Protein 3MZK (pdb70)

GO terms:
  GO:0005198 structural molecule activity (F, IDA)
  GO:0070971 endoplasmic reticulum exit site (C, IDA)
  GO:0045893 positive regulation of DNA-templated transcription (P, IDA)
  GO:0030127 COPII vesicle coat (C, IDA)
  GO:0031080 nuclear pore outer ring (C, IDA)
  GO:0035859 Seh1-associated complex (C, IDA)
  GO:0005198 structural molecule activity (F, IMP)
  GO:0071944 cell periphery (C, HDA)
  GO:0036503 ERAD pathway (P, IMP)
  GO:1904263 positive regulation of TORC1 signaling (P, IMP)
  GO:0051664 nuclear pore localization (P, IMP)
  GO:0090114 COPII-coated vesicle budding (P, IMP)
  GO:0005515 protein binding (F, IPI)
  GO:0005783 endoplasmic reticulum (C, IDA)
  GO:1902953 positive regulation of ER to Golgi vesicle-mediated transport (P, IDA)
  GO:1903432 regulation of TORC1 signaling (P, IDA)
  GO:0070863 positive regulation of protein exit from endoplasmic reticulum (P, IDA)

Foldseek 3Di:
DADDPPPDPADWQDWDAPPVRQWIWIWGQVQKIWIWGHDPNDIDTQDIGHDGDGGWHDKEFDDCVVPTKMWTFGQSQKIWIWHADPSDIDTDDIDRDDDGGWQDKYFEDCVVPGKIWIWWQSQKIKIWHDDPPDDIDIDIDRHGDR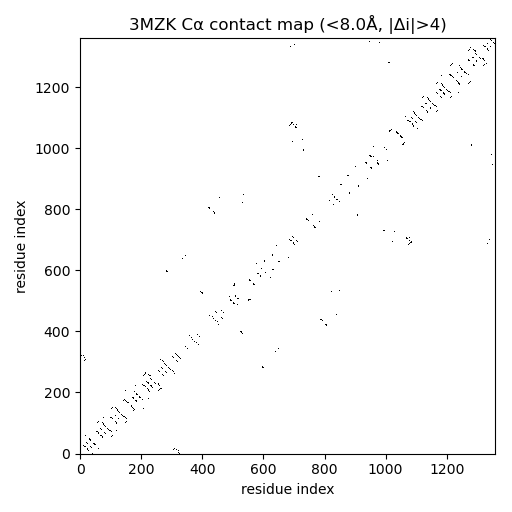TWQEKEWAHWDWDADPVVRHIDIWTKMWTWFQVQKIWIWTADVVVRHIDTDDIDHDGPGGWNYKYWFNAPDAKTWMWIFFQSQWIWIWIDNHPNDDIDIDTLDDDGHPGGWHYWDADNNRFKIWTQGPLQWIWIWGQDPVGHIDTPDIDRD/DVVDDQKDWDDDLQQKIWIWHDPCVTDIDIGGNCVPVVDDVLLVQQDFFFVPVVDDLVSHLVSLVVVLCCVCVVPVVDDCLLSVLLSCLSPVVDFLLVNLCSLPPCVVVVVVVVPDDDPDDDDDDAFDDDPVLVVVLVVCVVVPNLPVNLVSCVVRRPLVVNLVSVVVPALVSNLVSLCCNLVVPVCVVVSLLVSCLVCLVRLNLLVSLVVLVVDVVSVCVCLVPVSNSLSVNSVPPDDDPVCRLDDDVSNLCNLQSSLQSNVVVVNNQSSLSSCLSSLPDAACDASDPVDNDHRNWNPDLVDPCGLVSQSSSQSSCVVVVVDLGYLSCLVSLLVSLLVCSSVVNLPSSVSSLVVSVVSLVPDDCPDPSSVVSVVSSVVSNVSSD/DDDDKDWDDDLVQKIWIWDDPCVTDIDIGRVCVVPPDDVLLVQQDFFFVPVVDDLVSHLVSLVVVLCCVCVVPVVDDCLLSVLLSQLSVVVDFLLVNLCSLPNCVVCVVVVPDDDDPDDDDDDAFDDDPVLVVVLVVCVVVVNLPVSLVSCVVRRPLVVNLVSVVVPALVSNLVSLLCNLVVPDVVSLLVSCLVCLVRLNLLVSLVVLVVDVVSVCVCLVPVSNSLSVNSNPDDQDPVDRLDDDPSNLVNLQSSLVSNVVVVVLQSSLSSCLSSLPDADCCCSDPVDRDHRNWNPDLPDPCGLSSVSSSQSSVVVPVVDQGDLSCLVSLLVSLLVCSSVVNLPSSVSSLVVSVVVLVPDPCPDPSSVVSVVSSVVSVVSSD/DADDPPPDPADKQDWDADPVRQWIWIWGQVQKIWIWGRDPNDIDTQDIGHDGDGGWHYKEFDDCVVPTKMWTFFQSQKIWIWHDDPSDIDTDDIDHDADGGWQDKYFEACVVPGKIWIWWQSQKIKIWHDDPPDDIDIDIDRHGDRTWNEKEWAHWDWDADPVVRHIDIWTKMWTWFQVQKIWIWTDDVVVRHIDTDDIDHDGPGGWQYKYWFNAPDAKTWMWIFFQSQWIWIWIDNHPNDDIDIDTLDDDGHPGGWHYWDADNNRFKIWTQGPLQWIWIWGQDPVGHIDTPDIDRD

Secondary structure (DSSP, 8-state):
-EEE--S-SS-EEEEEE-TTS-EEEEEETTSEEEEEEEETTEEEEEEEEE--SS-EEEEEEPPGGG-SEEEEEETTS-EEEEEEETTEEEEEEEE---SS-EEEEEE--GGG-SEEEEEETTSEEEEEE--SSS----EEEE--SS-EEEEEEPPPEEEEEGGGTEEEEE-EEEEEETTS-EEEEEEETTTTEEEEEEEE---SS-EEEEEE---SSSSEEEEEEETTS-EEEEEESSTTS--EEEESSSS--SS-EEEEEE-TTS--EEEEETTS-EEEEEE-TTS-EEEEEEE--/-TTS---EEEE-TTSEEEEE-------EEEEEGGGTS---HHHHHS-SSTTSTT--HHHHHHHHHHHHHHHHHH-TTS--HHHHHHHHHHHT---HHHHHHHH--THHHHHHHHS----------B----HHHHHHHHHHHHTT-HHHHHHHHHHTT-HHHHHHHHHTS-HHHHHHHHHHHHH---THHHHHHHHHHHHHTTT-HHHHHHHHHH-HHHHHHHHHSHHHHHHHHHHTSPP-SS-TT---HHHHHHHHHHHHHHHHTT-HHHHHHHHHHTTPPPSSSBSSTT---B---SS-TTSHHHHHHHHHHHHHHHTSTT----GGGHHHHHHHHHHHHHTT-HHHHHHHHHHHHHHHHTS-TTSHHHHHHHHHHHHHHHHT-/-----EEEE-TTSEEEEE-------EEEEEGGGTS---HHHHHS-SSTTSTT--HHHHHHHHHHHHHHHHHH-TTS--HHHHHHHHHHHT---HHHHHHHHS-THHHHHHHHS----------B----HHHHHHHHHHHHTT-HHHHHHHHHHTT-HHHHHHHHHTS-HHHHHHHHHHHHH---HHHHHHHHHHHHTTT-HHHHHHHHHH-HHHHHHHHHSHHHHHHHHHHTSPP-SS-SS---HHHHHHHHHHHHHHHHTT-HHHHHHHHHHTT---SSS-SSTTS-----SSS-TTSHHHHHHHHHHHHHHHTSTT----STTHHHHHHHHHHHHHTT-HHHHHHHHHHHHHHHHTS-TTSHHHHHHHHHHHHHHHHT-/-EEE--S-SS-EEEEEE-TTS-EEEEEETTSEEEEEEEETTEEEEEEEEE--SS-EEEEEEPPGGG-SEEEEEETTS-EEEEEEETTEEEEEEEE---SS-EEEEEE--GGG-SEEEEEETTSEEEEEE--SSS----EEEE--SS-EEEEEEPPPEEEEETTTTEEEEE-EEEEEETTS-EEEEEEETTTTEEEEEEEE---SS-EEEEEE---SSSSEEEEEEETTS-EEEEEESSTTS--EEEESSSS--SS-EEEEEE-TTS--EEEEETTS-EEEEEE-TTS-EEEEEEE--

Structure (mmCIF, N/CA/C/O backbone):
data_3MZK
#
_entry.id   3MZK
#
_cell.length_a   56.734
_cell.length_b   139.012
_cell.length_c   205.424
_cell.angle_alpha   90.00
_cell.angle_beta   90.00
_cell.angle_gamma   90.00
#
_symmetry.space_group_name_H-M   'P 21 21 21'
#
loop_
_entity.id
_entity.type
_entity.pdbx_description
1 polymer 'Protein transport protein SEC13'
2 polymer 'Protein transport protein SEC16'
3 water water
#
loop_
_atom_site.group_PDB
_atom_site.id
_atom_site.type_symbol
_atom_site.label_atom_id
_atom_site.label_alt_id
_atom_site.label_comp_id
_atom_site.label_asym_id
_atom_site.label_entity_id
_atom_site.label_seq_id
_atom_site.pdbx_PDB_ins_code
_atom_site.Cartn_x
_atom_site.Cartn_y
_atom_site.Cartn_z
_atom_site.occupancy
_atom_site.B_iso_or_equiv
_atom_site.auth_seq_id
_atom_site.auth_comp_id
_atom_site.auth_asym_id
_atom_site.auth_atom_id
_atom_site.pdbx_PDB_model_num
ATOM 1 N N . MET A 1 1 ? 48.439 -33.946 -80.905 1.00 60.99 1 MET A N 1
ATOM 2 C CA . MET A 1 1 ? 47.209 -33.443 -81.512 1.00 58.54 1 MET A CA 1
ATOM 3 C C . MET A 1 1 ? 47.117 -33.907 -82.951 1.00 49.22 1 MET A C 1
ATOM 4 O O . MET A 1 1 ? 48.138 -34.082 -83.611 1.00 64.58 1 MET A O 1
ATOM 9 N N . VAL A 1 2 ? 45.897 -34.113 -83.436 1.00 40.53 2 VAL A N 1
ATOM 10 C CA . VAL A 1 2 ? 45.696 -34.550 -84.814 1.00 36.08 2 VAL A CA 1
ATOM 11 C C . VAL A 1 2 ? 45.571 -33.366 -85.775 1.00 47.77 2 VAL A C 1
ATOM 12 O O . VAL A 1 2 ? 44.702 -32.503 -85.612 1.00 52.36 2 VAL A O 1
ATOM 16 N N . VAL A 1 3 ? 46.440 -33.327 -86.778 1.00 41.49 3 VAL A N 1
ATOM 17 C CA . VAL A 1 3 ? 46.359 -32.282 -87.786 1.00 44.82 3 VAL A CA 1
ATOM 18 C C . VAL A 1 3 ? 46.104 -32.852 -89.172 1.00 39.79 3 VAL A C 1
ATOM 19 O O . VAL A 1 3 ? 46.765 -33.800 -89.589 1.00 45.05 3 VAL A O 1
ATOM 23 N N . ILE A 1 4 ? 45.138 -32.267 -89.877 1.00 42.43 4 ILE A N 1
ATOM 24 C CA . ILE A 1 4 ? 44.809 -32.666 -91.245 1.00 40.37 4 ILE A CA 1
ATOM 25 C C . ILE A 1 4 ? 45.003 -31.498 -92.213 1.00 45.95 4 ILE A C 1
ATOM 26 O O . ILE A 1 4 ? 44.158 -30.604 -92.303 1.00 46.47 4 ILE A O 1
ATOM 31 N N . ALA A 1 5 ? 46.126 -31.511 -92.926 1.00 43.54 5 ALA A N 1
ATOM 32 C CA . ALA A 1 5 ? 46.412 -30.503 -93.940 1.00 31.99 5 ALA A CA 1
ATOM 33 C C . ALA A 1 5 ? 45.881 -30.937 -95.302 1.00 42.53 5 ALA A C 1
ATOM 34 O O . ALA A 1 5 ? 45.947 -32.115 -95.656 1.00 50.55 5 ALA A O 1
ATOM 36 N N . ASN A 1 6 ? 45.351 -29.983 -96.060 1.00 46.36 6 ASN A N 1
ATOM 37 C CA . ASN A 1 6 ? 44.850 -30.255 -97.410 1.00 59.30 6 ASN A CA 1
ATOM 38 C C . ASN A 1 6 ? 43.818 -31.383 -97.508 1.00 56.71 6 ASN A C 1
ATOM 39 O O . ASN A 1 6 ? 44.021 -32.356 -98.241 1.00 55.13 6 ASN A O 1
ATOM 44 N N . ALA A 1 7 ? 42.720 -31.260 -96.776 1.00 27.45 7 ALA A N 1
ATOM 45 C CA . ALA A 1 7 ? 41.627 -32.216 -96.918 1.00 39.35 7 ALA A CA 1
ATOM 46 C C . ALA A 1 7 ? 40.945 -31.972 -98.261 1.00 36.05 7 ALA A C 1
ATOM 47 O O . ALA A 1 7 ? 40.414 -32.898 -98.874 1.00 31.68 7 ALA A O 1
ATOM 49 N N . HIS A 1 8 ? 40.964 -30.715 -98.700 1.00 20.73 8 HIS A N 1
ATOM 50 C CA . HIS A 1 8 ? 40.408 -30.326 -99.990 1.00 21.11 8 HIS A CA 1
ATOM 51 C C . HIS A 1 8 ? 41.277 -29.243 -100.622 1.00 29.38 8 HIS A C 1
ATOM 52 O O . HIS A 1 8 ? 41.997 -28.528 -99.929 1.00 26.81 8 HIS A O 1
ATOM 59 N N . ASN A 1 9 ? 41.203 -29.106 -101.938 1.00 35.34 9 ASN A N 1
ATOM 60 C CA . ASN A 1 9 ? 41.921 -28.026 -102.603 1.00 35.87 9 ASN A CA 1
ATOM 61 C C . ASN A 1 9 ? 41.090 -26.746 -102.605 1.00 44.07 9 ASN A C 1
ATOM 62 O O . ASN A 1 9 ? 41.636 -25.648 -102.717 1.00 36.67 9 ASN A O 1
ATOM 67 N N . GLU A 1 10 ? 39.770 -26.900 -102.472 1.00 39.98 10 GLU A N 1
ATOM 68 C CA . GLU A 1 10 ? 38.843 -25.765 -102.413 1.00 39.12 10 GLU A CA 1
ATOM 69 C C . GLU A 1 10 ? 38.369 -25.515 -100.978 1.00 33.78 10 GLU A C 1
ATOM 70 O O . GLU A 1 10 ? 38.624 -26.320 -100.093 1.00 41.17 10 GLU A O 1
ATOM 76 N N . LEU A 1 11 ? 37.660 -24.407 -100.768 1.00 28.52 11 LEU A N 1
ATOM 77 C CA . LEU A 1 11 ? 37.108 -24.039 -99.458 1.00 29.67 11 LEU A CA 1
ATOM 78 C C . LEU A 1 11 ? 36.492 -25.201 -98.678 1.00 31.86 11 LEU A C 1
ATOM 79 O O . LEU A 1 11 ? 35.747 -26.014 -99.237 1.00 27.45 11 LEU A O 1
ATOM 84 N N . ILE A 1 12 ? 36.807 -25.267 -97.382 1.00 29.80 12 ILE A N 1
ATOM 85 C CA . ILE A 1 12 ? 36.209 -26.260 -96.497 1.00 26.60 12 ILE A CA 1
ATOM 86 C C . ILE A 1 12 ? 35.111 -25.586 -95.677 1.00 27.53 12 ILE A C 1
ATOM 87 O O . ILE A 1 12 ? 35.359 -24.605 -94.984 1.00 34.39 12 ILE A O 1
ATOM 92 N N . HIS A 1 13 ? 33.893 -26.108 -95.776 1.00 29.59 13 HIS A N 1
ATOM 93 C CA . HIS A 1 13 ? 32.727 -25.451 -95.183 1.00 29.10 13 HIS A CA 1
ATOM 94 C C . HIS A 1 13 ? 32.320 -26.046 -93.846 1.00 25.57 13 HIS A C 1
ATOM 95 O O . HIS A 1 13 ? 31.708 -25.380 -93.015 1.00 41.80 13 HIS A O 1
ATOM 102 N N . ASP A 1 14 ? 32.664 -27.305 -93.639 1.00 32.54 14 ASP A N 1
ATOM 103 C CA . ASP A 1 14 ? 32.297 -27.967 -92.408 1.00 31.99 14 ASP A CA 1
ATOM 104 C C . ASP A 1 14 ? 33.203 -29.159 -92.162 1.00 36.82 14 ASP A C 1
ATOM 105 O O . ASP A 1 14 ? 33.664 -29.817 -93.108 1.00 35.05 14 ASP A O 1
ATOM 110 N N . ALA A 1 15 ? 33.464 -29.427 -90.887 1.00 45.60 15 ALA A N 1
ATOM 111 C CA . ALA A 1 15 ? 34.175 -30.631 -90.488 1.00 34.46 15 ALA A CA 1
ATOM 112 C C . ALA A 1 15 ? 33.635 -31.076 -89.135 1.00 31.12 15 ALA A C 1
ATOM 113 O O . ALA A 1 15 ? 33.564 -30.287 -88.199 1.00 27.68 15 ALA A O 1
ATOM 115 N N . VAL A 1 16 ? 33.236 -32.336 -89.031 1.00 27.34 16 VAL A N 1
ATOM 116 C CA . VAL A 1 16 ? 32.486 -32.777 -87.862 1.00 23.57 16 VAL A CA 1
ATOM 117 C C . VAL A 1 16 ? 32.878 -34.175 -87.436 1.00 24.19 16 VAL A C 1
ATOM 118 O O . VAL A 1 16 ? 32.857 -35.108 -88.245 1.00 31.82 16 VAL A O 1
ATOM 122 N N . LEU A 1 17 ? 33.229 -34.321 -86.162 1.00 30.29 17 LEU A N 1
ATOM 123 C CA . LEU A 1 17 ? 33.510 -35.637 -85.602 1.00 30.67 17 LEU A CA 1
ATOM 124 C C . LEU A 1 17 ? 32.211 -36.391 -85.369 1.00 38.94 17 LEU A C 1
ATOM 125 O O . LEU A 1 17 ? 31.194 -35.804 -84.992 1.00 27.58 17 LEU A O 1
ATOM 130 N N . ASP A 1 18 ? 32.244 -37.698 -85.576 1.00 31.33 18 ASP A N 1
ATOM 131 C CA . ASP A 1 18 ? 31.124 -38.521 -85.158 1.00 27.25 18 ASP A CA 1
ATOM 132 C C . ASP A 1 18 ? 31.110 -38.674 -83.620 1.00 39.56 18 ASP A C 1
ATOM 133 O O . ASP A 1 18 ? 31.954 -38.102 -82.919 1.00 31.79 18 ASP A O 1
ATOM 138 N N . TYR A 1 19 ? 30.151 -39.441 -83.108 1.00 32.27 19 TYR A N 1
ATOM 139 C CA . TYR A 1 19 ? 29.873 -39.515 -81.668 1.00 27.21 19 TYR A CA 1
ATOM 140 C C . TYR A 1 19 ? 31.064 -40.038 -80.850 1.00 39.00 19 TYR A C 1
ATOM 141 O O . TYR A 1 19 ? 31.398 -39.502 -79.791 1.00 51.60 19 TYR A O 1
ATOM 150 N N . TYR A 1 20 ? 31.709 -41.081 -81.351 1.00 36.28 20 TYR A N 1
ATOM 151 C CA . TYR A 1 20 ? 32.853 -41.666 -80.663 1.00 36.81 20 TYR A CA 1
ATOM 152 C C . TYR A 1 20 ? 34.173 -40.970 -80.975 1.00 40.58 20 TYR A C 1
ATOM 153 O O . TYR A 1 20 ? 35.216 -41.401 -80.512 1.00 45.48 20 TYR A O 1
ATOM 162 N N . GLY A 1 21 ? 34.130 -39.912 -81.774 1.00 38.15 21 GLY A N 1
ATOM 163 C CA . GLY A 1 21 ? 35.324 -39.150 -82.087 1.00 26.20 21 GLY A CA 1
ATOM 164 C C . GLY A 1 21 ? 36.370 -39.957 -82.834 1.00 42.89 21 GLY A C 1
ATOM 165 O O . GLY A 1 21 ? 37.574 -39.721 -82.677 1.00 37.94 21 GLY A O 1
ATOM 166 N N . LYS A 1 22 ? 35.930 -40.918 -83.642 1.00 36.86 22 LYS A N 1
ATOM 167 C CA . LYS A 1 22 ? 36.883 -41.711 -84.413 1.00 37.48 22 LYS A CA 1
ATOM 168 C C . LYS A 1 22 ? 36.683 -41.635 -85.922 1.00 44.43 22 LYS A C 1
ATOM 169 O O . LYS A 1 22 ? 37.427 -42.252 -86.684 1.00 57.21 22 LYS A O 1
ATOM 175 N N . ARG A 1 23 ? 35.682 -40.878 -86.353 1.00 30.91 23 ARG A N 1
ATOM 176 C CA . ARG A 1 23 ? 35.566 -40.525 -87.762 1.00 29.20 23 ARG A CA 1
ATOM 177 C C . ARG A 1 23 ? 35.380 -39.025 -87.849 1.00 34.23 23 ARG A C 1
ATOM 178 O O . ARG A 1 23 ? 34.690 -38.431 -87.019 1.00 33.81 23 ARG A O 1
ATOM 186 N N . LEU A 1 24 ? 36.023 -38.414 -88.836 1.00 31.53 24 LEU A N 1
ATOM 187 C CA . LEU A 1 24 ? 35.822 -37.005 -89.136 1.00 25.77 24 LEU A CA 1
ATOM 188 C C . LEU A 1 24 ? 35.224 -36.895 -90.528 1.00 25.75 24 LEU A C 1
ATOM 189 O O . LEU A 1 24 ? 35.638 -37.615 -91.442 1.00 33.63 24 LEU A O 1
ATOM 194 N N . ALA A 1 25 ? 34.249 -36.007 -90.694 1.00 14.95 25 ALA A N 1
ATOM 195 C CA . ALA A 1 25 ? 33.664 -35.768 -92.014 1.00 18.17 25 ALA A CA 1
ATOM 196 C C . ALA A 1 25 ? 33.864 -34.317 -92.428 1.00 17.52 25 ALA A C 1
ATOM 197 O O . ALA A 1 25 ? 33.542 -33.407 -91.656 1.00 37.87 25 ALA A O 1
ATOM 199 N N . THR A 1 26 ? 34.407 -34.105 -93.632 1.00 28.22 26 THR A N 1
ATOM 200 C CA . THR A 1 26 ? 34.691 -32.754 -94.140 1.00 34.09 26 THR A CA 1
ATOM 201 C C . THR A 1 26 ? 34.029 -32.541 -95.490 1.00 29.61 26 THR A C 1
ATOM 202 O O . THR A 1 26 ? 33.911 -33.481 -96.276 1.00 37.59 26 THR A O 1
ATOM 206 N N . CYS A 1 27 ? 33.639 -31.303 -95.783 1.00 20.57 27 CYS A N 1
ATOM 207 C CA . CYS A 1 27 ? 32.947 -31.010 -97.038 1.00 29.14 27 CYS A CA 1
ATOM 208 C C . CYS A 1 27 ? 33.360 -29.674 -97.646 1.00 27.04 27 CYS A C 1
ATOM 209 O O . CYS A 1 27 ? 33.646 -28.710 -96.931 1.00 36.87 27 CYS A O 1
ATOM 212 N N . SER A 1 28 ? 33.352 -29.614 -98.974 1.00 24.75 28 SER A N 1
ATOM 213 C CA . SER A 1 28 ? 34.004 -28.516 -99.696 1.00 29.67 28 SER A CA 1
ATOM 214 C C . SER A 1 28 ? 33.198 -27.953 -100.884 1.00 26.07 28 SER A C 1
ATOM 215 O O . SER A 1 28 ? 32.274 -28.596 -101.392 1.00 18.23 28 SER A O 1
ATOM 218 N N . SER A 1 29 ? 33.563 -26.749 -101.321 1.00 23.18 29 SER A N 1
ATOM 219 C CA . SER A 1 29 ? 33.110 -26.227 -102.609 1.00 31.06 29 SER A CA 1
ATOM 220 C C . SER A 1 29 ? 33.474 -27.147 -103.778 1.00 33.09 29 SER A C 1
ATOM 221 O O . SER A 1 29 ? 32.987 -26.959 -104.889 1.00 42.40 29 SER A O 1
ATOM 224 N N . ASP A 1 30 ? 34.330 -28.136 -103.537 1.00 28.36 30 ASP A N 1
ATOM 225 C CA . ASP A 1 30 ? 34.687 -29.072 -104.600 1.00 29.40 30 ASP A CA 1
ATOM 226 C C . ASP A 1 30 ? 33.627 -30.149 -104.810 1.00 26.33 30 ASP A C 1
ATOM 227 O O . ASP A 1 30 ? 33.854 -31.104 -105.538 1.00 36.08 30 ASP A O 1
ATOM 232 N N . LYS A 1 31 ? 32.485 -29.990 -104.140 1.00 32.71 31 LYS A N 1
ATOM 233 C CA . LYS A 1 31 ? 31.316 -30.868 -104.290 1.00 24.08 31 LYS A CA 1
ATOM 234 C C . LYS A 1 31 ? 31.444 -32.250 -103.660 1.00 16.28 31 LYS A C 1
ATOM 235 O O . LYS A 1 31 ? 30.679 -33.143 -103.992 1.00 29.39 31 LYS A O 1
ATOM 241 N N . THR A 1 32 ? 32.400 -32.444 -102.767 1.00 24.74 32 THR A N 1
ATOM 242 C CA . THR A 1 32 ? 32.624 -33.779 -102.228 1.00 22.20 32 THR A CA 1
ATOM 243 C C . THR A 1 32 ? 32.581 -33.773 -100.713 1.00 24.05 32 THR A C 1
ATOM 244 O O . THR A 1 32 ? 32.790 -32.729 -100.082 1.00 21.61 32 THR A O 1
ATOM 248 N N . ILE A 1 33 ? 32.308 -34.939 -100.132 1.00 24.04 33 ILE A N 1
ATOM 249 C CA . ILE A 1 33 ? 32.504 -35.141 -98.701 1.00 23.57 33 ILE A CA 1
ATOM 250 C C . ILE A 1 33 ? 33.702 -36.071 -98.548 1.00 26.96 33 ILE A C 1
ATOM 251 O O . ILE A 1 33 ? 33.875 -37.011 -99.334 1.00 34.42 33 ILE A O 1
ATOM 256 N N . LYS A 1 34 ? 34.523 -35.837 -97.533 1.00 27.39 34 LYS A N 1
ATOM 257 C CA . LYS A 1 34 ? 35.560 -36.804 -97.203 1.00 28.59 34 LYS A CA 1
ATOM 258 C C . LYS A 1 34 ? 35.399 -37.376 -95.799 1.00 31.20 34 LYS A C 1
ATOM 259 O O . LYS A 1 34 ? 35.081 -36.646 -94.850 1.00 28.00 34 LYS A O 1
ATOM 265 N N . ILE A 1 35 ? 35.591 -38.688 -95.680 1.00 24.74 35 ILE A N 1
ATOM 266 C CA . ILE A 1 35 ? 35.570 -39.348 -94.375 1.00 25.67 35 ILE A CA 1
ATOM 267 C C . ILE A 1 35 ? 36.961 -39.808 -93.939 1.00 28.99 35 ILE A C 1
ATOM 268 O O . ILE A 1 35 ? 37.555 -40.704 -94.549 1.00 30.51 35 ILE A O 1
ATOM 273 N N . PHE A 1 36 ? 37.459 -39.196 -92.866 1.00 30.10 36 PHE A N 1
ATOM 274 C CA . PHE A 1 36 ? 38.738 -39.570 -92.256 1.00 27.39 36 PHE A CA 1
ATOM 275 C C . PHE A 1 36 ? 38.583 -40.444 -91.015 1.00 29.91 36 PHE A C 1
ATOM 276 O O . PHE A 1 36 ? 37.780 -40.159 -90.130 1.00 38.06 36 PHE A O 1
ATOM 284 N N . GLU A 1 37 ? 39.377 -41.496 -90.933 1.00 28.59 37 GLU A N 1
ATOM 285 C CA . GLU A 1 37 ? 39.465 -42.262 -89.704 1.00 27.90 37 GLU A CA 1
ATOM 286 C C . GLU A 1 37 ? 40.427 -41.567 -88.747 1.00 32.39 37 GLU A C 1
ATOM 287 O O . GLU A 1 37 ? 41.511 -41.150 -89.144 1.00 35.07 37 GLU A O 1
ATOM 293 N N . VAL A 1 38 ? 40.012 -41.419 -87.494 1.00 42.12 38 VAL A N 1
ATOM 294 C CA . VAL A 1 38 ? 40.881 -40.870 -86.457 1.00 45.37 38 VAL A CA 1
ATOM 295 C C . VAL A 1 38 ? 41.051 -41.866 -85.316 1.00 44.34 38 VAL A C 1
ATOM 296 O O . VAL A 1 38 ? 40.151 -42.049 -84.501 1.00 55.71 38 VAL A O 1
ATOM 300 N N . GLU A 1 39 ? 42.204 -42.519 -85.266 1.00 58.31 39 GLU A N 1
ATOM 301 C CA . GLU A 1 39 ? 42.490 -43.461 -84.192 1.00 75.13 39 GLU A CA 1
ATOM 302 C C . GLU A 1 39 ? 43.750 -43.010 -83.469 1.00 76.76 39 GLU A C 1
ATOM 303 O O . GLU A 1 39 ? 44.856 -43.151 -83.985 1.00 84.08 39 GLU A O 1
ATOM 305 N N . GLY A 1 40 ? 43.577 -42.449 -82.278 1.00 67.52 40 GLY A N 1
ATOM 306 C CA . GLY A 1 40 ? 44.693 -41.885 -81.542 1.00 62.96 40 GLY A CA 1
ATOM 307 C C . GLY A 1 40 ? 45.159 -40.574 -82.153 1.00 65.97 40 GLY A C 1
ATOM 308 O O . GLY A 1 40 ? 44.347 -39.699 -82.457 1.00 61.63 40 GLY A O 1
ATOM 309 N N . GLU A 1 41 ? 46.469 -40.442 -82.340 1.00 72.01 41 GLU A N 1
ATOM 310 C CA . GLU A 1 41 ? 47.047 -39.233 -82.921 1.00 74.74 41 GLU A CA 1
ATOM 311 C C . GLU A 1 41 ? 47.156 -39.346 -84.445 1.00 64.33 41 GLU A C 1
ATOM 312 O O . GLU A 1 41 ? 47.578 -38.406 -85.121 1.00 58.35 41 GLU A O 1
ATOM 314 N N . THR A 1 42 ? 46.750 -40.495 -84.979 1.00 62.30 42 THR A N 1
ATOM 315 C CA . THR A 1 42 ? 46.828 -40.755 -86.417 1.00 65.17 42 THR A CA 1
ATOM 316 C C . THR A 1 42 ? 45.516 -40.521 -87.168 1.00 63.90 42 THR A C 1
ATOM 317 O O . THR A 1 42 ? 44.438 -40.477 -86.571 1.00 67.75 42 THR A O 1
ATOM 321 N N . HIS A 1 43 ? 45.620 -40.391 -88.488 1.00 61.85 43 HIS A N 1
ATOM 322 C CA . HIS A 1 43 ? 44.449 -40.203 -89.342 1.00 51.15 43 HIS A CA 1
ATOM 323 C C . HIS A 1 43 ? 44.703 -40.717 -90.751 1.00 31.18 43 HIS A C 1
ATOM 324 O O . HIS A 1 43 ? 45.824 -40.663 -91.237 1.00 37.53 43 HIS A O 1
ATOM 331 N N . LYS A 1 44 ? 43.664 -41.224 -91.403 1.00 36.26 44 LYS A N 1
ATOM 332 C CA . LYS A 1 44 ? 43.762 -41.584 -92.816 1.00 34.91 44 LYS A CA 1
ATOM 333 C C . LYS A 1 44 ? 42.444 -41.379 -93.547 1.00 37.04 44 LYS A C 1
ATOM 334 O O . LYS A 1 44 ? 41.370 -41.549 -92.973 1.00 53.62 44 LYS A O 1
ATOM 340 N N . LEU A 1 45 ? 42.539 -40.999 -94.816 1.00 38.34 45 LEU A N 1
ATOM 341 C CA . LEU A 1 45 ? 41.369 -40.872 -95.679 1.00 34.74 45 LEU A CA 1
ATOM 342 C C . LEU A 1 45 ? 40.773 -42.248 -95.934 1.00 29.92 45 LEU A C 1
ATOM 343 O O . LEU A 1 45 ? 41.478 -43.157 -96.356 1.00 40.87 45 LEU A O 1
ATOM 348 N N . ILE A 1 46 ? 39.478 -42.397 -95.674 1.00 29.59 46 ILE A N 1
ATOM 349 C CA . ILE A 1 46 ? 38.797 -43.668 -95.884 1.00 30.62 46 ILE A CA 1
ATOM 350 C C . ILE A 1 46 ? 38.088 -43.685 -97.230 1.00 34.40 46 ILE A C 1
ATOM 351 O O . ILE A 1 46 ? 38.077 -44.690 -97.934 1.00 28.82 46 ILE A O 1
ATOM 356 N N . ASP A 1 47 ? 37.489 -42.560 -97.587 1.00 22.63 47 ASP A N 1
ATOM 357 C CA . ASP A 1 47 ? 36.624 -42.528 -98.751 1.00 28.88 47 ASP A CA 1
ATOM 358 C C . ASP A 1 47 ? 36.245 -41.103 -99.093 1.00 28.81 47 ASP A C 1
ATOM 359 O O . ASP A 1 47 ? 36.040 -40.272 -98.202 1.00 29.39 47 ASP A O 1
ATOM 364 N N . THR A 1 48 ? 36.167 -40.817 -100.388 1.00 24.28 48 THR A N 1
ATOM 365 C CA . THR A 1 48 ? 35.627 -39.543 -100.842 1.00 28.11 48 THR A CA 1
ATOM 366 C C . THR A 1 48 ? 34.237 -39.777 -101.406 1.00 23.85 48 THR A C 1
ATOM 367 O O . THR A 1 48 ? 34.045 -40.655 -102.233 1.00 35.00 48 THR A O 1
ATOM 371 N N . LEU A 1 49 ? 33.263 -39.002 -100.951 1.00 34.56 49 LEU A N 1
ATOM 372 C CA . LEU A 1 49 ? 31.887 -39.195 -101.401 1.00 37.05 49 LEU A CA 1
ATOM 373 C C . LEU A 1 49 ? 31.521 -38.155 -102.458 1.00 24.94 49 LEU A C 1
ATOM 374 O O . LEU A 1 49 ? 31.559 -36.955 -102.193 1.00 27.65 49 LEU A O 1
ATOM 379 N N . THR A 1 50 ? 31.194 -38.620 -103.661 1.00 35.60 50 THR A N 1
ATOM 380 C CA . THR A 1 50 ? 30.768 -37.723 -104.738 1.00 34.98 50 THR A CA 1
ATOM 381 C C . THR A 1 50 ? 29.294 -37.924 -105.018 1.00 36.92 50 THR A C 1
ATOM 382 O O . THR A 1 50 ? 28.764 -39.020 -104.833 1.00 41.30 50 THR A O 1
ATOM 386 N N . GLY A 1 51 ? 28.636 -36.862 -105.466 1.00 42.19 51 GLY A N 1
ATOM 387 C CA . GLY A 1 51 ? 27.211 -36.915 -105.728 1.00 29.88 51 GLY A CA 1
ATOM 388 C C . GLY A 1 51 ? 26.571 -35.549 -105.855 1.00 19.84 51 GLY A C 1
ATOM 389 O O . GLY A 1 51 ? 25.692 -35.342 -106.688 1.00 40.13 51 GLY A O 1
ATOM 390 N N . HIS A 1 52 ? 26.999 -34.608 -105.027 1.00 21.05 52 HIS A N 1
ATOM 391 C CA . HIS A 1 52 ? 26.445 -33.270 -105.109 1.00 26.30 52 HIS A CA 1
ATOM 392 C C . HIS A 1 52 ? 26.931 -32.560 -106.363 1.00 27.73 52 HIS A C 1
ATOM 393 O O . HIS A 1 52 ? 27.920 -32.958 -106.970 1.00 35.31 52 HIS A O 1
ATOM 400 N N . GLU A 1 53 ? 26.223 -31.507 -106.742 1.00 25.63 53 GLU A N 1
ATOM 401 C CA . GLU A 1 53 ? 26.457 -30.839 -108.009 1.00 21.98 53 GLU A CA 1
ATOM 402 C C . GLU A 1 53 ? 26.724 -29.378 -107.755 1.00 31.64 53 GLU A C 1
ATOM 403 O O . GLU A 1 53 ? 26.569 -28.540 -108.641 1.00 40.46 53 GLU A O 1
ATOM 409 N N . GLY A 1 54 ? 27.102 -29.084 -106.519 1.00 30.09 54 GLY A N 1
ATOM 410 C CA . GLY A 1 54 ? 27.480 -27.746 -106.117 1.00 28.50 54 GLY A CA 1
ATOM 411 C C . GLY A 1 54 ? 28.188 -27.868 -104.783 1.00 34.49 54 GLY A C 1
ATOM 412 O O . GLY A 1 54 ? 28.272 -28.965 -104.232 1.00 28.44 54 GLY A O 1
ATOM 413 N N . PRO A 1 55 ? 28.696 -26.751 -104.249 1.00 27.11 55 PRO A N 1
ATOM 414 C CA . PRO A 1 55 ? 29.374 -26.814 -102.953 1.00 21.76 55 PRO A CA 1
ATOM 415 C C . PRO A 1 55 ? 28.519 -27.523 -101.905 1.00 29.23 55 PRO A C 1
ATOM 416 O O . PRO A 1 55 ? 27.291 -27.350 -101.888 1.00 37.98 55 PRO A O 1
ATOM 420 N N . VAL A 1 56 ? 29.163 -28.328 -101.061 1.00 19.47 56 VAL A N 1
ATOM 421 C CA . VAL A 1 56 ? 28.499 -28.966 -99.930 1.00 24.15 56 VAL A CA 1
ATOM 422 C C . VAL A 1 56 ? 28.730 -28.113 -98.681 1.00 31.31 56 VAL A C 1
ATOM 423 O O . VAL A 1 56 ? 29.871 -27.911 -98.252 1.00 36.10 56 VAL A O 1
ATOM 427 N N . TRP A 1 57 ? 27.649 -27.605 -98.104 1.00 31.75 57 TRP A N 1
ATOM 428 C CA . TRP A 1 57 ? 27.759 -26.606 -97.042 1.00 30.25 57 TRP A CA 1
ATOM 429 C C . TRP A 1 57 ? 27.941 -27.208 -95.648 1.00 35.88 57 TRP A C 1
ATOM 430 O O . TRP A 1 57 ? 28.737 -26.700 -94.853 1.00 29.24 57 TRP A O 1
ATOM 441 N N . ARG A 1 58 ? 27.189 -28.264 -95.339 1.00 15.97 58 ARG A N 1
ATOM 442 C CA . ARG A 1 58 ? 27.199 -28.814 -93.989 1.00 27.51 58 ARG A CA 1
ATOM 443 C C . ARG A 1 58 ? 27.035 -30.315 -93.998 1.00 24.02 58 ARG A C 1
ATOM 444 O O . ARG A 1 58 ? 26.544 -30.877 -94.978 1.00 21.43 58 ARG A O 1
ATOM 452 N N . VAL A 1 59 ? 27.446 -30.946 -92.896 1.00 18.15 59 VAL A N 1
ATOM 453 C CA . VAL A 1 59 ? 27.183 -32.363 -92.652 1.00 25.84 59 VAL A CA 1
ATOM 454 C C . VAL A 1 59 ? 26.811 -32.580 -91.197 1.00 23.06 59 VAL A C 1
ATOM 455 O O . VAL A 1 59 ? 27.165 -31.788 -90.327 1.00 31.55 59 VAL A O 1
ATOM 459 N N . ASP A 1 60 ? 26.108 -33.669 -90.932 1.00 28.54 60 ASP A N 1
ATOM 460 C CA . ASP A 1 60 ? 25.713 -33.992 -89.573 1.00 22.39 60 ASP A CA 1
ATOM 461 C C . ASP A 1 60 ? 25.638 -35.498 -89.378 1.00 19.33 60 ASP A C 1
ATOM 462 O O . ASP A 1 60 ? 25.126 -36.209 -90.238 1.00 26.70 60 ASP A O 1
ATOM 467 N N . TRP A 1 61 ? 26.170 -35.984 -88.260 1.00 25.21 61 TRP A N 1
ATOM 468 C CA . TRP A 1 61 ? 26.144 -37.414 -87.959 1.00 8.25 61 TRP A CA 1
ATOM 469 C C . TRP A 1 61 ? 24.883 -37.778 -87.216 1.00 19.60 61 TRP A C 1
ATOM 470 O O . TRP A 1 61 ? 24.399 -37.024 -86.363 1.00 32.67 61 TRP A O 1
ATOM 481 N N . ALA A 1 62 ? 24.356 -38.949 -87.534 1.00 27.48 62 ALA A N 1
ATOM 482 C CA . ALA A 1 62 ? 23.223 -39.489 -86.801 1.00 31.80 62 ALA A CA 1
ATOM 483 C C . ALA A 1 62 ? 23.725 -40.236 -85.568 1.00 30.58 62 ALA A C 1
ATOM 484 O O . ALA A 1 62 ? 24.881 -40.657 -85.510 1.00 35.39 62 ALA A O 1
ATOM 486 N N . HIS A 1 63 ? 22.847 -40.390 -84.583 1.00 28.95 63 HIS A N 1
ATOM 487 C CA . HIS A 1 63 ? 23.175 -41.066 -83.337 1.00 18.64 63 HIS A CA 1
ATOM 488 C C . HIS A 1 63 ? 23.621 -42.508 -83.603 1.00 42.27 63 HIS A C 1
ATOM 489 O O . HIS A 1 63 ? 23.015 -43.223 -84.403 1.00 40.36 63 HIS A O 1
ATOM 496 N N . PRO A 1 64 ? 24.685 -42.943 -82.924 1.00 42.26 64 PRO A N 1
ATOM 497 C CA . PRO A 1 64 ? 25.316 -44.238 -83.207 1.00 43.52 64 PRO A CA 1
ATOM 498 C C . PRO A 1 64 ? 24.372 -45.442 -83.134 1.00 45.19 64 PRO A C 1
ATOM 499 O O . PRO A 1 64 ? 24.648 -46.448 -83.790 1.00 35.97 64 PRO A O 1
ATOM 503 N N . LYS A 1 65 ? 23.289 -45.360 -82.367 1.00 36.65 65 LYS A N 1
ATOM 504 C CA . LYS A 1 65 ? 22.400 -46.511 -82.259 1.00 45.55 65 LYS A CA 1
ATOM 505 C C . LYS A 1 65 ? 21.712 -46.810 -83.585 1.00 51.49 65 LYS A C 1
ATOM 506 O O . LYS A 1 65 ? 21.218 -47.913 -83.795 1.00 49.58 65 LYS A O 1
ATOM 512 N N . PHE A 1 66 ? 21.697 -45.824 -84.478 1.00 45.80 66 PHE A N 1
ATOM 513 C CA . PHE A 1 66 ? 21.127 -45.996 -85.804 1.00 40.47 66 PHE A CA 1
ATOM 514 C C . PHE A 1 66 ? 22.180 -46.537 -86.760 1.00 46.20 66 PHE A C 1
ATOM 515 O O . PHE A 1 66 ? 21.900 -46.760 -87.940 1.00 48.62 66 PHE A O 1
ATOM 523 N N . GLY A 1 67 ? 23.388 -46.750 -86.242 1.00 42.57 67 GLY A N 1
ATOM 524 C CA . GLY A 1 67 ? 24.522 -47.131 -87.069 1.00 31.76 67 GLY A CA 1
ATOM 525 C C . GLY A 1 67 ? 25.400 -45.940 -87.426 1.00 32.59 67 GLY A C 1
ATOM 526 O O . GLY A 1 67 ? 25.338 -44.891 -86.785 1.00 27.17 67 GLY A O 1
ATOM 527 N N . THR A 1 68 ? 26.216 -46.099 -88.460 1.00 26.09 68 THR A N 1
ATOM 528 C CA . THR A 1 68 ? 27.183 -45.079 -88.845 1.00 24.34 68 THR A CA 1
ATOM 529 C C . THR A 1 68 ? 26.664 -44.330 -90.068 1.00 25.86 68 THR A C 1
ATOM 530 O O . THR A 1 68 ? 26.863 -44.758 -91.203 1.00 40.61 68 THR A O 1
ATOM 534 N N . ILE A 1 69 ? 25.996 -43.210 -89.831 1.00 24.47 69 ILE A N 1
ATOM 535 C CA . ILE A 1 69 ? 25.225 -42.545 -90.874 1.00 22.41 69 ILE A CA 1
ATOM 536 C C . ILE A 1 69 ? 25.491 -41.053 -90.928 1.00 19.61 69 ILE A C 1
ATOM 537 O O . ILE A 1 69 ? 25.433 -40.365 -89.907 1.00 40.00 69 ILE A O 1
ATOM 542 N N . LEU A 1 70 ? 25.764 -40.550 -92.124 1.00 16.23 70 LEU A N 1
ATOM 543 C CA . LEU A 1 70 ? 26.034 -39.128 -92.307 1.00 16.91 70 LEU A CA 1
ATOM 544 C C . LEU A 1 70 ? 24.972 -38.472 -93.185 1.00 21.33 70 LEU A C 1
ATOM 545 O O . LEU A 1 70 ? 24.439 -39.098 -94.107 1.00 24.53 70 LEU A O 1
ATOM 550 N N . ALA A 1 71 ? 24.668 -37.211 -92.908 1.00 15.92 71 ALA A N 1
ATOM 551 C CA . ALA A 1 71 ? 23.830 -36.446 -93.818 1.00 24.25 71 ALA A CA 1
ATOM 552 C C . ALA A 1 71 ? 24.592 -35.232 -94.337 1.00 33.13 71 ALA A C 1
ATOM 553 O O . ALA A 1 71 ? 25.338 -34.585 -93.581 1.00 34.63 71 ALA A O 1
ATOM 555 N N . SER A 1 72 ? 24.405 -34.926 -95.622 1.00 22.00 72 SER A N 1
ATOM 556 C CA . SER A 1 72 ? 25.029 -33.748 -96.231 1.00 24.80 72 SER A CA 1
ATOM 557 C C . SER A 1 72 ? 24.019 -32.906 -97.004 1.00 30.55 72 SER A C 1
ATOM 558 O O . SER A 1 72 ? 23.071 -33.436 -97.596 1.00 33.81 72 SER A O 1
ATOM 561 N N . CYS A 1 73 ? 24.227 -31.594 -96.999 1.00 16.00 73 CYS A N 1
ATOM 562 C CA . CYS A 1 73 ? 23.391 -30.694 -97.789 1.00 17.61 73 CYS A CA 1
ATOM 563 C C . CYS A 1 73 ? 24.239 -29.821 -98.714 1.00 21.34 73 CYS A C 1
ATOM 564 O O . CYS A 1 73 ? 25.434 -29.603 -98.460 1.00 28.05 73 CYS A O 1
ATOM 567 N N . SER A 1 74 ? 23.621 -29.309 -99.775 1.00 25.33 74 SER A N 1
ATOM 568 C CA . SER A 1 74 ? 24.376 -28.641 -100.831 1.00 17.31 74 SER A CA 1
ATOM 569 C C . SER A 1 74 ? 23.620 -27.549 -101.585 1.00 19.06 74 SER A C 1
ATOM 570 O O . SER A 1 74 ? 22.398 -27.568 -101.702 1.00 25.90 74 SER A O 1
ATOM 573 N N . TYR A 1 75 ? 24.382 -26.601 -102.107 1.00 27.20 75 TYR A N 1
ATOM 574 C CA . TYR A 1 75 ? 23.906 -25.621 -103.074 1.00 27.87 75 TYR A CA 1
ATOM 575 C C . TYR A 1 75 ? 22.954 -26.220 -104.140 1.00 37.15 75 TYR A C 1
ATOM 576 O O . TYR A 1 75 ? 22.001 -25.572 -104.570 1.00 32.60 75 TYR A O 1
ATOM 585 N N . ASP A 1 76 ? 23.219 -27.456 -104.560 1.00 32.09 76 ASP A N 1
ATOM 586 C CA . ASP A 1 76 ? 22.424 -28.124 -105.601 1.00 29.38 76 ASP A CA 1
ATOM 587 C C . ASP A 1 76 ? 20.982 -28.425 -105.164 1.00 44.52 76 ASP A C 1
ATOM 588 O O . ASP A 1 76 ? 20.189 -28.980 -105.934 1.00 43.12 76 ASP A O 1
ATOM 593 N N . GLY A 1 77 ? 20.659 -28.096 -103.918 1.00 28.18 77 GLY A N 1
ATOM 594 C CA . GLY A 1 77 ? 19.303 -28.235 -103.430 1.00 25.23 77 GLY A CA 1
ATOM 595 C C . GLY A 1 77 ? 18.972 -29.617 -102.898 1.00 31.86 77 GLY A C 1
ATOM 596 O O . GLY A 1 77 ? 17.827 -29.870 -102.502 1.00 24.03 77 GLY A O 1
ATOM 597 N N . LYS A 1 78 ? 19.965 -30.507 -102.874 1.00 19.91 78 LYS A N 1
ATOM 598 C CA . LYS A 1 78 ? 19.742 -31.871 -102.397 1.00 26.74 78 LYS A CA 1
ATOM 599 C C . LYS A 1 78 ? 20.315 -32.134 -101.015 1.00 30.99 78 LYS A C 1
ATOM 600 O O . LYS A 1 78 ? 21.274 -31.497 -100.593 1.00 39.90 78 LYS A O 1
ATOM 606 N N . VAL A 1 79 ? 19.703 -33.081 -100.315 1.00 27.35 79 VAL A N 1
ATOM 607 C CA . VAL A 1 79 ? 20.279 -33.640 -99.110 1.00 26.49 79 VAL A CA 1
ATOM 608 C C . VAL A 1 79 ? 20.644 -35.081 -99.416 1.00 33.69 79 VAL A C 1
ATOM 609 O O . VAL A 1 79 ? 19.800 -35.854 -99.880 1.00 37.57 79 VAL A O 1
ATOM 613 N N . LEU A 1 80 ? 21.901 -35.446 -99.179 1.00 25.60 80 LEU A N 1
ATOM 614 C CA . LEU A 1 80 ? 22.317 -36.828 -99.392 1.00 28.30 80 LEU A CA 1
ATOM 615 C C . LEU A 1 80 ? 22.602 -37.501 -98.056 1.00 22.99 80 LEU A C 1
ATOM 616 O O . LEU A 1 80 ? 23.104 -36.863 -97.127 1.00 31.55 80 LEU A O 1
ATOM 621 N N . ILE A 1 81 ? 22.260 -38.783 -97.967 1.00 21.71 81 ILE A N 1
ATOM 622 C CA . ILE A 1 81 ? 22.467 -39.575 -96.761 1.00 25.10 81 ILE A CA 1
ATOM 623 C C . ILE A 1 81 ? 23.377 -40.776 -97.031 1.00 31.08 81 ILE A C 1
ATOM 624 O O . ILE A 1 81 ? 23.127 -41.572 -97.946 1.00 29.30 81 ILE A O 1
ATOM 629 N N . TRP A 1 82 ? 24.418 -40.920 -96.217 1.00 28.67 82 TRP A N 1
ATOM 630 C CA . TRP A 1 82 ? 25.429 -41.937 -96.469 1.00 25.69 82 TRP A CA 1
ATOM 631 C C . TRP A 1 82 ? 25.615 -42.879 -95.284 1.00 26.64 82 TRP A C 1
ATOM 632 O O . TRP A 1 82 ? 25.553 -42.465 -94.132 1.00 36.24 82 TRP A O 1
ATOM 643 N N . LYS A 1 83 ? 25.865 -44.148 -95.576 1.00 29.16 83 LYS A N 1
ATOM 644 C CA . LYS A 1 83 ? 26.002 -45.156 -94.535 1.00 29.82 83 LYS A CA 1
ATOM 645 C C . LYS A 1 83 ? 27.301 -45.949 -94.687 1.00 33.94 83 LYS A C 1
ATOM 646 O O . LYS A 1 83 ? 27.752 -46.205 -95.806 1.00 39.95 83 LYS A O 1
ATOM 652 N N . GLU A 1 84 ? 27.907 -46.333 -93.566 1.00 38.77 84 GLU A N 1
ATOM 653 C CA . GLU A 1 84 ? 29.112 -47.155 -93.603 1.00 27.53 84 GLU A CA 1
ATOM 654 C C . GLU A 1 84 ? 28.730 -48.570 -93.234 1.00 32.44 84 GLU A C 1
ATOM 655 O O . GLU A 1 84 ? 28.137 -48.800 -92.186 1.00 32.43 84 GLU A O 1
ATOM 661 N N . GLU A 1 85 ? 29.049 -49.522 -94.100 1.00 42.69 85 GLU A N 1
ATOM 662 C CA . GLU A 1 85 ? 28.810 -50.920 -93.782 1.00 60.82 85 GLU A CA 1
ATOM 663 C C . GLU A 1 85 ? 30.045 -51.735 -94.126 1.00 71.50 85 GLU A C 1
ATOM 664 O O . GLU A 1 85 ? 30.601 -51.601 -95.215 1.00 82.42 85 GLU A O 1
ATOM 670 N N . ASN A 1 86 ? 30.473 -52.571 -93.187 1.00 68.09 86 ASN A N 1
ATOM 671 C CA . ASN A 1 86 ? 31.677 -53.369 -93.361 1.00 70.19 86 ASN A CA 1
ATOM 672 C C . ASN A 1 86 ? 32.853 -52.538 -93.864 1.00 61.89 86 ASN A C 1
ATOM 673 O O . ASN A 1 86 ? 33.598 -52.962 -94.748 1.00 64.01 86 ASN A O 1
ATOM 678 N N . GLY A 1 87 ? 33.002 -51.345 -93.298 1.00 56.15 87 GLY A N 1
ATOM 679 C CA . GLY A 1 87 ? 34.165 -50.521 -93.560 1.00 44.92 87 GLY A CA 1
ATOM 680 C C . GLY A 1 87 ? 34.038 -49.573 -94.734 1.00 61.39 87 GLY A C 1
ATOM 681 O O . GLY A 1 87 ? 34.728 -48.558 -94.776 1.00 57.47 87 GLY A O 1
ATOM 682 N N . ARG A 1 88 ? 33.163 -49.901 -95.684 1.00 88.47 88 ARG A N 1
ATOM 683 C CA . ARG A 1 88 ? 33.007 -49.113 -96.911 1.00 99.23 88 ARG A CA 1
ATOM 684 C C . ARG A 1 88 ? 31.787 -48.188 -96.907 1.00 71.51 88 ARG A C 1
ATOM 685 O O . ARG A 1 88 ? 30.732 -48.537 -96.373 1.00 63.19 88 ARG A O 1
ATOM 693 N N . TRP A 1 89 ? 31.940 -47.019 -97.526 1.00 42.22 89 TRP A N 1
ATOM 694 C CA . TRP A 1 89 ? 30.859 -46.037 -97.605 1.00 34.19 89 TRP A CA 1
ATOM 695 C C . TRP A 1 89 ? 30.027 -46.131 -98.881 1.00 51.05 89 TRP A C 1
ATOM 696 O O . TRP A 1 89 ? 30.504 -46.593 -99.920 1.00 55.79 89 TRP A O 1
ATOM 707 N N . SER A 1 90 ? 28.776 -45.693 -98.789 1.00 43.54 90 SER A N 1
ATOM 708 C CA . SER A 1 90 ? 27.914 -45.591 -99.961 1.00 40.96 90 SER A CA 1
ATOM 709 C C . SER A 1 90 ? 26.700 -44.708 -99.697 1.00 33.03 90 SER A C 1
ATOM 710 O O . SER A 1 90 ? 26.417 -44.331 -98.563 1.00 33.38 90 SER A O 1
ATOM 713 N N . GLN A 1 91 ? 25.996 -44.369 -100.764 1.00 42.60 91 GLN A N 1
ATOM 714 C CA . GLN A 1 91 ? 24.835 -43.505 -100.667 1.00 44.74 91 GLN A CA 1
ATOM 715 C C . GLN A 1 91 ? 23.577 -44.349 -100.500 1.00 36.59 91 GLN A C 1
ATOM 716 O O . GLN A 1 91 ? 23.363 -45.300 -101.252 1.00 43.56 91 GLN A O 1
ATOM 722 N N . ILE A 1 92 ? 22.746 -44.006 -99.519 1.00 24.13 92 ILE A N 1
ATOM 723 C CA . ILE A 1 92 ? 21.561 -44.814 -99.237 1.00 42.93 92 ILE A CA 1
ATOM 724 C C . ILE A 1 92 ? 20.239 -44.089 -99.423 1.00 37.25 92 ILE A C 1
ATOM 725 O O . ILE A 1 92 ? 19.184 -44.724 -99.408 1.00 45.33 92 ILE A O 1
ATOM 730 N N . ALA A 1 93 ? 20.284 -42.772 -99.581 1.00 27.50 93 ALA A N 1
ATOM 731 C CA . ALA A 1 93 ? 19.052 -42.010 -99.700 1.00 34.35 93 ALA A CA 1
ATOM 732 C C . ALA A 1 93 ? 19.291 -40.618 -100.258 1.00 37.78 93 ALA A C 1
ATOM 733 O O . ALA A 1 93 ? 20.400 -40.091 -100.182 1.00 43.79 93 ALA A O 1
ATOM 735 N N . VAL A 1 94 ? 18.235 -40.034 -100.822 1.00 26.37 94 VAL A N 1
ATOM 736 C CA . VAL A 1 94 ? 18.283 -38.682 -101.363 1.00 19.96 94 VAL A CA 1
ATOM 737 C C . VAL A 1 94 ? 17.010 -37.954 -101.002 1.00 25.98 94 VAL A C 1
ATOM 738 O O . VAL A 1 94 ? 15.916 -38.431 -101.282 1.00 34.47 94 VAL A O 1
ATOM 742 N N . HIS A 1 95 ? 17.158 -36.795 -100.380 1.00 27.82 95 HIS A N 1
ATOM 743 C CA . HIS A 1 95 ? 16.040 -35.917 -100.095 1.00 22.50 95 HIS A CA 1
ATOM 744 C C . HIS A 1 95 ? 16.147 -34.737 -101.070 1.00 25.33 95 HIS A C 1
ATOM 745 O O . HIS A 1 95 ? 16.956 -33.825 -100.873 1.00 29.60 95 HIS A O 1
ATOM 752 N N . ALA A 1 96 ? 15.355 -34.754 -102.134 1.00 29.68 96 ALA A N 1
ATOM 753 C CA . ALA A 1 96 ? 15.430 -33.681 -103.123 1.00 24.58 96 ALA A CA 1
ATOM 754 C C . ALA A 1 96 ? 14.085 -32.980 -103.327 1.00 28.91 96 ALA A C 1
ATOM 755 O O . ALA A 1 96 ? 13.372 -33.264 -104.293 1.00 37.46 96 ALA A O 1
ATOM 757 N N . VAL A 1 97 ? 13.743 -32.058 -102.429 1.00 25.87 97 VAL A N 1
ATOM 758 C CA . VAL A 1 97 ? 12.446 -31.387 -102.503 1.00 21.96 97 VAL A CA 1
ATOM 759 C C . VAL A 1 97 ? 12.546 -29.877 -102.713 1.00 26.64 97 VAL A C 1
ATOM 760 O O . VAL A 1 97 ? 11.584 -29.246 -103.163 1.00 31.35 97 VAL A O 1
ATOM 764 N N . HIS A 1 98 ? 13.692 -29.292 -102.379 1.00 25.97 98 HIS A N 1
ATOM 765 C CA . HIS A 1 98 ? 13.813 -27.831 -102.398 1.00 35.38 98 HIS A CA 1
ATOM 766 C C . HIS A 1 98 ? 14.276 -27.307 -103.749 1.00 33.96 98 HIS A C 1
ATOM 767 O O . HIS A 1 98 ? 14.944 -28.020 -104.492 1.00 40.04 98 HIS A O 1
ATOM 774 N N . SER A 1 99 ? 13.905 -26.070 -104.076 1.00 28.41 99 SER A N 1
ATOM 775 C CA . SER A 1 99 ? 14.224 -25.527 -105.399 1.00 36.13 99 SER A CA 1
ATOM 776 C C . SER A 1 99 ? 15.321 -24.475 -105.333 1.00 25.50 99 SER A C 1
ATOM 777 O O . SER A 1 99 ? 15.477 -23.662 -106.236 1.00 36.44 99 SER A O 1
ATOM 780 N N . ALA A 1 100 ? 16.083 -24.499 -104.251 1.00 41.54 100 ALA A N 1
ATOM 781 C CA . ALA A 1 100 ? 17.267 -23.660 -104.131 1.00 29.73 100 ALA A CA 1
ATOM 782 C C . ALA A 1 100 ? 18.151 -24.247 -103.058 1.00 28.89 100 ALA A C 1
ATOM 783 O O . ALA A 1 100 ? 17.787 -25.234 -102.423 1.00 32.14 100 ALA A O 1
ATOM 785 N N . SER A 1 101 ? 19.307 -23.632 -102.841 1.00 33.52 101 SER A N 1
ATOM 786 C CA . SER A 1 101 ? 20.283 -24.195 -101.920 1.00 34.57 101 SER A CA 1
ATOM 787 C C . SER A 1 101 ? 19.690 -24.675 -100.604 1.00 31.70 101 SER A C 1
ATOM 788 O O . SER A 1 101 ? 18.861 -23.987 -99.985 1.00 19.39 101 SER A O 1
ATOM 791 N N . VAL A 1 102 ? 20.136 -25.857 -100.189 1.00 20.29 102 VAL A N 1
ATOM 792 C CA . VAL A 1 102 ? 19.879 -26.367 -98.855 1.00 26.49 102 VAL A CA 1
ATOM 793 C C . VAL A 1 102 ? 21.038 -26.012 -97.928 1.00 36.10 102 VAL A C 1
ATOM 794 O O . VAL A 1 102 ? 22.141 -26.546 -98.054 1.00 41.71 102 VAL A O 1
ATOM 798 N N . ASN A 1 103 ? 20.765 -25.124 -96.979 1.00 30.62 103 ASN A N 1
ATOM 799 C CA . ASN A 1 103 ? 21.805 -24.502 -96.172 1.00 21.20 103 ASN A CA 1
ATOM 800 C C . ASN A 1 103 ? 22.195 -25.220 -94.879 1.00 23.50 103 ASN A C 1
ATOM 801 O O . ASN A 1 103 ? 23.331 -25.087 -94.418 1.00 41.20 103 ASN A O 1
ATOM 806 N N . SER A 1 104 ? 21.276 -25.990 -94.304 1.00 28.82 104 SER A N 1
ATOM 807 C CA . SER A 1 104 ? 21.601 -26.785 -93.116 1.00 29.16 104 SER A CA 1
ATOM 808 C C . SER A 1 104 ? 20.801 -28.081 -93.061 1.00 21.15 104 SER A C 1
ATOM 809 O O . SER A 1 104 ? 19.689 -28.162 -93.579 1.00 29.65 104 SER A O 1
ATOM 812 N N . VAL A 1 105 ? 21.379 -29.093 -92.430 1.00 15.52 105 VAL A N 1
ATOM 813 C CA . VAL A 1 105 ? 20.708 -30.368 -92.221 1.00 27.65 105 VAL A CA 1
ATOM 814 C C . VAL A 1 105 ? 21.093 -30.825 -90.821 1.00 26.64 105 VAL A C 1
ATOM 815 O O . VAL A 1 105 ? 22.241 -30.654 -90.413 1.00 39.36 105 VAL A O 1
ATOM 819 N N . GLN A 1 106 ? 20.149 -31.376 -90.063 1.00 29.36 106 GLN A N 1
ATOM 820 C CA . GLN A 1 106 ? 20.468 -31.774 -88.688 1.00 25.67 106 GLN A CA 1
ATOM 821 C C . GLN A 1 106 ? 19.607 -32.905 -88.204 1.00 13.26 106 GLN A C 1
ATOM 822 O O . GLN A 1 106 ? 18.382 -32.830 -88.299 1.00 27.46 106 GLN A O 1
ATOM 828 N N . TRP A 1 107 ? 20.234 -33.945 -87.672 1.00 15.19 107 TRP A N 1
ATOM 829 C CA . TRP A 1 107 ? 19.487 -35.065 -87.103 1.00 26.21 107 TRP A CA 1
ATOM 830 C C . TRP A 1 107 ? 18.732 -34.702 -85.818 1.00 21.79 107 TRP A C 1
ATOM 831 O O . TRP A 1 107 ? 19.262 -34.018 -84.947 1.00 43.49 107 TRP A O 1
ATOM 842 N N . ALA A 1 108 ? 17.493 -35.167 -85.707 1.00 26.15 108 ALA A N 1
ATOM 843 C CA . ALA A 1 108 ? 16.686 -34.909 -84.518 1.00 30.67 108 ALA A CA 1
ATOM 844 C C . ALA A 1 108 ? 17.158 -35.762 -83.357 1.00 33.54 108 ALA A C 1
ATOM 845 O O . ALA A 1 108 ? 17.827 -36.774 -83.565 1.00 37.86 108 ALA A O 1
ATOM 847 N N . PRO A 1 109 ? 16.796 -35.353 -82.129 1.00 34.42 109 PRO A N 1
ATOM 848 C CA . PRO A 1 109 ? 16.989 -36.147 -80.912 1.00 17.59 109 PRO A CA 1
ATOM 849 C C . PRO A 1 109 ? 16.640 -37.595 -81.196 1.00 22.68 109 PRO A C 1
ATOM 850 O O . PRO A 1 109 ? 15.653 -37.859 -81.886 1.00 39.16 109 PRO A O 1
ATOM 854 N N . HIS A 1 110 ? 17.420 -38.530 -80.676 1.00 27.90 110 HIS A N 1
ATOM 855 C CA . HIS A 1 110 ? 17.224 -39.917 -81.057 1.00 38.59 110 HIS A CA 1
ATOM 856 C C . HIS A 1 110 ? 15.869 -40.474 -80.595 1.00 43.84 110 HIS A C 1
ATOM 857 O O . HIS A 1 110 ? 15.420 -41.522 -81.061 1.00 43.61 110 HIS A O 1
ATOM 864 N N . GLU A 1 111 ? 15.215 -39.756 -79.691 1.00 33.15 111 GLU A N 1
ATOM 865 C CA . GLU A 1 111 ? 13.866 -40.119 -79.271 1.00 36.52 111 GLU A CA 1
ATOM 866 C C . GLU A 1 111 ? 12.853 -40.164 -80.431 1.00 32.22 111 GLU A C 1
ATOM 867 O O . GLU A 1 111 ? 11.916 -40.959 -80.397 1.00 38.22 111 GLU A O 1
ATOM 873 N N . TYR A 1 112 ? 13.040 -39.319 -81.450 1.00 28.72 112 TYR A N 1
ATOM 874 C CA . TYR A 1 112 ? 12.117 -39.276 -82.581 1.00 22.13 112 TYR A CA 1
ATOM 875 C C . TYR A 1 112 ? 12.439 -40.303 -83.663 1.00 20.58 112 TYR A C 1
ATOM 876 O O . TYR A 1 112 ? 11.726 -40.396 -84.646 1.00 35.17 112 TYR A O 1
ATOM 885 N N . GLY A 1 113 ? 13.513 -41.061 -83.498 1.00 45.09 113 GLY A N 1
ATOM 886 C CA . GLY A 1 113 ? 13.985 -41.930 -84.564 1.00 32.02 113 GLY A CA 1
ATOM 887 C C . GLY A 1 113 ? 14.809 -41.119 -85.554 1.00 37.36 113 GLY A C 1
ATOM 888 O O . GLY A 1 113 ? 14.908 -39.896 -85.414 1.00 28.04 113 GLY A O 1
ATOM 889 N N . PRO A 1 114 ? 15.400 -41.787 -86.561 1.00 32.67 114 PRO A N 1
ATOM 890 C CA . PRO A 1 114 ? 16.243 -41.127 -87.564 1.00 25.22 114 PRO A CA 1
ATOM 891 C C . PRO A 1 114 ? 15.410 -40.146 -88.378 1.00 34.06 114 PRO A C 1
ATOM 892 O O . PRO A 1 114 ? 14.700 -40.552 -89.298 1.00 39.87 114 PRO A O 1
ATOM 896 N N . LEU A 1 115 ? 15.492 -38.868 -88.039 1.00 20.93 115 LEU A N 1
ATOM 897 C CA . LEU A 1 115 ? 14.606 -37.878 -88.619 1.00 22.07 115 LEU A CA 1
ATOM 898 C C . LEU A 1 115 ? 15.459 -36.659 -88.910 1.00 21.44 115 LEU A C 1
ATOM 899 O O . LEU A 1 115 ? 16.335 -36.327 -88.110 1.00 22.63 115 LEU A O 1
ATOM 904 N N . LEU A 1 116 ? 15.224 -36.003 -90.046 1.00 29.00 116 LEU A N 1
ATOM 905 C CA . LEU A 1 116 ? 16.052 -34.868 -90.472 1.00 23.24 116 LEU A CA 1
ATOM 906 C C . LEU A 1 116 ? 15.294 -33.542 -90.545 1.00 33.04 116 LEU A C 1
ATOM 907 O O . LEU A 1 116 ? 14.135 -33.486 -90.981 1.00 29.62 116 LEU A O 1
ATOM 912 N N . LEU A 1 117 ? 15.975 -32.476 -90.127 1.00 24.35 117 LEU A N 1
ATOM 913 C CA . LEU A 1 117 ? 15.460 -31.117 -90.250 1.00 15.29 117 LEU A CA 1
ATOM 914 C C . LEU A 1 117 ? 16.302 -30.397 -91.302 1.00 23.40 117 LEU A C 1
ATOM 915 O O . LEU A 1 117 ? 17.532 -30.351 -91.197 1.00 29.36 117 LEU A O 1
ATOM 920 N N . VAL A 1 118 ? 15.644 -29.856 -92.320 1.00 32.34 118 VAL A N 1
ATOM 921 C CA . VAL A 1 118 ? 16.328 -29.326 -93.493 1.00 23.78 118 VAL A CA 1
ATOM 922 C C . VAL A 1 118 ? 15.877 -27.910 -93.781 1.00 17.21 118 VAL A C 1
ATOM 923 O O . VAL A 1 118 ? 14.686 -27.621 -93.771 1.00 28.90 118 VAL A O 1
ATOM 927 N N . ALA A 1 119 ? 16.826 -27.028 -94.060 1.00 20.03 119 ALA A N 1
ATOM 928 C CA . ALA A 1 119 ? 16.513 -25.612 -94.258 1.00 36.13 119 ALA A CA 1
ATOM 929 C C . ALA A 1 119 ? 17.072 -25.075 -95.585 1.00 32.62 119 ALA A C 1
ATOM 930 O O . ALA A 1 119 ? 18.207 -25.377 -95.953 1.00 36.70 119 ALA A O 1
ATOM 932 N N . SER A 1 120 ? 16.276 -24.275 -96.294 1.00 29.17 120 SER A N 1
ATOM 933 C CA . SER A 1 120 ? 16.622 -23.886 -97.664 1.00 29.21 120 SER A CA 1
ATOM 934 C C . SER A 1 120 ? 16.431 -22.420 -98.040 1.00 22.46 120 SER A C 1
ATOM 935 O O . SER A 1 120 ? 15.593 -21.713 -97.499 1.00 35.02 120 SER A O 1
ATOM 938 N N . SER A 1 121 ? 17.205 -21.987 -99.019 1.00 31.52 121 SER A N 1
ATOM 939 C CA . SER A 1 121 ? 17.073 -20.641 -99.556 1.00 37.79 121 SER A CA 1
ATOM 940 C C . SER A 1 121 ? 15.746 -20.402 -100.287 1.00 39.45 121 SER A C 1
ATOM 941 O O . SER A 1 121 ? 15.382 -19.254 -100.558 1.00 40.17 121 SER A O 1
ATOM 944 N N . ASP A 1 122 ? 15.024 -21.478 -100.601 1.00 27.62 122 ASP A N 1
ATOM 945 C CA . ASP A 1 122 ? 13.721 -21.342 -101.252 1.00 28.20 122 ASP A CA 1
ATOM 946 C C . ASP A 1 122 ? 12.648 -20.862 -100.273 1.00 30.63 122 ASP A C 1
ATOM 947 O O . ASP A 1 122 ? 11.483 -20.741 -100.625 1.00 38.48 122 ASP A O 1
ATOM 952 N N . GLY A 1 123 ? 13.053 -20.602 -99.037 1.00 27.91 123 GLY A N 1
ATOM 953 C CA . GLY A 1 123 ? 12.145 -20.107 -98.022 1.00 27.27 123 GLY A CA 1
ATOM 954 C C . GLY A 1 123 ? 11.503 -21.201 -97.192 1.00 34.62 123 GLY A C 1
ATOM 955 O O . GLY A 1 123 ? 10.812 -20.924 -96.210 1.00 29.86 123 GLY A O 1
ATOM 956 N N . LYS A 1 124 ? 11.727 -22.452 -97.568 1.00 27.31 124 LYS A N 1
ATOM 957 C CA . LYS A 1 124 ? 11.043 -23.539 -96.884 1.00 21.33 124 LYS A CA 1
ATOM 958 C C . LYS A 1 124 ? 11.918 -24.322 -95.901 1.00 32.60 124 LYS A C 1
ATOM 959 O O . LYS A 1 124 ? 13.139 -24.161 -95.838 1.00 35.01 124 LYS A O 1
ATOM 965 N N . VAL A 1 125 ? 11.261 -25.155 -95.112 1.00 31.39 125 VAL A N 1
ATOM 966 C CA . VAL A 1 125 ? 11.944 -26.071 -94.225 1.00 25.14 125 VAL A CA 1
ATOM 967 C C . VAL A 1 125 ? 11.271 -27.423 -94.378 1.00 28.37 125 VAL A C 1
ATOM 968 O O . VAL A 1 125 ? 10.045 -27.502 -94.476 1.00 42.48 125 VAL A O 1
ATOM 972 N N . SER A 1 126 ? 12.067 -28.483 -94.437 1.00 24.00 126 SER A N 1
ATOM 973 C CA . SER A 1 126 ? 11.495 -29.814 -94.535 1.00 24.76 126 SER A CA 1
ATOM 974 C C . SER A 1 126 ? 11.978 -30.734 -93.415 1.00 27.62 126 SER A C 1
ATOM 975 O O . SER A 1 126 ? 13.050 -30.530 -92.835 1.00 25.42 126 SER A O 1
ATOM 978 N N . VAL A 1 127 ? 11.157 -31.735 -93.116 1.00 20.32 127 VAL A N 1
ATOM 979 C CA . VAL A 1 127 ? 11.438 -32.738 -92.102 1.00 26.61 127 VAL A CA 1
ATOM 980 C C . VAL A 1 127 ? 11.123 -34.086 -92.722 1.00 34.14 127 VAL A C 1
ATOM 981 O O . VAL A 1 127 ? 9.990 -34.331 -93.140 1.00 40.91 127 VAL A O 1
ATOM 985 N N . VAL A 1 128 ? 12.113 -34.965 -92.791 1.00 32.54 128 VAL A N 1
ATOM 986 C CA . VAL A 1 128 ? 11.892 -36.261 -93.410 1.00 20.84 128 VAL A CA 1
ATOM 987 C C . VAL A 1 128 ? 12.629 -37.356 -92.649 1.00 25.26 128 VAL A C 1
ATOM 988 O O . VAL A 1 128 ? 13.697 -37.130 -92.091 1.00 21.98 128 VAL A O 1
ATOM 992 N N . GLU A 1 129 ? 12.029 -38.541 -92.635 1.00 12.35 129 GLU A N 1
ATOM 993 C CA . GLU A 1 129 ? 12.595 -39.685 -91.945 1.00 26.35 129 GLU A CA 1
ATOM 994 C C . GLU A 1 129 ? 13.691 -40.326 -92.785 1.00 25.73 129 GLU A C 1
ATOM 995 O O . GLU A 1 129 ? 13.827 -40.038 -93.972 1.00 36.93 129 GLU A O 1
ATOM 1001 N N . PHE A 1 130 ? 14.498 -41.165 -92.147 1.00 33.30 130 PHE A N 1
ATOM 1002 C CA . PHE A 1 130 ? 15.336 -42.096 -92.872 1.00 31.89 130 PHE A CA 1
ATOM 1003 C C . PHE A 1 130 ? 14.984 -43.516 -92.444 1.00 30.00 130 PHE A C 1
ATOM 1004 O O . PHE A 1 130 ? 15.006 -43.828 -91.260 1.00 37.51 130 PHE A O 1
ATOM 1012 N N . LYS A 1 131 ? 14.642 -44.365 -93.408 1.00 29.00 131 LYS A N 1
ATOM 1013 C CA . LYS A 1 131 ? 14.340 -45.763 -93.130 1.00 28.31 131 LYS A CA 1
ATOM 1014 C C . LYS A 1 131 ? 14.877 -46.649 -94.235 1.00 45.43 131 LYS A C 1
ATOM 1015 O O . LYS A 1 131 ? 14.916 -46.248 -95.394 1.00 68.66 131 LYS A O 1
ATOM 1021 N N . GLU A 1 132 ? 15.269 -47.867 -93.884 1.00 63.19 132 GLU A N 1
ATOM 1022 C CA . GLU A 1 132 ? 15.611 -48.860 -94.896 1.00 83.17 132 GLU A CA 1
ATOM 1023 C C . GLU A 1 132 ? 14.551 -49.956 -94.899 1.00 86.83 132 GLU A C 1
ATOM 1024 O O . GLU A 1 132 ? 14.566 -50.863 -95.731 1.00 82.87 132 GLU A O 1
ATOM 1030 N N . ASN A 1 133 ? 13.624 -49.850 -93.954 1.00 96.87 133 ASN A N 1
ATOM 1031 C CA . ASN A 1 133 ? 12.598 -50.859 -93.753 1.00 99.80 133 ASN A CA 1
ATOM 1032 C C . ASN A 1 133 ? 11.208 -50.327 -94.064 1.00 80.70 133 ASN A C 1
ATOM 1033 O O . ASN A 1 133 ? 10.206 -50.932 -93.676 1.00 96.76 133 ASN A O 1
ATOM 1038 N N . GLY A 1 134 ? 11.144 -49.195 -94.760 1.00 58.35 134 GLY A N 1
ATOM 1039 C CA . GLY A 1 134 ? 9.864 -48.570 -95.036 1.00 70.40 134 GLY A CA 1
ATOM 1040 C C . GLY A 1 134 ? 9.870 -47.285 -95.844 1.00 62.91 134 GLY A C 1
ATOM 1041 O O . GLY A 1 134 ? 10.916 -46.785 -96.259 1.00 70.08 134 GLY A O 1
ATOM 1042 N N . THR A 1 135 ? 8.672 -46.746 -96.039 1.00 52.24 135 THR A N 1
ATOM 1043 C CA . THR A 1 135 ? 8.433 -45.619 -96.929 1.00 44.13 135 THR A CA 1
ATOM 1044 C C . THR A 1 135 ? 8.420 -44.292 -96.195 1.00 42.40 135 THR A C 1
ATOM 1045 O O . THR A 1 135 ? 7.663 -44.107 -95.248 1.00 55.83 135 THR A O 1
ATOM 1049 N N . THR A 1 136 ? 9.241 -43.361 -96.661 1.00 38.10 136 THR A N 1
ATOM 1050 C CA . THR A 1 136 ? 9.336 -42.047 -96.045 1.00 42.77 136 THR A CA 1
ATOM 1051 C C . THR A 1 136 ? 8.377 -41.064 -96.699 1.00 30.58 136 THR A C 1
ATOM 1052 O O . THR A 1 136 ? 7.821 -41.346 -97.752 1.00 35.62 136 THR A O 1
ATOM 1056 N N . SER A 1 137 ? 8.199 -39.904 -96.072 1.00 33.98 137 SER A N 1
ATOM 1057 C CA . SER A 1 137 ? 7.393 -38.829 -96.645 1.00 30.00 137 SER A CA 1
ATOM 1058 C C . SER A 1 137 ? 7.681 -37.503 -95.952 1.00 27.73 137 SER A C 1
ATOM 1059 O O . SER A 1 137 ? 7.519 -37.378 -94.740 1.00 33.70 137 SER A O 1
ATOM 1062 N N . PRO A 1 138 ? 8.106 -36.503 -96.732 1.00 32.39 138 PRO A N 1
ATOM 1063 C CA . PRO A 1 138 ? 8.521 -35.201 -96.209 1.00 24.01 138 PRO A CA 1
ATOM 1064 C C . PRO A 1 138 ? 7.358 -34.333 -95.780 1.00 27.37 138 PRO A C 1
ATOM 1065 O O . PRO A 1 138 ? 6.304 -34.365 -96.403 1.00 40.30 138 PRO A O 1
ATOM 1069 N N . ILE A 1 139 ? 7.572 -33.560 -94.724 1.00 26.43 139 ILE A N 1
ATOM 1070 C CA . ILE A 1 139 ? 6.680 -32.481 -94.335 1.00 33.42 139 ILE A CA 1
ATOM 1071 C C . ILE A 1 139 ? 7.371 -31.193 -94.757 1.00 34.83 139 ILE A C 1
ATOM 1072 O O . ILE A 1 139 ? 8.533 -30.969 -94.412 1.00 39.02 139 ILE A O 1
ATOM 1077 N N . ILE A 1 140 ? 6.676 -30.351 -95.511 1.00 24.37 140 ILE A N 1
ATOM 1078 C CA . ILE A 1 140 ? 7.302 -29.146 -96.030 1.00 28.45 140 ILE A CA 1
ATOM 1079 C C . ILE A 1 140 ? 6.506 -27.909 -95.631 1.00 32.01 140 ILE A C 1
ATOM 1080 O O . ILE A 1 140 ? 5.307 -27.811 -95.907 1.00 44.08 140 ILE A O 1
ATOM 1085 N N . ILE A 1 141 ? 7.171 -26.973 -94.961 1.00 28.10 141 ILE A N 1
ATOM 1086 C CA . ILE A 1 141 ? 6.500 -25.778 -94.460 1.00 29.01 141 ILE A CA 1
ATOM 1087 C C . ILE A 1 141 ? 7.171 -24.504 -94.962 1.00 24.27 141 ILE A C 1
ATOM 1088 O O . ILE A 1 141 ? 8.393 -24.466 -95.116 1.00 23.53 141 ILE A O 1
ATOM 1093 N N . ASP A 1 142 ? 6.373 -23.470 -95.227 1.00 21.57 142 ASP A N 1
ATOM 1094 C CA . ASP A 1 142 ? 6.919 -22.154 -95.560 1.00 36.59 142 ASP A CA 1
ATOM 1095 C C . ASP A 1 142 ? 7.391 -21.454 -94.291 1.00 33.26 142 ASP A C 1
ATOM 1096 O O . ASP A 1 142 ? 6.591 -21.122 -93.429 1.00 47.54 142 ASP A O 1
ATOM 1101 N N . ALA A 1 143 ? 8.691 -21.218 -94.181 1.00 31.02 143 ALA A N 1
ATOM 1102 C CA . ALA A 1 143 ? 9.256 -20.760 -92.914 1.00 32.75 143 ALA A CA 1
ATOM 1103 C C . ALA A 1 143 ? 9.620 -19.283 -92.885 1.00 37.08 143 ALA A C 1
ATOM 1104 O O . ALA A 1 143 ? 9.182 -18.550 -91.990 1.00 36.74 143 ALA A O 1
ATOM 1106 N N . HIS A 1 144 ? 10.452 -18.861 -93.834 1.00 32.42 144 HIS A N 1
ATOM 1107 C CA . HIS A 1 144 ? 10.925 -17.480 -93.879 1.00 35.05 144 HIS A CA 1
ATOM 1108 C C . HIS A 1 144 ? 10.810 -16.920 -95.282 1.00 40.36 144 HIS A C 1
ATOM 1109 O O . HIS A 1 144 ? 10.868 -17.662 -96.259 1.00 45.53 144 HIS A O 1
ATOM 1116 N N . ALA A 1 145 ? 10.669 -15.603 -95.376 1.00 51.49 145 ALA A N 1
ATOM 1117 C CA . ALA A 1 145 ? 10.395 -14.954 -96.653 1.00 65.37 145 ALA A CA 1
ATOM 1118 C C . ALA A 1 145 ? 11.503 -15.181 -97.683 1.00 75.50 145 ALA A C 1
ATOM 1119 O O . ALA A 1 145 ? 11.344 -15.969 -98.620 1.00 86.93 145 ALA A O 1
ATOM 1121 N N . ILE A 1 146 ? 12.626 -14.497 -97.492 1.00 51.68 146 ILE A N 1
ATOM 1122 C CA . ILE A 1 146 ? 13.708 -14.480 -98.475 1.00 40.11 146 ILE A CA 1
ATOM 1123 C C . ILE A 1 146 ? 14.560 -15.748 -98.442 1.00 34.92 146 ILE A C 1
ATOM 1124 O O . ILE A 1 146 ? 15.295 -16.037 -99.379 1.00 34.24 146 ILE A O 1
ATOM 1129 N N . GLY A 1 147 ? 14.469 -16.504 -97.354 1.00 39.99 147 GLY A N 1
ATOM 1130 C CA . GLY A 1 147 ? 15.147 -17.783 -97.279 1.00 18.73 147 GLY A CA 1
ATOM 1131 C C . GLY A 1 147 ? 15.535 -18.183 -95.872 1.00 34.80 147 GLY A C 1
ATOM 1132 O O . GLY A 1 147 ? 15.588 -17.348 -94.970 1.00 31.65 147 GLY A O 1
ATOM 1133 N N . VAL A 1 148 ? 15.821 -19.468 -95.692 1.00 31.69 148 VAL A N 1
ATOM 1134 C CA . VAL A 1 148 ? 16.183 -20.009 -94.390 1.00 39.48 148 VAL A CA 1
ATOM 1135 C C . VAL A 1 148 ? 17.657 -20.405 -94.381 1.00 39.13 148 VAL A C 1
ATOM 1136 O O . VAL A 1 148 ? 18.086 -21.206 -95.208 1.00 28.69 148 VAL A O 1
ATOM 1140 N N . ASN A 1 149 ? 18.424 -19.856 -93.440 1.00 29.61 149 ASN A N 1
ATOM 1141 C CA . ASN A 1 149 ? 19.858 -20.127 -93.376 1.00 26.20 149 ASN A CA 1
ATOM 1142 C C . ASN A 1 149 ? 20.264 -21.214 -92.381 1.00 25.16 149 ASN A C 1
ATOM 1143 O O . ASN A 1 149 ? 21.419 -21.636 -92.360 1.00 33.35 149 ASN A O 1
ATOM 1148 N N . SER A 1 150 ? 19.318 -21.671 -91.567 1.00 29.52 150 SER A N 1
ATOM 1149 C CA . SER A 1 150 ? 19.645 -22.527 -90.431 1.00 28.18 150 SER A CA 1
ATOM 1150 C C . SER A 1 150 ? 18.394 -22.983 -89.679 1.00 32.68 150 SER A C 1
ATOM 1151 O O . SER A 1 150 ? 17.431 -22.229 -89.532 1.00 28.35 150 SER A O 1
ATOM 1154 N N . ALA A 1 151 ? 18.417 -24.221 -89.200 1.00 23.81 151 ALA A N 1
ATOM 1155 C CA . ALA A 1 151 ? 17.324 -24.759 -88.399 1.00 25.57 151 ALA A CA 1
ATOM 1156 C C . ALA A 1 151 ? 17.880 -25.781 -87.427 1.00 31.24 151 ALA A C 1
ATOM 1157 O O . ALA A 1 151 ? 18.713 -26.602 -87.800 1.00 39.33 151 ALA A O 1
ATOM 1159 N N . SER A 1 152 ? 17.417 -25.741 -86.185 1.00 30.25 152 SER A N 1
ATOM 1160 C CA . SER A 1 152 ? 18.030 -26.551 -85.145 1.00 30.87 152 SER A CA 1
ATOM 1161 C C . SER A 1 152 ? 16.984 -27.136 -84.203 1.00 25.45 152 SER A C 1
ATOM 1162 O O . SER A 1 152 ? 16.072 -26.432 -83.762 1.00 21.72 152 SER A O 1
ATOM 1165 N N . TRP A 1 153 ? 17.118 -28.421 -83.889 1.00 28.20 153 TRP A N 1
ATOM 1166 C CA . TRP A 1 153 ? 16.168 -29.071 -82.992 1.00 26.41 153 TRP A CA 1
ATOM 1167 C C . TRP A 1 153 ? 16.293 -28.601 -81.557 1.00 24.94 153 TRP A C 1
ATOM 1168 O O . TRP A 1 153 ? 17.390 -28.362 -81.051 1.00 40.07 153 TRP A O 1
ATOM 1179 N N . ALA A 1 154 ? 15.147 -28.489 -80.904 1.00 28.23 154 ALA A N 1
ATOM 1180 C CA . ALA A 1 154 ? 15.087 -28.356 -79.462 1.00 28.94 154 ALA A CA 1
ATOM 1181 C C . ALA A 1 154 ? 15.205 -29.755 -78.849 1.00 38.31 154 ALA A C 1
ATOM 1182 O O . ALA A 1 154 ? 14.908 -30.758 -79.502 1.00 31.89 154 ALA A O 1
ATOM 1184 N N . PRO A 1 155 ? 15.649 -29.834 -77.591 1.00 34.31 155 PRO A N 1
ATOM 1185 C CA . PRO A 1 155 ? 15.731 -31.158 -76.963 1.00 34.70 155 PRO A CA 1
ATOM 1186 C C . PRO A 1 155 ? 14.363 -31.842 -76.848 1.00 40.98 155 PRO A C 1
ATOM 1187 O O . PRO A 1 155 ? 13.331 -31.182 -76.705 1.00 36.63 155 PRO A O 1
ATOM 1191 N N . ALA A 1 156 ? 14.367 -33.168 -76.906 1.00 38.98 156 ALA A N 1
ATOM 1192 C CA . ALA A 1 156 ? 13.181 -33.950 -76.588 1.00 36.54 156 ALA A CA 1
ATOM 1193 C C . ALA A 1 156 ? 12.707 -33.629 -75.170 1.00 37.28 156 ALA A C 1
ATOM 1194 O O . ALA A 1 156 ? 13.486 -33.719 -74.223 1.00 61.05 156 ALA A O 1
ATOM 1196 N N . THR A 1 157 ? 11.442 -33.236 -75.032 1.00 29.63 157 THR A N 1
ATOM 1197 C CA . THR A 1 157 ? 10.798 -33.110 -73.719 1.00 40.12 157 THR A CA 1
ATOM 1198 C C . THR A 1 157 ? 9.351 -33.588 -73.746 1.00 39.53 157 THR A C 1
ATOM 1199 O O . THR A 1 157 ? 8.697 -33.579 -74.788 1.00 43.09 157 THR A O 1
ATOM 1203 N N . ILE A 1 158 ? 8.863 -34.004 -72.583 1.00 46.10 158 ILE A N 1
ATOM 1204 C CA . ILE A 1 158 ? 7.474 -34.400 -72.416 1.00 43.57 158 ILE A CA 1
ATOM 1205 C C . ILE A 1 158 ? 6.706 -33.273 -71.733 1.00 43.79 158 ILE A C 1
ATOM 1206 O O . ILE A 1 158 ? 7.199 -32.669 -70.778 1.00 39.32 158 ILE A O 1
ATOM 1211 N N . GLU A 1 159 ? 5.512 -32.978 -72.241 1.00 48.31 159 GLU A N 1
ATOM 1212 C CA . GLU A 1 159 ? 4.674 -31.921 -71.685 1.00 42.85 159 GLU A CA 1
ATOM 1213 C C . GLU A 1 159 ? 3.308 -32.463 -71.280 1.00 56.82 1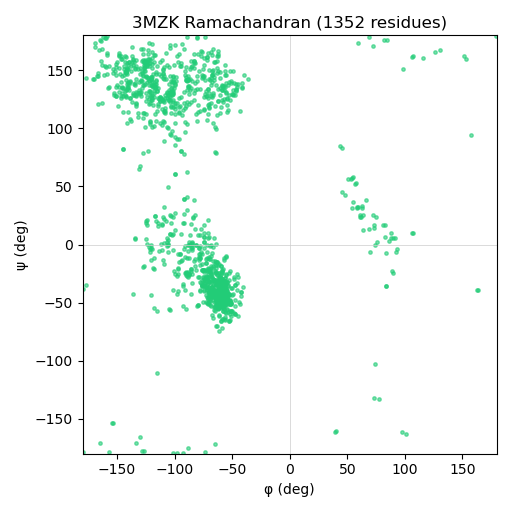59 GLU A C 1
ATOM 1214 O O . GLU A 1 159 ? 2.944 -33.584 -71.633 1.00 53.59 159 GLU A O 1
ATOM 1220 N N . GLU A 1 160 ? 2.557 -31.657 -70.536 1.00 63.15 160 GLU A N 1
ATOM 1221 C CA . GLU A 1 160 ? 1.219 -32.028 -70.102 1.00 58.89 160 GLU A CA 1
ATOM 1222 C C . GLU A 1 160 ? 0.250 -32.044 -71.277 1.00 67.21 160 GLU A C 1
ATOM 1223 O O . GLU A 1 160 ? 0.191 -31.089 -72.052 1.00 55.78 160 GLU A O 1
ATOM 1229 N N . ASP A 1 161 ? -0.509 -33.128 -71.407 1.00 72.54 161 ASP A N 1
ATOM 1230 C CA . ASP A 1 161 ? -1.525 -33.235 -72.455 1.00 76.37 161 ASP A CA 1
ATOM 1231 C C . ASP A 1 161 ? -2.924 -33.028 -71.873 1.00 82.57 161 ASP A C 1
ATOM 1232 O O . ASP A 1 161 ? -3.545 -33.964 -71.368 1.00 63.77 161 ASP A O 1
ATOM 1237 N N . GLY A 1 162 ? -3.407 -31.790 -71.949 1.00 88.98 162 GLY A N 1
ATOM 1238 C CA . GLY A 1 162 ? -4.681 -31.417 -71.360 1.00 93.54 162 GLY A CA 1
ATOM 1239 C C . GLY A 1 162 ? -5.894 -32.118 -71.946 1.00 104.15 162 GLY A C 1
ATOM 1240 O O . GLY A 1 162 ? -6.703 -32.678 -71.205 1.00 110.22 162 GLY A O 1
ATOM 1241 N N . GLU A 1 163 ? -6.021 -32.088 -73.272 1.00 94.96 163 GLU A N 1
ATOM 1242 C CA . GLU A 1 163 ? -7.181 -32.661 -73.956 1.00 100.66 163 GLU A CA 1
ATOM 1243 C C . GLU A 1 163 ? -7.514 -34.071 -73.481 1.00 104.44 163 GLU A C 1
ATOM 1244 O O . GLU A 1 163 ? -8.673 -34.487 -73.510 1.00 115.71 163 GLU A O 1
ATOM 1250 N N . HIS A 1 164 ? -6.494 -34.804 -73.050 1.00 99.16 164 HIS A N 1
ATOM 1251 C CA . HIS A 1 164 ? -6.664 -36.204 -72.689 1.00 102.69 164 HIS A CA 1
ATOM 1252 C C . HIS A 1 164 ? -6.193 -36.503 -71.270 1.00 104.35 164 HIS A C 1
ATOM 1253 O O . HIS A 1 164 ? -6.189 -37.656 -70.841 1.00 108.45 164 HIS A O 1
ATOM 1260 N N . ASN A 1 165 ? -5.798 -35.462 -70.544 1.00 104.18 165 ASN A N 1
ATOM 1261 C CA . ASN A 1 165 ? -5.295 -35.624 -69.183 1.00 106.57 165 ASN A CA 1
ATOM 1262 C C . ASN A 1 165 ? -4.195 -36.688 -69.096 1.00 99.82 165 ASN A C 1
ATOM 1263 O O . ASN A 1 165 ? -4.307 -37.654 -68.339 1.00 110.93 165 ASN A O 1
ATOM 1268 N N . GLY A 1 166 ? -3.138 -36.502 -69.882 1.00 76.83 166 GLY A N 1
ATOM 1269 C CA . GLY A 1 166 ? -2.013 -37.419 -69.902 1.00 70.80 166 GLY A CA 1
ATOM 1270 C C . GLY A 1 166 ? -0.745 -36.712 -70.336 1.00 80.68 166 GLY A C 1
ATOM 1271 O O . GLY A 1 166 ? -0.616 -35.503 -70.156 1.00 85.23 166 GLY A O 1
ATOM 1272 N N . THR A 1 167 ? 0.193 -37.457 -70.910 1.00 80.79 167 THR A N 1
ATOM 1273 C CA . THR A 1 167 ? 1.448 -36.867 -71.364 1.00 69.21 167 THR A CA 1
ATOM 1274 C C . THR A 1 167 ? 1.675 -37.059 -72.849 1.00 62.65 167 THR A C 1
ATOM 1275 O O . THR A 1 167 ? 1.446 -38.139 -73.395 1.00 79.34 167 THR A O 1
ATOM 1279 N N . LYS A 1 168 ? 2.138 -35.999 -73.496 1.00 57.53 168 LYS A N 1
ATOM 1280 C CA . LYS A 1 168 ? 2.530 -36.068 -74.896 1.00 57.28 168 LYS A CA 1
ATOM 1281 C C . LYS A 1 168 ? 3.877 -35.385 -75.055 1.00 51.13 168 LYS A C 1
ATOM 1282 O O . LYS A 1 168 ? 4.252 -34.546 -74.248 1.00 54.58 168 LYS A O 1
ATOM 1288 N N . GLU A 1 169 ? 4.598 -35.703 -76.116 1.00 59.17 169 GLU A N 1
ATOM 1289 C CA . GLU A 1 169 ? 5.869 -35.027 -76.331 1.00 67.44 169 GLU A CA 1
ATOM 1290 C C . GLU A 1 169 ? 5.694 -33.774 -77.175 1.00 59.43 169 GLU A C 1
ATOM 1291 O O . GLU A 1 169 ? 4.831 -33.724 -78.050 1.00 63.92 169 GLU A O 1
ATOM 1297 N N . SER A 1 170 ? 6.498 -32.754 -76.884 1.00 56.39 170 SER A N 1
ATOM 1298 C CA . SER A 1 170 ? 6.474 -31.521 -77.660 1.00 44.90 170 SER A CA 1
ATOM 1299 C C . SER A 1 170 ? 7.730 -31.419 -78.511 1.00 44.74 170 SER A C 1
ATOM 1300 O O . SER A 1 170 ? 8.844 -31.297 -77.991 1.00 54.14 170 SER A O 1
ATOM 1303 N N . ARG A 1 171 ? 7.539 -31.497 -79.823 1.00 46.74 171 ARG A N 1
ATOM 1304 C CA . ARG A 1 171 ? 8.629 -31.373 -80.780 1.00 38.59 171 ARG A CA 1
ATOM 1305 C C . ARG A 1 171 ? 8.768 -29.936 -81.229 1.00 34.08 171 ARG A C 1
ATOM 1306 O O . ARG A 1 171 ? 7.863 -29.392 -81.865 1.00 40.33 171 ARG A O 1
ATOM 1314 N N . LYS A 1 172 ? 9.899 -29.322 -80.910 1.00 29.29 172 LYS A N 1
ATOM 1315 C CA . LYS A 1 172 ? 10.151 -27.965 -81.361 1.00 27.79 172 LYS A CA 1
ATOM 1316 C C . LYS A 1 172 ? 11.470 -27.876 -82.113 1.00 33.88 172 LYS A C 1
ATOM 1317 O O . LYS A 1 172 ? 12.370 -28.710 -81.942 1.00 30.98 172 LYS A O 1
ATOM 1323 N N . PHE A 1 173 ? 11.570 -26.872 -82.972 1.00 29.08 173 PHE A N 1
ATOM 1324 C CA . PHE A 1 173 ? 12.850 -26.505 -83.553 1.00 24.25 173 PHE A CA 1
ATOM 1325 C C . PHE A 1 173 ? 12.876 -24.999 -83.816 1.00 29.18 173 PHE A C 1
ATOM 1326 O O . PHE A 1 173 ? 11.832 -24.332 -83.778 1.00 26.44 173 PHE A O 1
ATOM 1334 N N . VAL A 1 174 ? 14.068 -24.453 -84.018 1.00 22.36 174 VAL A N 1
ATOM 1335 C CA . VAL A 1 174 ? 14.190 -23.026 -84.267 1.00 34.83 174 VAL A CA 1
ATOM 1336 C C . VAL A 1 174 ? 14.817 -22.798 -85.638 1.00 33.08 174 VAL A C 1
ATOM 1337 O O . VAL A 1 174 ? 15.660 -23.585 -86.075 1.00 38.22 174 VAL A O 1
ATOM 1341 N N . THR A 1 175 ? 14.374 -21.746 -86.325 1.00 20.73 175 THR A N 1
ATOM 1342 C CA . THR A 1 175 ? 14.913 -21.400 -87.637 1.00 23.30 175 THR A CA 1
ATOM 1343 C C . THR A 1 175 ? 15.405 -19.957 -87.696 1.00 29.60 175 THR A C 1
ATOM 1344 O O . THR A 1 175 ? 14.907 -19.074 -86.986 1.00 30.78 175 THR A O 1
ATOM 1348 N N . GLY A 1 176 ? 16.376 -19.720 -88.570 1.00 26.18 176 GLY A N 1
ATOM 1349 C CA . GLY A 1 176 ? 16.883 -18.381 -88.786 1.00 31.87 176 GLY A CA 1
ATOM 1350 C C . GLY A 1 176 ? 16.910 -18.063 -90.259 1.00 31.74 176 GLY A C 1
ATOM 1351 O O . GLY A 1 176 ? 17.447 -18.838 -91.054 1.00 44.49 176 GLY A O 1
ATOM 1352 N N . GLY A 1 177 ? 16.340 -16.921 -90.626 1.00 31.83 177 GLY A N 1
ATOM 1353 C CA . GLY A 1 177 ? 16.158 -16.600 -92.027 1.00 37.27 177 GLY A CA 1
ATOM 1354 C C . GLY A 1 177 ? 16.778 -15.300 -92.497 1.00 45.24 177 GLY A C 1
ATOM 1355 O O . GLY A 1 177 ? 17.125 -14.430 -91.700 1.00 46.83 177 GLY A O 1
ATOM 1356 N N . ALA A 1 178 ? 16.903 -15.181 -93.815 1.00 41.13 178 ALA A N 1
ATOM 1357 C CA . ALA A 1 178 ? 17.366 -13.961 -94.464 1.00 34.76 178 ALA A CA 1
ATOM 1358 C C . ALA A 1 178 ? 16.401 -12.781 -94.283 1.00 41.34 178 ALA A C 1
ATOM 1359 O O . ALA A 1 178 ? 16.603 -11.718 -94.867 1.00 57.60 178 ALA A O 1
ATOM 1361 N N . ASP A 1 179 ? 15.349 -12.971 -93.492 1.00 40.63 179 ASP A N 1
ATOM 1362 C CA . ASP A 1 179 ? 14.413 -11.889 -93.195 1.00 48.28 179 ASP A CA 1
ATOM 1363 C C . ASP A 1 179 ? 14.724 -11.276 -91.832 1.00 55.78 179 ASP A C 1
ATOM 1364 O O . ASP A 1 179 ? 13.919 -10.521 -91.273 1.00 50.52 179 ASP A O 1
ATOM 1369 N N . ASN A 1 180 ? 15.892 -11.625 -91.299 1.00 38.87 180 ASN A N 1
ATOM 1370 C CA . ASN A 1 180 ? 16.336 -11.111 -90.010 1.00 52.28 180 ASN A CA 1
ATOM 1371 C C . ASN A 1 180 ? 15.613 -11.725 -88.799 1.00 56.79 180 ASN A C 1
ATOM 1372 O O . ASN A 1 180 ? 15.924 -11.379 -87.658 1.00 58.63 180 ASN A O 1
ATOM 1377 N N . LEU A 1 181 ? 14.665 -12.633 -89.037 1.00 42.32 181 LEU A N 1
ATOM 1378 C CA . LEU A 1 181 ? 13.869 -13.194 -87.938 1.00 39.92 181 LEU A CA 1
ATOM 1379 C C . LEU A 1 181 ? 14.347 -14.545 -87.410 1.00 37.73 181 LEU A C 1
ATOM 1380 O O . LEU A 1 181 ? 15.019 -15.310 -88.107 1.00 39.82 181 LEU A O 1
ATOM 1385 N N . VAL A 1 182 ? 13.973 -14.824 -86.167 1.00 32.04 182 VAL A N 1
ATOM 1386 C CA . VAL A 1 182 ? 14.145 -16.133 -85.560 1.00 27.22 182 VAL A CA 1
ATOM 1387 C C . VAL A 1 182 ? 12.749 -16.635 -85.205 1.00 43.03 182 VAL A C 1
ATOM 1388 O O . VAL A 1 182 ? 11.931 -15.878 -84.676 1.00 42.47 182 VAL A O 1
ATOM 1392 N N . LYS A 1 183 ? 12.468 -17.899 -85.507 1.00 39.91 183 LYS A N 1
ATOM 1393 C CA . LYS A 1 183 ? 11.143 -18.460 -85.255 1.00 37.33 183 LYS A CA 1
ATOM 1394 C C . LYS A 1 183 ? 11.180 -19.844 -84.604 1.00 44.02 183 LYS A C 1
ATOM 1395 O O . LYS A 1 183 ? 11.999 -20.691 -84.958 1.00 43.68 183 LYS A O 1
ATOM 1401 N N . ILE A 1 184 ? 10.282 -20.065 -83.650 1.00 39.52 184 ILE A N 1
ATOM 1402 C CA . ILE A 1 184 ? 10.151 -21.369 -83.015 1.00 36.23 184 ILE A CA 1
ATOM 1403 C C . ILE A 1 184 ? 8.974 -22.130 -83.620 1.00 37.30 184 ILE A C 1
ATOM 1404 O O . ILE A 1 184 ? 7.906 -21.561 -83.843 1.00 37.56 184 ILE A O 1
ATOM 1409 N N . TRP A 1 185 ? 9.178 -23.418 -83.880 1.00 30.81 185 TRP A N 1
ATOM 1410 C CA . TRP A 1 185 ? 8.150 -24.259 -84.480 1.00 28.76 185 TRP A CA 1
ATOM 1411 C C . TRP A 1 185 ? 7.785 -25.435 -83.568 1.00 32.45 185 TRP A C 1
ATOM 1412 O O . TRP A 1 185 ? 8.644 -25.996 -82.874 1.00 27.72 185 TRP A O 1
ATOM 1423 N N . LYS A 1 186 ? 6.499 -25.780 -83.549 1.00 25.81 186 LYS A N 1
ATOM 1424 C CA . LYS A 1 186 ? 6.008 -26.870 -82.710 1.00 27.62 186 LYS A CA 1
ATOM 1425 C C . LYS A 1 186 ? 5.033 -27.770 -83.477 1.00 33.36 186 LYS A C 1
ATOM 1426 O O . LYS A 1 186 ? 4.078 -27.291 -84.094 1.00 34.74 186 LYS A O 1
ATOM 1432 N N . TYR A 1 187 ? 5.279 -29.075 -83.446 1.00 23.77 187 TYR A N 1
ATOM 1433 C CA . TYR A 1 187 ? 4.428 -29.999 -84.170 1.00 27.23 187 TYR A CA 1
ATOM 1434 C C . TYR A 1 187 ? 3.045 -29.996 -83.558 1.00 38.28 187 TYR A C 1
ATOM 1435 O O . TYR A 1 187 ? 2.896 -29.889 -82.344 1.00 31.07 187 TYR A O 1
ATOM 1444 N N . ASN A 1 188 ? 2.039 -30.128 -84.413 1.00 33.35 188 ASN A N 1
ATOM 1445 C CA . ASN A 1 188 ? 0.648 -30.137 -83.990 1.00 31.04 188 ASN A CA 1
ATOM 1446 C C . ASN A 1 188 ? -0.085 -31.315 -84.647 1.00 46.59 188 ASN A C 1
ATOM 1447 O O . ASN A 1 188 ? -0.265 -31.345 -85.869 1.00 40.38 188 ASN A O 1
ATOM 1452 N N . SER A 1 189 ? -0.502 -32.290 -83.844 1.00 51.10 189 SER A N 1
ATOM 1453 C CA . SER A 1 189 ? -1.123 -33.489 -84.395 1.00 43.44 189 SER A CA 1
ATOM 1454 C C . SER A 1 189 ? -2.404 -33.158 -85.156 1.00 46.14 189 SER A C 1
ATOM 1455 O O . SER A 1 189 ? -2.722 -33.804 -86.156 1.00 62.62 189 SER A O 1
ATOM 1458 N N . ASP A 1 190 ? -3.135 -32.152 -84.686 1.00 35.20 190 ASP A N 1
ATOM 1459 C CA . ASP A 1 190 ? -4.360 -31.737 -85.358 1.00 45.56 190 ASP A CA 1
ATOM 1460 C C . ASP A 1 190 ? -4.098 -31.143 -86.736 1.00 48.24 190 ASP A C 1
ATOM 1461 O O . ASP A 1 190 ? -4.848 -31.402 -87.680 1.00 71.71 190 ASP A O 1
ATOM 1466 N N . ALA A 1 191 ? -3.042 -30.346 -86.850 1.00 40.04 191 ALA A N 1
ATOM 1467 C CA . ALA A 1 191 ? -2.693 -29.727 -88.125 1.00 48.56 191 ALA A CA 1
ATOM 1468 C C . ALA A 1 191 ? -1.792 -30.641 -88.955 1.00 47.14 191 ALA A C 1
ATOM 1469 O O . ALA A 1 191 ? -1.560 -30.388 -90.137 1.00 46.52 191 ALA A O 1
ATOM 1471 N N . GLN A 1 192 ? -1.290 -31.699 -88.323 1.00 42.34 192 GLN A N 1
ATOM 1472 C CA . GLN A 1 192 ? -0.447 -32.686 -88.995 1.00 41.32 192 GLN A CA 1
ATOM 1473 C C . GLN A 1 192 ? 0.837 -32.084 -89.549 1.00 49.09 192 GLN A C 1
ATOM 1474 O O . GLN A 1 192 ? 1.423 -32.608 -90.493 1.00 59.53 192 GLN A O 1
ATOM 1480 N N . THR A 1 193 ? 1.278 -30.983 -88.958 1.00 36.47 193 THR A N 1
ATOM 1481 C CA . THR A 1 193 ? 2.499 -30.332 -89.404 1.00 42.54 193 THR A CA 1
ATOM 1482 C C . THR A 1 193 ? 3.080 -29.475 -88.276 1.00 38.33 193 THR A C 1
ATOM 1483 O O . THR A 1 193 ? 2.546 -29.440 -87.172 1.00 41.46 193 THR A O 1
ATOM 1487 N N . TYR A 1 194 ? 4.186 -28.804 -88.559 1.00 25.31 194 TYR A N 1
ATOM 1488 C CA . TYR A 1 194 ? 4.783 -27.868 -87.624 1.00 31.75 194 TYR A CA 1
ATOM 1489 C C . TYR A 1 194 ? 4.145 -26.495 -87.785 1.00 31.04 194 TYR A C 1
ATOM 1490 O O . TYR A 1 194 ? 3.974 -26.022 -88.908 1.00 43.26 194 TYR A O 1
ATOM 1499 N N . VAL A 1 195 ? 3.770 -25.865 -86.671 1.00 28.42 195 VAL A N 1
ATOM 1500 C CA . VAL A 1 195 ? 3.143 -24.543 -86.736 1.00 36.29 195 VAL A CA 1
ATOM 1501 C C . VAL A 1 195 ? 3.960 -23.542 -85.959 1.00 26.54 195 VAL A C 1
ATOM 1502 O O . VAL A 1 195 ? 4.706 -23.908 -85.061 1.00 28.08 195 VAL A O 1
ATOM 1506 N N . LEU A 1 196 ? 3.803 -22.277 -86.319 1.00 28.69 196 LEU A N 1
ATOM 1507 C CA . LEU A 1 196 ? 4.577 -21.199 -85.733 1.00 39.10 196 LEU A CA 1
ATOM 1508 C C . LEU A 1 196 ? 4.153 -20.949 -84.291 1.00 46.32 196 LEU A C 1
ATOM 1509 O O . LEU A 1 196 ? 2.995 -20.635 -84.022 1.00 53.30 196 LEU A O 1
ATOM 1514 N N . GLU A 1 197 ? 5.091 -21.100 -83.363 1.00 50.23 197 GLU A N 1
ATOM 1515 C CA . GLU A 1 197 ? 4.823 -20.796 -81.965 1.00 37.89 197 GLU A CA 1
ATOM 1516 C C . GLU A 1 197 ? 5.154 -19.334 -81.695 1.00 43.45 197 GLU A C 1
ATOM 1517 O O . GLU A 1 197 ? 4.302 -18.579 -81.240 1.00 50.81 197 GLU A O 1
ATOM 1523 N N . SER A 1 198 ? 6.384 -18.927 -82.003 1.00 53.60 198 SER A N 1
ATOM 1524 C CA . SER A 1 198 ? 6.816 -17.555 -81.736 1.00 33.70 198 SER A CA 1
ATOM 1525 C C . SER A 1 198 ? 7.698 -16.963 -82.840 1.00 45.67 198 SER A C 1
ATOM 1526 O O . SER A 1 198 ? 8.407 -17.685 -83.553 1.00 43.00 198 SER A O 1
ATOM 1529 N N . THR A 1 199 ? 7.645 -15.642 -82.973 1.00 35.69 199 THR A N 1
ATOM 1530 C CA . THR A 1 199 ? 8.545 -14.916 -83.860 1.00 44.57 199 THR A CA 1
ATOM 1531 C C . THR A 1 199 ? 9.412 -13.982 -83.038 1.00 50.35 199 THR A C 1
ATOM 1532 O O . THR A 1 199 ? 8.918 -13.018 -82.469 1.00 59.91 199 THR A O 1
ATOM 1536 N N . LEU A 1 200 ? 10.708 -14.259 -82.984 1.00 43.91 200 LEU A N 1
ATOM 1537 C CA . LEU A 1 200 ? 11.615 -13.459 -82.173 1.00 41.19 200 LEU A CA 1
ATOM 1538 C C . LEU A 1 200 ? 12.374 -12.428 -83.007 1.00 46.63 200 LEU A C 1
ATOM 1539 O O . LEU A 1 200 ? 13.206 -12.779 -83.841 1.00 46.57 200 LEU A O 1
ATOM 1544 N N . GLU A 1 201 ? 12.072 -11.152 -82.777 1.00 54.45 201 GLU A N 1
ATOM 1545 C CA . GLU A 1 201 ? 12.702 -10.062 -83.517 1.00 52.46 201 GLU A CA 1
ATOM 1546 C C . GLU A 1 201 ? 13.824 -9.459 -82.691 1.00 56.95 201 GLU A C 1
ATOM 1547 O O . GLU A 1 201 ? 13.697 -9.308 -81.477 1.00 71.11 201 GLU A O 1
ATOM 1553 N N . GLY A 1 202 ? 14.925 -9.112 -83.346 1.00 38.10 202 GLY A N 1
ATOM 1554 C CA . GLY A 1 202 ? 16.072 -8.618 -82.620 1.00 45.68 202 GLY A CA 1
ATOM 1555 C C . GLY A 1 202 ? 17.245 -8.262 -83.502 1.00 48.10 202 GLY A C 1
ATOM 1556 O O . GLY A 1 202 ? 17.944 -7.283 -83.245 1.00 70.62 202 GLY A O 1
ATOM 1557 N N . HIS A 1 203 ? 17.473 -9.053 -84.540 1.00 28.70 203 HIS A N 1
ATOM 1558 C CA . HIS A 1 203 ? 18.573 -8.773 -85.444 1.00 38.69 203 HIS A CA 1
ATOM 1559 C C . HIS A 1 203 ? 18.174 -7.739 -86.497 1.00 48.85 203 HIS A C 1
ATOM 1560 O O . HIS A 1 203 ? 16.991 -7.548 -86.776 1.00 61.54 203 HIS A O 1
ATOM 1567 N N . SER A 1 204 ? 19.169 -7.068 -87.069 1.00 41.38 204 SER A N 1
ATOM 1568 C CA . SER A 1 204 ? 18.929 -6.048 -88.081 1.00 45.48 204 SER A CA 1
ATOM 1569 C C . SER A 1 204 ? 19.487 -6.460 -89.451 1.00 50.08 204 SER A C 1
ATOM 1570 O O . SER A 1 204 ? 19.673 -5.625 -90.338 1.00 51.17 204 SER A O 1
ATOM 1573 N N . ASP A 1 205 ? 19.737 -7.754 -89.621 1.00 42.32 205 ASP A N 1
ATOM 1574 C CA . ASP A 1 205 ? 20.261 -8.284 -90.877 1.00 44.41 205 ASP A CA 1
ATOM 1575 C C . ASP A 1 205 ? 20.180 -9.810 -90.823 1.00 42.34 205 ASP A C 1
ATOM 1576 O O . ASP A 1 205 ? 19.902 -10.373 -89.765 1.00 51.97 205 ASP A O 1
ATOM 1581 N N . TRP A 1 206 ? 20.419 -10.477 -91.950 1.00 39.34 206 TRP A N 1
ATOM 1582 C CA . TRP A 1 206 ? 20.301 -11.933 -92.018 1.00 43.41 206 TRP A CA 1
ATOM 1583 C C . TRP A 1 206 ? 20.756 -12.640 -90.741 1.00 50.38 206 TRP A C 1
ATOM 1584 O O . TRP A 1 206 ? 21.735 -12.246 -90.110 1.00 53.11 206 TRP A O 1
ATOM 1595 N N . VAL A 1 207 ? 20.041 -13.697 -90.381 1.00 41.03 207 VAL A N 1
ATOM 1596 C CA . VAL A 1 207 ? 20.461 -14.591 -89.317 1.00 31.51 207 VAL A CA 1
ATOM 1597 C C . VAL A 1 207 ? 21.197 -15.764 -89.941 1.00 37.43 207 VAL A C 1
ATOM 1598 O O . VAL A 1 207 ? 20.618 -16.495 -90.730 1.00 42.78 207 VAL A O 1
ATOM 1602 N N . ARG A 1 208 ? 22.467 -15.954 -89.591 1.00 35.58 208 ARG A N 1
ATOM 1603 C CA . ARG A 1 208 ? 23.274 -17.005 -90.219 1.00 31.11 208 ARG A CA 1
ATOM 1604 C C . ARG A 1 208 ? 23.188 -18.357 -89.524 1.00 34.60 208 ARG A C 1
ATOM 1605 O O . ARG A 1 208 ? 23.428 -19.399 -90.141 1.00 41.10 208 ARG A O 1
ATOM 1613 N N . ASP A 1 209 ? 22.840 -18.351 -88.245 1.00 24.57 209 ASP A N 1
ATOM 1614 C CA . ASP A 1 209 ? 22.761 -19.606 -87.510 1.00 28.97 209 ASP A CA 1
ATOM 1615 C C . ASP A 1 209 ? 21.918 -19.464 -86.253 1.00 27.65 209 ASP A C 1
ATOM 1616 O O . ASP A 1 209 ? 21.784 -18.372 -85.697 1.00 30.55 209 ASP A O 1
ATOM 1621 N N . VAL A 1 210 ? 21.339 -20.573 -85.815 1.00 30.94 210 VAL A N 1
ATOM 1622 C CA . VAL A 1 210 ? 20.634 -20.620 -84.540 1.00 34.13 210 VAL A CA 1
ATOM 1623 C C . VAL A 1 210 ? 20.943 -21.963 -83.917 1.00 33.53 210 VAL A C 1
ATOM 1624 O O . VAL A 1 210 ? 20.982 -22.983 -84.606 1.00 47.34 210 VAL A O 1
ATOM 1628 N N . ALA A 1 211 ? 21.185 -21.964 -82.616 1.00 31.44 211 ALA A N 1
ATOM 1629 C CA . ALA A 1 211 ? 21.522 -23.194 -81.917 1.00 27.28 211 ALA A CA 1
ATOM 1630 C C . ALA A 1 211 ? 20.757 -23.230 -80.619 1.00 31.84 211 ALA A C 1
ATOM 1631 O O . ALA A 1 211 ? 20.870 -22.318 -79.801 1.00 42.11 211 ALA A O 1
ATOM 1633 N N . TRP A 1 212 ? 19.967 -24.284 -80.454 1.00 40.50 212 TRP A N 1
ATOM 1634 C CA . TRP A 1 212 ? 19.163 -24.505 -79.265 1.00 29.69 212 TRP A CA 1
ATOM 1635 C C . TRP A 1 212 ? 19.991 -25.312 -78.278 1.00 20.89 212 TRP A C 1
ATOM 1636 O O . TRP A 1 212 ? 20.405 -26.420 -78.577 1.00 29.61 212 TRP A O 1
ATOM 1647 N N . SER A 1 213 ? 20.246 -24.767 -77.099 1.00 40.92 213 SER A N 1
ATOM 1648 C CA . SER A 1 213 ? 21.076 -25.474 -76.127 1.00 32.85 213 SER A CA 1
ATOM 1649 C C . SER A 1 213 ? 20.475 -26.810 -75.733 1.00 27.53 213 SER A C 1
ATOM 1650 O O . SER A 1 213 ? 19.286 -26.900 -75.450 1.00 35.13 213 SER A O 1
ATOM 1653 N N . PRO A 1 214 ? 21.307 -27.856 -75.701 1.00 35.95 214 PRO A N 1
ATOM 1654 C CA . PRO A 1 214 ? 20.897 -29.165 -75.180 1.00 27.79 214 PRO A CA 1
ATOM 1655 C C . PRO A 1 214 ? 20.854 -29.199 -73.655 1.00 34.48 214 PRO A C 1
ATOM 1656 O O . PRO A 1 214 ? 20.784 -30.289 -73.094 1.00 44.99 214 PRO A O 1
ATOM 1660 N N . THR A 1 215 ? 20.901 -28.041 -72.999 1.00 27.67 215 THR A N 1
ATOM 1661 C CA . THR A 1 215 ? 20.895 -28.001 -71.539 1.00 36.00 215 THR A CA 1
ATOM 1662 C C . THR A 1 215 ? 19.798 -28.858 -70.909 1.00 36.87 215 THR A C 1
ATOM 1663 O O . THR A 1 215 ? 18.635 -28.808 -71.295 1.00 50.41 215 THR A O 1
ATOM 1667 N N . VAL A 1 216 ? 20.198 -29.637 -69.919 1.00 42.43 216 VAL A N 1
ATOM 1668 C CA . VAL A 1 216 ? 19.294 -30.484 -69.160 1.00 42.20 216 VAL A CA 1
ATOM 1669 C C . VAL A 1 216 ? 18.505 -29.688 -68.099 1.00 44.50 216 VAL A C 1
ATOM 1670 O O . VAL A 1 216 ? 17.569 -30.201 -67.483 1.00 43.56 216 VAL A O 1
ATOM 1674 N N . LEU A 1 217 ? 18.874 -28.422 -67.916 1.00 44.71 217 LEU A N 1
ATOM 1675 C CA . LEU A 1 217 ? 18.157 -27.515 -67.019 1.00 35.82 217 LEU A CA 1
ATOM 1676 C C . LEU A 1 217 ? 16.794 -27.115 -67.570 1.00 37.15 217 LEU A C 1
ATOM 1677 O O . LEU A 1 217 ? 16.523 -27.294 -68.757 1.00 66.66 217 LEU A O 1
ATOM 1682 N N . LEU A 1 218 ? 15.946 -26.557 -66.707 1.00 54.09 218 LEU A N 1
ATOM 1683 C CA . LEU A 1 218 ? 14.565 -26.239 -67.071 1.00 53.24 218 LEU A CA 1
ATOM 1684 C C . LEU A 1 218 ? 14.470 -25.075 -68.038 1.00 59.73 218 LEU A C 1
ATOM 1685 O O . LEU A 1 218 ? 13.801 -25.168 -69.066 1.00 82.86 218 LEU A O 1
ATOM 1690 N N . ARG A 1 219 ? 15.129 -23.975 -67.704 1.00 41.22 219 ARG A N 1
ATOM 1691 C CA . ARG A 1 219 ? 15.159 -22.829 -68.596 1.00 45.89 219 ARG A CA 1
ATOM 1692 C C . ARG A 1 219 ? 15.677 -23.230 -69.979 1.00 51.18 219 ARG A C 1
ATOM 1693 O O . ARG A 1 219 ? 16.533 -24.107 -70.104 1.00 54.67 219 ARG A O 1
ATOM 1701 N N . SER A 1 220 ? 15.147 -22.589 -71.015 1.00 47.45 220 SER A N 1
ATOM 1702 C CA . SER A 1 220 ? 15.596 -22.831 -72.380 1.00 46.95 220 SER A CA 1
ATOM 1703 C C . SER A 1 220 ? 16.526 -21.731 -72.897 1.00 40.38 220 SER A C 1
ATOM 1704 O O . SER A 1 220 ? 16.306 -20.544 -72.659 1.00 45.95 220 SER A O 1
ATOM 1707 N N . TYR A 1 221 ? 17.558 -22.148 -73.621 1.00 34.18 221 TYR A N 1
ATOM 1708 C CA . TYR A 1 221 ? 18.568 -21.246 -74.163 1.00 37.48 221 TYR A CA 1
ATOM 1709 C C . TYR A 1 221 ? 18.699 -21.399 -75.677 1.00 36.38 221 TYR A C 1
ATOM 1710 O O . TYR A 1 221 ? 18.899 -22.508 -76.174 1.00 31.69 221 TYR A O 1
ATOM 1719 N N . LEU A 1 222 ? 18.597 -20.283 -76.399 1.00 33.05 222 LEU A N 1
ATOM 1720 C CA . LEU A 1 222 ? 18.911 -20.230 -77.826 1.00 36.99 222 LEU A CA 1
ATOM 1721 C C . LEU A 1 222 ? 19.995 -19.196 -78.072 1.00 36.00 222 LEU A C 1
ATOM 1722 O O . LEU A 1 222 ? 19.981 -18.124 -77.469 1.00 34.63 222 LEU A O 1
ATOM 1727 N N . ALA A 1 223 ? 20.924 -19.509 -78.972 1.00 33.94 223 ALA A N 1
ATOM 1728 C CA . ALA A 1 223 ? 21.873 -18.516 -79.451 1.00 30.69 223 ALA A CA 1
ATOM 1729 C C . ALA A 1 223 ? 21.613 -18.259 -80.931 1.00 39.93 223 ALA A C 1
ATOM 1730 O O . ALA A 1 223 ? 21.653 -19.184 -81.745 1.00 42.27 223 ALA A O 1
ATOM 1732 N N . SER A 1 224 ? 21.321 -17.012 -81.280 1.00 32.72 224 SER A N 1
ATOM 1733 C CA . SER A 1 224 ? 21.182 -16.645 -82.688 1.00 40.15 224 SER A CA 1
ATOM 1734 C C . SER A 1 224 ? 22.347 -15.761 -83.106 1.00 33.40 224 SER A C 1
ATOM 1735 O O . SER A 1 224 ? 22.856 -14.973 -82.316 1.00 46.63 224 SER A O 1
ATOM 1738 N N . VAL A 1 225 ? 22.771 -15.889 -84.350 1.00 34.32 225 VAL A N 1
ATOM 1739 C CA . VAL A 1 225 ? 23.972 -15.194 -84.795 1.00 37.61 225 VAL A CA 1
ATOM 1740 C C . VAL A 1 225 ? 23.764 -14.553 -86.171 1.00 38.07 225 VAL A C 1
ATOM 1741 O O . VAL A 1 225 ? 23.289 -15.204 -87.100 1.00 46.07 225 VAL A O 1
ATOM 1745 N N . SER A 1 226 ? 24.106 -13.274 -86.298 1.00 32.85 226 SER A N 1
ATOM 1746 C CA . SER A 1 226 ? 23.717 -12.506 -87.487 1.00 45.76 226 SER A CA 1
ATOM 1747 C C . SER A 1 226 ? 24.830 -11.730 -88.212 1.00 49.24 226 SER A C 1
ATOM 1748 O O . SER A 1 226 ? 25.941 -11.572 -87.703 1.00 46.28 226 SER A O 1
ATOM 1751 N N . GLN A 1 227 ? 24.507 -11.244 -89.409 1.00 47.84 227 GLN A N 1
ATOM 1752 C CA . GLN A 1 227 ? 25.418 -10.408 -90.186 1.00 42.05 227 GLN A CA 1
ATOM 1753 C C . GLN A 1 227 ? 25.423 -8.997 -89.649 1.00 48.51 227 GLN A C 1
ATOM 1754 O O . GLN A 1 227 ? 26.224 -8.171 -90.071 1.00 61.49 227 GLN A O 1
ATOM 1760 N N . ASP A 1 228 ? 24.514 -8.723 -88.720 1.00 48.00 228 ASP A N 1
ATOM 1761 C CA . ASP A 1 228 ? 24.478 -7.432 -88.048 1.00 41.61 228 ASP A CA 1
ATOM 1762 C C . ASP A 1 228 ? 25.629 -7.352 -87.047 1.00 39.91 228 ASP A C 1
ATOM 1763 O O . ASP A 1 228 ? 25.771 -6.365 -86.312 1.00 34.99 228 ASP A O 1
ATOM 1768 N N . ARG A 1 229 ? 26.429 -8.416 -87.022 1.00 35.25 229 ARG A N 1
ATOM 1769 C CA . ARG A 1 229 ? 27.619 -8.509 -86.183 1.00 47.22 229 ARG A CA 1
ATOM 1770 C C . ARG A 1 229 ? 27.304 -8.694 -84.697 1.00 54.52 229 ARG A C 1
ATOM 1771 O O . ARG A 1 229 ? 28.118 -8.347 -83.845 1.00 49.96 229 ARG A O 1
ATOM 1779 N N . THR A 1 230 ? 26.134 -9.246 -84.384 1.00 56.03 230 THR A N 1
ATOM 1780 C CA . THR A 1 230 ? 25.749 -9.450 -82.985 1.00 53.90 230 THR A CA 1
ATOM 1781 C C . THR A 1 230 ? 25.365 -10.894 -82.693 1.00 41.83 230 THR A C 1
ATOM 1782 O O . THR A 1 230 ? 25.022 -11.649 -83.594 1.00 42.15 230 THR A O 1
ATOM 1786 N N . CYS A 1 231 ? 25.429 -11.275 -81.425 1.00 45.57 231 CYS A N 1
ATOM 1787 C CA . CYS A 1 231 ? 24.910 -12.569 -81.004 1.00 42.01 231 CYS A CA 1
ATOM 1788 C C . CYS A 1 231 ? 23.842 -12.365 -79.939 1.00 38.87 231 CYS A C 1
ATOM 1789 O O . CYS A 1 231 ? 24.098 -11.761 -78.898 1.00 46.77 231 CYS A O 1
ATOM 1792 N N . ILE A 1 232 ? 22.638 -12.854 -80.210 1.00 40.44 232 ILE A N 1
ATOM 1793 C CA . ILE A 1 232 ? 21.548 -12.737 -79.256 1.00 41.51 232 ILE A CA 1
ATOM 1794 C C . ILE A 1 232 ? 21.350 -14.055 -78.536 1.00 48.32 232 ILE A C 1
ATOM 1795 O O . ILE A 1 232 ? 21.233 -15.106 -79.178 1.00 43.89 232 ILE A O 1
ATOM 1800 N N . ILE A 1 233 ? 21.317 -13.993 -77.206 1.00 43.04 233 ILE A N 1
ATOM 1801 C CA . ILE A 1 233 ? 20.966 -15.144 -76.380 1.00 45.40 233 ILE A CA 1
ATOM 1802 C C . ILE A 1 233 ? 19.510 -15.057 -75.924 1.00 44.51 233 ILE A C 1
ATOM 1803 O O . ILE A 1 233 ? 19.140 -14.140 -75.194 1.00 49.04 233 ILE A O 1
ATOM 1808 N N . TRP A 1 234 ? 18.691 -16.014 -76.357 1.00 45.95 234 TRP A N 1
ATOM 1809 C CA . TRP A 1 234 ? 17.268 -16.048 -76.005 1.00 49.17 234 TRP A CA 1
ATOM 1810 C C . TRP A 1 234 ? 17.005 -17.070 -74.910 1.00 42.39 234 TRP A C 1
ATOM 1811 O O . TRP A 1 234 ? 17.408 -18.223 -75.020 1.00 50.57 234 TRP A O 1
ATOM 1822 N N . THR A 1 235 ? 16.314 -16.654 -73.858 1.00 38.60 235 THR A N 1
ATOM 1823 C CA . THR A 1 235 ? 15.968 -17.578 -72.789 1.00 39.08 235 THR A CA 1
ATOM 1824 C C . THR A 1 235 ? 14.461 -17.658 -72.606 1.00 44.74 235 THR A C 1
ATOM 1825 O O . THR A 1 235 ? 13.719 -16.762 -73.009 1.00 37.42 235 THR A O 1
ATOM 1829 N N . GLN A 1 236 ? 14.014 -18.751 -72.005 1.00 48.30 236 GLN A N 1
ATOM 1830 C CA . GLN A 1 236 ? 12.602 -18.951 -71.734 1.00 40.78 236 GLN A CA 1
ATOM 1831 C C . GLN A 1 236 ? 12.466 -19.690 -70.418 1.00 49.58 236 GLN A C 1
ATOM 1832 O O . GLN A 1 236 ? 12.869 -20.849 -70.301 1.00 46.47 236 GLN A O 1
ATOM 1838 N N . ASP A 1 237 ? 11.903 -19.015 -69.422 1.00 61.51 237 ASP A N 1
ATOM 1839 C CA . ASP A 1 237 ? 11.796 -19.593 -68.089 1.00 63.87 237 ASP A CA 1
ATOM 1840 C C . ASP A 1 237 ? 10.849 -20.780 -68.069 1.00 62.28 237 ASP A C 1
ATOM 1841 O O . ASP A 1 237 ? 11.040 -21.727 -67.308 1.00 56.21 237 ASP A O 1
ATOM 1846 N N . ASN A 1 238 ? 9.844 -20.736 -68.935 1.00 68.87 238 ASN A N 1
ATOM 1847 C CA . ASN A 1 238 ? 8.770 -21.716 -68.907 1.00 73.44 238 ASN A CA 1
ATOM 1848 C C . ASN A 1 238 ? 8.346 -22.112 -70.315 1.00 75.13 238 ASN A C 1
ATOM 1849 O O . ASN A 1 238 ? 8.186 -21.253 -71.179 1.00 88.56 238 ASN A O 1
ATOM 1854 N N . GLU A 1 239 ? 8.168 -23.413 -70.538 1.00 75.62 239 GLU A N 1
ATOM 1855 C CA . GLU A 1 239 ? 7.800 -23.942 -71.852 1.00 92.57 239 GLU A CA 1
ATOM 1856 C C . GLU A 1 239 ? 6.676 -23.161 -72.527 1.00 89.13 239 GLU A C 1
ATOM 1857 O O . GLU A 1 239 ? 6.559 -23.162 -73.751 1.00 84.74 239 GLU A O 1
ATOM 1863 N N . GLN A 1 240 ? 5.848 -22.500 -71.728 1.00 89.22 240 GLN A N 1
ATOM 1864 C CA . GLN A 1 240 ? 4.679 -21.817 -72.261 1.0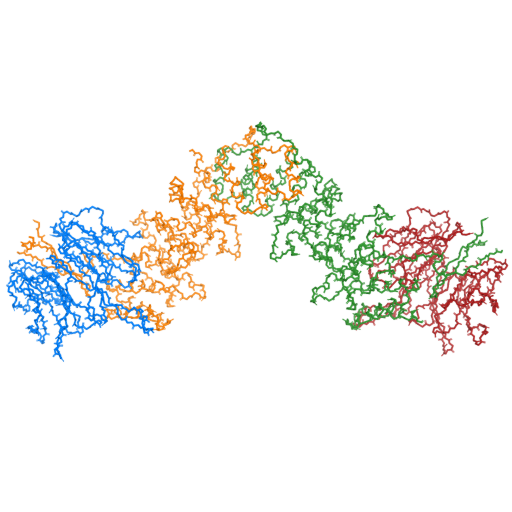0 96.80 240 GLN A CA 1
ATOM 1865 C C . GLN A 1 240 ? 4.782 -20.294 -72.169 1.00 88.58 240 GLN A C 1
ATOM 1866 O O . GLN A 1 240 ? 3.870 -19.580 -72.586 1.00 77.14 240 GLN A O 1
ATOM 1872 N N . GLY A 1 241 ? 5.897 -19.799 -71.637 1.00 85.13 241 GLY A N 1
ATOM 1873 C CA . GLY A 1 241 ? 6.077 -18.372 -71.429 1.00 71.88 241 GLY A CA 1
ATOM 1874 C C . GLY A 1 241 ? 6.865 -17.670 -72.519 1.00 73.17 241 GLY A C 1
ATOM 1875 O O . GLY A 1 241 ? 7.281 -18.293 -73.495 1.00 73.96 241 GLY A O 1
ATOM 1876 N N . PRO A 1 242 ? 7.071 -16.356 -72.353 1.00 66.35 242 PRO A N 1
ATOM 1877 C CA . PRO A 1 242 ? 7.772 -15.461 -73.280 1.00 63.27 242 PRO A CA 1
ATOM 1878 C C . PRO A 1 242 ? 9.255 -15.769 -73.396 1.00 65.29 242 PRO A C 1
ATOM 1879 O O . PRO A 1 242 ? 9.800 -16.534 -72.600 1.00 68.98 242 PRO A O 1
ATOM 1883 N N . TRP A 1 243 ? 9.897 -15.156 -74.385 1.00 60.52 243 TRP A N 1
ATOM 1884 C CA . TRP A 1 243 ? 11.325 -15.311 -74.601 1.00 41.51 243 TRP A CA 1
ATOM 1885 C C . TRP A 1 243 ? 12.039 -14.030 -74.226 1.00 53.02 243 TRP A C 1
ATOM 1886 O O . TRP A 1 243 ? 11.691 -12.955 -74.706 1.00 61.88 243 TRP A O 1
ATOM 1897 N N . LYS A 1 244 ? 13.030 -14.149 -73.355 1.00 46.16 244 LYS A N 1
ATOM 1898 C CA . LYS A 1 244 ? 13.851 -13.014 -72.988 1.00 66.08 244 LYS A CA 1
ATOM 1899 C C . LYS A 1 244 ? 14.971 -12.904 -73.996 1.00 61.80 244 LYS A C 1
ATOM 1900 O O . LYS A 1 244 ? 15.505 -13.911 -74.454 1.00 51.16 244 LYS A O 1
ATOM 1906 N N . LYS A 1 245 ? 15.327 -11.674 -74.334 1.00 64.57 245 LYS A N 1
ATOM 1907 C CA . LYS A 1 245 ? 16.375 -11.419 -75.308 1.00 53.81 245 LYS A CA 1
ATOM 1908 C C . LYS A 1 245 ? 17.540 -10.675 -74.651 1.00 46.52 245 LYS A C 1
ATOM 1909 O O . LYS A 1 245 ? 17.335 -9.727 -73.890 1.00 41.92 245 LYS A O 1
ATOM 1915 N N . THR A 1 246 ? 18.760 -11.126 -74.929 1.00 44.02 246 THR A N 1
ATOM 1916 C CA . THR A 1 246 ? 19.959 -10.529 -74.351 1.00 44.96 246 THR A CA 1
ATOM 1917 C C . THR A 1 246 ? 21.116 -10.538 -75.338 1.00 43.29 246 THR A C 1
ATOM 1918 O O . THR A 1 246 ? 21.371 -11.549 -75.989 1.00 51.72 246 THR A O 1
ATOM 1922 N N . LEU A 1 247 ? 21.820 -9.416 -75.449 1.00 47.58 247 LEU A N 1
ATOM 1923 C CA . LEU A 1 247 ? 23.045 -9.376 -76.240 1.00 55.93 247 LEU A CA 1
ATOM 1924 C C . LEU A 1 247 ? 24.163 -10.126 -75.518 1.00 59.50 247 LEU A C 1
ATOM 1925 O O . LEU A 1 247 ? 24.383 -9.921 -74.325 1.00 52.12 247 LEU A O 1
ATOM 1930 N N . LEU A 1 248 ? 24.864 -10.998 -76.240 1.00 53.87 248 LEU A N 1
ATOM 1931 C CA . LEU A 1 248 ? 25.990 -11.728 -75.664 1.00 55.66 248 LEU A CA 1
ATOM 1932 C C . LEU A 1 248 ? 26.954 -10.747 -75.019 1.00 50.63 248 LEU A C 1
ATOM 1933 O O . LEU A 1 248 ? 27.376 -10.929 -73.882 1.00 52.83 248 LEU A O 1
ATOM 1938 N N . LYS A 1 249 ? 27.309 -9.714 -75.774 1.00 52.55 249 LYS A N 1
ATOM 1939 C CA . LYS A 1 249 ? 28.073 -8.590 -75.256 1.00 49.94 249 LYS A CA 1
ATOM 1940 C C . LYS A 1 249 ? 27.499 -7.316 -75.861 1.00 52.36 249 LYS A C 1
ATOM 1941 O O . LYS A 1 249 ? 26.868 -7.357 -76.921 1.00 57.90 249 LYS A O 1
ATOM 1947 N N . GLU A 1 250 ? 27.714 -6.192 -75.185 1.00 48.36 250 GLU A N 1
ATOM 1948 C CA . GLU A 1 250 ? 27.038 -4.947 -75.534 1.00 64.21 250 GLU A CA 1
ATOM 1949 C C . GLU A 1 250 ? 27.454 -4.331 -76.877 1.00 61.88 250 GLU A C 1
ATOM 1950 O O . GLU A 1 250 ? 26.675 -3.604 -77.497 1.00 55.08 250 GLU A O 1
ATOM 1956 N N . GLU A 1 251 ? 28.666 -4.624 -77.335 1.00 62.63 251 GLU A N 1
ATOM 1957 C CA . GLU A 1 251 ? 29.177 -3.988 -78.550 1.00 66.93 251 GLU A CA 1
ATOM 1958 C C . GLU A 1 251 ? 29.280 -4.923 -79.760 1.00 64.01 251 GLU A C 1
ATOM 1959 O O . GLU A 1 251 ? 29.577 -6.109 -79.616 1.00 59.29 251 GLU A O 1
ATOM 1965 N N . LYS A 1 252 ? 29.032 -4.378 -80.951 1.00 54.88 252 LYS A N 1
ATOM 1966 C CA . LYS A 1 252 ? 29.101 -5.166 -82.174 1.00 46.89 252 LYS A CA 1
ATOM 1967 C C . LYS A 1 252 ? 30.404 -5.945 -82.198 1.00 44.78 252 LYS A C 1
ATOM 1968 O O . LYS A 1 252 ? 31.407 -5.503 -81.650 1.00 59.64 252 LYS A O 1
ATOM 1974 N N . PHE A 1 253 ? 30.384 -7.109 -82.833 1.00 50.72 253 PHE A N 1
ATOM 1975 C CA . PHE A 1 253 ? 31.606 -7.850 -83.105 1.00 50.91 253 PHE A CA 1
ATOM 1976 C C . PHE A 1 253 ? 32.337 -7.209 -84.286 1.00 54.10 253 PHE A C 1
ATOM 1977 O O . PHE A 1 253 ? 31.765 -6.384 -84.998 1.00 43.65 253 PHE A O 1
ATOM 1985 N N . PRO A 1 254 ? 33.607 -7.587 -84.501 1.00 57.69 254 PRO A N 1
ATOM 1986 C CA . PRO A 1 254 ? 34.418 -6.932 -85.535 1.00 52.52 254 PRO A CA 1
ATOM 1987 C C . PRO A 1 254 ? 33.885 -7.211 -86.927 1.00 59.66 254 PRO A C 1
ATOM 1988 O O . PRO A 1 254 ? 33.851 -6.315 -87.767 1.00 63.84 254 PRO A O 1
ATOM 1992 N N . ASP A 1 255 ? 33.477 -8.453 -87.163 1.00 57.78 255 ASP A N 1
ATOM 1993 C CA . ASP A 1 255 ? 32.991 -8.865 -88.468 1.00 49.86 255 ASP A CA 1
ATOM 1994 C C . ASP A 1 255 ? 31.661 -9.575 -88.306 1.00 44.91 255 ASP A C 1
ATOM 1995 O O . ASP A 1 255 ? 31.036 -9.512 -87.252 1.00 59.52 255 ASP A O 1
ATOM 2000 N N . VAL A 1 256 ? 31.237 -10.256 -89.362 1.00 54.64 256 VAL A N 1
ATOM 2001 C CA . VAL A 1 256 ? 29.970 -10.962 -89.373 1.00 48.92 256 VAL A CA 1
ATOM 2002 C C . VAL A 1 256 ? 30.104 -12.242 -88.557 1.00 50.11 256 VAL A C 1
ATOM 2003 O O . VAL A 1 256 ? 31.191 -12.802 -88.452 1.00 60.87 256 VAL A O 1
ATOM 2007 N N . LEU A 1 257 ? 29.006 -12.696 -87.965 1.00 45.50 257 LEU A N 1
ATOM 2008 C CA . LEU A 1 257 ? 29.008 -13.960 -87.243 1.00 42.07 257 LEU A CA 1
ATOM 2009 C C . LEU A 1 257 ? 28.395 -15.058 -88.102 1.00 50.14 257 LEU A C 1
ATOM 2010 O O . LEU A 1 257 ? 27.401 -14.845 -88.793 1.00 56.02 257 LEU A O 1
ATOM 2015 N N . TRP A 1 258 ? 28.997 -16.238 -88.051 1.00 47.85 258 TRP A N 1
ATOM 2016 C CA . TRP A 1 258 ? 28.707 -17.281 -89.021 1.00 33.09 258 TRP A CA 1
ATOM 2017 C C . TRP A 1 258 ? 28.048 -18.515 -88.390 1.00 36.06 258 TRP A C 1
ATOM 2018 O O . TRP A 1 258 ? 26.958 -18.916 -88.787 1.00 35.59 258 TRP A O 1
ATOM 2029 N N . ARG A 1 259 ? 28.707 -19.112 -87.403 1.00 40.00 259 ARG A N 1
ATOM 2030 C CA . ARG A 1 259 ? 28.170 -20.292 -86.734 1.00 39.60 259 ARG A CA 1
ATOM 2031 C C . ARG A 1 259 ? 28.112 -20.100 -85.221 1.00 39.05 259 ARG A C 1
ATOM 2032 O O . ARG A 1 259 ? 28.836 -19.279 -84.656 1.00 40.39 259 ARG A O 1
ATOM 2040 N N . ALA A 1 260 ? 27.235 -20.860 -84.576 1.00 30.16 260 ALA A N 1
ATOM 2041 C CA . ALA A 1 260 ? 27.145 -20.898 -83.121 1.00 31.43 260 ALA A CA 1
ATOM 2042 C C . ALA A 1 260 ? 26.862 -22.336 -82.689 1.00 28.92 260 ALA A C 1
ATOM 2043 O O . ALA A 1 260 ? 26.003 -23.009 -83.261 1.00 33.67 260 ALA A O 1
ATOM 2045 N N . SER A 1 261 ? 27.588 -22.815 -81.687 1.00 32.85 261 SER A N 1
ATOM 2046 C CA . SER A 1 261 ? 27.461 -24.205 -81.272 1.00 26.13 261 SER A CA 1
ATOM 2047 C C . SER A 1 261 ? 27.616 -24.361 -79.756 1.00 33.19 261 SER A C 1
ATOM 2048 O O . SER A 1 261 ? 28.589 -23.869 -79.181 1.00 52.54 261 SER A O 1
ATOM 2051 N N . TRP A 1 262 ? 26.656 -25.031 -79.114 1.00 31.58 262 TRP A N 1
ATOM 2052 C CA . TRP A 1 262 ? 26.703 -25.272 -77.663 1.00 31.69 262 TRP A CA 1
ATOM 2053 C C . TRP A 1 262 ? 27.446 -26.553 -77.332 1.00 31.78 262 TRP A C 1
ATOM 2054 O O . TRP A 1 262 ? 27.309 -27.561 -78.024 1.00 39.98 262 TRP A O 1
ATOM 2065 N N . SER A 1 263 ? 28.213 -26.517 -76.253 1.00 25.02 263 SER A N 1
ATOM 2066 C CA . SER A 1 263 ? 28.839 -27.719 -75.736 1.00 30.60 263 SER A CA 1
ATOM 2067 C C . SER A 1 263 ? 27.746 -28.684 -75.326 1.00 35.71 263 SER A C 1
ATOM 2068 O O . SER A 1 263 ? 26.589 -28.293 -75.221 1.00 44.04 263 SER A O 1
ATOM 2071 N N . LEU A 1 264 ? 28.104 -29.940 -75.085 1.00 45.89 264 LEU A N 1
ATOM 2072 C CA . LEU A 1 264 ? 27.101 -30.952 -74.750 1.00 38.11 264 LEU A CA 1
ATOM 2073 C C . LEU A 1 264 ? 26.380 -30.677 -73.438 1.00 34.23 264 LEU A C 1
ATOM 2074 O O . LEU A 1 264 ? 25.188 -30.945 -73.317 1.00 54.43 264 LEU A O 1
ATOM 2079 N N . SER A 1 265 ? 27.096 -30.153 -72.450 1.00 35.69 265 SER A N 1
ATOM 2080 C CA . SER A 1 265 ? 26.473 -29.875 -71.163 1.00 38.70 265 SER A CA 1
ATOM 2081 C C . SER A 1 265 ? 25.619 -28.620 -71.231 1.00 34.40 265 SER A C 1
ATOM 2082 O O . SER A 1 265 ? 24.781 -28.384 -70.369 1.00 44.86 265 SER A O 1
ATOM 2085 N N . GLY A 1 266 ? 25.833 -27.822 -72.270 1.00 38.07 266 GLY A N 1
ATOM 2086 C CA . GLY A 1 266 ? 24.923 -26.740 -72.599 1.00 38.95 266 GLY A CA 1
ATOM 2087 C C . GLY A 1 266 ? 25.256 -25.403 -71.979 1.00 31.45 266 GLY A C 1
ATOM 2088 O O . GLY A 1 266 ? 24.497 -24.446 -72.117 1.00 45.69 266 GLY A O 1
ATOM 2089 N N . ASN A 1 267 ? 26.398 -25.337 -71.309 1.00 29.28 267 ASN A N 1
ATOM 2090 C CA . ASN A 1 267 ? 26.813 -24.124 -70.616 1.00 44.40 267 ASN A CA 1
ATOM 2091 C C . ASN A 1 267 ? 27.796 -23.274 -71.407 1.00 44.36 267 ASN A C 1
ATOM 2092 O O . ASN A 1 267 ? 27.862 -22.069 -71.209 1.00 41.43 267 ASN A O 1
ATOM 2097 N N . VAL A 1 268 ? 28.568 -23.902 -72.290 1.00 31.41 268 VAL A N 1
ATOM 2098 C CA . VAL A 1 268 ? 29.558 -23.170 -73.078 1.00 35.69 268 VAL A CA 1
ATOM 2099 C C . VAL A 1 268 ? 29.109 -22.908 -74.514 1.00 36.13 268 VAL A C 1
ATOM 2100 O O . VAL A 1 268 ? 28.635 -23.807 -75.204 1.00 32.67 268 VAL A O 1
ATOM 2104 N N . LEU A 1 269 ? 29.274 -21.664 -74.951 1.00 30.89 269 LEU A N 1
ATOM 2105 C CA . LEU A 1 269 ? 28.910 -21.244 -76.298 1.00 36.47 269 LEU A CA 1
ATOM 2106 C C . LEU A 1 269 ? 30.136 -20.874 -77.153 1.00 40.42 269 LEU A C 1
ATOM 2107 O O . LEU A 1 269 ? 30.915 -20.006 -76.772 1.00 44.21 269 LEU A O 1
ATOM 2112 N N . ALA A 1 270 ? 30.300 -21.522 -78.308 1.00 33.85 270 ALA A N 1
ATOM 2113 C CA . ALA A 1 270 ? 31.432 -21.233 -79.204 1.00 32.89 270 ALA A CA 1
ATOM 2114 C C . ALA A 1 270 ? 30.991 -20.504 -80.472 1.00 46.82 270 ALA A C 1
ATOM 2115 O O . ALA A 1 270 ? 30.223 -21.052 -81.280 1.00 36.53 270 ALA A O 1
ATOM 2117 N N . LEU A 1 271 ? 31.481 -19.279 -80.655 1.00 34.30 271 LEU A N 1
ATOM 2118 C CA . LEU A 1 271 ? 31.110 -18.481 -81.823 1.00 38.70 271 LEU A CA 1
ATOM 2119 C C . LEU A 1 271 ? 32.177 -18.485 -82.910 1.00 43.61 271 LEU A C 1
ATOM 2120 O O . LEU A 1 271 ? 33.354 -18.249 -82.634 1.00 53.82 271 LEU A O 1
ATOM 2125 N N . SER A 1 272 ? 31.752 -18.754 -84.145 1.00 48.33 272 SER A N 1
ATOM 2126 C CA . SER A 1 272 ? 32.619 -18.654 -85.322 1.00 50.95 272 SER A CA 1
ATOM 2127 C C . SER A 1 272 ? 32.367 -17.338 -86.055 1.00 44.11 272 SER A C 1
ATOM 2128 O O . SER A 1 272 ? 31.255 -17.070 -86.481 1.00 50.94 272 SER A O 1
ATOM 2131 N N . GLY A 1 273 ? 33.401 -16.519 -86.205 1.00 52.67 273 GLY A N 1
ATOM 2132 C CA . GLY A 1 273 ? 33.222 -15.192 -86.768 1.00 52.21 273 GLY A CA 1
ATOM 2133 C C . GLY A 1 273 ? 33.991 -14.896 -88.041 1.00 49.90 273 GLY A C 1
ATOM 2134 O O . GLY A 1 273 ? 34.824 -15.683 -88.479 1.00 48.21 273 GLY A O 1
ATOM 2135 N N . GLY A 1 274 ? 33.708 -13.736 -88.624 1.00 55.47 274 GLY A N 1
ATOM 2136 C CA . GLY A 1 274 ? 34.360 -13.302 -89.843 1.00 56.36 274 GLY A CA 1
ATOM 2137 C C . GLY A 1 274 ? 35.772 -12.794 -89.612 1.00 63.34 274 GLY A C 1
ATOM 2138 O O . GLY A 1 274 ? 36.587 -12.771 -90.535 1.00 60.35 274 GLY A O 1
ATOM 2139 N N . ASP A 1 275 ? 36.071 -12.379 -88.385 1.00 59.20 275 ASP A N 1
ATOM 2140 C CA . ASP A 1 275 ? 37.435 -11.985 -88.047 1.00 56.87 275 ASP A CA 1
ATOM 2141 C C . ASP A 1 275 ? 38.339 -13.211 -88.006 1.00 53.04 275 ASP A C 1
ATOM 2142 O O . ASP A 1 275 ? 39.504 -13.121 -87.633 1.00 49.09 275 ASP A O 1
ATOM 2147 N N . ASN A 1 276 ? 37.783 -14.355 -88.394 1.00 56.80 276 ASN A N 1
ATOM 2148 C CA . ASN A 1 276 ? 38.502 -15.630 -88.392 1.00 58.39 276 ASN A CA 1
ATOM 2149 C C . ASN A 1 276 ? 39.044 -16.011 -87.021 1.00 62.68 276 ASN A C 1
ATOM 2150 O O . ASN A 1 276 ? 40.231 -16.294 -86.850 1.00 74.65 276 ASN A O 1
ATOM 2155 N N . LYS A 1 277 ? 38.141 -16.007 -86.050 1.00 60.26 277 LYS A N 1
ATOM 2156 C CA . LYS A 1 277 ? 38.443 -16.391 -84.685 1.00 58.79 277 LYS A CA 1
ATOM 2157 C C . LYS A 1 277 ? 37.219 -17.080 -84.104 1.00 47.65 277 LYS A C 1
ATOM 2158 O O . LYS A 1 277 ? 36.084 -16.732 -84.443 1.00 42.93 277 LYS A O 1
ATOM 2164 N N . VAL A 1 278 ? 37.459 -18.080 -83.258 1.00 46.35 278 VAL A N 1
ATOM 2165 C CA . VAL A 1 278 ? 36.400 -18.765 -82.523 1.00 35.73 278 VAL A CA 1
ATOM 2166 C C . VAL A 1 278 ? 36.449 -18.316 -81.073 1.00 38.59 278 VAL A C 1
ATOM 2167 O O . VAL A 1 278 ? 37.490 -18.429 -80.428 1.00 50.34 278 VAL A O 1
ATOM 2171 N N . THR A 1 279 ? 35.340 -17.805 -80.551 1.00 40.85 279 THR A N 1
ATOM 2172 C CA . THR A 1 279 ? 35.316 -17.366 -79.156 1.00 36.95 279 THR A CA 1
ATOM 2173 C C . THR A 1 279 ? 34.388 -18.194 -78.280 1.00 39.13 279 THR A C 1
ATOM 2174 O O . THR A 1 279 ? 33.258 -18.481 -78.649 1.00 43.57 279 THR A O 1
ATOM 2178 N N . LEU A 1 280 ? 34.879 -18.570 -77.106 1.00 54.02 280 LEU A N 1
ATOM 2179 C CA . LEU A 1 280 ? 34.081 -19.329 -76.157 1.00 50.20 280 LEU A CA 1
ATOM 2180 C C . LEU A 1 280 ? 33.504 -18.402 -75.096 1.00 51.15 280 LEU A C 1
ATOM 2181 O O . LEU A 1 280 ? 34.143 -17.433 -74.694 1.00 59.58 280 LEU A O 1
ATOM 2186 N N . TRP A 1 281 ? 32.285 -18.695 -74.656 1.00 49.11 281 TRP A N 1
ATOM 2187 C CA . TRP A 1 281 ? 31.600 -17.846 -73.693 1.00 39.32 281 TRP A CA 1
ATOM 2188 C C . TRP A 1 281 ? 30.829 -18.683 -72.690 1.00 43.00 281 TRP A C 1
ATOM 2189 O O . TRP A 1 281 ? 30.394 -19.792 -72.996 1.00 34.54 281 TRP A O 1
ATOM 2200 N N . LYS A 1 282 ? 30.681 -18.150 -71.483 1.00 37.79 282 LYS A N 1
ATOM 2201 C CA . LYS A 1 282 ? 29.829 -18.765 -70.480 1.00 39.02 282 LYS A CA 1
ATOM 2202 C C . LYS A 1 282 ? 29.411 -17.753 -69.426 1.00 54.69 282 LYS A C 1
ATOM 2203 O O . LYS A 1 282 ? 29.982 -16.666 -69.329 1.00 51.52 282 LYS A O 1
ATOM 2209 N N . GLU A 1 283 ? 28.399 -18.117 -68.647 1.00 54.87 283 GLU A N 1
ATOM 2210 C CA . GLU A 1 283 ? 27.801 -17.196 -67.689 1.00 49.91 283 GLU A CA 1
ATOM 2211 C C . GLU A 1 283 ? 28.604 -17.081 -66.406 1.00 49.34 283 GLU A C 1
ATOM 2212 O O . GLU A 1 283 ? 29.136 -18.072 -65.898 1.00 44.36 283 GLU A O 1
ATOM 2218 N N . ASN A 1 284 ? 28.686 -15.857 -65.891 1.00 40.61 284 ASN A N 1
ATOM 2219 C CA . ASN A 1 284 ? 29.215 -15.620 -64.552 1.00 35.66 284 ASN A CA 1
ATOM 2220 C C . ASN A 1 284 ? 28.072 -15.697 -63.536 1.00 44.35 284 ASN A C 1
ATOM 2221 O O . ASN A 1 284 ? 26.929 -15.912 -63.927 1.00 48.94 284 ASN A O 1
ATOM 2226 N N . LEU A 1 285 ? 28.371 -15.528 -62.248 1.00 55.74 285 LEU A N 1
ATOM 2227 C CA . LEU A 1 285 ? 27.345 -15.596 -61.198 1.00 57.67 285 LEU A CA 1
ATOM 2228 C C . LEU A 1 285 ? 26.113 -14.732 -61.450 1.00 59.00 285 LEU A C 1
ATOM 2229 O O . LEU A 1 285 ? 24.993 -15.116 -61.113 1.00 67.99 285 LEU A O 1
ATOM 2234 N N . GLU A 1 286 ? 26.325 -13.557 -62.025 1.00 55.74 286 GLU A N 1
ATOM 2235 C CA . GLU A 1 286 ? 25.237 -12.617 -62.244 1.00 59.63 286 GLU A CA 1
ATOM 2236 C C . GLU A 1 286 ? 24.500 -12.908 -63.546 1.00 51.17 286 GLU A C 1
ATOM 2237 O O . GLU A 1 286 ? 23.516 -12.250 -63.870 1.00 59.97 286 GLU A O 1
ATOM 2243 N N . GLY A 1 287 ? 24.984 -13.898 -64.289 1.00 60.60 287 GLY A N 1
ATOM 2244 C CA . GLY A 1 287 ? 24.345 -14.311 -65.527 1.00 52.94 287 GLY A CA 1
ATOM 2245 C C . GLY A 1 287 ? 24.810 -13.549 -66.752 1.00 49.22 287 GLY A C 1
ATOM 2246 O O . GLY A 1 287 ? 24.219 -13.663 -67.819 1.00 57.38 287 GLY A O 1
ATOM 2247 N N . LYS A 1 288 ? 25.866 -12.761 -66.596 1.00 56.18 288 LYS A N 1
ATOM 2248 C CA . LYS A 1 288 ? 26.468 -12.053 -67.717 1.00 52.43 288 LYS A CA 1
ATOM 2249 C C . LYS A 1 288 ? 27.465 -12.957 -68.436 1.00 52.33 288 LYS A C 1
ATOM 2250 O O . LYS A 1 288 ? 28.197 -13.711 -67.799 1.00 63.29 288 LYS A O 1
ATOM 2256 N N . TRP A 1 289 ? 27.487 -12.885 -69.763 1.00 49.99 289 TRP A N 1
ATOM 2257 C CA . TRP A 1 289 ? 28.377 -13.734 -70.553 1.00 47.02 289 TRP A CA 1
ATOM 2258 C C . TRP A 1 289 ? 29.794 -13.186 -70.600 1.00 43.97 289 TRP A C 1
ATOM 2259 O O . TRP A 1 289 ? 30.007 -11.999 -70.828 1.00 42.13 289 TRP A O 1
ATOM 2270 N N . GLU A 1 290 ? 30.759 -14.071 -70.388 1.00 36.06 290 GLU A N 1
ATOM 2271 C CA . GLU A 1 290 ? 32.158 -13.677 -70.325 1.00 42.98 290 GLU A CA 1
ATOM 2272 C C . GLU A 1 290 ? 33.066 -14.715 -70.984 1.00 50.38 290 GLU A C 1
ATOM 2273 O O . GLU A 1 290 ? 32.751 -15.903 -70.998 1.00 43.58 290 GLU A O 1
ATOM 2279 N N . PRO A 1 291 ? 34.202 -14.263 -71.533 1.00 50.60 291 PRO A N 1
ATOM 2280 C CA . PRO A 1 291 ? 35.149 -15.141 -72.221 1.00 47.06 291 PRO A CA 1
ATOM 2281 C C . PRO A 1 291 ? 35.447 -16.410 -71.439 1.00 44.03 291 PRO A C 1
ATOM 2282 O O . PRO A 1 291 ? 35.685 -16.344 -70.243 1.00 54.69 291 PRO A O 1
ATOM 2286 N N . ALA A 1 292 ? 35.426 -17.552 -72.117 1.00 48.58 292 ALA A N 1
ATOM 2287 C CA . ALA A 1 292 ? 35.718 -18.837 -71.489 1.00 54.05 292 ALA A CA 1
ATOM 2288 C C . ALA A 1 292 ? 36.840 -19.552 -72.232 1.00 65.08 292 ALA A C 1
ATOM 2289 O O . ALA A 1 292 ? 37.023 -20.763 -72.097 1.00 66.34 292 ALA A O 1
ATOM 2291 N N . GLY A 1 293 ? 37.593 -18.788 -73.016 1.00 77.94 293 GLY A N 1
ATOM 2292 C CA . GLY A 1 293 ? 38.671 -19.339 -73.814 1.00 75.82 293 GLY A CA 1
ATOM 2293 C C . GLY A 1 293 ? 38.587 -18.882 -75.256 1.00 77.66 293 GLY A C 1
ATOM 2294 O O . GLY A 1 293 ? 37.580 -18.320 -75.697 1.00 61.08 293 GLY A O 1
ATOM 2295 N N . GLU A 1 294 ? 39.652 -19.117 -76.008 1.00 96.57 294 GLU A N 1
ATOM 2296 C CA . GLU A 1 294 ? 39.647 -18.724 -77.406 1.00 95.57 294 GLU A CA 1
ATOM 2297 C C . GLU A 1 294 ? 40.480 -19.652 -78.273 1.00 81.40 294 GLU A C 1
ATOM 2298 O O . GLU A 1 294 ? 41.299 -20.430 -77.774 1.00 68.39 294 GLU A O 1
ATOM 2304 N N . VAL A 1 295 ? 40.224 -19.572 -79.576 1.00 76.95 295 VAL A N 1
ATOM 2305 C CA . VAL A 1 295 ? 40.999 -20.258 -80.599 1.00 74.55 295 VAL A CA 1
ATOM 2306 C C . VAL A 1 295 ? 41.111 -19.289 -81.780 1.00 77.54 295 VAL A C 1
ATOM 2307 O O . VAL A 1 295 ? 40.142 -19.066 -82.510 1.00 67.41 295 VAL A O 1
ATOM 2311 N N . HIS A 1 296 ? 42.284 -18.688 -81.949 1.00 96.56 296 HIS A N 1
ATOM 2312 C CA . HIS A 1 296 ? 42.465 -17.649 -82.965 1.00 105.46 296 HIS A CA 1
ATOM 2313 C C . HIS A 1 296 ? 43.557 -17.998 -83.968 1.00 97.64 296 HIS A C 1
ATOM 2314 O O . HIS A 1 296 ? 43.778 -17.267 -84.935 1.00 101.35 296 HIS A O 1
ATOM 2321 N N . GLN A 1 297 ? 44.225 -19.123 -83.729 1.00 93.06 297 GLN A N 1
ATOM 2322 C CA . GLN A 1 297 ? 45.325 -19.591 -84.567 1.00 106.59 297 GLN A CA 1
ATOM 2323 C C . GLN A 1 297 ? 45.242 -19.096 -86.011 1.00 98.40 297 GLN A C 1
ATOM 2324 O O . GLN A 1 297 ? 46.219 -19.158 -86.759 1.00 78.40 297 GLN A O 1
ATOM 2330 N N . LEU B 2 9 ? 30.979 -13.798 -99.755 1.00 114.08 988 LEU B N 1
ATOM 2331 C CA . LEU B 2 9 ? 31.028 -14.248 -98.373 1.00 113.49 988 LEU B CA 1
ATOM 2332 C C . LEU B 2 9 ? 30.893 -15.749 -98.322 1.00 108.74 988 LEU B C 1
ATOM 2333 O O . LEU B 2 9 ? 31.374 -16.382 -97.427 1.00 105.36 988 LEU B O 1
ATOM 2335 N N . LEU B 2 10 ? 30.232 -16.324 -99.299 1.00 110.11 989 LEU B N 1
ATOM 2336 C CA . LEU B 2 10 ? 30.135 -17.755 -99.354 1.00 107.01 989 LEU B CA 1
ATOM 2337 C C . LEU B 2 10 ? 31.342 -18.203 -100.129 1.00 91.58 989 LEU B C 1
ATOM 2338 O O . LEU B 2 10 ? 31.501 -19.370 -100.395 1.00 92.14 989 LEU B O 1
ATOM 2340 N N . ARG B 2 11 ? 32.160 -17.251 -100.566 1.00 96.11 990 ARG B N 1
ATOM 2341 C CA . ARG B 2 11 ? 33.345 -17.565 -101.358 1.00 72.91 990 ARG B CA 1
ATOM 2342 C C . ARG B 2 11 ? 34.562 -17.290 -100.490 1.00 73.33 990 ARG B C 1
ATOM 2343 O O . ARG B 2 11 ? 35.676 -17.061 -100.970 1.00 61.86 990 ARG B O 1
ATOM 2345 N N . ARG B 2 12 ? 34.312 -17.343 -99.189 1.00 77.22 991 ARG B N 1
ATOM 2346 C CA . ARG B 2 12 ? 35.254 -16.938 -98.166 1.00 65.94 991 ARG B CA 1
ATOM 2347 C C . ARG B 2 12 ? 35.438 -18.123 -97.221 1.00 65.71 991 ARG B C 1
ATOM 2348 O O . ARG B 2 12 ? 34.492 -18.880 -96.970 1.00 55.82 991 ARG B O 1
ATOM 2356 N N . GLN B 2 13 ? 36.658 -18.306 -96.725 1.00 68.18 992 GLN B N 1
ATOM 2357 C CA . GLN B 2 13 ? 36.943 -19.391 -95.789 1.00 62.74 992 GLN B CA 1
ATOM 2358 C C . GLN B 2 13 ? 36.623 -18.924 -94.358 1.00 48.53 992 GLN B C 1
ATOM 2359 O O . GLN B 2 13 ? 37.149 -17.909 -93.904 1.00 61.56 992 GLN B O 1
ATOM 2365 N N . PHE B 2 14 ? 35.742 -19.652 -93.668 1.00 45.33 993 PHE B N 1
ATOM 2366 C CA . PHE B 2 14 ? 35.328 -19.315 -92.295 1.00 47.31 993 PHE B CA 1
ATOM 2367 C C . PHE B 2 14 ? 35.838 -20.308 -91.249 1.00 46.41 993 PHE B C 1
ATOM 2368 O O . PHE B 2 14 ? 36.151 -21.452 -91.568 1.00 71.76 993 PHE B O 1
ATOM 2376 N N . PRO B 2 15 ? 35.897 -19.881 -89.982 1.00 45.40 994 PRO B N 1
ATOM 2377 C CA . PRO B 2 15 ? 36.313 -20.808 -88.928 1.00 52.68 994 PRO B CA 1
ATOM 2378 C C . PRO B 2 15 ? 35.340 -21.981 -88.819 1.00 47.90 994 PRO B C 1
ATOM 2379 O O . PRO B 2 15 ? 34.225 -21.906 -89.320 1.00 47.48 994 PRO B O 1
ATOM 2383 N N . ILE B 2 16 ? 35.769 -23.055 -88.173 1.00 45.05 995 ILE B N 1
ATOM 2384 C CA . ILE B 2 16 ? 34.894 -24.179 -87.898 1.00 42.00 995 ILE B CA 1
ATOM 2385 C C . ILE B 2 16 ? 35.183 -24.655 -86.486 1.00 31.72 995 ILE B C 1
ATOM 2386 O O . ILE B 2 16 ? 36.338 -24.691 -86.083 1.00 37.68 995 ILE B O 1
ATOM 2391 N N . PHE B 2 17 ? 34.135 -25.010 -85.744 1.00 27.45 996 PHE B N 1
ATOM 2392 C CA . PHE B 2 17 ? 34.273 -25.537 -84.391 1.00 19.89 996 PHE B CA 1
ATOM 2393 C C . PHE B 2 17 ? 33.115 -26.462 -84.003 1.00 27.34 996 PHE B C 1
ATOM 2394 O O . PHE B 2 17 ? 31.949 -26.109 -84.160 1.00 30.66 996 PHE B O 1
ATOM 2402 N N . HIS B 2 18 ? 33.434 -27.642 -83.488 1.00 29.78 997 HIS B N 1
ATOM 2403 C CA . HIS B 2 18 ? 32.399 -28.582 -83.071 1.00 31.40 997 HIS B CA 1
ATOM 2404 C C . HIS B 2 18 ? 32.799 -29.415 -81.867 1.00 32.52 997 HIS B C 1
ATOM 2405 O O . HIS B 2 18 ? 33.930 -29.873 -81.756 1.00 29.86 997 HIS B O 1
ATOM 2412 N N . TRP B 2 19 ? 31.847 -29.613 -80.968 1.00 40.49 998 TRP B N 1
ATOM 2413 C CA . TRP B 2 19 ? 32.051 -30.473 -79.827 1.00 28.31 998 TRP B CA 1
ATOM 2414 C C . TRP B 2 19 ? 31.736 -31.901 -80.221 1.00 32.35 998 TRP B C 1
ATOM 2415 O O . TRP B 2 19 ? 30.939 -32.149 -81.115 1.00 48.12 998 TRP B O 1
ATOM 2426 N N . SER B 2 20 ? 32.364 -32.843 -79.541 1.00 44.20 999 SER B N 1
ATOM 2427 C CA . SER B 2 20 ? 32.076 -34.242 -79.753 1.00 39.38 999 SER B CA 1
ATOM 2428 C C . SER B 2 20 ? 31.676 -34.891 -78.434 1.00 46.72 999 SER B C 1
ATOM 2429 O O . SER B 2 20 ? 32.082 -34.439 -77.366 1.00 52.65 999 SER B O 1
ATOM 2432 N N . ALA B 2 21 ? 30.892 -35.960 -78.510 1.00 37.42 1000 ALA B N 1
ATOM 2433 C CA . ALA B 2 21 ? 30.548 -36.723 -77.319 1.00 39.55 1000 ALA B CA 1
ATOM 2434 C C . ALA B 2 21 ? 31.753 -37.466 -76.722 1.00 40.44 1000 ALA B C 1
ATOM 2435 O O . ALA B 2 21 ? 31.665 -38.001 -75.614 1.00 34.52 1000 ALA B O 1
ATOM 2437 N N . ALA B 2 22 ? 32.874 -37.494 -77.446 1.00 37.44 1001 ALA B N 1
ATOM 2438 C CA . ALA B 2 22 ? 34.062 -38.229 -76.996 1.00 33.23 1001 ALA B CA 1
ATOM 2439 C C . ALA B 2 22 ? 35.121 -37.335 -76.357 1.00 45.33 1001 ALA B C 1
ATOM 2440 O O . ALA B 2 22 ? 36.307 -37.655 -76.389 1.00 58.05 1001 ALA B O 1
ATOM 2442 N N . ASN B 2 23 ? 34.695 -36.220 -75.778 1.00 56.29 1002 ASN B N 1
ATOM 2443 C CA . ASN B 2 23 ? 35.621 -35.290 -75.142 1.00 66.12 1002 ASN B CA 1
ATOM 2444 C C . ASN B 2 23 ? 36.740 -34.849 -76.078 1.00 50.45 1002 ASN B C 1
ATOM 2445 O O . ASN B 2 23 ? 37.862 -34.572 -75.652 1.00 55.12 1002 ASN B O 1
ATOM 2450 N N . LYS B 2 24 ? 36.415 -34.788 -77.361 1.00 36.62 1003 LYS B N 1
ATOM 2451 C CA . LYS B 2 24 ? 37.318 -34.242 -78.353 1.00 44.94 1003 LYS B CA 1
ATOM 2452 C C . LYS B 2 24 ? 36.663 -33.017 -78.971 1.00 37.50 1003 LYS B C 1
ATOM 2453 O O . LYS B 2 24 ? 35.456 -32.817 -78.859 1.00 39.73 1003 LYS B O 1
ATOM 2459 N N . VAL B 2 25 ? 37.456 -32.198 -79.636 1.00 38.93 1004 VAL B N 1
ATOM 2460 C CA . VAL B 2 25 ? 36.911 -31.053 -80.336 1.00 34.41 1004 VAL B CA 1
ATOM 2461 C C . VAL B 2 25 ? 37.545 -30.975 -81.723 1.00 29.45 1004 VAL B C 1
ATOM 2462 O O . VAL B 2 25 ? 38.666 -31.436 -81.921 1.00 55.94 1004 VAL B O 1
ATOM 2466 N N . VAL B 2 26 ? 36.821 -30.418 -82.686 1.00 38.50 1005 VAL B N 1
ATOM 2467 C CA . VAL B 2 26 ? 37.362 -30.168 -84.024 1.00 30.34 1005 VAL B CA 1
ATOM 2468 C C . VAL B 2 26 ? 37.238 -28.693 -84.319 1.00 35.71 1005 VAL B C 1
ATOM 2469 O O . VAL B 2 26 ? 36.166 -28.109 -84.126 1.00 37.58 1005 VAL B O 1
ATOM 2473 N N . TYR B 2 27 ? 38.312 -28.087 -84.806 1.00 30.20 1006 TYR B N 1
ATOM 2474 C CA . TYR B 2 27 ? 38.219 -26.702 -85.251 1.00 39.68 1006 TYR B CA 1
ATOM 2475 C C . TYR B 2 27 ? 39.128 -26.406 -86.430 1.00 45.36 1006 TYR B C 1
ATOM 2476 O O . TYR B 2 27 ? 40.051 -27.160 -86.727 1.00 52.79 1006 TYR B O 1
ATOM 2485 N N . ALA B 2 28 ? 38.839 -25.303 -87.107 1.00 54.03 1007 ALA B N 1
ATOM 2486 C CA . ALA B 2 28 ? 39.680 -24.802 -88.183 1.00 43.08 1007 ALA B CA 1
ATOM 2487 C C . ALA B 2 28 ? 39.671 -23.291 -88.100 1.00 43.39 1007 ALA B C 1
ATOM 2488 O O . ALA B 2 28 ? 38.618 -22.671 -87.957 1.00 50.81 1007 ALA B O 1
ATOM 2490 N N . VAL B 2 29 ? 40.849 -22.695 -88.159 1.00 44.18 1008 VAL B N 1
ATOM 2491 C CA . VAL B 2 29 ? 40.951 -21.253 -88.059 1.00 58.03 1008 VAL B CA 1
ATOM 2492 C C . VAL B 2 29 ? 41.758 -20.752 -89.240 1.00 60.60 1008 VAL B C 1
ATOM 2493 O O . VAL B 2 29 ? 42.941 -21.074 -89.364 1.00 65.52 1008 VAL B O 1
ATOM 2497 N N . PRO B 2 30 ? 41.104 -19.998 -90.135 1.00 54.83 1009 PRO B N 1
ATOM 2498 C CA . PRO B 2 30 ? 41.763 -19.458 -91.325 1.00 60.73 1009 PRO B CA 1
ATOM 2499 C C . PRO B 2 30 ? 42.974 -18.621 -90.953 1.00 76.88 1009 PRO B C 1
ATOM 2500 O O . PRO B 2 30 ? 42.938 -17.933 -89.934 1.00 59.70 1009 PRO B O 1
ATOM 2504 N N . PRO B 2 31 ? 44.023 -18.651 -91.793 1.00 103.27 1010 PRO B N 1
ATOM 2505 C CA . PRO B 2 31 ? 45.329 -18.070 -91.432 1.00 112.33 1010 PRO B CA 1
ATOM 2506 C C . PRO B 2 31 ? 45.392 -16.558 -91.672 1.00 117.11 1010 PRO B C 1
ATOM 2507 O O . PRO B 2 31 ? 44.673 -16.006 -92.524 1.00 116.64 1010 PRO B O 1
ATOM 2511 N N . ILE B 2 32 ? 46.225 -15.888 -90.881 1.00 125.83 1011 ILE B N 1
ATOM 2512 C CA . ILE B 2 32 ? 46.359 -14.438 -90.952 1.00 124.33 1011 ILE B CA 1
ATOM 2513 C C . ILE B 2 32 ? 47.066 -14.007 -92.236 1.00 120.49 1011 ILE B C 1
ATOM 2514 O O . ILE B 2 32 ? 48.288 -13.952 -92.310 1.00 117.06 1011 ILE B O 1
ATOM 2516 N N . VAL B 2 45 ? 44.952 -24.168 -98.772 1.00 117.48 1024 VAL B N 1
ATOM 2517 C CA . VAL B 2 45 ? 45.660 -24.969 -97.779 1.00 125.51 1024 VAL B CA 1
ATOM 2518 C C . VAL B 2 45 ? 45.237 -24.594 -96.360 1.00 116.59 1024 VAL B C 1
ATOM 2519 O O . VAL B 2 45 ? 45.912 -23.814 -95.688 1.00 122.33 1024 VAL B O 1
ATOM 2521 N N . GLN B 2 46 ? 44.121 -25.161 -95.911 1.00 79.12 1025 GLN B N 1
ATOM 2522 C CA . GLN B 2 46 ? 43.569 -24.847 -94.598 1.00 72.97 1025 GLN B CA 1
ATOM 2523 C C . GLN B 2 46 ? 43.528 -26.066 -93.674 1.00 78.23 1025 GLN B C 1
ATOM 2524 O O . GLN B 2 46 ? 42.964 -27.102 -94.032 1.00 77.60 1025 GLN B O 1
ATOM 2530 N N . GLU B 2 47 ? 44.099 -25.931 -92.477 1.00 65.02 1026 GLU B N 1
ATOM 2531 C CA . GLU B 2 47 ? 44.274 -27.074 -91.577 1.00 50.72 1026 GLU B CA 1
ATOM 2532 C C . GLU B 2 47 ? 43.095 -27.347 -90.648 1.00 43.68 1026 GLU B C 1
ATOM 2533 O O . GLU B 2 47 ? 42.534 -26.442 -90.038 1.00 45.53 1026 GLU B O 1
ATOM 2539 N N . ILE B 2 48 ? 42.736 -28.619 -90.544 1.00 34.38 1027 ILE B N 1
ATOM 2540 C CA . ILE B 2 48 ? 41.734 -29.060 -89.591 1.00 43.67 1027 ILE B CA 1
ATOM 2541 C C . ILE B 2 48 ? 42.412 -29.764 -88.412 1.00 46.86 1027 ILE B C 1
ATOM 2542 O O . ILE B 2 48 ? 43.291 -30.603 -88.605 1.00 55.35 1027 ILE B O 1
ATOM 2547 N N . LYS B 2 49 ? 42.015 -29.410 -87.194 1.00 34.98 1028 LYS B N 1
ATOM 2548 C CA . LYS B 2 49 ? 42.630 -29.987 -85.995 1.00 41.12 1028 LYS B CA 1
ATOM 2549 C C . LYS B 2 49 ? 41.623 -30.661 -85.075 1.00 39.51 1028 LYS B C 1
ATOM 2550 O O . LYS B 2 49 ? 40.494 -30.201 -84.897 1.00 37.78 1028 LYS B O 1
ATOM 2556 N N . VAL B 2 50 ? 42.058 -31.762 -84.483 1.00 49.18 1029 VAL B N 1
ATOM 2557 C CA . VAL B 2 50 ? 41.238 -32.502 -83.544 1.00 44.67 1029 VAL B CA 1
ATOM 2558 C C . VAL B 2 50 ? 42.013 -32.707 -82.257 1.00 41.42 1029 VAL B C 1
ATOM 2559 O O . VAL B 2 50 ? 42.976 -33.466 -82.214 1.00 43.38 1029 VAL B O 1
ATOM 2563 N N . THR B 2 51 ? 41.595 -32.009 -81.212 1.00 43.60 1030 THR B N 1
ATOM 2564 C CA . THR B 2 51 ? 42.281 -32.081 -79.933 1.00 48.54 1030 THR B CA 1
ATOM 2565 C C . THR B 2 51 ? 41.307 -32.343 -78.788 1.00 53.37 1030 THR B C 1
ATOM 2566 O O . THR B 2 51 ? 40.127 -31.993 -78.869 1.00 50.52 1030 THR B O 1
ATOM 2570 N N . PRO B 2 52 ? 41.798 -32.983 -77.719 1.00 58.28 1031 PRO B N 1
ATOM 2571 C CA . PRO B 2 52 ? 40.960 -33.197 -76.542 1.00 46.24 1031 PRO B CA 1
ATOM 2572 C C . PRO B 2 52 ? 40.427 -31.874 -76.031 1.00 51.64 1031 PRO B C 1
ATOM 2573 O O . PRO B 2 52 ? 41.019 -30.819 -76.253 1.00 49.09 1031 PRO B O 1
ATOM 2577 N N . ILE B 2 53 ? 39.299 -31.942 -75.345 1.00 58.88 1032 ILE B N 1
ATOM 2578 C CA . ILE B 2 53 ? 38.569 -30.746 -74.976 1.00 65.87 1032 ILE B CA 1
ATOM 2579 C C . ILE B 2 53 ? 39.373 -29.865 -74.009 1.00 64.23 1032 ILE B C 1
ATOM 2580 O O . ILE B 2 53 ? 39.317 -28.640 -74.085 1.00 63.08 1032 ILE B O 1
ATOM 2585 N N . ASP B 2 54 ? 40.163 -30.491 -73.142 1.00 67.13 1033 ASP B N 1
ATOM 2586 C CA . ASP B 2 54 ? 40.895 -29.751 -72.108 1.00 78.22 1033 ASP B CA 1
ATOM 2587 C C . ASP B 2 54 ? 42.122 -28.941 -72.562 1.00 75.44 1033 ASP B C 1
ATOM 2588 O O . ASP B 2 54 ? 42.743 -28.265 -71.743 1.00 66.53 1033 ASP B O 1
ATOM 2593 N N . GLN B 2 55 ? 42.475 -29.007 -73.844 1.00 72.87 1034 GLN B N 1
ATOM 2594 C CA . GLN B 2 55 ? 43.498 -28.111 -74.386 1.00 67.47 1034 GLN B CA 1
ATOM 2595 C C . GLN B 2 55 ? 42.819 -26.817 -74.814 1.00 67.41 1034 GLN B C 1
ATOM 2596 O O . GLN B 2 55 ? 43.425 -25.957 -75.451 1.00 63.51 1034 GLN B O 1
ATOM 2602 N N . ILE B 2 56 ? 41.543 -26.698 -74.466 1.00 70.85 1035 ILE B N 1
ATOM 2603 C CA . ILE B 2 56 ? 40.736 -25.555 -74.863 1.00 80.69 1035 ILE B CA 1
ATOM 2604 C C . ILE B 2 56 ? 39.914 -25.071 -73.675 1.00 81.52 1035 ILE B C 1
ATOM 2605 O O . ILE B 2 56 ? 39.786 -23.870 -73.427 1.00 81.23 1035 ILE B O 1
ATOM 2610 N N . ILE B 2 57 ? 39.357 -26.028 -72.946 1.00 81.00 1036 ILE B N 1
ATOM 2611 C CA . ILE B 2 57 ? 38.655 -25.747 -71.707 1.00 82.34 1036 ILE B CA 1
ATOM 2612 C C . ILE B 2 57 ? 39.528 -26.183 -70.537 1.00 86.14 1036 ILE B C 1
ATOM 2613 O O . ILE B 2 57 ? 39.607 -27.371 -70.225 1.00 80.83 1036 ILE B O 1
ATOM 2618 N N . LYS B 2 58 ? 40.200 -25.219 -69.912 1.00 89.31 1037 LYS B N 1
ATOM 2619 C CA . LYS B 2 58 ? 41.012 -25.494 -68.735 1.00 99.03 1037 LYS B CA 1
ATOM 2620 C C . LYS B 2 58 ? 40.111 -25.991 -67.616 1.00 111.51 1037 LYS B C 1
ATOM 2621 O O . LYS B 2 58 ? 39.290 -25.234 -67.099 1.00 125.26 1037 LYS B O 1
ATOM 2623 N N . PRO B 2 59 ? 40.251 -27.274 -67.248 1.00 104.17 1038 PRO B N 1
ATOM 2624 C CA . PRO B 2 59 ? 39.413 -27.907 -66.220 1.00 103.08 1038 PRO B CA 1
ATOM 2625 C C . PRO B 2 59 ? 39.593 -27.277 -64.834 1.00 101.27 1038 PRO B C 1
ATOM 2626 O O . PRO B 2 59 ? 40.581 -26.577 -64.595 1.00 76.86 1038 PRO B O 1
ATOM 2630 N N . ASN B 2 60 ? 38.638 -27.524 -63.939 1.00 105.25 1039 ASN B N 1
ATOM 2631 C CA . ASN B 2 60 ? 38.698 -27.008 -62.574 1.00 101.12 1039 ASN B CA 1
ATOM 2632 C C . ASN B 2 60 ? 38.993 -28.104 -61.563 1.00 101.61 1039 ASN B C 1
ATOM 2633 O O . ASN B 2 60 ? 38.324 -29.137 -61.550 1.00 101.37 1039 ASN B O 1
ATOM 2638 N N . ASP B 2 61 ? 39.994 -27.885 -60.715 1.00 111.79 1040 ASP B N 1
ATOM 2639 C CA . ASP B 2 61 ? 40.261 -28.823 -59.634 1.00 122.62 1040 ASP B CA 1
ATOM 2640 C C . ASP B 2 61 ? 39.061 -28.830 -58.690 1.00 121.15 1040 ASP B C 1
ATOM 2641 O O . ASP B 2 61 ? 38.852 -29.781 -57.937 1.00 125.88 1040 ASP B O 1
ATOM 2643 N N . MET B 2 62 ? 38.265 -27.766 -58.757 1.00 113.12 1041 MET B N 1
ATOM 2644 C CA . MET B 2 62 ? 37.090 -27.608 -57.904 1.00 96.92 1041 MET B CA 1
ATOM 2645 C C . MET B 2 62 ? 36.127 -28.785 -58.035 1.00 84.92 1041 MET B C 1
ATOM 2646 O O . MET B 2 62 ? 35.912 -29.526 -57.080 1.00 90.98 1041 MET B O 1
ATOM 2651 N N . LEU B 2 63 ? 35.548 -28.952 -59.219 1.00 73.09 1042 LEU B N 1
ATOM 2652 C CA . LEU B 2 63 ? 34.629 -30.061 -59.470 1.00 73.63 1042 LEU B CA 1
ATOM 2653 C C . LEU B 2 63 ? 35.262 -31.432 -59.244 1.00 72.71 1042 LEU B C 1
ATOM 2654 O O . LEU B 2 63 ? 34.575 -32.375 -58.856 1.00 74.91 1042 LEU B O 1
ATOM 2659 N N . LYS B 2 64 ? 36.564 -31.542 -59.496 1.00 68.38 1043 LYS B N 1
ATOM 2660 C CA . LYS B 2 64 ? 37.263 -32.823 -59.388 1.00 63.98 1043 LYS B CA 1
ATOM 2661 C C . LYS B 2 64 ? 37.480 -33.251 -57.943 1.00 71.69 1043 LYS B C 1
ATOM 2662 O O . LYS B 2 64 ? 37.457 -34.439 -57.630 1.00 83.23 1043 LYS B O 1
ATOM 2664 N N . SER B 2 65 ? 37.685 -32.277 -57.064 1.00 71.56 1044 SER B N 1
ATOM 2665 C CA . SER B 2 65 ? 38.029 -32.562 -55.675 1.00 78.10 1044 SER B CA 1
ATOM 2666 C C . SER B 2 65 ? 36.801 -32.698 -54.774 1.00 95.48 1044 SER B C 1
ATOM 2667 O O . SER B 2 65 ? 36.864 -33.340 -53.725 1.00 107.00 1044 SER B O 1
ATOM 2670 N N . PHE B 2 66 ? 35.692 -32.088 -55.185 1.00 87.68 1045 PHE B N 1
ATOM 2671 C CA . PHE B 2 66 ? 34.450 -32.120 -54.413 1.00 77.86 1045 PHE B CA 1
ATOM 2672 C C . PHE B 2 66 ? 34.096 -33.549 -54.015 1.00 76.71 1045 PHE B C 1
ATOM 2673 O O . PHE B 2 66 ? 34.082 -34.447 -54.859 1.00 82.13 1045 PHE B O 1
ATOM 2681 N N . PRO B 2 67 ? 33.819 -33.762 -52.718 1.00 74.48 1046 PRO B N 1
ATOM 2682 C CA . PRO B 2 67 ? 33.549 -35.074 -52.116 1.00 73.97 1046 PRO B CA 1
ATOM 2683 C C . PRO B 2 67 ? 32.276 -35.732 -52.637 1.00 85.38 1046 PRO B C 1
ATOM 2684 O O . PRO B 2 67 ? 31.256 -35.688 -51.954 1.00 69.04 1046 PRO B O 1
ATOM 2688 N N . GLY B 2 68 ? 32.351 -36.339 -53.821 1.00 108.08 1047 GLY B N 1
ATOM 2689 C CA . GLY B 2 68 ? 31.236 -37.064 -54.409 1.00 99.16 1047 GLY B CA 1
ATOM 2690 C C . GLY B 2 68 ? 29.890 -36.399 -54.201 1.00 88.42 1047 GLY B C 1
ATOM 2691 O O . GLY B 2 68 ? 29.823 -35.203 -53.916 1.00 92.17 1047 GLY B O 1
ATOM 2692 N N . PRO B 2 69 ? 28.803 -37.169 -54.359 1.00 77.65 1048 PRO B N 1
ATOM 2693 C CA . PRO B 2 69 ? 27.454 -36.665 -54.080 1.00 69.33 1048 PRO B CA 1
ATOM 2694 C C . PRO B 2 69 ? 27.206 -36.562 -52.581 1.00 74.04 1048 PRO B C 1
ATOM 2695 O O . PRO B 2 69 ? 27.222 -37.585 -51.899 1.00 93.58 1048 PRO B O 1
ATOM 2699 N N . LEU B 2 70 ? 26.992 -35.354 -52.070 1.00 65.91 1049 LEU B N 1
ATOM 2700 C CA . LEU B 2 70 ? 26.618 -35.198 -50.668 1.00 83.91 1049 LEU B CA 1
ATOM 2701 C C . LEU B 2 70 ? 25.248 -35.824 -50.470 1.00 103.23 1049 LEU B C 1
ATOM 2702 O O . LEU B 2 70 ? 24.479 -35.951 -51.421 1.00 115.01 1049 LEU B O 1
ATOM 2707 N N . GLY B 2 71 ? 24.931 -36.210 -49.243 1.00 106.80 1050 GLY B N 1
ATOM 2708 C CA . GLY B 2 71 ? 23.652 -36.841 -48.986 1.00 118.55 1050 GLY B CA 1
ATOM 2709 C C . GLY B 2 71 ? 23.723 -38.322 -49.286 1.00 127.68 1050 GLY B C 1
ATOM 2710 O O . GLY B 2 71 ? 23.083 -39.130 -48.616 1.00 138.10 1050 GLY B O 1
ATOM 2711 N N . SER B 2 72 ? 24.489 -38.680 -50.311 1.00 126.48 1051 SER B N 1
ATOM 2712 C CA . SER B 2 72 ? 24.881 -40.068 -50.482 1.00 135.95 1051 SER B CA 1
ATOM 2713 C C . SER B 2 72 ? 25.522 -40.415 -49.157 1.00 141.53 1051 SER B C 1
ATOM 2714 O O . SER B 2 72 ? 26.425 -39.713 -48.705 1.00 135.85 1051 SER B O 1
ATOM 2717 N N . ALA B 2 73 ? 25.047 -41.476 -48.519 1.00 152.40 1052 ALA B N 1
ATOM 2718 C CA . ALA B 2 73 ? 25.407 -41.720 -47.127 1.00 159.70 1052 ALA B CA 1
ATOM 2719 C C . ALA B 2 73 ? 26.769 -42.390 -46.936 1.00 162.48 1052 ALA B C 1
ATOM 2720 O O . ALA B 2 73 ? 27.192 -42.632 -45.806 1.00 165.90 1052 ALA B O 1
ATOM 2722 N N . LYS B 2 74 ? 27.459 -42.678 -48.035 1.00 160.17 1053 LYS B N 1
ATOM 2723 C CA . LYS B 2 74 ? 28.843 -43.131 -47.954 1.00 158.89 1053 LYS B CA 1
ATOM 2724 C C . LYS B 2 74 ? 29.685 -41.912 -47.614 1.00 156.63 1053 LYS B C 1
ATOM 2725 O O . LYS B 2 74 ? 30.914 -41.961 -47.595 1.00 158.20 1053 LYS B O 1
ATOM 2727 N N . LEU B 2 75 ? 28.986 -40.818 -47.338 1.00 151.06 1054 LEU B N 1
ATOM 2728 C CA . LEU B 2 75 ? 29.593 -39.520 -47.102 1.00 139.16 1054 LEU B CA 1
ATOM 2729 C C . LEU B 2 75 ? 29.955 -39.343 -45.636 1.00 128.94 1054 LEU B C 1
ATOM 2730 O O . LEU B 2 75 ? 29.180 -39.687 -44.744 1.00 128.25 1054 LEU B O 1
ATOM 2735 N N . LYS B 2 76 ? 31.149 -38.813 -45.401 1.00 125.80 1055 LYS B N 1
ATOM 2736 C CA . LYS B 2 76 ? 31.557 -38.404 -44.069 1.00 124.33 1055 LYS B CA 1
ATOM 2737 C C . LYS B 2 76 ? 31.678 -36.887 -44.050 1.00 109.08 1055 LYS B C 1
ATOM 2738 O O . LYS B 2 76 ? 32.361 -36.295 -44.887 1.00 96.83 1055 LYS B O 1
ATOM 2740 N N . LYS B 2 77 ? 31.000 -36.260 -43.097 1.00 107.57 1056 LYS B N 1
ATOM 2741 C CA . LYS B 2 77 ? 31.018 -34.809 -42.960 1.00 95.66 1056 LYS B CA 1
ATOM 2742 C C . LYS B 2 77 ? 32.447 -34.279 -42.837 1.00 119.38 1056 LYS B C 1
ATOM 2743 O O . LYS B 2 77 ? 32.678 -33.073 -42.905 1.00 122.84 1056 LYS B O 1
ATOM 2749 N N . LYS B 2 78 ? 33.400 -35.190 -42.660 1.00 135.38 1057 LYS B N 1
ATOM 2750 C CA . LYS B 2 78 ? 34.817 -34.839 -42.595 1.00 140.99 1057 LYS B CA 1
ATOM 2751 C C . LYS B 2 78 ? 35.298 -34.245 -43.896 1.00 131.96 1057 LYS B C 1
ATOM 2752 O O . LYS B 2 78 ? 35.594 -33.054 -43.983 1.00 134.12 1057 LYS B O 1
ATOM 2754 N N . ASP B 2 79 ? 35.380 -35.107 -44.900 1.00 121.28 1058 ASP B N 1
ATOM 2755 C CA . ASP B 2 79 ? 35.887 -34.744 -46.210 1.00 115.31 1058 ASP B CA 1
ATOM 2756 C C . ASP B 2 79 ? 35.352 -33.388 -46.645 1.00 93.05 1058 ASP B C 1
ATOM 2757 O O . ASP B 2 79 ? 36.084 -32.573 -47.206 1.00 91.36 1058 ASP B O 1
ATOM 2762 N N . LEU B 2 80 ? 34.076 -33.142 -46.371 1.00 76.53 1059 LEU B N 1
ATOM 2763 C CA . LEU B 2 80 ? 33.437 -31.918 -46.832 1.00 78.68 1059 LEU B CA 1
ATOM 2764 C C . LEU B 2 80 ? 33.962 -30.682 -46.110 1.00 78.81 1059 LEU B C 1
ATOM 2765 O O . LEU B 2 80 ? 34.373 -29.714 -46.750 1.00 82.52 1059 LEU B O 1
ATOM 2770 N N . THR B 2 81 ? 33.949 -30.713 -44.781 1.00 73.28 1060 THR B N 1
ATOM 2771 C CA . THR B 2 81 ? 34.418 -29.576 -43.997 1.00 76.39 1060 THR B CA 1
ATOM 2772 C C . THR B 2 81 ? 35.856 -29.213 -44.350 1.00 79.38 1060 THR B C 1
ATOM 2773 O O . THR B 2 81 ? 36.203 -28.036 -44.436 1.00 82.37 1060 THR B O 1
ATOM 2777 N N . LYS B 2 82 ? 36.688 -30.230 -44.552 1.00 85.46 1061 LYS B N 1
ATOM 2778 C CA . LYS B 2 82 ? 38.077 -30.012 -44.935 1.00 92.89 1061 LYS B CA 1
ATOM 2779 C C . LYS B 2 82 ? 38.167 -29.478 -46.364 1.00 90.26 1061 LYS B C 1
ATOM 2780 O O . LYS B 2 82 ? 38.958 -28.578 -46.652 1.00 93.56 1061 LYS B O 1
ATOM 2786 N N . TRP B 2 83 ? 37.350 -30.034 -47.254 1.00 75.21 1062 TRP B N 1
ATOM 2787 C CA . TRP B 2 83 ? 37.342 -29.611 -48.649 1.00 77.54 1062 TRP B CA 1
ATOM 2788 C C . TRP B 2 83 ? 36.990 -28.134 -48.792 1.00 67.62 1062 TRP B C 1
ATOM 2789 O O . TRP B 2 83 ? 37.556 -27.433 -49.628 1.00 68.71 1062 TRP B O 1
ATOM 2800 N N . MET B 2 84 ? 36.054 -27.664 -47.974 1.00 65.91 1063 MET B N 1
ATOM 2801 C CA . MET B 2 84 ? 35.686 -26.250 -47.978 1.00 72.37 1063 MET B CA 1
ATOM 2802 C C . MET B 2 84 ? 36.841 -25.367 -47.520 1.00 74.00 1063 MET B C 1
ATOM 2803 O O . MET B 2 84 ? 37.121 -24.338 -48.132 1.00 78.56 1063 MET B O 1
ATOM 2808 N N . GLU B 2 85 ? 37.506 -25.768 -46.441 1.00 71.47 1064 GLU B N 1
ATOM 2809 C CA . GLU B 2 85 ? 38.696 -25.058 -45.986 1.00 82.71 1064 GLU B CA 1
ATOM 2810 C C . GLU B 2 85 ? 39.680 -24.913 -47.142 1.00 83.33 1064 GLU B C 1
ATOM 2811 O O . GLU B 2 85 ? 40.046 -23.803 -47.535 1.00 84.40 1064 GLU B O 1
ATOM 2817 N N . THR B 2 86 ? 40.097 -26.052 -47.684 1.00 71.30 1065 THR B N 1
ATOM 2818 C CA . THR B 2 86 ? 41.064 -26.085 -48.771 1.00 72.89 1065 THR B CA 1
ATOM 2819 C C . THR B 2 86 ? 40.663 -25.172 -49.913 1.00 74.17 1065 THR B C 1
ATOM 2820 O O . THR B 2 86 ? 41.414 -24.277 -50.299 1.00 80.14 1065 THR B O 1
ATOM 2824 N N . THR B 2 87 ? 39.471 -25.411 -50.449 1.00 74.40 1066 THR B N 1
ATOM 2825 C CA . THR B 2 87 ? 38.973 -24.663 -51.595 1.00 67.03 1066 THR B CA 1
ATOM 2826 C C . THR B 2 87 ? 38.966 -23.164 -51.327 1.00 74.99 1066 THR B C 1
ATOM 2827 O O . THR B 2 87 ? 39.476 -22.381 -52.131 1.00 81.39 1066 THR B O 1
ATOM 2831 N N . ILE B 2 88 ? 38.387 -22.776 -50.194 1.00 63.12 1067 ILE B N 1
ATOM 2832 C CA . ILE B 2 88 ? 38.300 -21.373 -49.806 1.00 68.91 1067 ILE B CA 1
ATOM 2833 C C . ILE B 2 88 ? 39.677 -20.725 -49.702 1.00 78.35 1067 ILE B C 1
ATOM 2834 O O . ILE B 2 88 ? 39.867 -19.581 -50.116 1.00 86.44 1067 ILE B O 1
ATOM 2839 N N . LYS B 2 89 ? 40.637 -21.459 -49.149 1.00 75.11 1068 LYS B N 1
ATOM 2840 C CA . LYS B 2 89 ? 42.003 -20.965 -49.053 1.00 87.70 1068 LYS B CA 1
ATOM 2841 C C . LYS B 2 89 ? 42.572 -20.713 -50.445 1.00 93.65 1068 LYS B C 1
ATOM 2842 O O . LYS B 2 89 ? 42.922 -19.584 -50.790 1.00 94.59 1068 LYS B O 1
ATOM 2844 N N . SER B 2 90 ? 42.651 -21.772 -51.244 1.00 87.91 1069 SER B N 1
ATOM 2845 C CA . SER B 2 90 ? 43.206 -21.682 -52.589 1.00 86.50 1069 SER B CA 1
ATOM 2846 C C . SER B 2 90 ? 42.541 -20.590 -53.419 1.00 91.35 1069 SER B C 1
ATOM 2847 O O . SER B 2 90 ? 43.216 -19.838 -54.116 1.00 97.51 1069 SER B O 1
ATOM 2850 N N . ILE B 2 91 ? 41.217 -20.501 -53.335 1.00 85.48 1070 ILE B N 1
ATOM 2851 C CA . ILE B 2 91 ? 40.464 -19.539 -54.133 1.00 81.73 1070 ILE B CA 1
ATOM 2852 C C . ILE B 2 91 ? 40.824 -18.097 -53.809 1.00 84.87 1070 ILE B C 1
ATOM 2853 O O . ILE B 2 91 ? 41.189 -17.324 -54.694 1.00 93.19 1070 ILE B O 1
ATOM 2858 N N . SER B 2 92 ? 40.711 -17.738 -52.537 1.00 81.20 1071 SER B N 1
ATOM 2859 C CA . SER B 2 92 ? 40.984 -16.376 -52.102 1.00 89.50 1071 SER B CA 1
ATOM 2860 C C . SER B 2 92 ? 42.460 -16.036 -52.276 1.00 93.29 1071 SER B C 1
ATOM 2861 O O . SER B 2 92 ? 42.815 -14.923 -52.667 1.00 94.94 1071 SER B O 1
ATOM 2864 N N . GLU B 2 93 ? 43.320 -17.004 -51.987 1.00 91.41 1072 GLU B N 1
ATOM 2865 C CA . GLU B 2 93 ? 44.752 -16.782 -52.084 1.00 106.67 1072 GLU B CA 1
ATOM 2866 C C . GLU B 2 93 ? 45.143 -16.504 -53.529 1.00 104.65 1072 GLU B C 1
ATOM 2867 O O . GLU B 2 93 ? 45.872 -15.555 -53.812 1.00 109.45 1072 GLU B O 1
ATOM 2873 N N . ASN B 2 94 ? 44.639 -17.328 -54.440 1.00 108.13 1073 ASN B N 1
ATOM 2874 C CA . ASN B 2 94 ? 44.968 -17.203 -55.856 1.00 123.06 1073 ASN B CA 1
ATOM 2875 C C . ASN B 2 94 ? 44.237 -16.051 -56.538 1.00 122.42 1073 ASN B C 1
ATOM 2876 O O . ASN B 2 94 ? 44.669 -15.558 -57.578 1.00 127.24 1073 ASN B O 1
ATOM 2881 N N . GLU B 2 95 ? 43.129 -15.627 -55.945 1.00 128.05 1074 GLU B N 1
ATOM 2882 C CA . GLU B 2 95 ? 42.342 -14.531 -56.495 1.00 131.05 1074 GLU B CA 1
ATOM 2883 C C . GLU B 2 95 ? 41.732 -13.692 -55.378 1.00 128.08 1074 GLU B C 1
ATOM 2884 O O . GLU B 2 95 ? 40.568 -13.871 -55.021 1.00 119.33 1074 GLU B O 1
ATOM 2890 N N . SER B 2 96 ? 42.528 -12.775 -54.837 1.00 132.23 1075 SER B N 1
ATOM 2891 C CA . SER B 2 96 ? 42.133 -11.981 -53.677 1.00 138.04 1075 SER B CA 1
ATOM 2892 C C . SER B 2 96 ? 40.808 -11.234 -53.853 1.00 133.37 1075 SER B C 1
ATOM 2893 O O . SER B 2 96 ? 40.067 -11.036 -52.886 1.00 130.31 1075 SER B O 1
ATOM 2896 N N . SER B 2 97 ? 40.515 -10.825 -55.084 1.00 122.35 1076 SER B N 1
ATOM 2897 C CA . SER B 2 97 ? 39.352 -9.982 -55.356 1.00 113.10 1076 SER B CA 1
ATOM 2898 C C . SER B 2 97 ? 38.011 -10.705 -55.207 1.00 107.76 1076 SER B C 1
ATOM 2899 O O . SER B 2 97 ? 36.973 -10.068 -55.035 1.00 111.60 1076 SER B O 1
ATOM 2902 N N . THR B 2 98 ? 38.035 -12.032 -55.275 1.00 95.11 1077 THR B N 1
ATOM 2903 C CA . THR B 2 98 ? 36.814 -12.830 -55.184 1.00 85.24 1077 THR B CA 1
ATOM 2904 C C . THR B 2 98 ? 36.083 -12.667 -53.847 1.00 84.05 1077 THR B C 1
ATOM 2905 O O . THR B 2 98 ? 36.655 -12.899 -52.777 1.00 84.63 1077 THR B O 1
ATOM 2909 N N . ASP B 2 99 ? 34.813 -12.272 -53.923 1.00 74.58 1078 ASP B N 1
ATOM 2910 C CA . ASP B 2 99 ? 33.970 -12.117 -52.741 1.00 60.25 1078 ASP B CA 1
ATOM 2911 C C . ASP B 2 99 ? 33.641 -13.481 -52.139 1.00 58.08 1078 ASP B C 1
ATOM 2912 O O . ASP B 2 99 ? 32.997 -14.311 -52.776 1.00 56.36 1078 ASP B O 1
ATOM 2917 N N . MET B 2 100 ? 34.081 -13.706 -50.904 1.00 59.22 1079 MET B N 1
ATOM 2918 C CA . MET B 2 100 ? 33.988 -15.026 -50.293 1.00 49.88 1079 MET B CA 1
ATOM 2919 C C . MET B 2 100 ? 32.863 -15.141 -49.269 1.00 50.13 1079 MET B C 1
ATOM 2920 O O . MET B 2 100 ? 32.772 -16.140 -48.560 1.00 54.58 1079 MET B O 1
ATOM 2925 N N . THR B 2 101 ? 32.009 -14.123 -49.198 1.00 36.73 1080 THR B N 1
ATOM 2926 C CA . THR B 2 101 ? 30.890 -14.120 -48.266 1.00 45.97 1080 THR B CA 1
ATOM 2927 C C . THR B 2 101 ? 30.096 -15.431 -48.288 1.00 55.06 1080 THR B C 1
ATOM 2928 O O . THR B 2 101 ? 29.980 -16.110 -47.265 1.00 61.16 1080 THR B O 1
ATOM 2932 N N . ILE B 2 102 ? 29.549 -15.775 -49.452 1.00 50.84 1081 ILE B N 1
ATOM 2933 C CA . ILE B 2 102 ? 28.727 -16.976 -49.597 1.00 52.08 1081 ILE B CA 1
ATOM 2934 C C . ILE B 2 102 ? 29.493 -18.251 -49.256 1.00 52.86 1081 ILE B C 1
ATOM 2935 O O . ILE B 2 102 ? 28.974 -19.140 -48.578 1.00 52.66 1081 ILE B O 1
ATOM 2940 N N . TRP B 2 103 ? 30.725 -18.343 -49.743 1.00 56.67 1082 TRP B N 1
ATOM 2941 C CA . TRP B 2 103 ? 31.593 -19.457 -49.395 1.00 63.26 1082 TRP B CA 1
ATOM 2942 C C . TRP B 2 103 ? 31.632 -19.642 -47.880 1.00 66.92 1082 TRP B C 1
ATOM 2943 O O . TRP B 2 103 ? 31.308 -20.709 -47.357 1.00 64.87 1082 TRP B O 1
ATOM 2954 N N . GLN B 2 104 ? 32.023 -18.581 -47.184 1.00 62.34 1083 GLN B N 1
ATOM 2955 C CA . GLN B 2 104 ? 32.247 -18.635 -45.748 1.00 69.25 1083 GLN B CA 1
ATOM 2956 C C . GLN B 2 104 ? 30.952 -18.781 -44.959 1.00 75.46 1083 GLN B C 1
ATOM 2957 O O . GLN B 2 104 ? 30.935 -19.389 -43.884 1.00 80.54 1083 GLN B O 1
ATOM 2963 N N . LEU B 2 105 ? 29.871 -18.222 -45.490 1.00 65.09 1084 LEU B N 1
ATOM 2964 C CA . LEU B 2 105 ? 28.570 -18.339 -44.849 1.00 58.29 1084 LEU B CA 1
ATOM 2965 C C . LEU B 2 105 ? 28.123 -19.794 -44.822 1.00 59.97 1084 LEU B C 1
ATOM 2966 O O . LEU B 2 105 ? 27.715 -20.310 -43.778 1.00 43.97 1084 LEU B O 1
ATOM 2971 N N . LEU B 2 106 ? 28.210 -20.453 -45.974 1.00 57.71 1085 LEU B N 1
ATOM 2972 C CA . LEU B 2 106 ? 27.856 -21.864 -46.078 1.00 58.11 1085 LEU B CA 1
ATOM 2973 C C . LEU B 2 106 ? 28.749 -22.742 -45.202 1.00 67.27 1085 LEU B C 1
ATOM 2974 O O . LEU B 2 106 ? 28.295 -23.742 -44.642 1.00 68.99 1085 LEU B O 1
ATOM 2979 N N . GLU B 2 107 ? 30.017 -22.363 -45.080 1.00 71.12 1086 GLU B N 1
ATOM 2980 C CA . GLU B 2 107 ? 30.942 -23.102 -44.230 1.00 72.92 1086 GLU B CA 1
ATOM 2981 C C . GLU B 2 107 ? 30.497 -23.048 -42.768 1.00 67.81 1086 GLU B C 1
ATOM 2982 O O . GLU B 2 107 ? 30.453 -24.071 -42.091 1.00 64.57 1086 GLU B O 1
ATOM 2988 N N . MET B 2 108 ? 30.160 -21.854 -42.288 1.00 62.93 1087 MET B N 1
ATOM 2989 C CA . MET B 2 108 ? 29.649 -21.697 -40.927 1.00 70.08 1087 MET B CA 1
ATOM 2990 C C . MET B 2 108 ? 28.451 -22.600 -40.674 1.00 77.42 1087 MET B C 1
ATOM 2991 O O . MET B 2 108 ? 28.446 -23.392 -39.731 1.00 84.21 1087 MET B O 1
ATOM 2996 N N . LYS B 2 109 ? 27.430 -22.462 -41.514 1.00 68.64 1088 LYS B N 1
ATOM 2997 C CA . LYS B 2 109 ? 26.185 -23.187 -41.321 1.00 71.26 1088 LYS B CA 1
ATOM 2998 C C . LYS B 2 109 ? 26.431 -24.686 -41.378 1.00 71.46 1088 LYS B C 1
ATOM 2999 O O . LYS B 2 109 ? 25.678 -25.478 -40.815 1.00 72.70 1088 LYS B O 1
ATOM 3005 N N . LEU B 2 110 ? 27.503 -25.070 -42.052 1.00 75.25 1089 LEU B N 1
ATOM 3006 C CA . LEU B 2 110 ? 27.859 -26.474 -42.155 1.00 84.88 1089 LEU B CA 1
ATOM 3007 C C . LEU B 2 110 ? 28.443 -26.982 -40.838 1.00 83.40 1089 LEU B C 1
ATOM 3008 O O . LEU B 2 110 ? 28.418 -28.177 -40.561 1.00 95.40 1089 LEU B O 1
ATOM 3013 N N . ASN B 2 111 ? 28.950 -26.062 -40.024 1.00 89.90 1090 ASN B N 1
ATOM 3014 C CA . ASN B 2 111 ? 29.706 -26.421 -38.826 1.00 110.03 1090 ASN B CA 1
ATOM 3015 C C . ASN B 2 111 ? 28.902 -26.413 -37.533 1.00 116.12 1090 ASN B C 1
ATOM 3016 O O . ASN B 2 111 ? 29.303 -27.026 -36.542 1.00 113.28 1090 ASN B O 1
ATOM 3021 N N . ASP B 2 112 ? 27.786 -25.690 -37.549 1.00 124.06 1091 ASP B N 1
ATOM 3022 C CA . ASP B 2 112 ? 27.091 -25.308 -36.326 1.00 130.22 1091 ASP B CA 1
ATOM 3023 C C . ASP B 2 112 ? 27.993 -24.406 -35.486 1.00 124.23 1091 ASP B C 1
ATOM 3024 O O . ASP B 2 112 ? 27.722 -24.155 -34.311 1.00 131.24 1091 ASP B O 1
ATOM 3029 N N . LYS B 2 113 ? 29.072 -23.934 -36.106 1.00 108.61 1092 LYS B N 1
ATOM 3030 C CA . LYS B 2 113 ? 29.926 -22.905 -35.526 1.00 112.04 1092 LYS B CA 1
ATOM 3031 C C . LYS B 2 113 ? 29.389 -21.542 -35.936 1.00 115.09 1092 LYS B C 1
ATOM 3032 O O . LYS B 2 113 ? 30.149 -20.631 -36.269 1.00 107.32 1092 LYS B O 1
ATOM 3038 N N . VAL B 2 114 ? 28.067 -21.416 -35.903 1.00 120.76 1093 VAL B N 1
ATOM 3039 C CA . VAL B 2 114 ? 27.384 -20.236 -36.413 1.00 103.65 1093 VAL B CA 1
ATOM 3040 C C . VAL B 2 114 ? 26.578 -19.505 -35.333 1.00 93.70 1093 VAL B C 1
ATOM 3041 O O . VAL B 2 114 ? 25.674 -20.073 -34.717 1.00 79.01 1093 VAL B O 1
ATOM 3045 N N . ASN B 2 115 ? 26.941 -18.245 -35.104 1.00 94.06 1094 ASN B N 1
ATOM 3046 C CA . ASN B 2 115 ? 26.194 -17.340 -34.239 1.00 80.93 1094 ASN B CA 1
ATOM 3047 C C . ASN B 2 115 ? 25.884 -16.075 -35.029 1.00 72.23 1094 ASN B C 1
ATOM 3048 O O . ASN B 2 115 ? 26.655 -15.694 -35.908 1.00 80.99 1094 ASN B O 1
ATOM 3050 N N . TRP B 2 116 ? 24.762 -15.428 -34.727 1.00 54.74 1095 TRP B N 1
ATOM 3051 C CA . TRP B 2 116 ? 24.413 -14.174 -35.387 1.00 51.61 1095 TRP B CA 1
ATOM 3052 C C . TRP B 2 116 ? 25.549 -13.162 -35.289 1.00 70.13 1095 TRP B C 1
ATOM 3053 O O . TRP B 2 116 ? 25.723 -12.326 -36.174 1.00 90.64 1095 TRP B O 1
ATOM 3064 N N . LYS B 2 117 ? 26.317 -13.235 -34.208 1.00 71.67 1096 LYS B N 1
ATOM 3065 C CA . LYS B 2 117 ? 27.488 -12.385 -34.061 1.00 78.35 1096 LYS B CA 1
ATOM 3066 C C . LYS B 2 117 ? 28.483 -12.721 -35.164 1.00 81.94 1096 LYS B C 1
ATOM 3067 O O . LYS B 2 117 ? 28.959 -11.840 -35.883 1.00 79.80 1096 LYS B O 1
ATOM 3069 N N . ASN B 2 118 ? 28.781 -14.007 -35.301 1.00 76.71 1097 ASN B N 1
ATOM 3070 C CA . ASN B 2 118 ? 29.740 -14.462 -36.298 1.00 82.75 1097 ASN B CA 1
ATOM 3071 C C . ASN B 2 118 ? 29.311 -14.112 -37.716 1.00 82.17 1097 ASN B C 1
ATOM 3072 O O . ASN B 2 118 ? 30.113 -13.627 -38.515 1.00 84.59 1097 ASN B O 1
ATOM 3077 N N . ILE B 2 119 ? 28.042 -14.360 -38.027 1.00 68.30 1098 ILE B N 1
ATOM 3078 C CA . ILE B 2 119 ? 27.515 -14.037 -39.345 1.00 71.71 1098 ILE B CA 1
ATOM 3079 C C . ILE B 2 119 ? 27.570 -12.532 -39.585 1.00 74.17 1098 ILE B C 1
ATOM 3080 O O . ILE B 2 119 ? 27.913 -12.081 -40.679 1.00 65.79 1098 ILE B O 1
ATOM 3085 N N . SER B 2 120 ? 27.232 -11.761 -38.556 1.00 63.96 1099 SER B N 1
ATOM 3086 C CA . SER B 2 120 ? 27.276 -10.309 -38.646 1.00 61.96 1099 SER B CA 1
ATOM 3087 C C . SER B 2 120 ? 28.680 -9.824 -38.990 1.00 64.45 1099 SER B C 1
ATOM 3088 O O . SER B 2 120 ? 28.856 -9.000 -39.886 1.00 65.13 1099 SER B O 1
ATOM 3091 N N . LYS B 2 121 ? 29.675 -10.342 -38.278 1.00 66.89 1100 LYS B N 1
ATOM 3092 C CA . LYS B 2 121 ? 31.063 -9.919 -38.467 1.00 75.75 1100 LYS B CA 1
ATOM 3093 C C . LYS B 2 121 ? 31.597 -10.334 -39.829 1.00 67.74 1100 LYS B C 1
ATOM 3094 O O . LYS B 2 121 ? 32.491 -9.694 -40.377 1.00 74.82 1100 LYS B O 1
ATOM 3096 N N . LEU B 2 122 ? 31.049 -11.417 -40.367 1.00 62.76 1101 LEU B N 1
ATOM 3097 C CA . LEU B 2 122 ? 31.434 -11.885 -41.692 1.00 56.68 1101 LEU B CA 1
ATOM 3098 C C . LEU B 2 122 ? 30.995 -10.890 -42.760 1.00 54.51 1101 LEU B C 1
ATOM 3099 O O . LEU B 2 122 ? 31.780 -10.529 -43.628 1.00 59.04 1101 LEU B O 1
ATOM 3104 N N . LEU B 2 123 ? 29.743 -10.444 -42.687 1.00 51.59 1102 LEU B N 1
ATOM 3105 C CA . LEU B 2 123 ? 29.231 -9.438 -43.610 1.00 43.92 1102 LEU B CA 1
ATOM 3106 C C . LEU B 2 123 ? 30.016 -8.143 -43.514 1.00 57.88 1102 LEU B C 1
ATOM 3107 O O . LEU B 2 123 ? 30.362 -7.539 -44.527 1.00 74.72 1102 LEU B O 1
ATOM 3112 N N . TYR B 2 124 ? 30.298 -7.715 -42.290 1.00 71.16 1103 TYR B N 1
ATOM 3113 C CA . TYR B 2 124 ? 30.877 -6.396 -42.069 1.00 72.51 1103 TYR B CA 1
ATOM 3114 C C . TYR B 2 124 ? 31.769 -6.383 -40.841 1.00 74.53 1103 TYR B C 1
ATOM 3115 O O . TYR B 2 124 ? 31.310 -6.653 -39.730 1.00 80.89 1103 TYR B O 1
ATOM 3124 N N . ASN B 2 125 ? 33.046 -6.077 -41.044 1.00 77.03 1104 ASN B N 1
ATOM 3125 C CA . ASN B 2 125 ? 33.980 -5.962 -39.934 1.00 73.39 1104 ASN B CA 1
ATOM 3126 C C . ASN B 2 125 ? 33.686 -4.718 -39.118 1.00 72.31 1104 ASN B C 1
ATOM 3127 O O . ASN B 2 125 ? 33.872 -3.600 -39.591 1.00 72.73 1104 ASN B O 1
ATOM 3132 N N . SER B 2 126 ? 33.230 -4.913 -37.888 1.00 81.46 1105 SER B N 1
ATOM 3133 C CA . SER B 2 126 ? 32.819 -3.793 -37.050 1.00 84.72 1105 SER B CA 1
ATOM 3134 C C . SER B 2 126 ? 33.978 -3.214 -36.245 1.00 81.11 1105 SER B C 1
ATOM 3135 O O . SER B 2 126 ? 33.824 -2.201 -35.569 1.00 86.52 1105 SER B O 1
ATOM 3138 N N . ASP B 2 127 ? 35.136 -3.860 -36.332 1.00 82.39 1106 ASP B N 1
ATOM 3139 C CA . ASP B 2 127 ? 36.309 -3.446 -35.568 1.00 91.88 1106 ASP B CA 1
ATOM 3140 C C . ASP B 2 127 ? 36.766 -2.028 -35.912 1.00 94.03 1106 ASP B C 1
ATOM 3141 O O . ASP B 2 127 ? 37.342 -1.330 -35.075 1.00 95.23 1106 ASP B O 1
ATOM 3146 N N . GLU B 2 128 ? 36.504 -1.610 -37.145 1.00 93.00 1107 GLU B N 1
ATOM 3147 C CA . GLU B 2 128 ? 36.807 -0.252 -37.572 1.00 97.90 1107 GLU B CA 1
ATOM 3148 C C . GLU B 2 128 ? 36.096 0.748 -36.666 1.00 96.93 1107 GLU B C 1
ATOM 3149 O O . GLU B 2 128 ? 36.653 1.787 -36.307 1.00 97.29 1107 GLU B O 1
ATOM 3155 N N . LEU B 2 129 ? 34.863 0.412 -36.291 1.00 80.80 1108 LEU B N 1
ATOM 3156 C CA . LEU B 2 129 ? 34.023 1.282 -35.470 1.00 71.99 1108 LEU B CA 1
ATOM 3157 C C . LEU B 2 129 ? 34.436 1.331 -34.000 1.00 90.22 1108 LEU B C 1
ATOM 3158 O O . LEU B 2 129 ? 34.230 2.342 -33.331 1.00 104.39 1108 LEU B O 1
ATOM 3163 N N . LEU B 2 130 ? 34.998 0.238 -33.493 1.00 92.95 1109 LEU B N 1
ATOM 3164 C CA . LEU B 2 130 ? 35.438 0.183 -32.101 1.00 87.18 1109 LEU B CA 1
ATOM 3165 C C . LEU B 2 130 ? 36.507 1.231 -31.829 1.00 97.79 1109 LEU B C 1
ATOM 3166 O O . LEU B 2 130 ? 36.578 1.793 -30.734 1.00 102.00 1109 LEU B O 1
ATOM 3171 N N . MET B 2 131 ? 37.341 1.483 -32.833 1.00 104.58 1110 MET B N 1
ATOM 3172 C CA . MET B 2 131 ? 38.359 2.520 -32.743 1.00 114.79 1110 MET B CA 1
ATOM 3173 C C . MET B 2 131 ? 37.686 3.858 -32.483 1.00 99.78 1110 MET B C 1
ATOM 3174 O O . MET B 2 131 ? 38.035 4.579 -31.550 1.00 81.73 1110 MET B O 1
ATOM 3179 N N . TYR B 2 132 ? 36.709 4.172 -33.323 1.00 101.94 1111 TYR B N 1
ATOM 3180 C CA . TYR B 2 132 ? 35.959 5.414 -33.224 1.00 91.48 1111 TYR B CA 1
ATOM 3181 C C . TYR B 2 132 ? 35.297 5.595 -31.857 1.00 90.27 1111 TYR B C 1
ATOM 3182 O O . TYR B 2 132 ? 35.275 6.696 -31.312 1.00 97.01 1111 TYR B O 1
ATOM 3191 N N . LEU B 2 133 ? 34.769 4.510 -31.301 1.00 72.54 1112 LEU B N 1
ATOM 3192 C CA . LEU B 2 133 ? 34.043 4.582 -30.037 1.00 74.85 1112 LEU B CA 1
ATOM 3193 C C . LEU B 2 133 ? 34.959 4.746 -28.826 1.00 87.08 1112 LEU B C 1
ATOM 3194 O O . LEU B 2 133 ? 34.526 5.214 -27.770 1.00 82.93 1112 LEU B O 1
ATOM 3199 N N . SER B 2 134 ? 36.221 4.359 -28.982 1.00 85.43 1113 SER B N 1
ATOM 3200 C CA . SER B 2 134 ? 37.195 4.505 -27.908 1.00 93.99 1113 SER B CA 1
ATOM 3201 C C . SER B 2 134 ? 37.649 5.957 -27.781 1.00 103.16 1113 SER B C 1
ATOM 3202 O O . SER B 2 134 ? 37.976 6.416 -26.688 1.00 108.73 1113 SER B O 1
ATOM 3205 N N . GLN B 2 135 ? 37.662 6.675 -28.900 1.00 102.68 1114 GLN B N 1
ATOM 3206 C CA . GLN B 2 135 ? 38.026 8.087 -28.902 1.00 93.93 1114 GLN B CA 1
ATOM 3207 C C . GLN B 2 135 ? 37.195 8.844 -27.876 1.00 99.76 1114 GLN B C 1
ATOM 3208 O O . GLN B 2 135 ? 35.969 8.737 -27.865 1.00 113.35 1114 GLN B O 1
ATOM 3210 N N . PRO B 2 136 ? 37.867 9.613 -27.008 1.00 96.03 1115 PRO B N 1
ATOM 3211 C CA . PRO B 2 136 ? 37.235 10.348 -25.907 1.00 92.61 1115 PRO B CA 1
ATOM 3212 C C . PRO B 2 136 ? 36.022 11.139 -26.375 1.00 95.32 1115 PRO B C 1
ATOM 3213 O O . PRO B 2 136 ? 36.058 11.740 -27.447 1.00 91.67 1115 PRO B O 1
ATOM 3217 N N . PHE B 2 137 ? 34.959 11.138 -25.579 1.00 95.54 1116 PHE B N 1
ATOM 3218 C CA . PHE B 2 137 ? 33.749 11.849 -25.963 1.00 102.15 1116 PHE B CA 1
ATOM 3219 C C . PHE B 2 137 ? 33.278 12.833 -24.895 1.00 114.20 1116 PHE B C 1
ATOM 3220 O O . PHE B 2 137 ? 33.299 12.525 -23.703 1.00 107.23 1116 PHE B O 1
ATOM 3228 N N . PRO B 2 138 ? 32.858 14.031 -25.331 1.00 130.70 1117 PRO B N 1
ATOM 3229 C CA . PRO B 2 138 ? 32.332 15.084 -24.457 1.00 136.46 1117 PRO B CA 1
ATOM 3230 C C . PRO B 2 138 ? 31.098 14.630 -23.685 1.00 135.89 1117 PRO B C 1
ATOM 3231 O O . PRO B 2 138 ? 30.079 14.293 -24.288 1.00 127.92 1117 PRO B O 1
ATOM 3235 N N . ASN B 2 139 ? 31.196 14.625 -22.361 1.00 144.43 1118 ASN B N 1
ATOM 3236 C CA . ASN B 2 139 ? 30.061 14.289 -21.511 1.00 148.71 1118 ASN B CA 1
ATOM 3237 C C . ASN B 2 139 ? 29.543 15.521 -20.781 1.00 141.96 1118 ASN B C 1
ATOM 3238 O O . ASN B 2 139 ? 29.049 15.428 -19.658 1.00 143.86 1118 ASN B O 1
ATOM 3240 N N . GLY B 2 140 ? 29.657 16.675 -21.431 1.00 128.54 1119 GLY B N 1
ATOM 3241 C CA . GLY B 2 140 ? 29.288 17.937 -20.820 1.00 131.66 1119 GLY B CA 1
ATOM 3242 C C . GLY B 2 140 ? 27.834 18.322 -21.003 1.00 133.79 1119 GLY B C 1
ATOM 3243 O O . GLY B 2 140 ? 27.037 17.560 -21.550 1.00 135.18 1119 GLY B O 1
ATOM 3244 N N . ASP B 2 141 ? 27.495 19.519 -20.534 1.00 126.11 1120 ASP B N 1
ATOM 3245 C CA . ASP B 2 141 ? 26.141 20.050 -20.639 1.00 116.40 1120 ASP B CA 1
ATOM 3246 C C . ASP B 2 141 ? 25.737 20.275 -22.093 1.00 112.28 1120 ASP B C 1
ATOM 3247 O O . ASP B 2 141 ? 26.451 19.886 -23.018 1.00 118.04 1120 ASP B O 1
ATOM 3252 N N . MET B 2 142 ? 24.590 20.917 -22.279 1.00 94.29 1121 MET B N 1
ATOM 3253 C CA . MET B 2 142 ? 24.044 21.158 -23.605 1.00 85.80 1121 MET B CA 1
ATOM 3254 C C . MET B 2 142 ? 22.930 22.185 -23.505 1.00 84.81 1121 MET B C 1
ATOM 3255 O O . MET B 2 142 ? 22.240 22.247 -22.494 1.00 90.99 1121 MET B O 1
ATOM 3260 N N . ILE B 2 143 ? 22.760 22.998 -24.542 1.00 83.41 1122 ILE B N 1
ATOM 3261 C CA . ILE B 2 143 ? 21.654 23.949 -24.579 1.00 81.57 1122 ILE B CA 1
ATOM 3262 C C . ILE B 2 143 ? 20.374 23.209 -24.971 1.00 81.87 1122 ILE B C 1
ATOM 3263 O O . ILE B 2 143 ? 20.438 22.220 -25.696 1.00 82.85 1122 ILE B O 1
ATOM 3265 N N . PRO B 2 144 ? 19.205 23.662 -24.478 1.00 91.01 1123 PRO B N 1
ATOM 3266 C CA . PRO B 2 144 ? 17.994 22.989 -24.961 1.00 83.99 1123 PRO B CA 1
ATOM 3267 C C . PRO B 2 144 ? 17.880 23.138 -26.469 1.00 69.59 1123 PRO B C 1
ATOM 3268 O O . PRO B 2 144 ? 17.975 24.252 -26.981 1.00 75.21 1123 PRO B O 1
ATOM 3272 N N . ASN B 2 145 ? 17.691 22.025 -27.167 1.00 68.52 1124 ASN B N 1
ATOM 3273 C CA . ASN B 2 145 ? 17.602 22.039 -28.622 1.00 74.38 1124 ASN B CA 1
ATOM 3274 C C . ASN B 2 145 ? 16.439 21.194 -29.119 1.00 62.23 1124 ASN B C 1
ATOM 3275 O O . ASN B 2 145 ? 16.256 21.013 -30.315 1.00 64.16 1124 ASN B O 1
ATOM 3280 N N . ALA B 2 146 ? 15.655 20.676 -28.184 1.00 71.65 1125 ALA B N 1
ATOM 3281 C CA . ALA B 2 146 ? 14.483 19.881 -28.516 1.00 76.69 1125 ALA B CA 1
ATOM 3282 C C . ALA B 2 146 ? 13.257 20.444 -27.810 1.00 86.69 1125 ALA B C 1
ATOM 3283 O O . ALA B 2 146 ? 13.341 21.457 -27.114 1.00 86.83 1125 ALA B O 1
ATOM 3285 N N . TYR B 2 147 ? 12.119 19.782 -27.982 1.00 78.49 1126 TYR B N 1
ATOM 3286 C CA . TYR B 2 147 ? 10.893 20.247 -27.356 1.00 69.56 1126 TYR B CA 1
ATOM 3287 C C . TYR B 2 147 ? 10.262 19.204 -26.449 1.00 73.67 1126 TYR B C 1
ATOM 3288 O O . TYR B 2 147 ? 10.534 18.011 -26.561 1.00 69.04 1126 TYR B O 1
ATOM 3297 N N . ARG B 2 148 ? 9.420 19.683 -25.544 1.00 80.77 1127 ARG B N 1
ATOM 3298 C CA . ARG B 2 148 ? 8.837 18.861 -24.502 1.00 74.07 1127 ARG B CA 1
ATOM 3299 C C . ARG B 2 148 ? 7.551 19.515 -24.019 1.00 71.59 1127 ARG B C 1
ATOM 3300 O O . ARG B 2 148 ? 7.508 20.724 -23.802 1.00 81.15 1127 ARG B O 1
ATOM 3308 N N . LEU B 2 149 ? 6.505 18.714 -23.859 1.00 69.39 1128 LEU B N 1
ATOM 3309 C CA . LEU B 2 149 ? 5.211 19.223 -23.413 1.00 68.83 1128 LEU B CA 1
ATOM 3310 C C . LEU B 2 149 ? 5.293 19.904 -22.050 1.00 64.72 1128 LEU B C 1
ATOM 3311 O O . LEU B 2 149 ? 5.894 19.375 -21.119 1.00 67.07 1128 LEU B O 1
ATOM 3316 N N . ASP B 2 150 ? 4.690 21.085 -21.943 1.00 73.43 1129 ASP B N 1
ATOM 3317 C CA . ASP B 2 150 ? 4.581 21.779 -20.661 1.00 77.08 1129 ASP B CA 1
ATOM 3318 C C . ASP B 2 150 ? 3.433 21.200 -19.840 1.00 77.34 1129 ASP B C 1
ATOM 3319 O O . ASP B 2 150 ? 2.730 20.299 -20.300 1.00 87.20 1129 ASP B O 1
ATOM 3324 N N . ILE B 2 151 ? 3.241 21.716 -18.631 1.00 75.58 1130 ILE B N 1
ATOM 3325 C CA . ILE B 2 151 ? 2.193 21.205 -17.750 1.00 78.85 1130 ILE B CA 1
ATOM 3326 C C . ILE B 2 151 ? 0.827 21.224 -18.440 1.00 75.76 1130 ILE B C 1
ATOM 3327 O O . ILE B 2 151 ? 0.092 20.238 -18.407 1.00 74.55 1130 ILE B O 1
ATOM 3329 N N . ASN B 2 152 ? 0.496 22.343 -19.077 1.00 70.87 1131 ASN B N 1
ATOM 3330 C CA . ASN B 2 152 ? -0.763 22.455 -19.803 1.00 78.47 1131 ASN B CA 1
ATOM 3331 C C . ASN B 2 152 ? -0.969 21.327 -20.802 1.00 71.58 1131 ASN B C 1
ATOM 3332 O O . ASN B 2 152 ? -1.879 20.517 -20.647 1.00 85.84 1131 ASN B O 1
ATOM 3337 N N . CYS B 2 153 ? -0.123 21.283 -21.827 1.00 61.05 1132 CYS B N 1
ATOM 3338 C CA . CYS B 2 153 ? -0.220 20.254 -22.854 1.00 66.91 1132 CYS B CA 1
ATOM 3339 C C . CYS B 2 153 ? -0.197 18.867 -22.231 1.00 61.29 1132 CYS B C 1
ATOM 3340 O O . CYS B 2 153 ? -0.918 17.973 -22.656 1.00 64.58 1132 CYS B O 1
ATOM 3343 N N . GLN B 2 154 ? 0.640 18.692 -21.218 1.00 64.37 1133 GLN B N 1
ATOM 3344 C CA . GLN B 2 154 ? 0.735 17.411 -20.538 1.00 65.82 1133 GLN B CA 1
ATOM 3345 C C . GLN B 2 154 ? -0.621 16.998 -19.969 1.00 71.55 1133 GLN B C 1
ATOM 3346 O O . GLN B 2 154 ? -1.020 15.841 -20.081 1.00 81.96 1133 GLN B O 1
ATOM 3352 N N . MET B 2 155 ? -1.330 17.949 -19.366 1.00 70.15 1134 MET B N 1
ATOM 3353 C CA . MET B 2 155 ? -2.681 17.689 -18.868 1.00 69.62 1134 MET B CA 1
ATOM 3354 C C . MET B 2 155 ? -3.644 17.329 -20.003 1.00 62.66 1134 MET B C 1
ATOM 3355 O O . MET B 2 155 ? -4.457 16.414 -19.876 1.00 58.24 1134 MET B O 1
ATOM 3360 N N . ARG B 2 156 ? -3.548 18.058 -21.110 1.00 57.00 1135 ARG B N 1
ATOM 3361 C CA . ARG B 2 156 ? -4.397 17.804 -22.263 1.00 67.93 1135 ARG B CA 1
ATOM 3362 C C . ARG B 2 156 ? -4.244 16.369 -22.753 1.00 66.31 1135 ARG B C 1
ATOM 3363 O O . ARG B 2 156 ? -5.233 15.684 -23.014 1.00 64.75 1135 ARG B O 1
ATOM 3371 N N . VAL B 2 157 ? -2.999 15.922 -22.876 1.00 70.67 1136 VAL B N 1
ATOM 3372 C CA . VAL B 2 157 ? -2.711 14.565 -23.324 1.00 69.46 1136 VAL B CA 1
ATOM 3373 C C . VAL B 2 157 ? -3.336 13.525 -22.400 1.00 66.47 1136 VAL B C 1
ATOM 3374 O O . VAL B 2 157 ? -3.922 12.545 -22.859 1.00 60.88 1136 VAL B O 1
ATOM 3378 N N . LEU B 2 158 ? -3.211 13.738 -21.095 1.00 61.23 1137 LEU B N 1
ATOM 3379 C CA . LEU B 2 158 ? -3.799 12.815 -20.136 1.00 68.10 1137 LEU B CA 1
ATOM 3380 C C . LEU B 2 158 ? -5.310 12.778 -20.299 1.00 76.10 1137 LEU B C 1
ATOM 3381 O O . LEU B 2 158 ? -5.899 11.703 -20.414 1.00 89.24 1137 LEU B O 1
ATOM 3386 N N . ALA B 2 159 ? -5.933 13.953 -20.316 1.00 59.75 1138 ALA B N 1
ATOM 3387 C CA . ALA B 2 159 ? -7.377 14.049 -20.520 1.00 63.63 1138 ALA B CA 1
ATOM 3388 C C . ALA B 2 159 ? -7.805 13.381 -21.826 1.00 56.56 1138 ALA B C 1
ATOM 3389 O O . ALA B 2 159 ? -8.823 12.703 -21.878 1.00 58.86 1138 ALA B O 1
ATOM 3391 N N . PHE B 2 160 ? -7.017 13.576 -22.876 1.00 60.50 1139 PHE B N 1
ATOM 3392 C CA . PHE B 2 160 ? -7.285 12.936 -24.156 1.00 59.91 1139 PHE B CA 1
ATOM 3393 C C . PHE B 2 160 ? -7.308 11.421 -24.005 1.00 63.54 1139 PHE B C 1
ATOM 3394 O O . PHE B 2 160 ? -8.189 10.750 -24.537 1.00 69.51 1139 PHE B O 1
ATOM 3402 N N . LEU B 2 161 ? -6.334 10.889 -23.276 1.00 65.91 1140 LEU B N 1
ATOM 3403 C CA . LEU B 2 161 ? -6.234 9.451 -23.065 1.00 62.22 1140 LEU B CA 1
ATOM 3404 C C . LEU B 2 161 ? -7.344 8.935 -22.158 1.00 65.87 1140 LEU B C 1
ATOM 3405 O O . LEU B 2 161 ? -7.860 7.833 -22.359 1.00 68.76 1140 LEU B O 1
ATOM 3410 N N . GLN B 2 162 ? -7.708 9.737 -21.163 1.00 54.48 1141 GLN B N 1
ATOM 3411 C CA . GLN B 2 162 ? -8.801 9.387 -20.262 1.00 60.62 1141 GLN B CA 1
ATOM 3412 C C . GLN B 2 162 ? -10.132 9.312 -20.994 1.00 60.53 1141 GLN B C 1
ATOM 3413 O O . GLN B 2 162 ? -11.089 8.731 -20.485 1.00 72.69 1141 GLN B O 1
ATOM 3419 N N . THR B 2 163 ? -10.189 9.903 -22.185 1.00 59.72 1142 THR B N 1
ATOM 3420 C CA . THR B 2 163 ? -11.403 9.888 -22.992 1.00 59.98 1142 THR B CA 1
ATOM 3421 C C . THR B 2 163 ? -11.283 8.925 -24.171 1.00 63.03 1142 THR B C 1
ATOM 3422 O O . THR B 2 163 ? -12.212 8.788 -24.970 1.00 71.51 1142 THR B O 1
ATOM 3426 N N . GLY B 2 164 ? -10.134 8.260 -24.272 1.00 66.84 1143 GLY B N 1
ATOM 3427 C CA . GLY B 2 164 ? -9.909 7.253 -25.294 1.00 67.37 1143 GLY B CA 1
ATOM 3428 C C . GLY B 2 164 ? -9.493 7.813 -26.640 1.00 74.95 1143 GLY B C 1
ATOM 3429 O O . GLY B 2 164 ? -9.551 7.118 -27.653 1.00 89.44 1143 GLY B O 1
ATOM 3430 N N . ASN B 2 165 ? -9.061 9.069 -26.650 1.00 72.22 1144 ASN B N 1
ATOM 3431 C CA . ASN B 2 165 ? -8.735 9.759 -27.892 1.00 78.53 1144 ASN B CA 1
ATOM 3432 C C . ASN B 2 165 ? -7.252 9.674 -28.257 1.00 77.79 1144 ASN B C 1
ATOM 3433 O O . ASN B 2 165 ? -6.485 10.608 -28.021 1.00 83.50 1144 ASN B O 1
ATOM 3438 N N . HIS B 2 166 ? -6.855 8.549 -28.841 1.00 74.51 1145 HIS B N 1
ATOM 3439 C CA . HIS B 2 166 ? -5.472 8.339 -29.252 1.00 64.81 1145 HIS B CA 1
ATOM 3440 C C . HIS B 2 166 ? -5.046 9.335 -30.316 1.00 68.72 1145 HIS B C 1
ATOM 3441 O O . HIS B 2 166 ? -3.974 9.935 -30.230 1.00 66.65 1145 HIS B O 1
ATOM 3448 N N . ASP B 2 167 ? -5.892 9.498 -31.326 1.00 74.85 1146 ASP B N 1
ATOM 3449 C CA . ASP B 2 167 ? -5.557 10.330 -32.475 1.00 78.94 1146 ASP B CA 1
ATOM 3450 C C . ASP B 2 167 ? -5.318 11.780 -32.078 1.00 71.65 1146 ASP B C 1
ATOM 3451 O O . ASP B 2 167 ? -4.370 12.412 -32.546 1.00 72.97 1146 ASP B O 1
ATOM 3456 N N . GLU B 2 168 ? -6.174 12.305 -31.212 1.00 55.59 1147 GLU B N 1
ATOM 3457 C CA . GLU B 2 168 ? -6.042 13.692 -30.801 1.00 60.66 1147 GLU B CA 1
ATOM 3458 C C . GLU B 2 168 ? -4.828 13.868 -29.894 1.00 69.97 1147 GLU B C 1
ATOM 3459 O O . GLU B 2 168 ? -4.164 14.904 -29.922 1.00 80.39 1147 GLU B O 1
ATOM 3465 N N . ALA B 2 169 ? -4.541 12.843 -29.098 1.00 53.28 1148 ALA B N 1
ATOM 3466 C CA . ALA B 2 169 ? -3.383 12.854 -28.219 1.00 44.80 1148 ALA B CA 1
ATOM 3467 C C . ALA B 2 169 ? -2.085 12.896 -29.015 1.00 59.86 1148 ALA B C 1
ATOM 3468 O O . ALA B 2 169 ? -1.182 13.668 -28.706 1.00 62.61 1148 ALA B O 1
ATOM 3470 N N . LEU B 2 170 ? -1.999 12.061 -30.045 1.00 75.41 1149 LEU B N 1
ATOM 3471 C CA . LEU B 2 170 ? -0.809 12.008 -30.885 1.00 67.40 1149 LEU B CA 1
ATOM 3472 C C . LEU B 2 170 ? -0.619 13.296 -31.679 1.00 74.91 1149 LEU B C 1
ATOM 3473 O O . LEU B 2 170 ? 0.492 13.822 -31.770 1.00 68.70 1149 LEU B O 1
ATOM 3478 N N . ARG B 2 171 ? -1.707 13.796 -32.258 1.00 75.42 1150 ARG B N 1
ATOM 3479 C CA . ARG B 2 171 ? -1.652 15.021 -33.044 1.00 79.95 1150 ARG B CA 1
ATOM 3480 C C . ARG B 2 171 ? -1.080 16.159 -32.213 1.00 70.13 1150 ARG B C 1
ATOM 3481 O O . ARG B 2 171 ? -0.282 16.960 -32.698 1.00 80.00 1150 ARG B O 1
ATOM 3489 N N . LEU B 2 172 ? -1.478 16.219 -30.951 1.00 51.83 1151 LEU B N 1
ATOM 3490 C CA . LEU B 2 172 ? -1.012 17.280 -30.076 1.00 62.14 1151 LEU B CA 1
ATOM 3491 C C . LEU B 2 172 ? 0.472 17.125 -29.739 1.00 67.50 1151 LEU B C 1
ATOM 3492 O O . LEU B 2 172 ? 1.215 18.105 -29.707 1.00 79.17 1151 LEU B O 1
ATOM 3497 N N . ALA B 2 173 ? 0.902 15.891 -29.491 1.00 56.87 1152 ALA B N 1
ATOM 3498 C CA . ALA B 2 173 ? 2.293 15.630 -29.136 1.00 46.77 1152 ALA B CA 1
ATOM 3499 C C . ALA B 2 173 ? 3.228 15.928 -30.300 1.00 60.35 1152 ALA B C 1
ATOM 3500 O O . ALA B 2 173 ? 4.353 16.387 -30.104 1.00 57.06 1152 ALA B O 1
ATOM 3502 N N . LEU B 2 174 ? 2.757 15.663 -31.513 1.00 72.38 1153 LEU B N 1
ATOM 3503 C CA . LEU B 2 174 ? 3.558 15.913 -32.704 1.00 67.69 1153 LEU B CA 1
ATOM 3504 C C . LEU B 2 174 ? 3.617 17.402 -33.049 1.00 74.15 1153 LEU B C 1
ATOM 3505 O O . LEU B 2 174 ? 4.640 17.895 -33.526 1.00 71.26 1153 LEU B O 1
ATOM 3510 N N . SER B 2 175 ? 2.521 18.116 -32.803 1.00 58.31 1154 SER B N 1
ATOM 3511 C CA . SER B 2 175 ? 2.455 19.533 -33.140 1.00 56.18 1154 SER B CA 1
ATOM 3512 C C . SER B 2 175 ? 3.296 20.365 -32.182 1.00 71.90 1154 SER B C 1
ATOM 3513 O O . SER B 2 175 ? 3.603 21.523 -32.458 1.00 91.99 1154 SER B O 1
ATOM 3516 N N . LYS B 2 176 ? 3.665 19.770 -31.055 1.00 67.39 1155 LYS B N 1
ATOM 3517 C CA . LYS B 2 176 ? 4.533 20.436 -30.092 1.00 60.71 1155 LYS B CA 1
ATOM 3518 C C . LYS B 2 176 ? 5.932 19.841 -30.168 1.00 68.47 1155 LYS B C 1
ATOM 3519 O O . LYS B 2 176 ? 6.816 20.194 -29.385 1.00 72.96 1155 LYS B O 1
ATOM 3525 N N . ARG B 2 177 ? 6.111 18.930 -31.121 1.00 68.41 1156 ARG B N 1
ATOM 3526 C CA . ARG B 2 177 ? 7.399 18.300 -31.391 1.00 67.36 1156 ARG B CA 1
ATOM 3527 C C . ARG B 2 177 ? 7.969 17.545 -30.197 1.00 66.73 1156 ARG B C 1
ATOM 3528 O O . ARG B 2 177 ? 9.182 17.470 -30.028 1.00 79.29 1156 ARG B O 1
ATOM 3536 N N . ASP B 2 178 ? 7.094 16.979 -29.375 1.00 65.96 1157 ASP B N 1
ATOM 3537 C CA . ASP B 2 178 ? 7.538 16.143 -28.264 1.00 67.48 1157 ASP B CA 1
ATOM 3538 C C . ASP B 2 178 ? 7.463 14.681 -28.670 1.00 66.98 1157 ASP B C 1
ATOM 3539 O O . ASP B 2 178 ? 6.441 14.023 -28.488 1.00 73.64 1157 ASP B O 1
ATOM 3544 N N . TYR B 2 179 ? 8.559 14.175 -29.218 1.00 63.75 1158 TYR B N 1
ATOM 3545 C CA . TYR B 2 179 ? 8.552 12.859 -29.839 1.00 66.50 1158 TYR B CA 1
ATOM 3546 C C . TYR B 2 179 ? 8.604 11.721 -28.828 1.00 68.57 1158 TYR B C 1
ATOM 3547 O O . TYR B 2 179 ? 8.388 10.564 -29.179 1.00 80.21 1158 TYR B O 1
ATOM 3556 N N . ALA B 2 180 ? 8.884 12.050 -27.574 1.00 68.91 1159 ALA B N 1
ATOM 3557 C CA . ALA B 2 180 ? 8.907 11.042 -26.526 1.00 61.01 1159 ALA B CA 1
ATOM 3558 C C . ALA B 2 180 ? 7.499 10.509 -26.278 1.00 58.69 1159 ALA B C 1
ATOM 3559 O O . ALA B 2 180 ? 7.242 9.322 -26.455 1.00 59.93 1159 ALA B O 1
ATOM 3561 N N . ILE B 2 181 ? 6.589 11.392 -25.875 1.00 60.39 1160 ILE B N 1
ATOM 3562 C CA . ILE B 2 181 ? 5.204 10.997 -25.634 1.00 73.37 1160 ILE B CA 1
ATOM 3563 C C . ILE B 2 181 ? 4.556 10.576 -26.932 1.00 67.30 1160 ILE B C 1
ATOM 3564 O O . ILE B 2 181 ? 3.653 9.743 -26.941 1.00 72.12 1160 ILE B O 1
ATOM 3569 N N . ALA B 2 182 ? 5.006 11.170 -28.030 1.00 66.77 1161 ALA B N 1
ATOM 3570 C CA . ALA B 2 182 ? 4.491 10.790 -29.333 1.00 64.88 1161 ALA B CA 1
ATOM 3571 C C . ALA B 2 182 ? 4.712 9.292 -29.509 1.00 69.08 1161 ALA B C 1
ATOM 3572 O O . ALA B 2 182 ? 3.795 8.559 -29.875 1.00 68.85 1161 ALA B O 1
ATOM 3574 N N . LEU B 2 183 ? 5.930 8.841 -29.217 1.00 62.13 1162 LEU B N 1
ATOM 3575 C CA . LEU B 2 183 ? 6.270 7.423 -29.294 1.00 63.47 1162 LEU B CA 1
ATOM 3576 C C . LEU B 2 183 ? 5.410 6.595 -28.344 1.00 63.64 1162 LEU B C 1
ATOM 3577 O O . LEU B 2 183 ? 4.852 5.565 -28.731 1.00 65.73 1162 LEU B O 1
ATOM 3582 N N . LEU B 2 184 ? 5.304 7.053 -27.102 1.00 54.42 1163 LEU B N 1
ATOM 3583 C CA . LEU B 2 184 ? 4.478 6.386 -26.105 1.00 54.23 1163 LEU B CA 1
ATOM 3584 C C . LEU B 2 184 ? 3.032 6.240 -26.576 1.00 67.52 1163 LEU B C 1
ATOM 3585 O O . LEU B 2 184 ? 2.506 5.131 -26.652 1.00 76.71 1163 LEU B O 1
ATOM 3590 N N . VAL B 2 185 ? 2.390 7.358 -26.896 1.00 62.49 1164 VAL B N 1
ATOM 3591 C CA . VAL B 2 185 ? 1.021 7.316 -27.389 1.00 65.41 1164 VAL B CA 1
ATOM 3592 C C . VAL B 2 185 ? 0.945 6.410 -28.612 1.00 72.18 1164 VAL B C 1
ATOM 3593 O O . VAL B 2 185 ? 0.041 5.584 -28.734 1.00 75.96 1164 VAL B O 1
ATOM 3597 N N . GLY B 2 186 ? 1.914 6.560 -29.508 1.00 72.00 1165 GLY B N 1
ATOM 3598 C CA . GLY B 2 186 ? 1.974 5.760 -30.716 1.00 59.74 1165 GLY B CA 1
ATOM 3599 C C . GLY B 2 186 ? 1.983 4.266 -30.461 1.00 60.68 1165 GLY B C 1
ATOM 3600 O O . GLY B 2 186 ? 1.460 3.498 -31.262 1.00 58.49 1165 GLY B O 1
ATOM 3601 N N . SER B 2 187 ? 2.574 3.846 -29.348 1.00 64.66 1166 SER B N 1
ATOM 3602 C CA . SER B 2 187 ? 2.648 2.424 -29.034 1.00 54.97 1166 SER B CA 1
ATOM 3603 C C . SER B 2 187 ? 1.271 1.848 -28.693 1.00 56.12 1166 SER B C 1
ATOM 3604 O O . SER B 2 187 ? 1.040 0.650 -28.833 1.00 63.74 1166 SER B O 1
ATOM 3607 N N . LEU B 2 188 ? 0.356 2.706 -28.252 1.00 56.50 1167 LEU B N 1
ATOM 3608 C CA . LEU B 2 188 ? -1.003 2.270 -27.939 1.00 61.99 1167 LEU B CA 1
ATOM 3609 C C . LEU B 2 188 ? -1.849 2.105 -29.197 1.00 71.33 1167 LEU B C 1
ATOM 3610 O O . LEU B 2 188 ? -3.004 1.691 -29.115 1.00 72.51 1167 LEU B O 1
ATOM 3615 N N . MET B 2 189 ? -1.274 2.429 -30.354 1.00 65.17 1168 MET B N 1
ATOM 3616 C CA . MET B 2 189 ? -2.048 2.535 -31.590 1.00 69.29 1168 MET B CA 1
ATOM 3617 C C . MET B 2 189 ? -1.608 1.584 -32.704 1.00 91.55 1168 MET B C 1
ATOM 3618 O O . MET B 2 189 ? -2.231 1.537 -33.765 1.00 101.82 1168 MET B O 1
ATOM 3623 N N . GLY B 2 190 ? -0.535 0.835 -32.471 1.00 93.52 1169 GLY B N 1
ATOM 3624 C CA . GLY B 2 190 ? -0.058 -0.118 -33.455 1.00 84.58 1169 GLY B CA 1
ATOM 3625 C C . GLY B 2 190 ? 1.220 0.310 -34.149 1.00 85.01 1169 GLY B C 1
ATOM 3626 O O . GLY B 2 190 ? 1.590 1.485 -34.128 1.00 79.90 1169 GLY B O 1
ATOM 3627 N N . LYS B 2 191 ? 1.888 -0.655 -34.776 1.00 85.87 1170 LYS B N 1
ATOM 3628 C CA . LYS B 2 191 ? 3.180 -0.429 -35.413 1.00 76.78 1170 LYS B CA 1
ATOM 3629 C C . LYS B 2 191 ? 3.135 0.682 -36.457 1.00 82.11 1170 LYS B C 1
ATOM 3630 O O . LYS B 2 191 ? 4.138 1.353 -36.701 1.00 76.03 1170 LYS B O 1
ATOM 3636 N N . ASP B 2 192 ? 1.968 0.871 -37.066 1.00 95.03 1171 ASP B N 1
ATOM 3637 C CA . ASP B 2 192 ? 1.810 1.810 -38.174 1.00 108.37 1171 ASP B CA 1
ATOM 3638 C C . ASP B 2 192 ? 2.193 3.238 -37.805 1.00 102.32 1171 ASP B C 1
ATOM 3639 O O . ASP B 2 192 ? 3.138 3.799 -38.357 1.00 102.79 1171 ASP B O 1
ATOM 3644 N N . ARG B 2 193 ? 1.452 3.829 -36.876 1.00 94.61 1172 ARG B N 1
ATOM 3645 C CA . ARG B 2 193 ? 1.719 5.204 -36.475 1.00 83.80 1172 ARG B CA 1
ATOM 3646 C C . ARG B 2 193 ? 3.003 5.316 -35.664 1.00 78.81 1172 ARG B C 1
ATOM 3647 O O . ARG B 2 193 ? 3.662 6.355 -35.672 1.00 78.91 1172 ARG B O 1
ATOM 3655 N N . TRP B 2 194 ? 3.357 4.240 -34.970 1.00 74.65 1173 TRP B N 1
ATOM 3656 C CA . TRP B 2 194 ? 4.645 4.161 -34.294 1.00 70.64 1173 TRP B CA 1
ATOM 3657 C C . TRP B 2 194 ? 5.756 4.517 -35.276 1.00 71.97 1173 TRP B C 1
ATOM 3658 O O . TRP B 2 194 ? 6.611 5.356 -34.995 1.00 65.78 1173 TRP B O 1
ATOM 3669 N N . SER B 2 195 ? 5.727 3.874 -36.437 1.00 69.86 1174 SER B N 1
ATOM 3670 C CA . SER B 2 195 ? 6.714 4.115 -37.480 1.00 71.65 1174 SER B CA 1
ATOM 3671 C C . SER B 2 195 ? 6.708 5.567 -37.954 1.00 70.55 1174 SER B C 1
ATOM 3672 O O . SER B 2 195 ? 7.762 6.178 -38.119 1.00 68.10 1174 SER B O 1
ATOM 3675 N N . GLU B 2 196 ? 5.518 6.115 -38.174 1.00 73.97 1175 GLU B N 1
ATOM 3676 C CA . GLU B 2 196 ? 5.396 7.491 -38.647 1.00 73.57 1175 GLU B CA 1
ATOM 3677 C C . GLU B 2 196 ? 6.053 8.466 -37.674 1.00 76.43 1175 GLU B C 1
ATOM 3678 O O . GLU B 2 196 ? 6.672 9.447 -38.084 1.00 86.85 1175 GLU B O 1
ATOM 3680 N N . VAL B 2 197 ? 5.915 8.191 -36.383 1.00 70.11 1176 VAL B N 1
ATOM 3681 C CA . VAL B 2 197 ? 6.533 9.030 -35.368 1.00 67.64 1176 VAL B CA 1
ATOM 3682 C C . VAL B 2 197 ? 8.052 8.967 -35.485 1.00 70.65 1176 VAL B C 1
ATOM 3683 O O . VAL B 2 197 ? 8.737 9.982 -35.344 1.00 74.74 1176 VAL B O 1
ATOM 3687 N N . ILE B 2 198 ? 8.573 7.772 -35.747 1.00 65.02 1177 ILE B N 1
ATOM 3688 C CA . ILE B 2 198 ? 10.012 7.586 -35.883 1.00 66.60 1177 ILE B CA 1
ATOM 3689 C C . ILE B 2 198 ? 10.548 8.459 -37.007 1.00 73.36 1177 ILE B C 1
ATOM 3690 O O . ILE B 2 198 ? 11.569 9.134 -36.857 1.00 61.77 1177 ILE B O 1
ATOM 3695 N N . GLN B 2 199 ? 9.843 8.447 -38.133 1.00 79.79 1178 GLN B N 1
ATOM 3696 C CA . GLN B 2 199 ? 10.240 9.242 -39.282 1.00 79.24 1178 GLN B CA 1
ATOM 3697 C C . GLN B 2 199 ? 10.257 10.728 -38.935 1.00 70.75 1178 GLN B C 1
ATOM 3698 O O . GLN B 2 199 ? 11.244 11.422 -39.195 1.00 66.54 1178 GLN B O 1
ATOM 3704 N N . LYS B 2 200 ? 9.166 11.213 -38.345 1.00 64.39 1179 LYS B N 1
ATOM 3705 C CA . LYS B 2 200 ? 9.048 12.634 -38.026 1.00 64.65 1179 LYS B CA 1
ATOM 3706 C C . LYS B 2 200 ? 10.153 13.071 -37.070 1.00 76.69 1179 LYS B C 1
ATOM 3707 O O . LYS B 2 200 ? 10.711 14.153 -37.208 1.00 84.85 1179 LYS B O 1
ATOM 3713 N N . TYR B 2 201 ? 10.475 12.225 -36.100 1.00 78.63 1180 TYR B N 1
ATOM 3714 C CA . TYR B 2 201 ? 11.533 12.554 -35.146 1.00 82.10 1180 TYR B CA 1
ATOM 3715 C C . TYR B 2 201 ? 12.898 12.662 -35.833 1.00 84.97 1180 TYR B C 1
ATOM 3716 O O . TYR B 2 201 ? 13.649 13.607 -35.598 1.00 88.01 1180 TYR B O 1
ATOM 3725 N N . LEU B 2 202 ? 13.204 11.703 -36.700 1.00 78.39 1181 LEU B N 1
ATOM 3726 C CA . LEU B 2 202 ? 14.490 11.677 -37.388 1.00 78.28 1181 LEU B CA 1
ATOM 3727 C C . LEU B 2 202 ? 14.621 12.780 -38.436 1.00 81.55 1181 LEU B C 1
ATOM 3728 O O . LEU B 2 202 ? 15.637 13.472 -38.491 1.00 84.47 1181 LEU B O 1
ATOM 3733 N N . TYR B 2 203 ? 13.589 12.945 -39.257 1.00 87.92 1182 TYR B N 1
ATOM 3734 C CA . TYR B 2 203 ? 13.679 13.798 -40.441 1.00 92.19 1182 TYR B CA 1
ATOM 3735 C C . TYR B 2 203 ? 13.180 15.225 -40.231 1.00 101.22 1182 TYR B C 1
ATOM 3736 O O . TYR B 2 203 ? 13.339 16.071 -41.109 1.00 102.05 1182 TYR B O 1
ATOM 3738 N N . GLU B 2 204 ? 12.578 15.494 -39.078 1.00 117.00 1183 GLU B N 1
ATOM 3739 C CA . GLU B 2 204 ? 12.073 16.833 -38.789 1.00 128.62 1183 GLU B CA 1
ATOM 3740 C C . GLU B 2 204 ? 13.179 17.873 -38.921 1.00 136.62 1183 GLU B C 1
ATOM 3741 O O . GLU B 2 204 ? 12.974 18.946 -39.490 1.00 141.17 1183 GLU B O 1
ATOM 3743 N N . GLY B 2 205 ? 14.352 17.544 -38.388 1.00 135.14 1184 GLY B N 1
ATOM 3744 C CA . GLY B 2 205 ? 15.486 18.448 -38.411 1.00 135.73 1184 GLY B CA 1
ATOM 3745 C C . GLY B 2 205 ? 15.639 19.194 -37.101 1.00 134.66 1184 GLY B C 1
ATOM 3746 O O . GLY B 2 205 ? 14.851 19.006 -36.174 1.00 131.78 1184 GLY B O 1
ATOM 3747 N N . ASP B 2 212 ? 24.138 15.413 -46.085 1.00 117.76 1191 ASP B N 1
ATOM 3748 C CA . ASP B 2 212 ? 24.826 15.603 -44.813 1.00 121.82 1191 ASP B CA 1
ATOM 3749 C C . ASP B 2 212 ? 24.504 14.464 -43.848 1.00 132.18 1191 ASP B C 1
ATOM 3750 O O . ASP B 2 212 ? 25.037 13.358 -43.973 1.00 125.08 1191 ASP B O 1
ATOM 3752 N N . GLN B 2 213 ? 23.628 14.742 -42.887 1.00 136.54 1192 GLN B N 1
ATOM 3753 C CA . GLN B 2 213 ? 23.179 13.729 -41.937 1.00 121.46 1192 GLN B CA 1
ATOM 3754 C C . GLN B 2 213 ? 22.199 12.776 -42.614 1.00 103.99 1192 GLN B C 1
ATOM 3755 O O . GLN B 2 213 ? 21.558 11.950 -41.961 1.00 79.29 1192 GLN B O 1
ATOM 3757 N N . LYS B 2 214 ? 22.096 12.903 -43.932 1.00 109.77 1193 LYS B N 1
ATOM 3758 C CA . LYS B 2 214 ? 21.143 12.134 -44.719 1.00 104.41 1193 LYS B CA 1
ATOM 3759 C C . LYS B 2 214 ? 21.153 10.647 -44.378 1.00 96.72 1193 LYS B C 1
ATOM 3760 O O . LYS B 2 214 ? 20.134 10.100 -43.947 1.00 80.97 1193 LYS B O 1
ATOM 3762 N N . GLU B 2 215 ? 22.302 9.996 -44.559 1.00 98.33 1194 GLU B N 1
ATOM 3763 C CA . GLU B 2 215 ? 22.350 8.536 -44.493 1.00 80.32 1194 GLU B CA 1
ATOM 3764 C C . GLU B 2 215 ? 22.166 8.008 -43.072 1.00 77.05 1194 GLU B C 1
ATOM 3765 O O . GLU B 2 215 ? 21.681 6.893 -42.877 1.00 71.31 1194 GLU B O 1
ATOM 3767 N N . LEU B 2 216 ? 22.553 8.811 -42.085 1.00 81.12 1195 LEU B N 1
ATOM 3768 C CA . LEU B 2 216 ? 22.373 8.442 -40.686 1.00 70.03 1195 LEU B CA 1
ATOM 3769 C C . LEU B 2 216 ? 20.928 8.057 -40.412 1.00 70.77 1195 LEU B C 1
ATOM 3770 O O . LEU B 2 216 ? 20.651 7.003 -39.842 1.00 66.62 1195 LEU B O 1
ATOM 3775 N N . ALA B 2 217 ? 20.013 8.926 -40.826 1.00 69.35 1196 ALA B N 1
ATOM 3776 C CA . ALA B 2 217 ? 18.590 8.713 -40.611 1.00 62.24 1196 ALA B CA 1
ATOM 3777 C C . ALA B 2 217 ? 18.108 7.420 -41.260 1.00 64.23 1196 ALA B C 1
ATOM 3778 O O . ALA B 2 217 ? 17.363 6.655 -40.654 1.00 71.27 1196 ALA B O 1
ATOM 3780 N N . HIS B 2 218 ? 18.531 7.180 -42.496 1.00 53.18 1197 HIS B N 1
ATOM 3781 C CA . HIS B 2 218 ? 18.119 5.977 -43.202 1.00 66.18 1197 HIS B CA 1
ATOM 3782 C C . HIS B 2 218 ? 18.443 4.740 -42.384 1.00 68.52 1197 HIS B C 1
ATOM 3783 O O . HIS B 2 218 ? 17.601 3.862 -42.200 1.00 68.95 1197 HIS B O 1
ATOM 3790 N N . PHE B 2 219 ? 19.675 4.676 -41.894 1.00 70.47 1198 PHE B N 1
ATOM 3791 C CA . PHE B 2 219 ? 20.149 3.494 -41.192 1.00 64.79 1198 PHE B CA 1
ATOM 3792 C C . PHE B 2 219 ? 19.363 3.289 -39.898 1.00 60.77 1198 PHE B C 1
ATOM 3793 O O . PHE B 2 219 ? 18.806 2.217 -39.670 1.00 54.94 1198 PHE B O 1
ATOM 3801 N N . LEU B 2 220 ? 19.308 4.323 -39.063 1.00 64.85 1199 LEU B N 1
ATOM 3802 C CA . LEU B 2 220 ? 18.571 4.250 -37.803 1.00 73.97 1199 LEU B CA 1
ATOM 3803 C C . LEU B 2 220 ? 17.109 3.885 -38.034 1.00 78.51 1199 LEU B C 1
ATOM 3804 O O . LEU B 2 220 ? 16.549 3.035 -37.334 1.00 79.53 1199 LEU B O 1
ATOM 3809 N N . LEU B 2 221 ? 16.497 4.538 -39.016 1.00 65.63 1200 LEU B N 1
ATOM 3810 C CA . LEU B 2 221 ? 15.101 4.297 -39.340 1.00 55.64 1200 LEU B CA 1
ATOM 3811 C C . LEU B 2 221 ? 14.863 2.823 -39.615 1.00 64.25 1200 LEU B C 1
ATOM 3812 O O . LEU B 2 221 ? 13.926 2.231 -39.083 1.00 71.07 1200 LEU B O 1
ATOM 3817 N N . LEU B 2 222 ? 15.722 2.228 -40.435 1.00 54.82 1201 LEU B N 1
ATOM 3818 C CA . LEU B 2 222 ? 15.553 0.833 -40.817 1.00 60.82 1201 LEU B CA 1
ATOM 3819 C C . LEU B 2 222 ? 15.682 -0.124 -39.636 1.00 66.73 1201 LEU B C 1
ATOM 3820 O O . LEU B 2 222 ? 14.857 -1.022 -39.468 1.00 75.98 1201 LEU B O 1
ATOM 3825 N N . ILE B 2 223 ? 16.724 0.063 -38.830 1.00 58.73 1202 ILE B N 1
ATOM 3826 C CA . ILE B 2 223 ? 16.942 -0.768 -37.647 1.00 59.75 1202 ILE B CA 1
ATOM 3827 C C . ILE B 2 223 ? 15.734 -0.780 -36.716 1.00 56.41 1202 ILE B C 1
ATOM 3828 O O . ILE B 2 223 ? 15.332 -1.833 -36.222 1.00 57.05 1202 ILE B O 1
ATOM 3833 N N . PHE B 2 224 ? 15.160 0.395 -36.481 1.00 60.51 1203 PHE B N 1
ATOM 3834 C CA . PHE B 2 224 ? 14.005 0.513 -35.596 1.00 62.35 1203 PHE B CA 1
ATOM 3835 C C . PHE B 2 224 ? 12.734 -0.036 -36.235 1.00 63.57 1203 PHE B C 1
ATOM 3836 O O . PHE B 2 224 ? 11.845 -0.521 -35.539 1.00 74.20 1203 PHE B O 1
ATOM 3844 N N . GLN B 2 225 ? 12.649 0.037 -37.559 1.00 59.13 1204 GLN B N 1
ATOM 3845 C CA . GLN B 2 225 ? 11.495 -0.506 -38.269 1.00 62.79 1204 GLN B CA 1
ATOM 3846 C C . GLN B 2 225 ? 11.479 -2.023 -38.195 1.00 65.91 1204 GLN B C 1
ATOM 3847 O O . GLN B 2 225 ? 10.434 -2.631 -37.978 1.00 70.97 1204 GLN B O 1
ATOM 3853 N N . VAL B 2 226 ? 12.647 -2.629 -38.374 1.00 58.54 1205 VAL B N 1
ATOM 3854 C CA . VAL B 2 226 ? 12.757 -4.081 -38.423 1.00 59.75 1205 VAL B CA 1
ATOM 3855 C C . VAL B 2 226 ? 12.266 -4.728 -37.133 1.00 68.57 1205 VAL B C 1
ATOM 3856 O O . VAL B 2 226 ? 11.495 -5.688 -37.166 1.00 78.26 1205 VAL B O 1
ATOM 3860 N N . PHE B 2 227 ? 12.702 -4.196 -35.997 1.00 57.97 1206 PHE B N 1
ATOM 3861 C CA . PHE B 2 227 ? 12.366 -4.800 -34.716 1.00 51.29 1206 PHE B CA 1
ATOM 3862 C C . PHE B 2 227 ? 11.005 -4.344 -34.201 1.00 63.41 1206 PHE B C 1
ATOM 3863 O O . PHE B 2 227 ? 10.722 -4.407 -33.010 1.00 74.37 1206 PHE B O 1
ATOM 3871 N N . VAL B 2 228 ? 10.161 -3.890 -35.116 1.00 68.24 1207 VAL B N 1
ATOM 3872 C CA . VAL B 2 228 ? 8.802 -3.494 -34.780 1.00 70.54 1207 VAL B CA 1
ATOM 3873 C C . VAL B 2 228 ? 7.813 -4.228 -35.681 1.00 80.86 1207 VAL B C 1
ATOM 3874 O O . VAL B 2 228 ? 6.627 -4.340 -35.366 1.00 84.64 1207 VAL B O 1
ATOM 3878 N N . GLY B 2 229 ? 8.320 -4.744 -36.798 1.00 82.69 1208 GLY B N 1
ATOM 3879 C CA . GLY B 2 229 ? 7.511 -5.504 -37.732 1.00 78.46 1208 GLY B CA 1
ATOM 3880 C C . GLY B 2 229 ? 7.202 -4.735 -39.000 1.00 81.13 1208 GLY B C 1
ATOM 3881 O O . GLY B 2 229 ? 6.378 -5.158 -39.812 1.00 96.82 1208 GLY B O 1
ATOM 3882 N N . ASN B 2 230 ? 7.868 -3.600 -39.174 1.00 62.24 1209 ASN B N 1
ATOM 3883 C CA . ASN B 2 230 ? 7.634 -2.752 -40.332 1.00 69.71 1209 ASN B CA 1
ATOM 3884 C C . ASN B 2 230 ? 8.731 -2.860 -41.380 1.00 71.82 1209 ASN B C 1
ATOM 3885 O O . ASN B 2 230 ? 8.945 -1.930 -42.156 1.00 60.31 1209 ASN B O 1
ATOM 3890 N N . SER B 2 231 ? 9.427 -3.991 -41.404 1.00 73.76 1210 SER B N 1
ATOM 3891 C CA . SER B 2 231 ? 10.458 -4.206 -42.412 1.00 74.13 1210 SER B CA 1
ATOM 3892 C C . SER B 2 231 ? 9.867 -4.134 -43.821 1.00 78.11 1210 SER B C 1
ATOM 3893 O O . SER B 2 231 ? 10.484 -3.583 -44.730 1.00 80.53 1210 SER B O 1
ATOM 3896 N N . LYS B 2 232 ? 8.665 -4.676 -43.995 1.00 79.28 1211 LYS B N 1
ATOM 3897 C CA . LYS B 2 232 ? 7.982 -4.592 -45.280 1.00 84.78 1211 LYS B CA 1
ATOM 3898 C C . LYS B 2 232 ? 7.817 -3.134 -45.682 1.00 83.54 1211 LYS B C 1
ATOM 3899 O O . LYS B 2 232 ? 8.240 -2.728 -46.758 1.00 75.95 1211 LYS B O 1
ATOM 3901 N N . MET B 2 233 ? 7.204 -2.349 -44.803 1.00 90.64 1212 MET B N 1
ATOM 3902 C CA . MET B 2 233 ? 7.028 -0.921 -45.038 1.00 88.57 1212 MET B CA 1
ATOM 3903 C C . MET B 2 233 ? 8.363 -0.222 -45.276 1.00 80.06 1212 MET B C 1
ATOM 3904 O O . MET B 2 233 ? 8.543 0.476 -46.272 1.00 73.43 1212 MET B O 1
ATOM 3909 N N . ALA B 2 234 ? 9.295 -0.418 -44.350 1.00 81.72 1213 ALA B N 1
ATOM 3910 C CA . ALA B 2 234 ? 10.597 0.233 -44.404 1.00 76.76 1213 ALA B CA 1
ATOM 3911 C C . ALA B 2 234 ? 11.278 0.021 -45.745 1.00 78.64 1213 ALA B C 1
ATOM 3912 O O . ALA B 2 234 ? 11.763 0.971 -46.356 1.00 75.50 1213 ALA B O 1
ATOM 3914 N N . ILE B 2 235 ? 11.305 -1.230 -46.196 1.00 85.01 1214 ILE B N 1
ATOM 3915 C CA . ILE B 2 235 ? 11.989 -1.590 -47.436 1.00 86.15 1214 ILE B CA 1
ATOM 3916 C C . ILE B 2 235 ? 11.220 -1.137 -48.676 1.00 87.95 1214 ILE B C 1
ATOM 3917 O O . ILE B 2 235 ? 11.821 -0.733 -49.670 1.00 92.16 1214 ILE B O 1
ATOM 3922 N N . LYS B 2 236 ? 9.894 -1.195 -48.612 1.00 86.83 1215 LYS B N 1
ATOM 3923 C CA . LYS B 2 236 ? 9.066 -0.755 -49.729 1.00 94.21 1215 LYS B CA 1
ATOM 3924 C C . LYS B 2 236 ? 9.343 0.705 -50.067 1.00 89.01 1215 LYS B C 1
ATOM 3925 O O . LYS B 2 236 ? 9.093 1.151 -51.185 1.00 93.44 1215 LYS B O 1
ATOM 3927 N N . SER B 2 237 ? 9.866 1.445 -49.096 1.00 83.17 1216 SER B N 1
ATOM 3928 C CA . SER B 2 237 ? 10.162 2.859 -49.290 1.00 91.34 1216 SER B CA 1
ATOM 3929 C C . SER B 2 237 ? 11.294 3.064 -50.295 1.00 102.02 1216 SER B C 1
ATOM 3930 O O . SER B 2 237 ? 11.281 4.021 -51.071 1.00 109.08 1216 SER B O 1
ATOM 3933 N N . PHE B 2 238 ? 12.273 2.164 -50.270 1.00 99.48 1217 PHE B N 1
ATOM 3934 C CA . PHE B 2 238 ? 13.404 2.235 -51.186 1.00 102.67 1217 PHE B CA 1
ATOM 3935 C C . PHE B 2 238 ? 12.943 2.358 -52.637 1.00 111.30 1217 PHE B C 1
ATOM 3936 O O . PHE B 2 238 ? 13.399 3.237 -53.367 1.00 122.30 1217 PHE B O 1
ATOM 3944 N N . TYR B 2 239 ? 12.037 1.474 -53.045 1.00 100.09 1218 TYR B N 1
ATOM 3945 C CA . TYR B 2 239 ? 11.570 1.423 -54.429 1.00 103.01 1218 TYR B CA 1
ATOM 3946 C C . TYR B 2 239 ? 11.197 2.794 -54.985 1.00 112.42 1218 TYR B C 1
ATOM 3947 O O . TYR B 2 239 ? 11.408 3.068 -56.167 1.00 115.57 1218 TYR B O 1
ATOM 3956 N N . THR B 2 240 ? 10.645 3.650 -54.130 1.00 114.13 1219 THR B N 1
ATOM 3957 C CA . THR B 2 240 ? 10.157 4.957 -54.563 1.00 123.86 1219 THR B CA 1
ATOM 3958 C C . THR B 2 240 ? 11.231 6.045 -54.539 1.00 124.36 1219 THR B C 1
ATOM 3959 O O . THR B 2 240 ? 11.141 7.025 -55.280 1.00 130.06 1219 THR B O 1
ATOM 3963 N N . ASN B 2 241 ? 12.241 5.878 -53.691 1.00 116.65 1220 ASN B N 1
ATOM 3964 C CA . ASN B 2 241 ? 13.313 6.867 -53.588 1.00 118.49 1220 ASN B CA 1
ATOM 3965 C C . ASN B 2 241 ? 14.651 6.371 -54.149 1.00 118.14 1220 ASN B C 1
ATOM 3966 O O . ASN B 2 241 ? 15.334 5.555 -53.531 1.00 118.32 1220 ASN B O 1
ATOM 3971 N N . ASN B 2 242 ? 15.018 6.883 -55.320 1.00 117.57 1221 ASN B N 1
ATOM 3972 C CA . ASN B 2 242 ? 16.247 6.496 -56.009 1.00 113.57 1221 ASN B CA 1
ATOM 3973 C C . ASN B 2 242 ? 17.500 6.861 -55.221 1.00 105.60 1221 ASN B C 1
ATOM 3974 O O . ASN B 2 242 ? 18.546 6.232 -55.378 1.00 108.42 1221 ASN B O 1
ATOM 3979 N N . GLU B 2 243 ? 17.393 7.877 -54.373 1.00 103.71 1222 GLU B N 1
ATOM 3980 C CA . GLU B 2 243 ? 18.522 8.297 -53.550 1.00 103.90 1222 GLU B CA 1
ATOM 3981 C C . GLU B 2 243 ? 18.774 7.315 -52.409 1.00 102.01 1222 GLU B C 1
ATOM 3982 O O . GLU B 2 243 ? 19.922 7.007 -52.084 1.00 104.35 1222 GLU B O 1
ATOM 3984 N N . THR B 2 244 ? 17.695 6.820 -51.810 1.00 89.11 1223 THR B N 1
ATOM 3985 C CA . THR B 2 244 ? 17.802 5.910 -50.677 1.00 82.52 1223 THR B CA 1
ATOM 3986 C C . THR B 2 244 ? 17.956 4.465 -51.131 1.00 81.63 1223 THR B C 1
ATOM 3987 O O . THR B 2 244 ? 18.437 3.620 -50.380 1.00 91.31 1223 THR B O 1
ATOM 3991 N N . SER B 2 245 ? 17.542 4.177 -52.359 1.00 81.40 1224 SER B N 1
ATOM 3992 C CA . SER B 2 245 ? 17.685 2.828 -52.892 1.00 89.82 1224 SER B CA 1
ATOM 3993 C C . SER B 2 245 ? 19.131 2.571 -53.299 1.00 87.58 1224 SER B C 1
ATOM 3994 O O . SER B 2 245 ? 19.637 1.461 -53.151 1.00 93.91 1224 SER B O 1
ATOM 3997 N N . GLN B 2 246 ? 19.795 3.603 -53.808 1.00 86.59 1225 GLN B N 1
ATOM 3998 C CA . GLN B 2 246 ? 21.204 3.492 -54.162 1.00 79.43 1225 GLN B CA 1
ATOM 3999 C C . GLN B 2 246 ? 22.024 3.273 -52.899 1.00 85.30 1225 GLN B C 1
ATOM 4000 O O . GLN B 2 246 ? 22.972 2.489 -52.890 1.00 82.95 1225 GLN B O 1
ATOM 4002 N N . TRP B 2 247 ? 21.648 3.964 -51.827 1.00 88.79 1226 TRP B N 1
ATOM 4003 C CA . TRP B 2 247 ? 22.318 3.796 -50.545 1.00 87.94 1226 TRP B CA 1
ATOM 4004 C C . TRP B 2 247 ? 22.132 2.380 -50.011 1.00 85.20 1226 TRP B C 1
ATOM 4005 O O . TRP B 2 247 ? 23.089 1.738 -49.579 1.00 84.37 1226 TRP B O 1
ATOM 4016 N N . ALA B 2 248 ? 20.894 1.899 -50.054 1.00 77.91 1227 ALA B N 1
ATOM 4017 C CA . ALA B 2 248 ? 20.554 0.589 -49.512 1.00 70.59 1227 ALA B CA 1
ATOM 4018 C C . ALA B 2 248 ? 21.271 -0.537 -50.241 1.00 68.77 1227 ALA B C 1
ATOM 4019 O O . ALA B 2 248 ? 21.785 -1.465 -49.614 1.00 77.17 1227 ALA B O 1
ATOM 4021 N N . SER B 2 249 ? 21.301 -0.457 -51.566 1.00 62.53 1228 SER B N 1
ATOM 4022 C CA . SER B 2 249 ? 21.925 -1.504 -52.365 1.00 72.18 1228 SER B CA 1
ATOM 4023 C C . SER B 2 249 ? 23.447 -1.425 -52.286 1.00 67.49 1228 SER B C 1
ATOM 4024 O O . SER B 2 249 ? 24.136 -2.433 -52.416 1.00 71.35 1228 SER B O 1
ATOM 4027 N N . GLU B 2 250 ? 23.967 -0.224 -52.061 1.00 60.39 1229 GLU B N 1
ATOM 4028 C CA . GLU B 2 250 ? 25.408 -0.035 -51.968 1.00 62.48 1229 GLU B CA 1
ATOM 4029 C C . GLU B 2 250 ? 25.952 -0.450 -50.601 1.00 68.94 1229 GLU B C 1
ATOM 4030 O O . GLU B 2 250 ? 27.107 -0.855 -50.488 1.00 62.57 1229 GLU B O 1
ATOM 4032 N N . ASN B 2 251 ? 25.117 -0.361 -49.568 1.00 72.65 1230 ASN B N 1
ATOM 4033 C CA . ASN B 2 251 ? 25.550 -0.679 -48.206 1.00 69.12 1230 ASN B CA 1
ATOM 4034 C C . ASN B 2 251 ? 24.826 -1.859 -47.569 1.00 62.89 1230 ASN B C 1
ATOM 4035 O O . ASN B 2 251 ? 24.766 -1.958 -46.346 1.00 69.22 1230 ASN B O 1
ATOM 4040 N N . TRP B 2 252 ? 24.290 -2.756 -48.391 1.00 57.36 1231 TRP B N 1
ATOM 4041 C CA . TRP B 2 252 ? 23.479 -3.858 -47.882 1.00 59.63 1231 TRP B CA 1
ATOM 4042 C C . TRP B 2 252 ? 24.223 -4.714 -46.867 1.00 68.95 1231 TRP B C 1
ATOM 4043 O O . TRP B 2 252 ? 23.625 -5.245 -45.935 1.00 81.14 1231 TRP B O 1
ATOM 4054 N N . LYS B 2 253 ? 25.530 -4.848 -47.045 1.00 68.81 1232 LYS B N 1
ATOM 4055 C CA . LYS B 2 253 ? 26.323 -5.686 -46.156 1.00 63.09 1232 LYS B CA 1
ATOM 4056 C C . LYS B 2 253 ? 26.302 -5.210 -44.700 1.00 61.49 1232 LYS B C 1
ATOM 4057 O O . LYS B 2 253 ? 26.069 -6.003 -43.790 1.00 52.22 1232 LYS B O 1
ATOM 4063 N N . SER B 2 254 ? 26.547 -3.919 -44.489 1.00 62.33 1233 SER B N 1
ATOM 4064 C CA . SER B 2 254 ? 26.570 -3.355 -43.143 1.00 64.91 1233 SER B CA 1
ATOM 4065 C C . SER B 2 254 ? 25.168 -3.243 -42.556 1.00 65.67 1233 SER B C 1
ATOM 4066 O O . SER B 2 254 ? 24.991 -3.297 -41.342 1.00 64.93 1233 SER B O 1
ATOM 4069 N N . ILE B 2 255 ? 24.176 -3.083 -43.426 1.00 66.96 1234 ILE B N 1
ATOM 4070 C CA . ILE B 2 255 ? 22.785 -2.995 -42.996 1.00 61.65 1234 ILE B CA 1
ATOM 4071 C C . ILE B 2 255 ? 22.319 -4.308 -42.371 1.00 57.74 1234 ILE B C 1
ATOM 4072 O O . ILE B 2 255 ? 21.869 -4.343 -41.232 1.00 50.92 1234 ILE B O 1
ATOM 4077 N N . VAL B 2 256 ? 22.432 -5.390 -43.127 1.00 53.35 1235 VAL B N 1
ATOM 4078 C CA . VAL B 2 256 ? 22.069 -6.702 -42.621 1.00 51.22 1235 VAL B CA 1
ATOM 4079 C C . VAL B 2 256 ? 22.878 -7.031 -41.368 1.00 52.04 1235 VAL B C 1
ATOM 4080 O O . VAL B 2 256 ? 22.347 -7.573 -40.403 1.00 52.55 1235 VAL B O 1
ATOM 4084 N N . ALA B 2 257 ? 24.163 -6.687 -41.385 1.00 59.75 1236 ALA B N 1
ATOM 4085 C CA . ALA B 2 257 ? 25.048 -6.957 -40.253 1.00 56.74 1236 ALA B CA 1
ATOM 4086 C C . ALA B 2 257 ? 24.569 -6.254 -38.987 1.00 52.83 1236 ALA B C 1
ATOM 4087 O O . ALA B 2 257 ? 24.650 -6.810 -37.894 1.00 60.02 1236 ALA B O 1
ATOM 4089 N N . ALA B 2 258 ? 24.066 -5.035 -39.145 1.00 44.86 1237 ALA B N 1
ATOM 4090 C CA . ALA B 2 258 ? 23.529 -4.278 -38.023 1.00 50.97 1237 ALA B CA 1
ATOM 4091 C C . ALA B 2 258 ? 22.320 -4.984 -37.426 1.00 65.68 1237 ALA B C 1
ATOM 4092 O O . ALA B 2 258 ? 22.200 -5.105 -36.205 1.00 72.06 1237 ALA B O 1
ATOM 4094 N N . VAL B 2 259 ? 21.426 -5.452 -38.291 1.00 49.76 1238 VAL B N 1
ATOM 4095 C CA . VAL B 2 259 ? 20.229 -6.147 -37.837 1.00 49.88 1238 VAL B CA 1
ATOM 4096 C C . VAL B 2 259 ? 20.574 -7.426 -37.081 1.00 57.57 1238 VAL B C 1
ATOM 4097 O O . VAL B 2 259 ? 20.077 -7.657 -35.981 1.00 51.12 1238 VAL B O 1
ATOM 4101 N N . LEU B 2 260 ? 21.436 -8.248 -37.667 1.00 52.52 1239 LEU B N 1
ATOM 4102 C CA . LEU B 2 260 ? 21.781 -9.535 -37.067 1.00 56.25 1239 LEU B CA 1
ATOM 4103 C C . LEU B 2 260 ? 22.429 -9.386 -35.692 1.00 57.02 1239 LEU B C 1
ATOM 4104 O O . LEU B 2 260 ? 22.121 -10.135 -34.766 1.00 68.86 1239 LEU B O 1
ATOM 4109 N N . ILE B 2 261 ? 23.322 -8.411 -35.564 1.00 55.96 1240 ILE B N 1
ATOM 4110 C CA . ILE B 2 261 ? 24.088 -8.242 -34.334 1.00 64.06 1240 ILE B CA 1
ATOM 4111 C C . ILE B 2 261 ? 23.220 -7.696 -33.207 1.00 66.15 1240 ILE B C 1
ATOM 4112 O O . ILE B 2 261 ? 23.622 -7.709 -32.049 1.00 64.48 1240 ILE B O 1
ATOM 4117 N N . ASN B 2 262 ? 22.027 -7.225 -33.550 1.00 56.43 1241 ASN B N 1
ATOM 4118 C CA . ASN B 2 262 ? 21.101 -6.693 -32.558 1.00 48.79 1241 ASN B CA 1
ATOM 4119 C C . ASN B 2 262 ? 20.000 -7.677 -32.196 1.00 65.05 1241 ASN B C 1
ATOM 4120 O O . ASN B 2 262 ? 19.039 -7.321 -31.515 1.00 61.27 1241 ASN B O 1
ATOM 4125 N N . ILE B 2 263 ? 20.134 -8.912 -32.663 1.00 71.87 1242 ILE B N 1
ATOM 4126 C CA . ILE B 2 263 ? 19.175 -9.952 -32.318 1.00 76.97 1242 ILE B CA 1
ATOM 4127 C C . ILE B 2 263 ? 19.412 -10.390 -30.876 1.00 73.61 1242 ILE B C 1
ATOM 4128 O O . ILE B 2 263 ? 20.535 -10.721 -30.501 1.00 67.51 1242 ILE B O 1
ATOM 4133 N N . PRO B 2 264 ? 18.357 -10.374 -30.053 1.00 68.56 1243 PRO B N 1
ATOM 4134 C CA . PRO B 2 264 ? 18.492 -10.758 -28.645 1.00 75.63 1243 PRO B CA 1
ATOM 4135 C C . PRO B 2 264 ? 19.015 -12.182 -28.501 1.00 86.99 1243 PRO B C 1
ATOM 4136 O O . PRO B 2 264 ? 18.418 -13.111 -29.044 1.00 83.33 1243 PRO B O 1
ATOM 4140 N N . GLU B 2 265 ? 20.121 -12.341 -27.780 1.00 96.36 1244 GLU B N 1
ATOM 4141 C CA . GLU B 2 265 ? 20.733 -13.650 -27.584 1.00 101.29 1244 GLU B CA 1
ATOM 4142 C C . GLU B 2 265 ? 19.741 -14.647 -26.996 1.00 107.98 1244 GLU B C 1
ATOM 4143 O O . GLU B 2 265 ? 18.950 -14.307 -26.116 1.00 102.08 1244 GLU B O 1
ATOM 4145 N N . ASN B 2 266 ? 19.783 -15.877 -27.497 1.00 108.73 1245 ASN B N 1
ATOM 4146 C CA . ASN B 2 266 ? 18.951 -16.956 -26.979 1.00 106.12 1245 ASN B CA 1
ATOM 4147 C C . ASN B 2 266 ? 19.755 -18.246 -26.894 1.00 119.16 1245 ASN B C 1
ATOM 4148 O O . ASN B 2 266 ? 20.080 -18.851 -27.914 1.00 118.97 1245 ASN B O 1
ATOM 4150 N N . ASN B 2 267 ? 20.081 -18.659 -25.673 1.00 133.93 1246 ASN B N 1
ATOM 4151 C CA . ASN B 2 267 ? 20.925 -19.831 -25.461 1.00 151.06 1246 ASN B CA 1
ATOM 4152 C C . ASN B 2 267 ? 20.344 -21.119 -26.041 1.00 163.93 1246 ASN B C 1
ATOM 4153 O O . ASN B 2 267 ? 21.073 -21.944 -26.592 1.00 163.17 1246 ASN B O 1
ATOM 4155 N N . GLU B 2 268 ? 19.031 -21.285 -25.915 1.00 170.42 1247 GLU B N 1
ATOM 4156 C CA . GLU B 2 268 ? 18.362 -22.497 -26.380 1.00 172.85 1247 GLU B CA 1
ATOM 4157 C C . GLU B 2 268 ? 17.912 -22.389 -27.835 1.00 176.20 1247 GLU B C 1
ATOM 4158 O O . GLU B 2 268 ? 17.520 -23.381 -28.449 1.00 179.06 1247 GLU B O 1
ATOM 4160 N N . ASP B 2 269 ? 17.969 -21.180 -28.382 1.00 173.51 1248 ASP B N 1
ATOM 4161 C CA . ASP B 2 269 ? 17.576 -20.951 -29.766 1.00 165.88 1248 ASP B CA 1
ATOM 4162 C C . ASP B 2 269 ? 18.644 -20.154 -30.510 1.00 156.92 1248 ASP B C 1
ATOM 4163 O O . ASP B 2 269 ? 18.405 -19.020 -30.925 1.00 153.80 1248 ASP B O 1
ATOM 4165 N N . PRO B 2 270 ? 19.832 -20.753 -30.679 1.00 153.43 1249 PRO B N 1
ATOM 4166 C CA . PRO B 2 270 ? 20.960 -20.082 -31.332 1.00 148.32 1249 PRO B CA 1
ATOM 4167 C C . PRO B 2 270 ? 20.704 -19.945 -32.824 1.00 138.26 1249 PRO B C 1
ATOM 4168 O O . PRO B 2 270 ? 21.283 -19.083 -33.485 1.00 137.89 1249 PRO B O 1
ATOM 4172 N N . LEU B 2 271 ? 19.833 -20.804 -33.341 1.00 125.85 1250 LEU B N 1
ATOM 4173 C CA . LEU B 2 271 ? 19.539 -20.837 -34.764 1.00 105.35 1250 LEU B CA 1
ATOM 4174 C C . LEU B 2 271 ? 18.087 -20.474 -35.037 1.00 98.95 1250 LEU B C 1
ATOM 4175 O O . LEU B 2 271 ? 17.549 -20.800 -36.095 1.00 109.05 1250 LEU B O 1
ATOM 4180 N N . LEU B 2 272 ? 17.451 -19.804 -34.081 1.00 82.79 1251 LEU B N 1
ATOM 4181 C CA . LEU B 2 272 ? 16.070 -19.374 -34.261 1.00 75.25 1251 LEU B CA 1
ATOM 4182 C C . LEU B 2 272 ? 16.008 -17.906 -34.657 1.00 74.87 1251 LEU B C 1
ATOM 4183 O O . LEU B 2 272 ? 16.202 -17.017 -33.830 1.00 88.34 1251 LEU B O 1
ATOM 4188 N N . ILE B 2 273 ? 15.743 -17.663 -35.934 1.00 66.84 1252 ILE B N 1
ATOM 4189 C CA . ILE B 2 273 ? 15.601 -16.312 -36.443 1.00 67.62 1252 ILE B CA 1
ATOM 4190 C C . ILE B 2 273 ? 14.266 -15.758 -35.965 1.00 66.19 1252 ILE B C 1
ATOM 4191 O O . ILE B 2 273 ? 13.235 -16.415 -36.100 1.00 82.18 1252 ILE B O 1
ATOM 4196 N N . PRO B 2 274 ? 14.277 -14.555 -35.379 1.00 64.62 1253 PRO B N 1
ATOM 4197 C CA . PRO B 2 274 ? 13.012 -13.955 -34.944 1.00 57.60 1253 PRO B CA 1
ATOM 4198 C C . PRO B 2 274 ? 12.219 -13.535 -36.165 1.00 61.68 1253 PRO B C 1
ATOM 4199 O O . PRO B 2 274 ? 12.783 -12.915 -37.059 1.00 64.45 1253 PRO B O 1
ATOM 4203 N N . PRO B 2 275 ? 10.923 -13.863 -36.202 1.00 69.09 1254 PRO B N 1
ATOM 4204 C CA . PRO B 2 275 ? 10.067 -13.601 -37.364 1.00 60.59 1254 PRO B CA 1
ATOM 4205 C C . PRO B 2 275 ? 10.279 -12.228 -38.008 1.00 64.96 1254 PRO B C 1
ATOM 4206 O O . PRO B 2 275 ? 10.344 -12.143 -39.232 1.00 71.58 1254 PRO B O 1
ATOM 4210 N N . VAL B 2 276 ? 10.389 -11.175 -37.206 1.00 66.75 1255 VAL B N 1
ATOM 4211 C CA . VAL B 2 276 ? 10.557 -9.823 -37.743 1.00 67.61 1255 VAL B CA 1
ATOM 4212 C C . VAL B 2 276 ? 11.855 -9.676 -38.530 1.00 71.01 1255 VAL B C 1
ATOM 4213 O O . VAL B 2 276 ? 11.936 -8.897 -39.478 1.00 65.93 1255 VAL B O 1
ATOM 4217 N N . VAL B 2 277 ? 12.875 -10.417 -38.115 1.00 70.23 1256 VAL B N 1
ATOM 4218 C CA . VAL B 2 277 ? 14.152 -10.406 -38.807 1.00 55.64 1256 VAL B CA 1
ATOM 4219 C C . VAL B 2 277 ? 14.038 -11.241 -40.081 1.00 61.92 1256 VAL B C 1
ATOM 4220 O O . VAL B 2 277 ? 14.658 -10.939 -41.103 1.00 72.76 1256 VAL B O 1
ATOM 4224 N N . LEU B 2 278 ? 13.225 -12.286 -40.018 1.00 54.79 1257 LEU B N 1
ATOM 4225 C CA . LEU B 2 278 ? 12.983 -13.106 -41.190 1.00 62.74 1257 LEU B CA 1
ATOM 4226 C C . LEU B 2 278 ? 12.286 -12.299 -42.287 1.00 66.68 1257 LEU B C 1
ATOM 4227 O O . LEU B 2 278 ? 12.699 -12.359 -43.440 1.00 72.85 1257 LEU B O 1
ATOM 4232 N N . GLU B 2 279 ? 11.243 -11.544 -41.937 1.00 61.19 1258 GLU B N 1
ATOM 4233 C CA . GLU B 2 279 ? 10.582 -10.684 -42.918 1.00 49.90 1258 GLU B CA 1
ATOM 4234 C C . GLU B 2 279 ? 11.595 -9.761 -43.581 1.00 61.53 1258 GLU B C 1
ATOM 4235 O O . GLU B 2 279 ? 11.625 -9.627 -44.803 1.00 67.97 1258 GLU B O 1
ATOM 4241 N N . PHE B 2 280 ? 12.423 -9.121 -42.763 1.00 60.00 1259 PHE B N 1
ATOM 4242 C CA . PHE B 2 280 ? 13.419 -8.184 -43.267 1.00 57.85 1259 PHE B CA 1
ATOM 4243 C C . PHE B 2 280 ? 14.369 -8.817 -44.280 1.00 60.50 1259 PHE B C 1
ATOM 4244 O O . PHE B 2 280 ? 14.719 -8.201 -45.285 1.00 59.84 1259 PHE B O 1
ATOM 4252 N N . LEU B 2 281 ? 14.798 -10.043 -44.009 1.00 54.42 1260 LEU B N 1
ATOM 4253 C CA . LEU B 2 281 ? 15.755 -10.709 -44.881 1.00 45.53 1260 LEU B CA 1
ATOM 4254 C C . LEU B 2 281 ? 15.146 -11.016 -46.245 1.00 56.09 1260 LEU B C 1
ATOM 4255 O O . LEU B 2 281 ? 15.769 -10.793 -47.284 1.00 61.30 1260 LEU B O 1
ATOM 4260 N N . ILE B 2 282 ? 13.920 -11.520 -46.242 1.00 51.56 1261 ILE B N 1
ATOM 4261 C CA . ILE B 2 282 ? 13.240 -11.832 -47.485 1.00 46.70 1261 ILE B CA 1
ATOM 4262 C C . ILE B 2 282 ? 12.841 -10.564 -48.244 1.00 59.00 1261 ILE B C 1
ATOM 4263 O O . ILE B 2 282 ? 13.151 -10.421 -49.424 1.00 53.78 1261 ILE B O 1
ATOM 4268 N N . GLU B 2 283 ? 12.171 -9.638 -47.568 1.00 63.29 1262 GLU B N 1
ATOM 4269 C CA . GLU B 2 283 ? 11.803 -8.366 -48.188 1.00 63.89 1262 GLU B CA 1
ATOM 4270 C C . GLU B 2 283 ? 12.999 -7.659 -48.820 1.00 67.69 1262 GLU B C 1
ATOM 4271 O O . GLU B 2 283 ? 12.905 -7.118 -49.921 1.00 72.43 1262 GLU B O 1
ATOM 4277 N N . PHE B 2 284 ? 14.121 -7.667 -48.111 1.00 53.67 1263 PHE B N 1
ATOM 4278 C CA . PHE B 2 284 ? 15.327 -6.991 -48.566 1.00 57.63 1263 PHE B CA 1
ATOM 4279 C C . PHE B 2 284 ? 16.036 -7.816 -49.643 1.00 57.58 1263 PHE B C 1
ATOM 4280 O O . PHE B 2 284 ? 16.674 -7.266 -50.544 1.00 55.38 1263 PHE B O 1
ATOM 4288 N N . GLY B 2 285 ? 15.924 -9.138 -49.541 1.00 54.01 1264 GLY B N 1
ATOM 4289 C CA . GLY B 2 285 ? 16.462 -10.033 -50.551 1.00 57.91 1264 GLY B CA 1
ATOM 4290 C C . GLY B 2 285 ? 15.717 -9.935 -51.873 1.00 58.53 1264 GLY B C 1
ATOM 4291 O O . GLY B 2 285 ? 16.236 -10.325 -52.916 1.00 58.33 1264 GLY B O 1
ATOM 4292 N N . ILE B 2 286 ? 14.491 -9.420 -51.822 1.00 58.16 1265 ILE B N 1
ATOM 4293 C CA . ILE B 2 286 ? 13.696 -9.184 -53.017 1.00 59.70 1265 ILE B CA 1
ATOM 4294 C C . ILE B 2 286 ? 14.148 -7.892 -53.674 1.00 63.32 1265 ILE B C 1
ATOM 4295 O O . ILE B 2 286 ? 14.452 -7.858 -54.862 1.00 71.27 1265 ILE B O 1
ATOM 4300 N N . PHE B 2 287 ? 14.197 -6.828 -52.885 1.00 65.58 1266 PHE B N 1
ATOM 4301 C CA . PHE B 2 287 ? 14.673 -5.541 -53.365 1.00 59.79 1266 PHE B CA 1
ATOM 4302 C C . PHE B 2 287 ? 15.983 -5.686 -54.130 1.00 65.06 1266 PHE B C 1
ATOM 4303 O O . PHE B 2 287 ? 16.134 -5.148 -55.225 1.00 84.88 1266 PHE B O 1
ATOM 4311 N N . LEU B 2 288 ? 16.926 -6.418 -53.546 1.00 56.40 1267 LEU B N 1
ATOM 4312 C CA . LEU B 2 288 ? 18.249 -6.587 -54.139 1.00 59.97 1267 LEU B CA 1
ATOM 4313 C C . LEU B 2 288 ? 18.178 -7.286 -55.488 1.00 66.79 1267 LEU B C 1
ATOM 4314 O O . LEU B 2 288 ? 18.922 -6.951 -56.410 1.00 63.09 1267 LEU B O 1
ATOM 4319 N N . THR B 2 289 ? 17.285 -8.264 -55.593 1.00 61.14 1268 THR B N 1
ATOM 4320 C CA . THR B 2 289 ? 17.062 -8.969 -56.846 1.00 59.00 1268 THR B CA 1
ATOM 4321 C C . THR B 2 289 ? 16.667 -7.991 -57.945 1.00 64.34 1268 THR B C 1
ATOM 4322 O O . THR B 2 289 ? 17.294 -7.944 -59.002 1.00 60.53 1268 THR B O 1
ATOM 4326 N N . LYS B 2 290 ? 15.634 -7.202 -57.685 1.00 64.20 1269 LYS B N 1
ATOM 4327 C CA . LYS B 2 290 ? 15.212 -6.173 -58.623 1.00 67.34 1269 LYS B CA 1
ATOM 4328 C C . LYS B 2 290 ? 16.380 -5.284 -59.037 1.00 64.56 1269 LYS B C 1
ATOM 4329 O O . LYS B 2 290 ? 16.583 -5.027 -60.217 1.00 77.53 1269 LYS B O 1
ATOM 4335 N N . LYS B 2 291 ? 17.149 -4.811 -58.067 1.00 65.63 1270 LYS B N 1
ATOM 4336 C CA . LYS B 2 291 ? 18.253 -3.906 -58.372 1.00 68.89 1270 LYS B CA 1
ATOM 4337 C C . LYS B 2 291 ? 19.442 -4.645 -58.997 1.00 73.25 1270 LYS B C 1
ATOM 4338 O O . LYS B 2 291 ? 20.559 -4.124 -59.033 1.00 78.42 1270 LYS B O 1
ATOM 4340 N N . GLY B 2 292 ? 19.189 -5.861 -59.479 1.00 53.36 1271 GLY B N 1
ATOM 4341 C CA . GLY B 2 292 ? 20.181 -6.629 -60.213 1.00 53.03 1271 GLY B CA 1
ATOM 4342 C C . GLY B 2 292 ? 21.186 -7.438 -59.407 1.00 73.99 1271 GLY B C 1
ATOM 4343 O O . GLY B 2 292 ? 21.960 -8.213 -59.973 1.00 78.59 1271 GLY B O 1
ATOM 4344 N N . LEU B 2 293 ? 21.180 -7.273 -58.089 1.00 72.43 1272 LEU B N 1
ATOM 4345 C CA . LEU B 2 293 ? 22.197 -7.893 -57.245 1.00 65.29 1272 LEU B CA 1
ATOM 4346 C C . LEU B 2 293 ? 21.786 -9.273 -56.728 1.00 64.63 1272 LEU B C 1
ATOM 4347 O O . LEU B 2 293 ? 21.399 -9.421 -55.569 1.00 61.32 1272 LEU B O 1
ATOM 4352 N N . THR B 2 294 ? 21.891 -10.286 -57.583 1.00 57.04 1273 THR B N 1
ATOM 4353 C CA . THR B 2 294 ? 21.423 -11.627 -57.223 1.00 62.87 1273 THR B CA 1
ATOM 4354 C C . THR B 2 294 ? 22.372 -12.431 -56.314 1.00 60.24 1273 THR B C 1
ATOM 4355 O O . THR B 2 294 ? 21.983 -13.455 -55.756 1.00 56.07 1273 THR B O 1
ATOM 4359 N N . ALA B 2 295 ? 23.610 -11.978 -56.162 1.00 68.70 1274 ALA B N 1
ATOM 4360 C CA . ALA B 2 295 ? 24.492 -12.591 -55.173 1.00 68.05 1274 ALA B CA 1
ATOM 4361 C C . ALA B 2 295 ? 24.072 -12.117 -53.779 1.00 70.37 1274 ALA B C 1
ATOM 4362 O O . ALA B 2 295 ? 23.884 -12.919 -52.857 1.00 59.00 1274 ALA B O 1
ATOM 4364 N N . ALA B 2 296 ? 23.915 -10.806 -53.635 1.00 56.02 1275 ALA B N 1
ATOM 4365 C CA . ALA B 2 296 ? 23.434 -10.241 -52.388 1.00 50.52 1275 ALA B CA 1
ATOM 4366 C C . ALA B 2 296 ? 22.156 -10.947 -51.960 1.00 52.84 1275 ALA B C 1
ATOM 4367 O O . ALA B 2 296 ? 22.108 -11.575 -50.906 1.00 64.07 1275 ALA B O 1
ATOM 4369 N N . ALA B 2 297 ? 21.123 -10.843 -52.789 1.00 58.51 1276 ALA B N 1
ATOM 4370 C CA . ALA B 2 297 ? 19.834 -11.454 -52.492 1.00 56.44 1276 ALA B CA 1
ATOM 4371 C C . ALA B 2 297 ? 19.987 -12.875 -51.967 1.00 57.80 1276 ALA B C 1
ATOM 4372 O O . ALA B 2 297 ? 19.407 -13.231 -50.948 1.00 69.38 1276 ALA B O 1
ATOM 4374 N N . SER B 2 298 ? 20.773 -13.684 -52.664 1.00 49.45 1277 SER B N 1
ATOM 4375 C CA . SER B 2 298 ? 20.983 -15.075 -52.272 1.00 43.09 1277 SER B CA 1
ATOM 4376 C C . SER B 2 298 ? 21.632 -15.191 -50.903 1.00 45.03 1277 SER B C 1
ATOM 4377 O O . SER B 2 298 ? 21.334 -16.111 -50.146 1.00 54.44 1277 SER B O 1
ATOM 4380 N N . THR B 2 299 ? 22.530 -14.263 -50.593 1.00 54.05 1278 THR B N 1
ATOM 4381 C CA . THR B 2 299 ? 23.143 -14.219 -49.268 1.00 50.51 1278 THR B CA 1
ATOM 4382 C C . THR B 2 299 ? 22.052 -14.099 -48.197 1.00 53.89 1278 THR B C 1
ATOM 4383 O O . THR B 2 299 ? 22.005 -14.895 -47.257 1.00 51.18 1278 THR B O 1
ATOM 4387 N N . LEU B 2 300 ? 21.159 -13.125 -48.356 1.00 49.68 1279 LEU B N 1
ATOM 4388 C CA . LEU B 2 300 ? 20.070 -12.937 -47.397 1.00 49.83 1279 LEU B CA 1
ATOM 4389 C C . LEU B 2 300 ? 19.177 -14.168 -47.284 1.00 43.21 1279 LEU B C 1
ATOM 4390 O O . LEU B 2 300 ? 18.798 -14.556 -46.181 1.00 55.05 1279 LEU B O 1
ATOM 4395 N N . PHE B 2 301 ? 18.851 -14.783 -48.418 1.00 49.13 1280 PHE B N 1
ATOM 4396 C CA . PHE B 2 301 ? 17.991 -15.969 -48.437 1.00 53.72 1280 PHE B CA 1
ATOM 4397 C C . PHE B 2 301 ? 18.637 -17.138 -47.703 1.00 53.43 1280 PHE B C 1
ATOM 4398 O O . PHE B 2 301 ? 17.961 -17.887 -46.990 1.00 52.74 1280 PHE B O 1
ATOM 4406 N N . ILE B 2 302 ? 19.945 -17.289 -47.890 1.00 37.49 1281 ILE B N 1
ATOM 4407 C CA . ILE B 2 302 ? 20.716 -18.312 -47.191 1.00 48.38 1281 ILE B CA 1
ATOM 4408 C C . ILE B 2 302 ? 20.661 -18.114 -45.674 1.00 56.39 1281 ILE B C 1
ATOM 4409 O O . ILE B 2 302 ? 20.352 -19.044 -44.920 1.00 48.12 1281 ILE B O 1
ATOM 4414 N N . ILE B 2 303 ? 20.960 -16.898 -45.229 1.00 55.37 1282 ILE B N 1
ATOM 4415 C CA . ILE B 2 303 ? 20.891 -16.578 -43.809 1.00 47.59 1282 ILE B CA 1
ATOM 4416 C C . ILE B 2 303 ? 19.493 -16.848 -43.273 1.00 52.78 1282 ILE B C 1
ATOM 4417 O O . ILE B 2 303 ? 19.331 -17.338 -42.158 1.00 50.32 1282 ILE B O 1
ATOM 4422 N N . GLY B 2 304 ? 18.484 -16.527 -44.076 1.00 53.98 1283 GLY B N 1
ATOM 4423 C CA . GLY B 2 304 ? 17.102 -16.704 -43.673 1.00 49.14 1283 GLY B CA 1
ATOM 4424 C C . GLY B 2 304 ? 16.635 -18.139 -43.778 1.00 54.38 1283 GLY B C 1
ATOM 4425 O O . GLY B 2 304 ? 15.498 -18.456 -43.439 1.00 64.53 1283 GLY B O 1
ATOM 4426 N N . ASN B 2 305 ? 17.523 -19.011 -44.242 1.00 63.05 1284 ASN B N 1
ATOM 4427 C CA . ASN B 2 305 ? 17.185 -20.411 -44.488 1.00 61.74 1284 ASN B CA 1
ATOM 4428 C C . ASN B 2 305 ? 15.996 -20.603 -45.421 1.00 61.07 1284 ASN B C 1
ATOM 4429 O O . ASN B 2 305 ? 15.195 -21.519 -45.234 1.00 62.77 1284 ASN B O 1
ATOM 4434 N N . VAL B 2 306 ? 15.885 -19.741 -46.425 1.00 45.89 1285 VAL B N 1
ATOM 4435 C CA . VAL B 2 306 ? 14.804 -19.857 -47.392 1.00 46.37 1285 VAL B CA 1
ATOM 4436 C C . VAL B 2 306 ? 15.034 -21.069 -48.286 1.00 48.55 1285 VAL B C 1
ATOM 4437 O O . VAL B 2 306 ? 16.137 -21.283 -48.780 1.00 48.32 1285 VAL B O 1
ATOM 4441 N N . PRO B 2 307 ? 13.990 -21.875 -48.495 1.00 63.65 1286 PRO B N 1
ATOM 4442 C CA . PRO B 2 307 ? 14.140 -23.085 -49.317 1.00 57.91 1286 PRO B CA 1
ATOM 4443 C C . PRO B 2 307 ? 14.401 -22.777 -50.798 1.00 59.27 1286 PRO B C 1
ATOM 4444 O O . PRO B 2 307 ? 13.885 -21.790 -51.331 1.00 59.41 1286 PRO B O 1
ATOM 4448 N N . LEU B 2 308 ? 15.204 -23.620 -51.445 1.00 52.78 1287 LEU B N 1
ATOM 4449 C CA . LEU B 2 308 ? 15.384 -23.563 -52.892 1.00 43.52 1287 LEU B CA 1
ATOM 4450 C C . LEU B 2 308 ? 14.205 -24.246 -53.576 1.00 46.03 1287 LEU B C 1
ATOM 4451 O O . LEU B 2 308 ? 13.953 -25.427 -53.348 1.00 58.48 1287 LEU B O 1
ATOM 4456 N N . SER B 2 309 ? 13.481 -23.500 -54.405 1.00 42.28 1288 SER B N 1
ATOM 4457 C CA . SER B 2 309 ? 12.333 -24.045 -55.125 1.00 53.11 1288 SER B CA 1
ATOM 4458 C C . SER B 2 309 ? 11.900 -23.129 -56.265 1.00 57.16 1288 SER B C 1
ATOM 4459 O O . SER B 2 309 ? 12.585 -22.157 -56.589 1.00 52.28 1288 SER B O 1
ATOM 4462 N N . ASN B 2 310 ? 10.753 -23.445 -56.861 1.00 62.96 1289 ASN B N 1
ATOM 4463 C CA . ASN B 2 310 ? 10.183 -22.641 -57.937 1.00 67.80 1289 ASN B CA 1
ATOM 4464 C C . ASN B 2 310 ? 9.140 -21.652 -57.429 1.00 76.64 1289 ASN B C 1
ATOM 4465 O O . ASN B 2 310 ? 8.747 -20.726 -58.140 1.00 80.70 1289 ASN B O 1
ATOM 4470 N N . GLU B 2 311 ? 8.685 -21.860 -56.199 1.00 70.40 1290 GLU B N 1
ATOM 4471 C CA . GLU B 2 311 ? 7.655 -21.009 -55.622 1.00 70.70 1290 GLU B CA 1
ATOM 4472 C C . GLU B 2 311 ? 8.252 -19.674 -55.199 1.00 75.76 1290 GLU B C 1
ATOM 4473 O O . GLU B 2 311 ? 9.406 -19.611 -54.782 1.00 85.99 1290 GLU B O 1
ATOM 4475 N N . PRO B 2 312 ? 7.472 -18.593 -55.329 1.00 80.39 1291 PRO B N 1
ATOM 4476 C CA . PRO B 2 312 ? 7.908 -17.270 -54.873 1.00 77.03 1291 PRO B CA 1
ATOM 4477 C C . PRO B 2 312 ? 8.284 -17.274 -53.396 1.00 67.57 1291 PRO B C 1
ATOM 4478 O O . PRO B 2 312 ? 7.719 -18.043 -52.615 1.00 68.20 1291 PRO B O 1
ATOM 4482 N N . VAL B 2 313 ? 9.234 -16.424 -53.023 1.00 62.21 1292 VAL B N 1
ATOM 4483 C CA . VAL B 2 313 ? 9.665 -16.324 -51.633 1.00 68.47 1292 VAL B CA 1
ATOM 4484 C C . VAL B 2 313 ? 8.628 -15.586 -50.789 1.00 71.47 1292 VAL B C 1
ATOM 4485 O O . VAL B 2 313 ? 8.451 -15.880 -49.612 1.00 80.28 1292 VAL B O 1
ATOM 4489 N N . MET B 2 314 ? 7.940 -14.630 -51.405 1.00 77.99 1293 MET B N 1
ATOM 4490 C CA . MET B 2 314 ? 6.886 -13.879 -50.734 1.00 80.12 1293 MET B CA 1
ATOM 4491 C C . MET B 2 314 ? 5.594 -13.937 -51.549 1.00 84.95 1293 MET B C 1
ATOM 4492 O O . MET B 2 314 ? 5.631 -14.068 -52.771 1.00 79.82 1293 MET B O 1
ATOM 4497 N N . ALA B 2 315 ? 4.455 -13.835 -50.875 1.00 86.94 1294 ALA B N 1
ATOM 4498 C CA . ALA B 2 315 ? 3.168 -13.933 -51.555 1.00 98.86 1294 ALA B CA 1
ATOM 4499 C C . ALA B 2 315 ? 2.955 -12.803 -52.561 1.00 96.75 1294 ALA B C 1
ATOM 4500 O O . ALA B 2 315 ? 2.501 -13.035 -53.685 1.00 81.03 1294 ALA B O 1
ATOM 4502 N N . ASP B 2 316 ? 3.287 -11.582 -52.152 1.00 98.20 1295 ASP B N 1
ATOM 4503 C CA . ASP B 2 316 ? 3.037 -10.398 -52.971 1.00 101.97 1295 ASP B CA 1
ATOM 4504 C C . ASP B 2 316 ? 4.157 -10.130 -53.972 1.00 99.93 1295 ASP B C 1
ATOM 4505 O O . ASP B 2 316 ? 4.273 -9.025 -54.505 1.00 98.93 1295 ASP B O 1
ATOM 4510 N N . SER B 2 317 ? 4.977 -11.143 -54.230 1.00 89.26 1296 SER B N 1
ATOM 4511 C CA . SER B 2 317 ? 6.111 -10.979 -55.130 1.00 84.03 1296 SER B CA 1
ATOM 4512 C C . SER B 2 317 ? 6.257 -12.150 -56.092 1.00 84.76 1296 SER B C 1
ATOM 4513 O O . SER B 2 317 ? 5.765 -13.248 -55.836 1.00 92.06 1296 SER B O 1
ATOM 4516 N N . ASP B 2 318 ? 6.942 -11.907 -57.202 1.00 80.54 1297 ASP B N 1
ATOM 4517 C CA . ASP B 2 318 ? 7.185 -12.953 -58.183 1.00 80.88 1297 ASP B CA 1
ATOM 4518 C C . ASP B 2 318 ? 8.600 -13.509 -58.069 1.00 77.06 1297 ASP B C 1
ATOM 4519 O O . ASP B 2 318 ? 8.952 -14.466 -58.757 1.00 76.04 1297 ASP B O 1
ATOM 4524 N N . VAL B 2 319 ? 9.405 -12.909 -57.196 1.00 67.54 1298 VAL B N 1
ATOM 4525 C CA . VAL B 2 319 ? 10.797 -13.312 -57.028 1.00 47.15 1298 VAL B CA 1
ATOM 4526 C C . VAL B 2 319 ? 10.929 -14.776 -56.613 1.00 60.33 1298 VAL B C 1
ATOM 4527 O O . VAL B 2 319 ? 10.177 -15.264 -55.773 1.00 70.49 1298 VAL B O 1
ATOM 4531 N N . ILE B 2 320 ? 11.888 -15.470 -57.218 1.00 65.65 1299 ILE B N 1
ATOM 4532 C CA . ILE B 2 320 ? 12.100 -16.892 -56.961 1.00 64.00 1299 ILE B CA 1
ATOM 4533 C C . ILE B 2 320 ? 13.522 -17.170 -56.454 1.00 61.31 1299 ILE B C 1
ATOM 4534 O O . ILE B 2 320 ? 14.487 -16.608 -56.965 1.00 71.27 1299 ILE B O 1
ATOM 4539 N N . PHE B 2 321 ? 13.648 -18.023 -55.441 1.00 41.82 1300 PHE B N 1
ATOM 4540 C CA . PHE B 2 321 ? 14.962 -18.474 -54.997 1.00 33.74 1300 PHE B CA 1
ATOM 4541 C C . PHE B 2 321 ? 15.220 -19.842 -55.597 1.00 52.12 1300 PHE B C 1
ATOM 4542 O O . PHE B 2 321 ? 14.968 -20.864 -54.958 1.00 48.44 1300 PHE B O 1
ATOM 4550 N N . GLU B 2 322 ? 15.732 -19.844 -56.827 1.00 67.42 1301 GLU B N 1
ATOM 4551 C CA . GLU B 2 322 ? 15.873 -21.053 -57.639 1.00 63.88 1301 GLU B CA 1
ATOM 4552 C C . GLU B 2 322 ? 17.252 -21.689 -57.457 1.00 61.64 1301 GLU B C 1
ATOM 4553 O O . GLU B 2 322 ? 17.386 -22.915 -57.446 1.00 53.87 1301 GLU B O 1
ATOM 4559 N N . SER B 2 323 ? 18.271 -20.847 -57.296 1.00 58.95 1302 SER B N 1
ATOM 4560 C CA . SER B 2 323 ? 19.645 -21.310 -57.127 1.00 38.18 1302 SER B CA 1
ATOM 4561 C C . SER B 2 323 ? 20.542 -20.215 -56.558 1.00 37.87 1302 SER B C 1
ATOM 4562 O O . SER B 2 323 ? 20.289 -19.024 -56.743 1.00 50.67 1302 SER B O 1
ATOM 4565 N N . ILE B 2 324 ? 21.606 -20.624 -55.883 1.00 40.76 1303 ILE B N 1
ATOM 4566 C CA . ILE B 2 324 ? 22.583 -19.678 -55.358 1.00 54.62 1303 ILE B CA 1
ATOM 4567 C C . ILE B 2 324 ? 23.542 -19.259 -56.477 1.00 54.80 1303 ILE B C 1
ATOM 4568 O O . ILE B 2 324 ? 24.398 -20.036 -56.898 1.00 52.71 1303 ILE B O 1
ATOM 4573 N N . GLY B 2 325 ? 23.380 -18.032 -56.966 1.00 34.60 1304 GLY B N 1
ATOM 4574 C CA . GLY B 2 325 ? 24.085 -17.602 -58.159 1.00 41.81 1304 GLY B CA 1
ATOM 4575 C C . GLY B 2 325 ? 23.522 -18.261 -59.414 1.00 54.79 1304 GLY B C 1
ATOM 4576 O O . GLY B 2 325 ? 22.693 -19.178 -59.332 1.00 45.19 1304 GLY B O 1
ATOM 4577 N N . ASN B 2 326 ? 23.966 -17.794 -60.580 1.00 46.57 1305 ASN B N 1
ATOM 4578 C CA . ASN B 2 326 ? 23.504 -18.361 -61.845 1.00 43.28 1305 ASN B CA 1
ATOM 4579 C C . ASN B 2 326 ? 23.658 -19.870 -61.888 1.00 36.65 1305 ASN B C 1
ATOM 4580 O O . ASN B 2 326 ? 24.761 -20.405 -61.706 1.00 35.16 1305 ASN B O 1
ATOM 4585 N N . MET B 2 327 ? 22.546 -20.544 -62.156 1.00 31.44 1306 MET B N 1
ATOM 4586 C CA . MET B 2 327 ? 22.475 -21.998 -62.086 1.00 41.67 1306 MET B CA 1
ATOM 4587 C C . MET B 2 327 ? 23.554 -22.747 -62.884 1.00 38.67 1306 MET B C 1
ATOM 4588 O O . MET B 2 327 ? 23.892 -23.881 -62.546 1.00 41.97 1306 MET B O 1
ATOM 4593 N N . ASN B 2 328 ? 24.113 -22.113 -63.914 1.00 32.14 1307 ASN B N 1
ATOM 4594 C CA . ASN B 2 328 ? 25.128 -22.765 -64.747 1.00 42.58 1307 ASN B CA 1
ATOM 4595 C C . ASN B 2 328 ? 26.544 -22.747 -64.165 1.00 47.90 1307 ASN B C 1
ATOM 4596 O O . ASN B 2 328 ? 27.389 -23.572 -64.525 1.00 46.34 1307 ASN B O 1
ATOM 4601 N N . THR B 2 329 ? 26.802 -21.805 -63.267 1.00 37.29 1308 THR B N 1
ATOM 4602 C CA . THR B 2 329 ? 28.131 -21.650 -62.691 1.00 39.56 1308 THR B CA 1
ATOM 4603 C C . THR B 2 329 ? 28.500 -22.842 -61.801 1.00 44.99 1308 THR B C 1
ATOM 4604 O O . THR B 2 329 ? 27.636 -23.421 -61.137 1.00 43.34 1308 THR B O 1
ATOM 4608 N N . PHE B 2 330 ? 29.781 -23.207 -61.791 1.00 49.13 1309 PHE B N 1
ATOM 4609 C CA . PHE B 2 330 ? 30.251 -24.290 -60.933 1.00 46.18 1309 PHE B CA 1
ATOM 4610 C C . PHE B 2 330 ? 29.988 -23.977 -59.456 1.00 55.71 1309 PHE B C 1
ATOM 4611 O O . PHE B 2 330 ? 29.560 -24.854 -58.698 1.00 54.55 1309 PHE B O 1
ATOM 4619 N N . GLU B 2 331 ? 30.237 -22.730 -59.056 1.00 45.43 1310 GLU B N 1
ATOM 4620 C CA . GLU B 2 331 ? 29.945 -22.298 -57.689 1.00 45.25 1310 GLU B CA 1
ATOM 4621 C C . GLU B 2 331 ? 28.505 -22.635 -57.322 1.00 46.63 1310 GLU B C 1
ATOM 4622 O O . GLU B 2 331 ? 28.240 -23.217 -56.266 1.00 42.79 1310 GLU B O 1
ATOM 4628 N N . SER B 2 332 ? 27.581 -22.272 -58.207 1.00 34.17 1311 SER B N 1
ATOM 4629 C CA . SER B 2 332 ? 26.161 -22.538 -57.994 1.00 41.69 1311 SER B CA 1
ATOM 4630 C C . SER B 2 332 ? 25.873 -24.024 -57.808 1.00 47.75 1311 SER B C 1
ATOM 4631 O O . SER B 2 332 ? 25.098 -24.406 -56.935 1.00 51.10 1311 SER B O 1
ATOM 4634 N N . ILE B 2 333 ? 26.492 -24.864 -58.631 1.00 39.02 1312 ILE B N 1
ATOM 4635 C CA . ILE B 2 333 ? 26.288 -26.301 -58.509 1.00 45.94 1312 ILE B CA 1
ATOM 4636 C C . ILE B 2 333 ? 26.653 -26.775 -57.111 1.00 50.19 1312 ILE B C 1
ATOM 4637 O O . ILE B 2 333 ? 25.879 -27.473 -56.457 1.00 49.33 1312 ILE B O 1
ATOM 4642 N N . LEU B 2 334 ? 27.842 -26.387 -56.662 1.00 49.48 1313 LEU B N 1
ATOM 4643 C CA . LEU B 2 334 ? 28.368 -26.827 -55.379 1.00 47.98 1313 LEU B CA 1
ATOM 4644 C C . LEU B 2 334 ? 27.647 -26.156 -54.208 1.00 54.25 1313 LEU B C 1
ATOM 4645 O O . LEU B 2 334 ? 27.205 -26.826 -53.273 1.00 62.23 1313 LEU B O 1
ATOM 4650 N N . TRP B 2 335 ? 27.527 -24.834 -54.260 1.00 38.37 1314 TRP B N 1
ATOM 4651 C CA . TRP B 2 335 ? 26.789 -24.115 -53.233 1.00 42.94 1314 TRP B CA 1
ATOM 4652 C C . TRP B 2 335 ? 25.406 -24.722 -53.046 1.00 52.85 1314 TRP B C 1
ATOM 4653 O O . TRP B 2 335 ? 25.012 -25.042 -51.924 1.00 56.67 1314 TRP B O 1
ATOM 4664 N N . ASP B 2 336 ? 24.673 -24.891 -54.143 1.00 40.15 1315 ASP B N 1
ATOM 4665 C CA . ASP B 2 336 ? 23.330 -25.445 -54.062 1.00 42.01 1315 ASP B CA 1
ATOM 4666 C C . ASP B 2 336 ? 23.294 -26.807 -53.382 1.00 57.14 1315 ASP B C 1
ATOM 4667 O O . ASP B 2 336 ? 22.413 -27.068 -52.562 1.00 65.99 1315 ASP B O 1
ATOM 4672 N N . GLU B 2 337 ? 24.250 -27.673 -53.699 1.00 51.86 1316 GLU B N 1
ATOM 4673 C CA . GLU B 2 337 ? 24.261 -29.000 -53.085 1.00 58.43 1316 GLU B CA 1
ATOM 4674 C C . GLU B 2 337 ? 24.661 -28.956 -51.611 1.00 52.11 1316 GLU B C 1
ATOM 4675 O O . GLU B 2 337 ? 24.124 -29.700 -50.791 1.00 53.26 1316 GLU B O 1
ATOM 4681 N N . ILE B 2 338 ? 25.602 -28.079 -51.281 1.00 49.09 1317 ILE B N 1
ATOM 4682 C CA . ILE B 2 338 ? 25.999 -27.870 -49.892 1.00 54.35 1317 ILE B CA 1
ATOM 4683 C C . ILE B 2 338 ? 24.841 -27.308 -49.065 1.00 58.92 1317 ILE B C 1
ATOM 4684 O O . ILE B 2 338 ? 24.561 -27.782 -47.957 1.00 57.74 1317 ILE B O 1
ATOM 4689 N N . TYR B 2 339 ? 24.168 -26.302 -49.614 1.00 52.49 1318 TYR B N 1
ATOM 4690 C CA . TYR B 2 339 ? 23.003 -25.711 -48.970 1.00 47.73 1318 TYR B CA 1
ATOM 4691 C C . TYR B 2 339 ? 21.944 -26.781 -48.731 1.00 53.52 1318 TYR B C 1
ATOM 4692 O O . TYR B 2 339 ? 21.258 -26.767 -47.711 1.00 61.43 1318 TYR B O 1
ATOM 4701 N N . GLU B 2 340 ? 21.822 -27.719 -49.664 1.00 53.49 1319 GLU B N 1
ATOM 4702 C CA . GLU B 2 340 ? 20.864 -28.809 -49.509 1.00 60.36 1319 GLU B CA 1
ATOM 4703 C C . GLU B 2 340 ? 21.280 -29.734 -48.374 1.00 72.51 1319 GLU B C 1
ATOM 4704 O O . GLU B 2 340 ? 20.458 -30.125 -47.541 1.00 78.60 1319 GLU B O 1
ATOM 4710 N N . TYR B 2 341 ? 22.562 -30.084 -48.347 1.00 65.16 1320 TYR B N 1
ATOM 4711 C CA . TYR B 2 341 ? 23.091 -30.941 -47.296 1.00 59.90 1320 TYR B CA 1
ATOM 4712 C C . TYR B 2 341 ? 22.790 -30.357 -45.920 1.00 66.46 1320 TYR B C 1
ATOM 4713 O O . TYR B 2 341 ? 22.436 -31.084 -44.998 1.00 60.83 1320 TYR B O 1
ATOM 4722 N N . ILE B 2 342 ? 22.928 -29.042 -45.791 1.00 68.74 1321 ILE B N 1
ATOM 4723 C CA . ILE B 2 342 ? 22.680 -28.368 -44.519 1.00 63.31 1321 ILE B CA 1
ATOM 4724 C C . ILE B 2 342 ? 21.233 -28.562 -44.054 1.00 66.88 1321 ILE B C 1
ATOM 4725 O O . ILE B 2 342 ? 20.978 -28.832 -42.878 1.00 62.94 1321 ILE B O 1
ATOM 4730 N N . PHE B 2 343 ? 20.290 -28.437 -44.983 1.00 66.27 1322 PHE B N 1
ATOM 4731 C CA . PHE B 2 343 ? 18.885 -28.694 -44.687 1.00 61.82 1322 PHE B CA 1
ATOM 4732 C C . PHE B 2 343 ? 18.664 -30.149 -44.308 1.00 68.21 1322 PHE B C 1
ATOM 4733 O O . PHE B 2 343 ? 17.686 -30.481 -43.645 1.00 75.61 1322 PHE B O 1
ATOM 4741 N N . SER B 2 344 ? 19.565 -31.022 -44.746 1.00 70.45 1323 SER B N 1
ATOM 4742 C CA . SER B 2 344 ? 19.349 -32.458 -44.605 1.00 74.85 1323 SER B CA 1
ATOM 4743 C C . SER B 2 344 ? 19.464 -32.916 -43.160 1.00 76.34 1323 SER B C 1
ATOM 4744 O O . SER B 2 344 ? 18.916 -33.950 -42.785 1.00 83.88 1323 SER B O 1
ATOM 4747 N N . TYR B 2 345 ? 20.182 -32.152 -42.348 1.00 84.74 1324 TYR B N 1
ATOM 4748 C CA . TYR B 2 345 ? 20.305 -32.509 -40.944 1.00 102.00 1324 TYR B CA 1
ATOM 4749 C C . TYR B 2 345 ? 18.986 -32.293 -40.206 1.00 97.53 1324 TYR B C 1
ATOM 4750 O O . TYR B 2 345 ? 18.749 -32.884 -39.153 1.00 100.94 1324 TYR B O 1
ATOM 4759 N N . ASP B 2 346 ? 18.121 -31.462 -40.778 1.00 91.00 1325 ASP B N 1
ATOM 4760 C CA . ASP B 2 346 ? 16.722 -31.462 -40.382 1.00 97.78 1325 ASP B CA 1
ATOM 4761 C C . ASP B 2 346 ? 16.109 -32.735 -40.939 1.00 91.55 1325 ASP B C 1
ATOM 4762 O O . ASP B 2 346 ? 15.877 -32.849 -42.139 1.00 102.04 1325 ASP B O 1
ATOM 4767 N N . PRO B 2 347 ? 15.837 -33.699 -40.060 1.00 91.91 1326 PRO B N 1
ATOM 4768 C CA . PRO B 2 347 ? 15.442 -35.060 -40.435 1.00 90.12 1326 PRO B CA 1
ATOM 4769 C C . PRO B 2 347 ? 14.205 -35.114 -41.331 1.00 93.65 1326 PRO B C 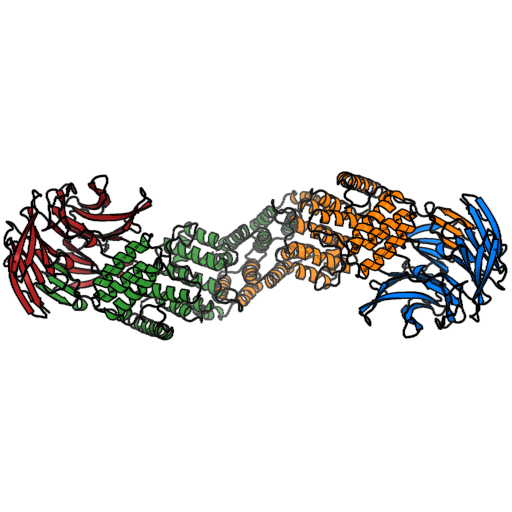1
ATOM 4770 O O . PRO B 2 347 ? 14.118 -35.993 -42.190 1.00 88.64 1326 PRO B O 1
ATOM 4774 N N . LYS B 2 348 ? 13.264 -34.196 -41.132 1.00 99.36 1327 LYS B N 1
ATOM 4775 C CA . LYS B 2 348 ? 12.040 -34.180 -41.927 1.00 92.16 1327 LYS B CA 1
ATOM 4776 C C . LYS B 2 348 ? 12.324 -33.828 -43.391 1.00 92.57 1327 LYS B C 1
ATOM 4777 O O . LYS B 2 348 ? 11.610 -34.270 -44.294 1.00 79.75 1327 LYS B O 1
ATOM 4779 N N . PHE B 2 349 ? 13.380 -33.045 -43.613 1.00 92.30 1328 PHE B N 1
ATOM 4780 C CA . PHE B 2 349 ? 13.743 -32.549 -44.941 1.00 74.06 1328 PHE B CA 1
ATOM 4781 C C . PHE B 2 349 ? 13.973 -33.664 -45.956 1.00 81.58 1328 PHE B C 1
ATOM 4782 O O . PHE B 2 349 ? 14.691 -34.627 -45.680 1.00 85.57 1328 PHE B O 1
ATOM 4790 N N . LYS B 2 350 ? 13.374 -33.507 -47.136 1.00 83.45 1329 LYS B N 1
ATOM 4791 C CA . LYS B 2 350 ? 13.421 -34.525 -48.184 1.00 76.62 1329 LYS B CA 1
ATOM 4792 C C . LYS B 2 350 ? 14.275 -34.123 -49.390 1.00 82.04 1329 LYS B C 1
ATOM 4793 O O . LYS B 2 350 ? 14.602 -34.963 -50.226 1.00 84.66 1329 LYS B O 1
ATOM 4795 N N . GLY B 2 351 ? 14.627 -32.843 -49.483 1.00 73.84 1330 GLY B N 1
ATOM 4796 C CA . GLY B 2 351 ? 15.494 -32.369 -50.551 1.00 58.49 1330 GLY B CA 1
ATOM 4797 C C . GLY B 2 351 ? 14.818 -31.383 -51.486 1.00 59.39 1330 GLY B C 1
ATOM 4798 O O . GLY B 2 351 ? 13.590 -31.316 -51.541 1.00 73.29 1330 GLY B O 1
ATOM 4799 N N . PHE B 2 352 ? 15.619 -30.614 -52.223 1.00 52.84 1331 PHE B N 1
ATOM 4800 C CA . PHE B 2 352 ? 15.085 -29.661 -53.195 1.00 53.18 1331 PHE B CA 1
ATOM 4801 C C . PHE B 2 352 ? 14.948 -30.286 -54.586 1.00 61.25 1331 PHE B C 1
ATOM 4802 O O . PHE B 2 352 ? 15.938 -30.487 -55.291 1.00 67.64 1331 PHE B O 1
ATOM 4810 N N . SER B 2 353 ? 13.718 -30.590 -54.977 1.00 58.50 1332 SER B N 1
ATOM 4811 C CA . SER B 2 353 ? 13.444 -31.089 -56.315 1.00 64.83 1332 SER B CA 1
ATOM 4812 C C . SER B 2 353 ? 13.935 -30.110 -57.375 1.00 66.84 1332 SER B C 1
ATOM 4813 O O . SER B 2 353 ? 14.426 -30.516 -58.429 1.00 71.22 1332 SER B O 1
ATOM 4816 N N . SER B 2 354 ? 13.802 -28.820 -57.092 1.00 46.49 1333 SER B N 1
ATOM 4817 C CA . SER B 2 354 ? 14.100 -27.795 -58.084 1.00 54.34 1333 SER B CA 1
ATOM 4818 C C . SER B 2 354 ? 15.543 -27.844 -58.586 1.00 56.72 1333 SER B C 1
ATOM 4819 O O . SER B 2 354 ? 15.848 -27.296 -59.643 1.00 60.19 1333 SER B O 1
ATOM 4822 N N . ILE B 2 355 ? 16.426 -28.498 -57.836 1.00 40.16 1334 ILE B N 1
ATOM 4823 C CA . ILE B 2 355 ? 17.833 -28.542 -58.216 1.00 46.74 1334 ILE B CA 1
ATOM 4824 C C . ILE B 2 355 ? 18.286 -29.891 -58.781 1.00 55.92 1334 ILE B C 1
ATOM 4825 O O . ILE B 2 355 ? 19.450 -30.051 -59.151 1.00 66.75 1334 ILE B O 1
ATOM 4830 N N . LEU B 2 356 ? 17.378 -30.858 -58.852 1.00 46.33 1335 LEU B N 1
ATOM 4831 C CA . LEU B 2 356 ? 17.708 -32.149 -59.455 1.00 46.24 1335 LEU B CA 1
ATOM 4832 C C . LEU B 2 356 ? 18.264 -32.000 -60.874 1.00 52.11 1335 LEU B C 1
ATOM 4833 O O . LEU B 2 356 ? 19.266 -32.627 -61.222 1.00 52.19 1335 LEU B O 1
ATOM 4838 N N . PRO B 2 357 ? 17.615 -31.170 -61.705 1.00 49.69 1336 PRO B N 1
ATOM 4839 C CA . PRO B 2 357 ? 18.183 -30.907 -63.027 1.00 47.76 1336 PRO B CA 1
ATOM 4840 C C . PRO B 2 357 ? 19.634 -30.455 -62.933 1.00 54.14 1336 PRO B C 1
ATOM 4841 O O . PRO B 2 357 ? 20.461 -30.914 -63.716 1.00 56.03 1336 PRO B O 1
ATOM 4845 N N . GLN B 2 358 ? 19.941 -29.581 -61.980 1.00 56.32 1337 GLN B N 1
ATOM 4846 C CA . GLN B 2 358 ? 21.296 -29.061 -61.843 1.00 43.02 1337 GLN B CA 1
ATOM 4847 C C . GLN B 2 358 ? 22.269 -30.171 -61.478 1.00 51.18 1337 GLN B C 1
ATOM 4848 O O . GLN B 2 358 ? 23.415 -30.152 -61.908 1.00 56.18 1337 GLN B O 1
ATOM 4854 N N . LYS B 2 359 ? 21.809 -31.139 -60.689 1.00 45.36 1338 LYS B N 1
ATOM 4855 C CA . LYS B 2 359 ? 22.644 -32.276 -60.307 1.00 43.68 1338 LYS B CA 1
ATOM 4856 C C . LYS B 2 359 ? 22.994 -33.154 -61.509 1.00 51.46 1338 LYS B C 1
ATOM 4857 O O . LYS B 2 359 ? 24.128 -33.622 -61.639 1.00 39.71 1338 LYS B O 1
ATOM 4863 N N . ILE B 2 360 ? 22.012 -33.382 -62.378 1.00 46.70 1339 ILE B N 1
ATOM 4864 C CA . ILE B 2 360 ? 22.229 -34.164 -63.589 1.00 33.72 1339 ILE B CA 1
ATOM 4865 C C . ILE B 2 360 ? 23.199 -33.422 -64.495 1.00 44.31 1339 ILE B C 1
ATOM 4866 O O . ILE B 2 360 ? 24.107 -34.012 -65.082 1.00 54.57 1339 ILE B O 1
ATOM 4871 N N . TYR B 2 361 ? 22.998 -32.116 -64.597 1.00 41.92 1340 TYR B N 1
ATOM 4872 C CA . TYR B 2 361 ? 23.890 -31.249 -65.352 1.00 44.27 1340 TYR B CA 1
ATOM 4873 C C . TYR B 2 361 ? 25.300 -31.311 -64.775 1.00 53.37 1340 TYR B C 1
ATOM 4874 O O . TYR B 2 361 ? 26.289 -31.213 -65.505 1.00 49.14 1340 TYR B O 1
ATOM 4883 N N . HIS B 2 362 ? 25.378 -31.480 -63.458 1.00 50.67 1341 HIS B N 1
ATOM 4884 C CA . HIS B 2 362 ? 26.649 -31.635 -62.763 1.00 49.50 1341 HIS B CA 1
ATOM 4885 C C . HIS B 2 362 ? 27.327 -32.909 -63.260 1.00 49.00 1341 HIS B C 1
ATOM 4886 O O . HIS B 2 362 ? 28.477 -32.882 -63.690 1.00 56.07 1341 HIS B O 1
ATOM 4893 N N . ALA B 2 363 ? 26.599 -34.021 -63.212 1.00 45.62 1342 ALA B N 1
ATOM 4894 C CA . ALA B 2 363 ? 27.104 -35.299 -63.715 1.00 48.85 1342 ALA B CA 1
ATOM 4895 C C . ALA B 2 363 ? 27.551 -35.200 -65.168 1.00 46.34 1342 ALA B C 1
ATOM 4896 O O . ALA B 2 363 ? 28.548 -35.794 -65.560 1.00 60.20 1342 ALA B O 1
ATOM 4898 N N . SER B 2 364 ? 26.802 -34.451 -65.965 1.00 45.69 1343 SER B N 1
ATOM 4899 C CA . SER B 2 364 ? 27.158 -34.224 -67.360 1.00 41.30 1343 SER B CA 1
ATOM 4900 C C . SER B 2 364 ? 28.503 -33.512 -67.461 1.00 49.00 1343 SER B C 1
ATOM 4901 O O . SER B 2 364 ? 29.324 -33.839 -68.317 1.00 55.71 1343 SER B O 1
ATOM 4904 N N . LEU B 2 365 ? 28.726 -32.540 -66.580 1.00 44.97 1344 LEU B N 1
ATOM 4905 C CA . LEU B 2 365 ? 29.976 -31.787 -66.571 1.00 43.61 1344 LEU B CA 1
ATOM 4906 C C . LEU B 2 365 ? 31.175 -32.653 -66.205 1.00 54.35 1344 LEU B C 1
ATOM 4907 O O . LEU B 2 365 ? 32.292 -32.414 -66.667 1.00 60.84 1344 LEU B O 1
ATOM 4912 N N . LEU B 2 366 ? 30.940 -33.658 -65.371 1.00 42.25 1345 LEU B N 1
ATOM 4913 C CA . LEU B 2 366 ? 31.990 -34.596 -65.006 1.00 43.18 1345 LEU B CA 1
ATOM 4914 C C . LEU B 2 366 ? 32.382 -35.458 -66.200 1.00 47.52 1345 LEU B C 1
ATOM 4915 O O . LEU B 2 366 ? 33.560 -35.742 -66.408 1.00 59.38 1345 LEU B O 1
ATOM 4920 N N . GLN B 2 367 ? 31.386 -35.872 -66.979 1.00 49.02 1346 GLN B N 1
ATOM 4921 C CA . GLN B 2 367 ? 31.620 -36.637 -68.199 1.00 55.37 1346 GLN B CA 1
ATOM 4922 C C . GLN B 2 367 ? 32.550 -35.897 -69.146 1.00 47.24 1346 GLN B C 1
ATOM 4923 O O . GLN B 2 367 ? 33.533 -36.460 -69.618 1.00 70.50 1346 GLN B O 1
ATOM 4929 N N . GLU B 2 368 ? 32.233 -34.638 -69.433 1.00 42.34 1347 GLU B N 1
ATOM 4930 C CA . GLU B 2 368 ? 33.035 -33.856 -70.364 1.00 49.14 1347 GLU B CA 1
ATOM 4931 C C . GLU B 2 368 ? 34.481 -33.713 -69.889 1.00 51.36 1347 GLU B C 1
ATOM 4932 O O . GLU B 2 368 ? 35.394 -33.593 -70.697 1.00 72.74 1347 GLU B O 1
ATOM 4938 N N . GLN B 2 369 ? 34.685 -33.731 -68.576 1.00 58.21 1348 GLN B N 1
ATOM 4939 C CA . GLN B 2 369 ? 36.029 -33.622 -68.017 1.00 63.91 1348 GLN B CA 1
ATOM 4940 C C . GLN B 2 369 ? 36.661 -34.989 -67.788 1.00 72.03 1348 GLN B C 1
ATOM 4941 O O . GLN B 2 369 ? 37.620 -35.122 -67.035 1.00 83.78 1348 GLN B O 1
ATOM 4947 N N . GLY B 2 370 ? 36.115 -36.003 -68.447 1.00 72.20 1349 GLY B N 1
ATOM 4948 C CA . GLY B 2 370 ? 36.661 -37.344 -68.375 1.00 77.29 1349 GLY B CA 1
ATOM 4949 C C . GLY B 2 370 ? 36.654 -37.933 -66.981 1.00 75.41 1349 GLY B C 1
ATOM 4950 O O . GLY B 2 370 ? 37.438 -38.831 -66.680 1.00 84.08 1349 GLY B O 1
ATOM 4951 N N . LEU B 2 371 ? 35.770 -37.433 -66.126 1.00 67.99 1350 LEU B N 1
ATOM 4952 C CA . LEU B 2 371 ? 35.657 -37.956 -64.770 1.00 71.56 1350 LEU B CA 1
ATOM 4953 C C . LEU B 2 371 ? 34.491 -38.937 -64.653 1.00 73.30 1350 LEU B C 1
ATOM 4954 O O . LEU B 2 371 ? 33.561 -38.723 -63.879 1.00 78.43 1350 LEU B O 1
ATOM 4959 N N . ASN B 2 372 ? 34.552 -40.015 -65.427 1.00 73.52 1351 ASN B N 1
ATOM 4960 C CA . ASN B 2 372 ? 33.494 -41.020 -65.433 1.00 80.27 1351 ASN B CA 1
ATOM 4961 C C . ASN B 2 372 ? 33.263 -41.652 -64.061 1.00 80.64 1351 ASN B C 1
ATOM 4962 O O . ASN B 2 372 ? 32.149 -42.072 -63.744 1.00 83.27 1351 ASN B O 1
ATOM 4967 N N . SER B 2 373 ? 34.317 -41.715 -63.253 1.00 77.51 1352 SER B N 1
ATOM 4968 C CA . SER B 2 373 ? 34.239 -42.314 -61.922 1.00 96.93 1352 SER B CA 1
ATOM 4969 C C . SER B 2 373 ? 33.213 -41.611 -61.030 1.00 93.46 1352 SER B C 1
ATOM 4970 O O . SER B 2 373 ? 32.206 -42.205 -60.638 1.00 87.26 1352 SER B O 1
ATOM 4973 N N . LEU B 2 374 ? 33.481 -40.350 -60.704 1.00 83.03 1353 LEU B N 1
ATOM 4974 C CA . LEU B 2 374 ? 32.556 -39.547 -59.915 1.00 78.10 1353 LEU B CA 1
ATOM 4975 C C . LEU B 2 374 ? 31.222 -39.413 -60.634 1.00 77.51 1353 LEU B C 1
ATOM 4976 O O . LEU B 2 374 ? 30.176 -39.247 -60.003 1.00 82.33 1353 LEU B O 1
ATOM 4981 N N . GLY B 2 375 ? 31.272 -39.478 -61.961 1.00 63.31 1354 GLY B N 1
ATOM 4982 C CA . GLY B 2 375 ? 30.086 -39.356 -62.785 1.00 56.80 1354 GLY B CA 1
ATOM 4983 C C . GLY B 2 375 ? 29.021 -40.378 -62.449 1.00 55.61 1354 GLY B C 1
ATOM 4984 O O . GLY B 2 375 ? 27.864 -40.021 -62.241 1.00 56.92 1354 GLY B O 1
ATOM 4985 N N . THR B 2 376 ? 29.407 -41.650 -62.395 1.00 67.86 1355 THR B N 1
ATOM 4986 C CA . THR B 2 376 ? 28.466 -42.718 -62.067 1.00 66.30 1355 THR B CA 1
ATOM 4987 C C . THR B 2 376 ? 28.026 -42.644 -60.609 1.00 58.99 1355 THR B C 1
ATOM 4988 O O . THR B 2 376 ? 26.896 -43.004 -60.282 1.00 71.88 1355 THR B O 1
ATOM 4992 N N . LYS B 2 377 ? 28.914 -42.179 -59.735 1.00 69.56 1356 LYS B N 1
ATOM 4993 C CA . LYS B 2 377 ? 28.545 -41.966 -58.336 1.00 82.86 1356 LYS B CA 1
ATOM 4994 C C . LYS B 2 377 ? 27.308 -41.088 -58.257 1.00 69.21 1356 LYS B C 1
ATOM 4995 O O . LYS B 2 377 ? 26.458 -41.281 -57.395 1.00 67.63 1356 LYS B O 1
ATOM 5001 N N . TYR B 2 378 ? 27.212 -40.129 -59.174 1.00 68.32 1357 TYR B N 1
ATOM 5002 C CA . TYR B 2 378 ? 26.070 -39.220 -59.228 1.00 64.07 1357 TYR B CA 1
ATOM 5003 C C . TYR B 2 378 ? 24.847 -39.835 -59.897 1.00 59.36 1357 TYR B C 1
ATOM 5004 O O . TYR B 2 378 ? 23.754 -39.815 -59.337 1.00 66.03 1357 TYR B O 1
ATOM 5013 N N . THR B 2 379 ? 25.028 -40.380 -61.093 1.00 60.41 1358 THR B N 1
ATOM 5014 C CA . THR B 2 379 ? 23.914 -40.997 -61.805 1.00 70.48 1358 THR B CA 1
ATOM 5015 C C . THR B 2 379 ? 23.247 -42.078 -60.951 1.00 68.07 1358 THR B C 1
ATOM 5016 O O . THR B 2 379 ? 22.021 -42.173 -60.900 1.00 67.09 1358 THR B O 1
ATOM 5020 N N . ASP B 2 380 ? 24.055 -42.881 -60.270 1.00 72.40 1359 ASP B N 1
ATOM 5021 C CA . ASP B 2 380 ? 23.524 -43.919 -59.394 1.00 79.54 1359 ASP B CA 1
ATOM 5022 C C . ASP B 2 380 ? 22.709 -43.328 -58.246 1.00 70.04 1359 ASP B C 1
ATOM 5023 O O . ASP B 2 380 ? 21.548 -43.696 -58.041 1.00 63.17 1359 ASP B O 1
ATOM 5028 N N . TYR B 2 381 ? 23.317 -42.411 -57.501 1.00 55.26 1360 TYR B N 1
ATOM 5029 C CA . TYR B 2 381 ? 22.617 -41.756 -56.409 1.00 58.62 1360 TYR B CA 1
ATOM 5030 C C . TYR B 2 381 ? 21.349 -41.079 -56.908 1.00 62.11 1360 TYR B C 1
ATOM 5031 O O . TYR B 2 381 ? 20.296 -41.165 -56.272 1.00 71.83 1360 TYR B O 1
ATOM 5040 N N . LEU B 2 382 ? 21.455 -40.407 -58.050 1.00 51.85 1361 LEU B N 1
ATOM 5041 C CA . LEU B 2 382 ? 20.331 -39.659 -58.595 1.00 53.73 1361 LEU B CA 1
ATOM 5042 C C . LEU B 2 382 ? 19.204 -40.584 -59.024 1.00 68.47 1361 LEU B C 1
ATOM 5043 O O . LEU B 2 382 ? 18.036 -40.206 -58.979 1.00 65.48 1361 LEU B O 1
ATOM 5048 N N . SER B 2 383 ? 19.557 -41.799 -59.433 1.00 74.91 1362 SER B N 1
ATOM 5049 C CA . SER B 2 383 ? 18.556 -42.788 -59.810 1.00 78.34 1362 SER B CA 1
ATOM 5050 C C . SER B 2 383 ? 17.607 -43.056 -58.651 1.00 73.79 1362 SER B C 1
ATOM 5051 O O . SER B 2 383 ? 16.395 -42.892 -58.777 1.00 76.80 1362 SER B O 1
ATOM 5054 N N . SER B 2 384 ? 18.162 -43.462 -57.517 1.00 76.28 1363 SER B N 1
ATOM 5055 C CA . SER B 2 384 ? 17.350 -43.718 -56.333 1.00 88.22 1363 SER B CA 1
ATOM 5056 C C . SER B 2 384 ? 16.602 -42.455 -55.930 1.00 73.61 1363 SER B C 1
ATOM 5057 O O . SER B 2 384 ? 15.452 -42.507 -55.492 1.00 71.13 1363 SER B O 1
ATOM 5060 N N . SER B 2 385 ? 17.269 -41.320 -56.089 1.00 60.80 1364 SER B N 1
ATOM 5061 C CA . SER B 2 385 ? 16.680 -40.031 -55.772 1.00 63.87 1364 SER B CA 1
ATOM 5062 C C . SER B 2 385 ? 15.417 -39.775 -56.603 1.00 73.31 1364 SER B C 1
ATOM 5063 O O . SER B 2 385 ? 14.404 -39.313 -56.077 1.00 71.77 1364 SER B O 1
ATOM 5066 N N . VAL B 2 386 ? 15.480 -40.089 -57.896 1.00 74.82 1365 VAL B N 1
ATOM 5067 C CA . VAL B 2 386 ? 14.360 -39.860 -58.810 1.00 70.96 1365 VAL B CA 1
ATOM 5068 C C . VAL B 2 386 ? 13.270 -40.922 -58.679 1.00 72.49 1365 VAL B C 1
ATOM 5069 O O . VAL B 2 386 ? 12.080 -40.611 -58.748 1.00 70.86 1365 VAL B O 1
ATOM 5073 N N . ARG B 2 387 ? 13.677 -42.175 -58.498 1.00 75.24 1366 ARG B N 1
ATOM 5074 C CA . ARG B 2 387 ? 12.718 -43.268 -58.358 1.00 80.14 1366 ARG B CA 1
ATOM 5075 C C . ARG B 2 387 ? 11.847 -43.096 -57.118 1.00 80.32 1366 ARG B C 1
ATOM 5076 O O . ARG B 2 387 ? 10.812 -43.747 -56.984 1.00 83.54 1366 ARG B O 1
ATOM 5084 N N . LYS B 2 388 ? 12.267 -42.209 -56.221 1.00 78.70 1367 LYS B N 1
ATOM 5085 C CA . LYS B 2 388 ? 11.486 -41.892 -55.030 1.00 82.18 1367 LYS B CA 1
ATOM 5086 C C . LYS B 2 388 ? 10.563 -40.707 -55.299 1.00 93.36 1367 LYS B C 1
ATOM 5087 O O . LYS B 2 388 ? 10.199 -39.971 -54.384 1.00 96.36 1367 LYS B O 1
ATOM 5089 N N . LEU B 2 389 ? 10.197 -40.516 -56.561 1.00 92.30 1368 LEU B N 1
ATOM 5090 C CA . LEU B 2 389 ? 9.303 -39.428 -56.945 1.00 90.88 1368 LEU B CA 1
ATOM 5091 C C . LEU B 2 389 ? 8.038 -39.977 -57.596 1.00 91.13 1368 LEU B C 1
ATOM 5092 O O . LEU B 2 389 ? 8.021 -41.117 -58.056 1.00 101.68 1368 LEU B O 1
ATOM 5097 N N . PRO B 2 390 ? 6.969 -39.165 -57.632 1.00 79.94 1369 PRO B N 1
ATOM 5098 C CA . PRO B 2 390 ? 5.736 -39.564 -58.320 1.00 72.72 1369 PRO B CA 1
ATOM 5099 C C . PRO B 2 390 ? 6.031 -39.956 -59.765 1.00 69.04 1369 PRO B C 1
ATOM 5100 O O . PRO B 2 390 ? 6.438 -39.115 -60.568 1.00 61.46 1369 PRO B O 1
ATOM 5104 N N . LYS B 2 391 ? 5.828 -41.227 -60.088 1.00 65.63 1370 LYS B N 1
ATOM 5105 C CA . LYS B 2 391 ? 6.231 -41.756 -61.385 1.00 65.14 1370 LYS B CA 1
ATOM 5106 C C . LYS B 2 391 ? 5.536 -41.082 -62.567 1.00 75.57 1370 LYS B C 1
ATOM 5107 O O . LYS B 2 391 ? 5.991 -41.194 -63.700 1.00 73.44 1370 LYS B O 1
ATOM 5109 N N . LYS B 2 392 ? 4.442 -40.374 -62.300 1.00 89.81 1371 LYS B N 1
ATOM 5110 C CA . LYS B 2 392 ? 3.610 -39.824 -63.368 1.00 77.81 1371 LYS B CA 1
ATOM 5111 C C . LYS B 2 392 ? 3.760 -38.315 -63.562 1.00 70.02 1371 LYS B C 1
ATOM 5112 O O . LYS B 2 392 ? 3.201 -37.753 -64.501 1.00 71.31 1371 LYS B O 1
ATOM 5114 N N . ASP B 2 393 ? 4.505 -37.660 -62.675 1.00 64.88 1372 ASP B N 1
ATOM 5115 C CA . ASP B 2 393 ? 4.745 -36.224 -62.797 1.00 68.45 1372 ASP B CA 1
ATOM 5116 C C . ASP B 2 393 ? 5.580 -35.925 -64.034 1.00 68.87 1372 ASP B C 1
ATOM 5117 O O . ASP B 2 393 ? 6.438 -36.721 -64.420 1.00 63.10 1372 ASP B O 1
ATOM 5122 N N . ILE B 2 394 ? 5.337 -34.777 -64.654 1.00 62.55 1373 ILE B N 1
ATOM 5123 C CA . ILE B 2 394 ? 6.116 -34.398 -65.823 1.00 61.51 1373 ILE B CA 1
ATOM 5124 C C . ILE B 2 394 ? 7.598 -34.297 -65.488 1.00 57.03 1373 ILE B C 1
ATOM 5125 O O . ILE B 2 394 ? 8.437 -34.851 -66.198 1.00 63.92 1373 ILE B O 1
ATOM 5130 N N . LEU B 2 395 ? 7.913 -33.592 -64.406 1.00 51.89 1374 LEU B N 1
ATOM 5131 C CA . LEU B 2 395 ? 9.293 -33.455 -63.957 1.00 57.22 1374 LEU B CA 1
ATOM 5132 C C . LEU B 2 395 ? 9.959 -34.816 -63.842 1.00 56.42 1374 LEU B C 1
ATOM 5133 O O . LEU B 2 395 ? 11.061 -35.025 -64.351 1.00 60.31 1374 LEU B O 1
ATOM 5138 N N . THR B 2 396 ? 9.277 -35.742 -63.179 1.00 41.79 1375 THR B N 1
ATOM 5139 C CA . THR B 2 396 ? 9.820 -37.072 -62.962 1.00 33.04 1375 THR B CA 1
ATOM 5140 C C . THR B 2 396 ? 10.216 -37.731 -64.277 1.00 45.62 1375 THR B C 1
ATOM 5141 O O . THR B 2 396 ? 11.311 -38.276 -64.401 1.00 51.08 1375 THR B O 1
ATOM 5145 N N . ILE B 2 397 ? 9.314 -37.667 -65.254 1.00 52.15 1376 ILE B N 1
ATOM 5146 C CA . ILE B 2 397 ? 9.492 -38.326 -66.547 1.00 48.69 1376 ILE B CA 1
ATOM 5147 C C . ILE B 2 397 ? 10.667 -37.767 -67.337 1.00 46.32 1376 ILE B C 1
ATOM 5148 O O . ILE B 2 397 ? 11.464 -38.518 -67.899 1.00 52.86 1376 ILE B O 1
ATOM 5153 N N . ASN B 2 398 ? 10.760 -36.445 -67.381 1.00 41.42 1377 ASN B N 1
ATOM 5154 C CA . ASN B 2 398 ? 11.882 -35.763 -68.012 1.00 34.86 1377 ASN B CA 1
ATOM 5155 C C . ASN B 2 398 ? 13.229 -36.053 -67.356 1.00 46.72 1377 ASN B C 1
ATOM 5156 O O . ASN B 2 398 ? 14.195 -36.394 -68.042 1.00 55.17 1377 ASN B O 1
ATOM 5161 N N . LEU B 2 399 ? 13.292 -35.916 -66.032 1.00 46.48 1378 LEU B N 1
ATOM 5162 C CA . LEU B 2 399 ? 14.522 -36.213 -65.294 1.00 55.35 1378 LEU B CA 1
ATOM 5163 C C . LEU B 2 399 ? 14.999 -37.636 -65.560 1.00 49.00 1378 LEU B C 1
ATOM 5164 O O . LEU B 2 399 ? 16.197 -37.891 -65.661 1.00 40.27 1378 LEU B O 1
ATOM 5169 N N . THR B 2 400 ? 14.057 -38.562 -65.672 1.00 38.39 1379 THR B N 1
ATOM 5170 C CA . THR B 2 400 ? 14.407 -39.950 -65.916 1.00 48.25 1379 THR B CA 1
ATOM 5171 C C . THR B 2 400 ? 15.092 -40.093 -67.268 1.00 49.36 1379 THR B C 1
ATOM 5172 O O . THR B 2 400 ? 16.137 -40.735 -67.389 1.00 41.62 1379 THR B O 1
ATOM 5176 N N . ARG B 2 401 ? 14.497 -39.489 -68.286 1.00 48.28 1380 ARG B N 1
ATOM 5177 C CA . ARG B 2 401 ? 15.065 -39.541 -69.623 1.00 61.59 1380 ARG B CA 1
ATOM 5178 C C . ARG B 2 401 ? 16.451 -38.906 -69.631 1.00 47.61 1380 ARG B C 1
ATOM 5179 O O . ARG B 2 401 ? 17.424 -39.517 -70.070 1.00 45.08 1380 ARG B O 1
ATOM 5187 N N . GLU B 2 402 ? 16.526 -37.678 -69.129 1.00 37.72 1381 GLU B N 1
ATOM 5188 C CA . GLU B 2 402 ? 17.764 -36.914 -69.135 1.00 45.57 1381 GLU B CA 1
ATOM 5189 C C . GLU B 2 402 ? 18.844 -37.619 -68.335 1.00 50.00 1381 GLU B C 1
ATOM 5190 O O . GLU B 2 402 ? 20.029 -37.536 -68.654 1.00 49.51 1381 GLU B O 1
ATOM 5196 N N . LEU B 2 403 ? 18.425 -38.324 -67.296 1.00 52.33 1382 LEU B N 1
ATOM 5197 C CA . LEU B 2 403 ? 19.358 -39.048 -66.457 1.00 46.44 1382 LEU B CA 1
ATOM 5198 C C . LEU B 2 403 ? 19.888 -40.255 -67.212 1.00 45.34 1382 LEU B C 1
ATOM 5199 O O . LEU B 2 403 ? 21.068 -40.581 -67.117 1.00 58.68 1382 LEU B O 1
ATOM 5204 N N . SER B 2 404 ? 19.015 -40.915 -67.966 1.00 44.06 1383 SER B N 1
ATOM 5205 C CA . SER B 2 404 ? 19.430 -42.041 -68.801 1.00 50.12 1383 SER B CA 1
ATOM 5206 C C . SER B 2 404 ? 20.476 -41.627 -69.831 1.00 48.85 1383 SER B C 1
ATOM 5207 O O . SER B 2 404 ? 21.475 -42.323 -70.025 1.00 42.03 1383 SER B O 1
ATOM 5210 N N . GLU B 2 405 ? 20.240 -40.494 -70.487 1.00 36.90 1384 GLU B N 1
ATOM 5211 C CA . GLU B 2 405 ? 21.141 -40.007 -71.519 1.00 50.41 1384 GLU B CA 1
ATOM 5212 C C . GLU B 2 405 ? 22.546 -39.812 -70.962 1.00 54.54 1384 GLU B C 1
ATOM 5213 O O . GLU B 2 405 ? 23.522 -40.282 -71.544 1.00 46.76 1384 GLU B O 1
ATOM 5219 N N . VAL B 2 406 ? 22.641 -39.118 -69.831 1.00 50.06 1385 VAL B N 1
ATOM 5220 C CA . VAL B 2 406 ? 23.928 -38.880 -69.194 1.00 45.50 1385 VAL B CA 1
ATOM 5221 C C . VAL B 2 406 ? 24.548 -40.196 -68.747 1.00 53.01 1385 VAL B C 1
ATOM 5222 O O . VAL B 2 406 ? 25.739 -40.433 -68.940 1.00 57.52 1385 VAL B O 1
ATOM 5226 N N . ALA B 2 407 ? 23.730 -41.055 -68.151 1.00 60.14 1386 ALA B N 1
ATOM 5227 C CA . ALA B 2 407 ? 24.208 -42.349 -67.689 1.00 58.73 1386 ALA B CA 1
ATOM 5228 C C . ALA B 2 407 ? 24.786 -43.144 -68.855 1.00 63.72 1386 ALA B C 1
ATOM 5229 O O . ALA B 2 407 ? 25.868 -43.710 -68.744 1.00 67.31 1386 ALA B O 1
ATOM 5231 N N . SER B 2 408 ? 24.065 -43.177 -69.971 1.00 65.42 1387 SER B N 1
ATOM 5232 C CA . SER B 2 408 ? 24.544 -43.862 -71.169 1.00 76.97 1387 SER B CA 1
ATOM 5233 C C . SER B 2 408 ? 25.915 -43.339 -71.588 1.00 81.05 1387 SER B C 1
ATOM 5234 O O . SER B 2 408 ? 26.833 -44.115 -71.851 1.00 89.90 1387 SER B O 1
ATOM 5237 N N . ARG B 2 409 ? 26.043 -42.018 -71.647 1.00 69.01 1388 ARG B N 1
ATOM 5238 C CA . ARG B 2 409 ? 27.277 -41.374 -72.079 1.00 62.56 1388 ARG B CA 1
ATOM 5239 C C . ARG B 2 409 ? 28.479 -41.755 -71.218 1.00 72.12 1388 ARG B C 1
ATOM 5240 O O . ARG B 2 409 ? 29.622 -41.688 -71.669 1.00 79.20 1388 ARG B O 1
ATOM 5248 N N . LEU B 2 410 ? 28.216 -42.161 -69.982 1.00 79.41 1389 LEU B N 1
ATOM 5249 C CA . LEU B 2 410 ? 29.279 -42.488 -69.041 1.00 72.61 1389 LEU B CA 1
ATOM 5250 C C . LEU B 2 410 ? 29.650 -43.968 -69.086 1.00 71.89 1389 LEU B C 1
ATOM 5251 O O . LEU B 2 410 ? 29.909 -44.578 -68.055 1.00 79.53 1389 LEU B O 1
ATOM 5256 N N . SER B 2 411 ? 29.675 -44.543 -70.283 1.00 81.41 1390 SER B N 1
ATOM 5257 C CA . SER B 2 411 ? 30.056 -45.943 -70.440 1.00 87.69 1390 SER B CA 1
ATOM 5258 C C . SER B 2 411 ? 30.250 -46.323 -71.907 1.00 75.82 1390 SER B C 1
ATOM 5259 O O . SER B 2 411 ? 29.833 -45.596 -72.807 1.00 71.88 1390 SER B O 1
ATOM 5262 N N . ARG C 2 11 ? -26.698 -8.132 42.999 1.00 239.79 990 ARG C N 1
ATOM 5263 C CA . ARG C 2 11 ? -27.835 -7.724 43.815 1.00 243.35 990 ARG C CA 1
ATOM 5264 C C . ARG C 2 11 ? -28.549 -6.604 43.074 1.00 243.08 990 ARG C C 1
ATOM 5265 O O . ARG C 2 11 ? -29.206 -5.743 43.663 1.00 245.57 990 ARG C O 1
ATOM 5267 N N . ARG C 2 12 ? -28.407 -6.652 41.757 1.00 242.94 991 ARG C N 1
ATOM 5268 C CA . ARG C 2 12 ? -28.831 -5.596 40.862 1.00 246.93 991 ARG C CA 1
ATOM 5269 C C . ARG C 2 12 ? -29.677 -6.246 39.773 1.00 251.19 991 ARG C C 1
ATOM 5270 O O . ARG C 2 12 ? -29.386 -7.363 39.333 1.00 251.16 991 ARG C O 1
ATOM 5278 N N . GLN C 2 13 ? -30.738 -5.565 39.355 1.00 256.75 992 GLN C N 1
ATOM 5279 C CA . GLN C 2 13 ? -31.611 -6.090 38.310 1.00 263.02 992 GLN C CA 1
ATOM 5280 C C . GLN C 2 13 ? -31.015 -5.770 36.927 1.00 265.77 992 GLN C C 1
ATOM 5281 O O . GLN C 2 13 ? -30.728 -4.612 36.631 1.00 269.13 992 GLN C O 1
ATOM 5287 N N . PHE C 2 14 ? -30.809 -6.795 36.102 1.00 261.00 993 PHE C N 1
ATOM 5288 C CA . PHE C 2 14 ? -30.204 -6.624 34.773 1.00 252.68 993 PHE C CA 1
ATOM 5289 C C . PHE C 2 14 ? -31.177 -6.916 33.628 1.00 245.83 993 PHE C C 1
ATOM 5290 O O . PHE C 2 14 ? -32.147 -7.651 33.805 1.00 247.40 993 PHE C O 1
ATOM 5298 N N . PRO C 2 15 ? -30.908 -6.359 32.439 1.00 238.11 994 PRO C N 1
ATOM 5299 C CA . PRO C 2 15 ? -31.754 -6.651 31.281 1.00 231.52 994 PRO C CA 1
ATOM 5300 C C . PRO C 2 15 ? -31.691 -8.131 30.913 1.00 230.89 994 PRO C C 1
ATOM 5301 O O . PRO C 2 15 ? -30.742 -8.817 31.264 1.00 230.98 994 PRO C O 1
ATOM 5305 N N . ILE C 2 16 ? -32.705 -8.611 30.212 1.00 226.60 995 ILE C N 1
ATOM 5306 C CA . ILE C 2 16 ? -32.719 -9.979 29.729 1.00 218.30 995 ILE C CA 1
ATOM 5307 C C . ILE C 2 16 ? -33.194 -9.959 28.288 1.00 221.19 995 ILE C C 1
ATOM 5308 O O . ILE C 2 16 ? -34.126 -9.228 27.962 1.00 217.47 995 ILE C O 1
ATOM 5313 N N . PHE C 2 17 ? -32.556 -10.756 27.436 1.00 226.89 996 PHE C N 1
ATOM 5314 C CA . PHE C 2 17 ? -32.966 -10.883 26.044 1.00 233.79 996 PHE C CA 1
ATOM 5315 C C . PHE C 2 17 ? -32.630 -12.260 25.466 1.00 223.37 996 PHE C C 1
ATOM 5316 O O . PHE C 2 17 ? -31.484 -12.716 25.541 1.00 225.28 996 PHE C O 1
ATOM 5324 N N . HIS C 2 18 ? -33.627 -12.916 24.884 1.00 211.01 997 HIS C N 1
ATOM 5325 C CA . HIS C 2 18 ? -33.392 -14.205 24.237 1.00 200.23 997 HIS C CA 1
ATOM 5326 C C . HIS C 2 18 ? -34.193 -14.398 22.965 1.00 199.79 997 HIS C C 1
ATOM 5327 O O . HIS C 2 18 ? -35.355 -14.010 22.877 1.00 202.90 997 HIS C O 1
ATOM 5334 N N . TRP C 2 19 ? -33.557 -15.015 21.980 1.00 194.11 998 TRP C N 1
ATOM 5335 C CA . TRP C 2 19 ? -34.229 -15.354 20.744 1.00 186.80 998 TRP C CA 1
ATOM 5336 C C . TRP C 2 19 ? -34.918 -16.702 20.886 1.00 179.19 998 TRP C C 1
ATOM 5337 O O . TRP C 2 19 ? -34.467 -17.565 21.631 1.00 167.75 998 TRP C O 1
ATOM 5348 N N . SER C 2 20 ? -36.006 -16.889 20.159 1.00 187.76 999 SER C N 1
ATOM 5349 C CA . SER C 2 20 ? -36.662 -18.182 20.123 1.00 195.90 999 SER C CA 1
ATOM 5350 C C . SER C 2 20 ? -36.679 -18.736 18.697 1.00 190.28 999 SER C C 1
ATOM 5351 O O . SER C 2 20 ? -36.684 -17.978 17.728 1.00 190.31 999 SER C O 1
ATOM 5354 N N . ALA C 2 21 ? -36.697 -20.058 18.579 1.00 182.02 1000 ALA C N 1
ATOM 5355 C CA . ALA C 2 21 ? -36.873 -20.709 17.295 1.00 174.82 1000 ALA C CA 1
ATOM 5356 C C . ALA C 2 21 ? -38.270 -20.486 16.719 1.00 182.84 1000 ALA C C 1
ATOM 5357 O O . ALA C 2 21 ? -38.532 -20.861 15.577 1.00 182.65 1000 ALA C O 1
ATOM 5359 N N . ALA C 2 22 ? -39.164 -19.882 17.500 1.00 187.61 1001 ALA C N 1
ATOM 5360 C CA . ALA C 2 22 ? -40.539 -19.668 17.046 1.00 190.38 1001 ALA C CA 1
ATOM 5361 C C . ALA C 2 22 ? -40.801 -18.238 16.581 1.00 201.17 1001 ALA C C 1
ATOM 5362 O O . ALA C 2 22 ? -41.939 -17.778 16.583 1.00 207.38 1001 ALA C O 1
ATOM 5364 N N . ASN C 2 23 ? -39.749 -17.537 16.183 1.00 204.84 1002 ASN C N 1
ATOM 5365 C CA . ASN C 2 23 ? -39.896 -16.168 15.709 1.00 207.80 1002 ASN C CA 1
ATOM 5366 C C . ASN C 2 23 ? -40.537 -15.284 16.768 1.00 212.24 1002 ASN C C 1
ATOM 5367 O O . ASN C 2 23 ? -41.257 -14.336 16.466 1.00 214.79 1002 ASN C O 1
ATOM 5372 N N . LYS C 2 24 ? -40.263 -15.619 18.020 1.00 210.38 1003 LYS C N 1
ATOM 5373 C CA . LYS C 2 24 ? -40.655 -14.786 19.144 1.00 209.39 1003 LYS C CA 1
ATOM 5374 C C . LYS C 2 24 ? -39.398 -14.340 19.871 1.00 203.16 1003 LYS C C 1
ATOM 5375 O O . LYS C 2 24 ? -38.329 -14.920 19.701 1.00 198.60 1003 LYS C O 1
ATOM 5381 N N . VAL C 2 25 ? -39.531 -13.308 20.689 1.00 202.89 1004 VAL C N 1
ATOM 5382 C CA . VAL C 2 25 ? -38.429 -12.871 21.521 1.00 206.75 1004 VAL C CA 1
ATOM 5383 C C . VAL C 2 25 ? -38.921 -12.618 22.946 1.00 214.36 1004 VAL C C 1
ATOM 5384 O O . VAL C 2 25 ? -40.086 -12.283 23.153 1.00 220.08 1004 VAL C O 1
ATOM 5388 N N . VAL C 2 26 ? -38.039 -12.802 23.922 1.00 212.21 1005 VAL C N 1
ATOM 5389 C CA . VAL C 2 26 ? -38.321 -12.482 25.322 1.00 209.73 1005 VAL C CA 1
ATOM 5390 C C . VAL C 2 26 ? -37.294 -11.471 25.778 1.00 216.35 1005 VAL C C 1
ATOM 5391 O O . VAL C 2 26 ? -36.090 -11.700 25.614 1.00 215.19 1005 VAL C O 1
ATOM 5395 N N . TYR C 2 27 ? -37.745 -10.370 26.370 1.00 225.26 1006 TYR C N 1
ATOM 5396 C CA . TYR C 2 27 ? -36.811 -9.433 26.990 1.00 236.27 1006 TYR C CA 1
ATOM 5397 C C . TYR C 2 27 ? -37.363 -8.819 28.267 1.00 236.35 1006 TYR C C 1
ATOM 5398 O O . TYR C 2 27 ? -38.567 -8.856 28.518 1.00 228.89 1006 TYR C O 1
ATOM 5407 N N . ALA C 2 28 ? -36.464 -8.263 29.072 1.00 247.14 1007 ALA C N 1
ATOM 5408 C CA . ALA C 2 28 ? -36.841 -7.505 30.259 1.00 261.41 1007 ALA C CA 1
ATOM 5409 C C . ALA C 2 28 ? -35.892 -6.329 30.404 1.00 269.90 1007 ALA C C 1
ATOM 5410 O O . ALA C 2 28 ? -34.673 -6.497 30.369 1.00 271.52 1007 ALA C O 1
ATOM 5412 N N . VAL C 2 29 ? -36.450 -5.136 30.548 1.00 274.55 1008 VAL C N 1
ATOM 5413 C CA . VAL C 2 29 ? -35.631 -3.946 30.681 1.00 276.42 1008 VAL C CA 1
ATOM 5414 C C . VAL C 2 29 ? -36.019 -3.202 31.953 1.00 280.77 1008 VAL C C 1
ATOM 5415 O O . VAL C 2 29 ? -37.135 -2.685 32.060 1.00 278.56 1008 VAL C O 1
ATOM 5419 N N . PRO C 2 30 ? -35.104 -3.179 32.938 1.00 286.17 1009 PRO C N 1
ATOM 5420 C CA . PRO C 2 30 ? -35.334 -2.494 34.215 1.00 288.58 1009 PRO C CA 1
ATOM 5421 C C . PRO C 2 30 ? -35.732 -1.038 34.018 1.00 285.22 1009 PRO C C 1
ATOM 5422 O O . PRO C 2 30 ? -35.141 -0.351 33.183 1.00 284.47 1009 PRO C O 1
ATOM 5426 N N . PRO C 2 31 ? -36.735 -0.577 34.784 1.00 281.69 1010 PRO C N 1
ATOM 5427 C CA . PRO C 2 31 ? -37.328 0.763 34.747 1.00 275.67 1010 PRO C CA 1
ATOM 5428 C C . PRO C 2 31 ? -36.335 1.861 35.122 1.00 274.12 1010 PRO C C 1
ATOM 5429 O O . PRO C 2 31 ? -35.395 1.616 35.880 1.00 275.50 1010 PRO C O 1
ATOM 5431 N N . ILE C 2 32 ? -36.552 3.059 34.586 1.00 271.27 1011 ILE C N 1
ATOM 5432 C CA . ILE C 2 32 ? -35.684 4.201 34.857 1.00 268.86 1011 ILE C CA 1
ATOM 5433 C C . ILE C 2 32 ? -36.042 4.872 36.181 1.00 272.02 1011 ILE C C 1
ATOM 5434 O O . ILE C 2 32 ? -37.015 5.625 36.265 1.00 272.29 1011 ILE C O 1
ATOM 5436 N N . VAL C 2 45 ? -40.970 -5.109 41.158 1.00 219.52 1024 VAL C N 1
ATOM 5437 C CA . VAL C 2 45 ? -41.976 -5.260 40.109 1.00 226.32 1024 VAL C CA 1
ATOM 5438 C C . VAL C 2 45 ? -41.373 -5.039 38.719 1.00 236.27 1024 VAL C C 1
ATOM 5439 O O . VAL C 2 45 ? -41.440 -3.934 38.169 1.00 236.11 1024 VAL C O 1
ATOM 5441 N N . GLN C 2 46 ? -40.792 -6.098 38.159 1.00 242.26 1025 GLN C N 1
ATOM 5442 C CA . GLN C 2 46 ? -40.130 -6.026 36.861 1.00 245.92 1025 GLN C CA 1
ATOM 5443 C C . GLN C 2 46 ? -40.836 -6.846 35.773 1.00 245.88 1025 GLN C C 1
ATOM 5444 O O . GLN C 2 46 ? -41.035 -8.053 35.927 1.00 237.80 1025 GLN C O 1
ATOM 5450 N N . GLU C 2 47 ? -41.180 -6.188 34.665 1.00 257.96 1026 GLU C N 1
ATOM 5451 C CA . GLU C 2 47 ? -41.991 -6.800 33.608 1.00 270.17 1026 GLU C CA 1
ATOM 5452 C C . GLU C 2 47 ? -41.213 -7.606 32.567 1.00 273.03 1026 GLU C C 1
ATOM 5453 O O . GLU C 2 47 ? -40.189 -7.170 32.048 1.00 273.22 1026 GLU C O 1
ATOM 5459 N N . ILE C 2 48 ? -41.733 -8.788 32.258 1.00 273.99 1027 ILE C N 1
ATOM 5460 C CA . ILE C 2 48 ? -41.183 -9.632 31.210 1.00 269.77 1027 ILE C CA 1
ATOM 5461 C C . ILE C 2 48 ? -42.110 -9.609 29.989 1.00 267.82 1027 ILE C C 1
ATOM 5462 O O . ILE C 2 48 ? -43.321 -9.787 30.118 1.00 269.21 1027 ILE C O 1
ATOM 5467 N N . LYS C 2 49 ? -41.543 -9.370 28.809 1.00 265.05 1028 LYS C N 1
ATOM 5468 C CA . LYS C 2 49 ? -42.340 -9.268 27.585 1.00 263.48 1028 LYS C CA 1
ATOM 5469 C C . LYS C 2 49 ? -41.955 -10.296 26.524 1.00 259.17 1028 LYS C C 1
ATOM 5470 O O . LYS C 2 49 ? -40.786 -10.628 26.341 1.00 259.77 1028 LYS C O 1
ATOM 5476 N N . VAL C 2 50 ? -42.965 -10.789 25.825 1.00 252.63 1029 VAL C N 1
ATOM 5477 C CA . VAL C 2 50 ? -42.760 -11.749 24.756 1.00 243.37 1029 VAL C CA 1
ATOM 5478 C C . VAL C 2 50 ? -43.427 -11.231 23.490 1.00 241.02 1029 VAL C C 1
ATOM 5479 O O . VAL C 2 50 ? -44.645 -11.110 23.425 1.00 241.49 1029 VAL C O 1
ATOM 5483 N N . THR C 2 51 ? -42.620 -10.907 22.490 1.00 237.16 1030 THR C N 1
ATOM 5484 C CA . THR C 2 51 ? -43.158 -10.345 21.258 1.00 235.41 1030 THR C CA 1
ATOM 5485 C C . THR C 2 51 ? -42.552 -10.978 20.006 1.00 238.59 1030 THR C C 1
ATOM 5486 O O . THR C 2 51 ? -41.418 -11.455 20.024 1.00 241.20 1030 THR C O 1
ATOM 5490 N N . PRO C 2 52 ? -43.300 -10.885 18.906 1.00 239.13 1031 PRO C N 1
ATOM 5491 C CA . PRO C 2 52 ? -42.868 -11.403 17.604 1.00 236.06 1031 PRO C CA 1
ATOM 5492 C C . PRO C 2 52 ? -41.598 -10.676 17.210 1.00 237.79 1031 PRO C C 1
ATOM 5493 O O . PRO C 2 52 ? -41.449 -9.495 17.525 1.00 242.18 1031 PRO C O 1
ATOM 5497 N N . ILE C 2 53 ? -40.674 -11.379 16.567 1.00 234.00 1032 ILE C N 1
ATOM 5498 C CA . ILE C 2 53 ? -39.338 -10.846 16.391 1.00 227.75 1032 ILE C CA 1
ATOM 5499 C C . ILE C 2 53 ? -39.357 -9.547 15.562 1.00 217.75 1032 ILE C C 1
ATOM 5500 O O . ILE C 2 53 ? -38.487 -8.694 15.712 1.00 213.75 1032 ILE C O 1
ATOM 5505 N N . ASP C 2 54 ? -40.389 -9.370 14.743 1.00 214.75 1033 ASP C N 1
ATOM 5506 C CA . ASP C 2 54 ? -40.488 -8.186 13.874 1.00 213.97 1033 ASP C CA 1
ATOM 5507 C C . ASP C 2 54 ? -40.896 -6.843 14.522 1.00 213.08 1033 ASP C C 1
ATOM 5508 O O . ASP C 2 54 ? -40.855 -5.807 13.853 1.00 211.98 1033 ASP C O 1
ATOM 5513 N N . GLN C 2 55 ? -41.290 -6.848 15.796 1.00 212.23 1034 GLN C N 1
ATOM 5514 C CA . GLN C 2 55 ? -41.494 -5.591 16.528 1.00 208.54 1034 GLN C CA 1
ATOM 5515 C C . GLN C 2 55 ? -40.150 -5.139 17.092 1.00 205.41 1034 GLN C C 1
ATOM 5516 O O . GLN C 2 55 ? -40.053 -4.120 17.777 1.00 198.43 1034 GLN C O 1
ATOM 5522 N N . ILE C 2 56 ? -39.118 -5.923 16.797 1.00 210.64 1035 ILE C N 1
ATOM 5523 C CA . ILE C 2 56 ? -37.761 -5.663 17.262 1.00 218.83 1035 ILE C CA 1
ATOM 5524 C C . ILE C 2 56 ? -36.822 -5.492 16.068 1.00 214.42 1035 ILE C C 1
ATOM 5525 O O . ILE C 2 56 ? -36.004 -4.569 16.015 1.00 215.92 1035 ILE C O 1
ATOM 5530 N N . ILE C 2 57 ? -37.036 -6.399 15.120 1.00 208.64 1036 ILE C N 1
ATOM 5531 C CA . ILE C 2 57 ? -36.360 -6.426 13.840 1.00 203.56 1036 ILE C CA 1
ATOM 5532 C C . ILE C 2 57 ? -37.406 -6.334 12.731 1.00 199.38 1036 ILE C C 1
ATOM 5533 O O . ILE C 2 57 ? -38.390 -7.064 12.746 1.00 199.33 1036 ILE C O 1
ATOM 5538 N N . LYS C 2 58 ? -37.186 -5.431 11.778 1.00 193.60 1037 LYS C N 1
ATOM 5539 C CA . LYS C 2 58 ? -38.122 -5.201 10.676 1.00 187.76 1037 LYS C CA 1
ATOM 5540 C C . LYS C 2 58 ? -37.522 -5.594 9.348 1.00 188.26 1037 LYS C C 1
ATOM 5541 O O . LYS C 2 58 ? -36.447 -5.135 8.979 1.00 184.11 1037 LYS C O 1
ATOM 5543 N N . PRO C 2 59 ? -38.178 -6.554 8.709 1.00 194.08 1038 PRO C N 1
ATOM 5544 C CA . PRO C 2 59 ? -37.620 -7.217 7.533 1.00 195.34 1038 PRO C CA 1
ATOM 5545 C C . PRO C 2 59 ? -37.411 -6.261 6.388 1.00 191.35 1038 PRO C C 1
ATOM 5546 O O . PRO C 2 59 ? -38.287 -5.464 6.065 1.00 193.90 1038 PRO C O 1
ATOM 5550 N N . ASN C 2 60 ? -36.245 -6.352 5.770 1.00 182.27 1039 ASN C N 1
ATOM 5551 C CA . ASN C 2 60 ? -35.975 -5.547 4.611 1.00 177.07 1039 ASN C CA 1
ATOM 5552 C C . ASN C 2 60 ? -36.862 -6.079 3.507 1.00 173.59 1039 ASN C C 1
ATOM 5553 O O . ASN C 2 60 ? -37.041 -7.287 3.364 1.00 172.95 1039 ASN C O 1
ATOM 5558 N N . ASP C 2 61 ? -37.399 -5.186 2.693 1.00 164.95 1040 ASP C N 1
ATOM 5559 C CA . ASP C 2 61 ? -38.128 -5.623 1.516 1.00 157.77 1040 ASP C CA 1
ATOM 5560 C C . ASP C 2 61 ? -37.155 -6.258 0.524 1.00 154.72 1040 ASP C C 1
ATOM 5561 O O . ASP C 2 61 ? -37.558 -7.009 -0.364 1.00 156.60 1040 ASP C O 1
ATOM 5566 N N . MET C 2 62 ? -35.870 -5.960 0.699 1.00 146.04 1041 MET C N 1
ATOM 5567 C CA . MET C 2 62 ? -34.820 -6.459 -0.185 1.00 134.74 1041 MET C CA 1
ATOM 5568 C C . MET C 2 62 ? -34.822 -7.985 -0.266 1.00 127.95 1041 MET C C 1
ATOM 5569 O O . MET C 2 62 ? -35.076 -8.555 -1.325 1.00 122.50 1041 MET C O 1
ATOM 5574 N N . LEU C 2 63 ? -34.543 -8.642 0.854 1.00 117.85 1042 LEU C N 1
ATOM 5575 C CA . LEU C 2 63 ? -34.525 -10.102 0.903 1.00 117.28 1042 LEU C CA 1
ATOM 5576 C C . LEU C 2 63 ? -35.865 -10.721 0.520 1.00 125.05 1042 LEU C C 1
ATOM 5577 O O . LEU C 2 63 ? -35.911 -11.815 -0.041 1.00 123.09 1042 LEU C O 1
ATOM 5582 N N . LYS C 2 64 ? -36.954 -10.025 0.832 1.00 96.02 1043 LYS C N 1
ATOM 5583 C CA . LYS C 2 64 ? -38.294 -10.554 0.588 1.00 102.41 1043 LYS C CA 1
ATOM 5584 C C . LYS C 2 64 ? -38.671 -10.540 -0.891 1.00 115.91 1043 LYS C C 1
ATOM 5585 O O . LYS C 2 64 ? -39.391 -11.421 -1.363 1.00 125.19 1043 LYS C O 1
ATOM 5587 N N . SER C 2 65 ? -38.181 -9.542 -1.619 1.00 115.46 1044 SER C N 1
ATOM 5588 C CA . SER C 2 65 ? -38.558 -9.354 -3.017 1.00 119.40 1044 SER C CA 1
ATOM 5589 C C . SER C 2 65 ? -37.647 -10.108 -3.986 1.00 115.96 1044 SER C C 1
ATOM 5590 O O . SER C 2 65 ? -38.049 -10.420 -5.106 1.00 106.03 1044 SER C O 1
ATOM 5593 N N . PHE C 2 66 ? -36.423 -10.391 -3.549 1.00 118.89 1045 PHE C N 1
ATOM 5594 C CA . PHE C 2 66 ? -35.444 -11.091 -4.378 1.00 115.22 1045 PHE C CA 1
ATOM 5595 C C . PHE C 2 66 ? -36.051 -12.352 -4.992 1.00 120.52 1045 PHE C C 1
ATOM 5596 O O . PHE C 2 66 ? -36.640 -13.170 -4.282 1.00 121.23 1045 PHE C O 1
ATOM 5604 N N . PRO C 2 67 ? -35.915 -12.502 -6.321 1.00 121.06 1046 PRO C N 1
ATOM 5605 C CA . PRO C 2 67 ? -36.500 -13.597 -7.108 1.00 116.28 1046 PRO C CA 1
ATOM 5606 C C . PRO C 2 67 ? -35.951 -14.977 -6.750 1.00 120.52 1046 PRO C C 1
ATOM 5607 O O . PRO C 2 67 ? -35.105 -15.499 -7.478 1.00 105.84 1046 PRO C O 1
ATOM 5611 N N . GLY C 2 68 ? -36.439 -15.554 -5.653 1.00 136.99 1047 GLY C N 1
ATOM 5612 C CA . GLY C 2 68 ? -36.054 -16.890 -5.228 1.00 137.73 1047 GLY C CA 1
ATOM 5613 C C . GLY C 2 68 ? -34.581 -17.200 -5.411 1.00 136.23 1047 GLY C C 1
ATOM 5614 O O . GLY C 2 68 ? -33.761 -16.291 -5.523 1.00 135.47 1047 GLY C O 1
ATOM 5615 N N . PRO C 2 69 ? -34.232 -18.496 -5.426 1.00 129.19 1048 PRO C N 1
ATOM 5616 C CA . PRO C 2 69 ? -32.858 -18.923 -5.706 1.00 120.31 1048 PRO C CA 1
ATOM 5617 C C . PRO C 2 69 ? -32.533 -18.793 -7.191 1.00 116.39 1048 PRO C C 1
ATOM 5618 O O . PRO C 2 69 ? -33.149 -19.474 -8.006 1.00 107.55 1048 PRO C O 1
ATOM 5622 N N . LEU C 2 70 ? -31.589 -17.927 -7.542 1.00 119.66 1049 LEU C N 1
ATOM 5623 C CA . LEU C 2 70 ? -31.124 -17.850 -8.919 1.00 123.57 1049 LEU C CA 1
ATOM 5624 C C . LEU C 2 70 ? -30.445 -19.166 -9.266 1.00 138.07 1049 LEU C C 1
ATOM 5625 O O . LEU C 2 70 ? -29.987 -19.883 -8.379 1.00 148.97 1049 LEU C O 1
ATOM 5630 N N . GLY C 2 71 ? -30.374 -19.488 -10.550 1.00 140.51 1050 GLY C N 1
ATOM 5631 C CA . GLY C 2 71 ? -29.771 -20.741 -10.963 1.00 146.92 1050 GLY C CA 1
ATOM 5632 C C . GLY C 2 71 ? -30.776 -21.869 -10.862 1.00 157.08 1050 GLY C C 1
ATOM 5633 O O . GLY C 2 71 ? -30.762 -22.796 -11.674 1.00 154.97 1050 GLY C O 1
ATOM 5634 N N . SER C 2 72 ? -31.640 -21.806 -9.853 1.00 170.22 1051 SER C N 1
ATOM 5635 C CA . SER C 2 72 ? -32.825 -22.643 -9.852 1.00 182.67 1051 SER C CA 1
ATOM 5636 C C . SER C 2 72 ? -33.479 -22.311 -11.178 1.00 181.23 1051 SER C C 1
ATOM 5637 O O . SER C 2 72 ? -33.718 -21.150 -11.479 1.00 181.97 1051 SER C O 1
ATOM 5640 N N . ALA C 2 73 ? -33.739 -23.326 -11.988 1.00 181.03 1052 ALA C N 1
ATOM 5641 C CA . ALA C 2 73 ? -34.092 -23.079 -13.378 1.00 184.19 1052 ALA C CA 1
ATOM 5642 C C . ALA C 2 73 ? -35.568 -22.703 -13.588 1.00 183.74 1052 ALA C C 1
ATOM 5643 O O . ALA C 2 73 ? -36.002 -22.492 -14.721 1.00 177.62 1052 ALA C O 1
ATOM 5645 N N . LYS C 2 74 ? -36.342 -22.652 -12.504 1.00 185.51 1053 LYS C N 1
ATOM 5646 C CA . LYS C 2 74 ? -37.707 -22.142 -12.579 1.00 187.25 1053 LYS C CA 1
ATOM 5647 C C . LYS C 2 74 ? -37.581 -20.637 -12.700 1.00 192.18 1053 LYS C C 1
ATOM 5648 O O . LYS C 2 74 ? -38.566 -19.899 -12.662 1.00 184.35 1053 LYS C O 1
ATOM 5650 N N . LEU C 2 75 ? -36.335 -20.201 -12.851 1.00 198.78 1054 LEU C N 1
ATOM 5651 C CA . LEU C 2 75 ? -35.986 -18.793 -12.890 1.00 203.36 1054 LEU C CA 1
ATOM 5652 C C . LEU C 2 75 ? -36.086 -18.226 -14.297 1.00 199.08 1054 LEU C C 1
ATOM 5653 O O . LEU C 2 75 ? -35.661 -18.851 -15.269 1.00 202.78 1054 LEU C O 1
ATOM 5655 N N . LYS C 2 76 ? -36.663 -17.035 -14.393 1.00 182.87 1055 LYS C N 1
ATOM 5656 C CA . LYS C 2 76 ? -36.665 -16.283 -15.633 1.00 161.03 1055 LYS C CA 1
ATOM 5657 C C . LYS C 2 76 ? -35.807 -15.043 -15.437 1.00 144.19 1055 LYS C C 1
ATOM 5658 O O . LYS C 2 76 ? -36.009 -14.280 -14.492 1.00 141.03 1055 LYS C O 1
ATOM 5660 N N . LYS C 2 77 ? -34.840 -14.856 -16.327 1.00 131.40 1056 LYS C N 1
ATOM 5661 C CA . LYS C 2 77 ? -33.931 -13.719 -16.258 1.00 122.75 1056 LYS C CA 1
ATOM 5662 C C . LYS C 2 77 ? -34.698 -12.398 -16.232 1.00 118.82 1056 LYS C C 1
ATOM 5663 O O . LYS C 2 77 ? -34.126 -11.338 -15.978 1.00 110.62 1056 LYS C O 1
ATOM 5669 N N . LYS C 2 78 ? -35.999 -12.474 -16.495 1.00 127.24 1057 LYS C N 1
ATOM 5670 C CA . LYS C 2 78 ? -36.870 -11.307 -16.460 1.00 132.65 1057 LYS C CA 1
ATOM 5671 C C . LYS C 2 78 ? -36.941 -10.730 -15.057 1.00 130.48 1057 LYS C C 1
ATOM 5672 O O . LYS C 2 78 ? -36.423 -9.645 -14.789 1.00 127.85 1057 LYS C O 1
ATOM 5674 N N . ASP C 2 79 ? -37.595 -11.475 -14.172 1.00 128.52 1058 ASP C N 1
ATOM 5675 C CA . ASP C 2 79 ? -37.817 -11.062 -12.794 1.00 125.33 1058 ASP C CA 1
ATOM 5676 C C . ASP C 2 79 ? -36.575 -10.424 -12.186 1.00 120.91 1058 ASP C C 1
ATOM 5677 O O . ASP C 2 79 ? -36.663 -9.422 -11.476 1.00 124.93 1058 ASP C O 1
ATOM 5682 N N . LEU C 2 80 ? -35.417 -11.005 -12.474 1.00 106.66 1059 LEU C N 1
ATOM 5683 C CA . LEU C 2 80 ? -34.171 -10.523 -11.897 1.00 95.63 1059 LEU C CA 1
ATOM 5684 C C . LEU C 2 80 ? -33.782 -9.144 -12.422 1.00 102.87 1059 LEU C C 1
ATOM 5685 O O . LEU C 2 80 ? -33.532 -8.231 -11.638 1.00 110.66 1059 LEU C O 1
ATOM 5690 N N . THR C 2 81 ? -33.729 -8.995 -13.742 1.00 104.35 1060 THR C N 1
ATOM 5691 C CA . THR C 2 81 ? -33.335 -7.723 -14.345 1.00 106.57 1060 THR C CA 1
ATOM 5692 C C . THR C 2 81 ? -34.236 -6.588 -13.869 1.00 112.91 1060 THR C C 1
ATOM 5693 O O . THR C 2 81 ? -33.772 -5.477 -13.614 1.00 115.33 1060 THR C O 1
ATOM 5695 N N . LYS C 2 82 ? -35.526 -6.876 -13.746 1.00 116.15 1061 LYS C N 1
ATOM 5696 C CA . LYS C 2 82 ? -36.484 -5.883 -13.278 1.00 122.20 1061 LYS C CA 1
ATOM 5697 C C . LYS C 2 82 ? -36.286 -5.615 -11.788 1.00 116.80 1061 LYS C C 1
ATOM 5698 O O . LYS C 2 82 ? -36.348 -4.472 -11.336 1.00 116.83 1061 LYS C O 1
ATOM 5704 N N . TRP C 2 83 ? -36.041 -6.676 -11.028 1.00 108.96 1062 TRP C N 1
ATOM 5705 C CA . TRP C 2 83 ? -35.837 -6.553 -9.590 1.00 96.50 1062 TRP C CA 1
ATOM 5706 C C . TRP C 2 83 ? -34.640 -5.666 -9.259 1.00 91.10 1062 TRP C C 1
ATOM 5707 O O . TRP C 2 83 ? -34.675 -4.899 -8.298 1.00 94.98 1062 TRP C O 1
ATOM 5718 N N . MET C 2 84 ? -33.581 -5.774 -10.054 1.00 83.71 1063 MET C N 1
ATOM 5719 C CA . MET C 2 84 ? -32.409 -4.929 -9.864 1.00 90.84 1063 MET C CA 1
ATOM 5720 C C . MET C 2 84 ? -32.733 -3.464 -10.139 1.00 88.08 1063 MET C C 1
ATOM 5721 O O . MET C 2 84 ? -32.337 -2.582 -9.382 1.00 83.72 1063 MET C O 1
ATOM 5726 N N . GLU C 2 85 ? -33.453 -3.208 -11.226 1.00 91.17 1064 GLU C N 1
ATOM 5727 C CA . GLU C 2 85 ? -33.886 -1.851 -11.533 1.00 98.29 1064 GLU C CA 1
ATOM 5728 C C . GLU C 2 85 ? -34.620 -1.280 -10.326 1.00 96.32 1064 GLU C C 1
ATOM 5729 O O . GLU C 2 85 ? -34.223 -0.256 -9.768 1.00 94.74 1064 GLU C O 1
ATOM 5731 N N . THR C 2 86 ? -35.685 -1.964 -9.922 1.00 97.18 1065 THR C N 1
ATOM 5732 C CA . THR C 2 86 ? -36.509 -1.529 -8.803 1.00 109.85 1065 THR C CA 1
ATOM 5733 C C . THR C 2 86 ? -35.676 -1.241 -7.563 1.00 119.65 1065 THR C C 1
ATOM 5734 O O . THR C 2 86 ? -35.712 -0.138 -7.017 1.00 124.37 1065 THR C O 1
ATOM 5738 N N . THR C 2 87 ? -34.932 -2.249 -7.122 1.00 114.16 1066 THR C N 1
ATOM 5739 C CA . THR C 2 87 ? -34.124 -2.146 -5.916 1.00 100.57 1066 THR C CA 1
ATOM 5740 C C . THR C 2 87 ? -33.164 -0.965 -5.982 1.00 97.12 1066 THR C C 1
ATOM 5741 O O . THR C 2 87 ? -33.106 -0.149 -5.064 1.00 99.97 1066 THR C O 1
ATOM 5745 N N . ILE C 2 88 ? -32.412 -0.884 -7.075 1.00 96.33 1067 ILE C N 1
ATOM 5746 C CA . ILE C 2 88 ? -31.448 0.191 -7.272 1.00 98.34 1067 ILE C CA 1
ATOM 5747 C C . ILE C 2 88 ? -32.101 1.571 -7.222 1.00 104.84 1067 ILE C C 1
ATOM 5748 O O . ILE C 2 88 ? -31.540 2.508 -6.654 1.00 101.44 1067 ILE C O 1
ATOM 5753 N N . LYS C 2 89 ? -33.283 1.691 -7.822 1.00 103.21 1068 LYS C N 1
ATOM 5754 C CA . LYS C 2 89 ? -34.035 2.940 -7.781 1.00 97.93 1068 LYS C CA 1
ATOM 5755 C C . LYS C 2 89 ? -34.386 3.299 -6.340 1.00 104.91 1068 LYS C C 1
ATOM 5756 O O . LYS C 2 89 ? -33.977 4.341 -5.831 1.00 112.66 1068 LYS C O 1
ATOM 5758 N N . SER C 2 90 ? -35.136 2.420 -5.685 1.00 99.65 1069 SER C N 1
ATOM 5759 C CA . SER C 2 90 ? -35.574 2.650 -4.314 1.00 105.02 1069 SER C CA 1
ATOM 5760 C C . SER C 2 90 ? -34.413 2.953 -3.372 1.00 98.34 1069 SER C C 1
ATOM 5761 O O . SER C 2 90 ? -34.500 3.858 -2.544 1.00 94.55 1069 SER C O 1
ATOM 5764 N N . ILE C 2 91 ? -33.329 2.196 -3.502 1.00 95.57 1070 ILE C N 1
ATOM 5765 C CA . ILE C 2 91 ? -32.174 2.355 -2.622 1.00 100.59 1070 ILE C CA 1
ATOM 5766 C C . ILE C 2 91 ? -31.524 3.729 -2.731 1.00 110.12 1070 ILE C C 1
ATOM 5767 O O . ILE C 2 91 ? -31.350 4.422 -1.730 1.00 116.01 1070 ILE C O 1
ATOM 5772 N N . SER C 2 92 ? -31.157 4.113 -3.949 1.00 110.65 1071 SER C N 1
ATOM 5773 C CA . SER C 2 92 ? -30.495 5.390 -4.183 1.00 110.59 1071 SER C CA 1
ATOM 5774 C C . SER C 2 92 ? -31.433 6.555 -3.891 1.00 110.38 1071 SER C C 1
ATOM 5775 O O . SER C 2 92 ? -31.026 7.575 -3.335 1.00 109.91 1071 SER C O 1
ATOM 5778 N N . GLU C 2 93 ? -32.695 6.398 -4.268 1.00 115.17 1072 GLU C N 1
ATOM 5779 C CA . GLU C 2 93 ? -33.677 7.450 -4.061 1.00 137.97 1072 GLU C CA 1
ATOM 5780 C C . GLU C 2 93 ? -33.881 7.705 -2.570 1.00 138.69 1072 GLU C C 1
ATOM 5781 O O . GLU C 2 93 ? -33.868 8.849 -2.117 1.00 139.48 1072 GLU C O 1
ATOM 5787 N N . ASN C 2 94 ? -34.056 6.631 -1.809 1.00 137.70 1073 ASN C N 1
ATOM 5788 C CA . ASN C 2 94 ? -34.292 6.739 -0.374 1.00 143.67 1073 ASN C CA 1
ATOM 5789 C C . ASN C 2 94 ? -33.030 7.069 0.419 1.00 140.71 1073 ASN C C 1
ATOM 5790 O O . ASN C 2 94 ? -33.107 7.575 1.538 1.00 138.88 1073 ASN C O 1
ATOM 5792 N N . GLU C 2 95 ? -31.871 6.778 -0.162 1.00 136.52 1074 GLU C N 1
ATOM 5793 C CA . GLU C 2 95 ? -30.595 7.047 0.492 1.00 123.22 1074 GLU C CA 1
ATOM 5794 C C . GLU C 2 95 ? -29.546 7.457 -0.534 1.00 129.89 1074 GLU C C 1
ATOM 5795 O O . GLU C 2 95 ? -28.742 6.636 -0.975 1.00 133.48 1074 GLU C O 1
ATOM 5797 N N . SER C 2 96 ? -29.559 8.733 -0.904 1.00 136.41 1075 SER C N 1
ATOM 5798 C CA . SER C 2 96 ? -28.698 9.254 -1.965 1.00 140.20 1075 SER C CA 1
ATOM 5799 C C . SER C 2 96 ? -27.208 8.971 -1.761 1.00 130.89 1075 SER C C 1
ATOM 5800 O O . SER C 2 96 ? -26.465 8.793 -2.728 1.00 115.45 1075 SER C O 1
ATOM 5803 N N . SER C 2 97 ? -26.781 8.929 -0.502 1.00 132.93 1076 SER C N 1
ATOM 5804 C CA . SER C 2 97 ? -25.362 8.805 -0.173 1.00 123.35 1076 SER C CA 1
ATOM 5805 C C . SER C 2 97 ? -24.772 7.431 -0.498 1.00 116.14 1076 SER C C 1
ATOM 5806 O O . SER C 2 97 ? -23.557 7.292 -0.640 1.00 106.12 1076 SER C O 1
ATOM 5809 N N . THR C 2 98 ? -25.632 6.423 -0.614 1.00 118.13 1077 THR C N 1
ATOM 5810 C CA . THR C 2 98 ? -25.183 5.055 -0.873 1.00 113.63 1077 THR C CA 1
ATOM 5811 C C . THR C 2 98 ? -24.452 4.908 -2.210 1.00 105.39 1077 THR C C 1
ATOM 5812 O O . THR C 2 98 ? -24.997 5.234 -3.266 1.00 101.98 1077 THR C O 1
ATOM 5816 N N . ASP C 2 99 ? -23.217 4.410 -2.148 1.00 101.14 1078 ASP C N 1
ATOM 5817 C CA . ASP C 2 99 ? -22.409 4.157 -3.339 1.00 89.67 1078 ASP C CA 1
ATOM 5818 C C . ASP C 2 99 ? -22.983 2.984 -4.127 1.00 90.52 1078 ASP C C 1
ATOM 5819 O O . ASP C 2 99 ? -23.043 1.859 -3.629 1.00 89.66 1078 ASP C O 1
ATOM 5824 N N . MET C 2 100 ? -23.392 3.251 -5.363 1.00 84.09 1079 MET C N 1
ATOM 5825 C CA . MET C 2 100 ? -24.133 2.270 -6.147 1.00 82.82 1079 MET C CA 1
ATOM 5826 C C . MET C 2 100 ? -23.282 1.605 -7.227 1.00 83.19 1079 MET C C 1
ATOM 5827 O O . MET C 2 100 ? -23.803 0.875 -8.071 1.00 89.59 1079 MET C O 1
ATOM 5832 N N . THR C 2 101 ? -21.978 1.858 -7.195 1.00 78.35 1080 THR C N 1
ATOM 5833 C CA . THR C 2 101 ? -21.059 1.292 -8.183 1.00 82.59 1080 THR C CA 1
ATOM 5834 C C . THR C 2 101 ? -21.258 -0.212 -8.386 1.00 85.51 1080 THR C C 1
ATOM 5835 O O . THR C 2 101 ? -21.531 -0.665 -9.497 1.00 87.43 1080 THR C O 1
ATOM 5839 N N . ILE C 2 102 ? -21.116 -0.977 -7.308 1.00 78.57 1081 ILE C N 1
ATOM 5840 C CA . ILE C 2 102 ? -21.247 -2.431 -7.367 1.00 72.42 1081 ILE C CA 1
ATOM 5841 C C . ILE C 2 102 ? -22.625 -2.873 -7.841 1.00 77.40 1081 ILE C C 1
ATOM 5842 O O . ILE C 2 102 ? -22.744 -3.785 -8.662 1.00 83.15 1081 ILE C O 1
ATOM 5847 N N . TRP C 2 103 ? -23.663 -2.230 -7.314 1.00 73.98 1082 TRP C N 1
ATOM 5848 C CA . TRP C 2 103 ? -25.023 -2.494 -7.758 1.00 66.42 1082 TRP C CA 1
ATOM 5849 C C . TRP C 2 103 ? -25.105 -2.404 -9.275 1.00 74.73 1082 TRP C C 1
ATOM 5850 O O . TRP C 2 103 ? -25.508 -3.353 -9.948 1.00 76.51 1082 TRP C O 1
ATOM 5861 N N . GLN C 2 104 ? -24.708 -1.250 -9.801 1.00 76.73 1083 GLN C N 1
ATOM 5862 C CA . GLN C 2 104 ? -24.847 -0.952 -11.220 1.00 89.32 1083 GLN C CA 1
ATOM 5863 C C . GLN C 2 104 ? -23.900 -1.768 -12.093 1.00 95.65 1083 GLN C C 1
ATOM 5864 O O . GLN C 2 104 ? -24.223 -2.095 -13.236 1.00 94.62 1083 GLN C O 1
ATOM 5870 N N . LEU C 2 105 ? -22.733 -2.096 -11.549 1.00 99.84 1084 LEU C N 1
ATOM 5871 C CA . LEU C 2 105 ? -21.766 -2.918 -12.267 1.00 90.14 1084 LEU C CA 1
ATOM 5872 C C . LEU C 2 105 ? -22.339 -4.311 -12.516 1.00 85.41 1084 LEU C C 1
ATOM 5873 O O . LEU C 2 105 ? -22.309 -4.816 -13.639 1.00 75.16 1084 LEU C O 1
ATOM 5878 N N . LEU C 2 106 ? -22.865 -4.925 -11.461 1.00 79.35 1085 LEU C N 1
ATOM 5879 C CA . LEU C 2 106 ? -23.478 -6.242 -11.572 1.00 83.59 1085 LEU C CA 1
ATOM 5880 C C . LEU C 2 106 ? -24.682 -6.228 -12.510 1.00 89.64 1085 LEU C C 1
ATOM 5881 O O . LEU C 2 106 ? -24.941 -7.207 -13.210 1.00 88.53 1085 LEU C O 1
ATOM 5886 N N . GLU C 2 107 ? -25.415 -5.118 -12.523 1.00 91.87 1086 GLU C N 1
ATOM 5887 C CA . GLU C 2 107 ? -26.561 -4.983 -13.414 1.00 98.08 1086 GLU C CA 1
ATOM 5888 C C . GLU C 2 107 ? -26.118 -5.028 -14.872 1.00 86.37 1086 GLU C C 1
ATOM 5889 O O . GLU C 2 107 ? -26.706 -5.741 -15.683 1.00 82.02 1086 GLU C O 1
ATOM 5895 N N . MET C 2 108 ? -25.080 -4.263 -15.198 1.00 79.94 1087 MET C N 1
ATOM 5896 C CA . MET C 2 108 ? -24.521 -4.269 -16.545 1.00 81.08 1087 MET C CA 1
ATOM 5897 C C . MET C 2 108 ? -24.148 -5.675 -16.983 1.00 79.54 1087 MET C C 1
ATOM 5898 O O . MET C 2 108 ? -24.603 -6.157 -18.016 1.00 95.25 1087 MET C O 1
ATOM 5903 N N . LYS C 2 109 ? -23.300 -6.324 -16.196 1.00 82.36 1088 LYS C N 1
ATOM 5904 C CA . LYS C 2 109 ? -22.793 -7.643 -16.544 1.00 80.23 1088 LYS C CA 1
ATOM 5905 C C . LYS C 2 109 ? -23.930 -8.644 -16.682 1.00 83.54 1088 LYS C C 1
ATOM 5906 O O . LYS C 2 109 ? -23.815 -9.641 -17.392 1.00 85.75 1088 LYS C O 1
ATOM 5912 N N . LEU C 2 110 ? -25.036 -8.364 -16.007 1.00 84.76 1089 LEU C N 1
ATOM 5913 C CA . LEU C 2 110 ? -26.205 -9.222 -16.081 1.00 104.59 1089 LEU C CA 1
ATOM 5914 C C . LEU C 2 110 ? -26.912 -9.058 -17.422 1.00 127.61 1089 LEU C C 1
ATOM 5915 O O . LEU C 2 110 ? -27.642 -9.944 -17.861 1.00 127.73 1089 LEU C O 1
ATOM 5920 N N . ASN C 2 111 ? -26.674 -7.925 -18.076 1.00 151.59 1090 ASN C N 1
ATOM 5921 C CA . ASN C 2 111 ? -27.417 -7.555 -19.279 1.00 156.77 1090 ASN C CA 1
ATOM 5922 C C . ASN C 2 111 ? -26.777 -7.945 -20.619 1.00 152.66 1090 ASN C C 1
ATOM 5923 O O . ASN C 2 111 ? -27.443 -7.903 -21.649 1.00 161.81 1090 ASN C O 1
ATOM 5928 N N . ASP C 2 112 ? -25.505 -8.336 -20.616 1.00 137.62 1091 ASP C N 1
ATOM 5929 C CA . ASP C 2 112 ? -24.816 -8.690 -21.863 1.00 134.87 1091 ASP C CA 1
ATOM 5930 C C . ASP C 2 112 ? -24.571 -7.471 -22.745 1.00 132.79 1091 ASP C C 1
ATOM 5931 O O . ASP C 2 112 ? -23.909 -7.563 -23.779 1.00 125.75 1091 ASP C O 1
ATOM 5936 N N . LYS C 2 113 ? -25.126 -6.336 -22.336 1.00 136.76 1092 LYS C N 1
ATOM 5937 C CA . LYS C 2 113 ? -24.927 -5.075 -23.035 1.00 138.20 1092 LYS C CA 1
ATOM 5938 C C . LYS C 2 113 ? -23.611 -4.461 -22.575 1.00 130.21 1092 LYS C C 1
ATOM 5939 O O . LYS C 2 113 ? -23.504 -3.247 -22.405 1.00 135.40 1092 LYS C O 1
ATOM 5945 N N . VAL C 2 114 ? -22.611 -5.312 -22.378 1.00 115.95 1093 VAL C N 1
ATOM 5946 C CA . VAL C 2 114 ? -21.382 -4.907 -21.707 1.00 100.59 1093 VAL C CA 1
ATOM 5947 C C . VAL C 2 114 ? -20.298 -4.387 -22.650 1.00 98.94 1093 VAL C C 1
ATOM 5948 O O . VAL C 2 114 ? -19.547 -5.165 -23.238 1.00 104.41 1093 VAL C O 1
ATOM 5952 N N . ASN C 2 115 ? -20.223 -3.067 -22.789 1.00 90.26 1094 ASN C N 1
ATOM 5953 C CA . ASN C 2 115 ? -19.114 -2.441 -23.499 1.00 93.25 1094 ASN C CA 1
ATOM 5954 C C . ASN C 2 115 ? -18.133 -1.850 -22.495 1.00 92.48 1094 ASN C C 1
ATOM 5955 O O . ASN C 2 115 ? -18.541 -1.209 -21.528 1.00 95.59 1094 ASN C O 1
ATOM 5957 N N . TRP C 2 116 ? -16.842 -2.081 -22.717 1.00 87.52 1095 TRP C N 1
ATOM 5958 C CA . TRP C 2 116 ? -15.811 -1.557 -21.832 1.00 75.19 1095 TRP C CA 1
ATOM 5959 C C . TRP C 2 116 ? -16.019 -0.075 -21.557 1.00 78.50 1095 TRP C C 1
ATOM 5960 O O . TRP C 2 116 ? -15.869 0.380 -20.421 1.00 70.49 1095 TRP C O 1
ATOM 5971 N N . LYS C 2 117 ? -16.365 0.674 -22.601 1.00 75.54 1096 LYS C N 1
ATOM 5972 C CA . LYS C 2 117 ? -16.600 2.105 -22.457 1.00 80.65 1096 LYS C CA 1
ATOM 5973 C C . LYS C 2 117 ? -17.698 2.393 -21.432 1.00 81.10 1096 LYS C C 1
ATOM 5974 O O . LYS C 2 117 ? -17.609 3.352 -20.667 1.00 81.47 1096 LYS C O 1
ATOM 5976 N N . ASN C 2 118 ? -18.729 1.557 -21.412 1.00 88.70 1097 ASN C N 1
ATOM 5977 C CA . ASN C 2 118 ? -19.833 1.753 -20.478 1.00 96.24 1097 ASN C CA 1
ATOM 5978 C C . ASN C 2 118 ? -19.400 1.466 -19.045 1.00 78.67 1097 ASN C C 1
ATOM 5979 O O . ASN C 2 118 ? -19.727 2.219 -18.127 1.00 69.89 1097 ASN C O 1
ATOM 5984 N N . ILE C 2 119 ? -18.662 0.374 -18.867 1.00 65.05 1098 ILE C N 1
ATOM 5985 C CA . ILE C 2 119 ? -18.097 0.022 -17.570 1.00 68.86 1098 ILE C CA 1
ATOM 5986 C C . ILE C 2 119 ? -17.184 1.134 -17.058 1.00 76.62 1098 ILE C C 1
ATOM 5987 O O . ILE C 2 119 ? -17.238 1.511 -15.883 1.00 77.87 1098 ILE C O 1
ATOM 5992 N N . SER C 2 120 ? -16.344 1.652 -17.950 1.00 68.81 1099 SER C N 1
ATOM 5993 C CA . SER C 2 120 ? -15.454 2.756 -17.622 1.00 58.43 1099 SER C CA 1
ATOM 5994 C C . SER C 2 120 ? -16.222 3.993 -17.145 1.00 67.84 1099 SER C C 1
ATOM 5995 O O . SER C 2 120 ? -15.913 4.561 -16.094 1.00 64.59 1099 SER C O 1
ATOM 5998 N N . LYS C 2 121 ? -17.226 4.399 -17.917 1.00 58.11 1100 LYS C N 1
ATOM 5999 C CA . LYS C 2 121 ? -17.976 5.615 -17.622 1.00 59.92 1100 LYS C CA 1
ATOM 6000 C C . LYS C 2 121 ? -18.749 5.498 -16.313 1.00 54.23 1100 LYS C C 1
ATOM 6001 O O . LYS C 2 121 ? -19.091 6.503 -15.695 1.00 67.25 1100 LYS C O 1
ATOM 6003 N N . LEU C 2 122 ? -19.016 4.263 -15.901 1.00 62.42 1101 LEU C N 1
ATOM 6004 C CA . LEU C 2 122 ? -19.667 3.983 -14.624 1.00 56.94 1101 LEU C CA 1
ATOM 6005 C C . LEU C 2 122 ? -18.727 4.231 -13.454 1.00 67.57 1101 LEU C C 1
ATOM 6006 O O . LEU C 2 122 ? -19.124 4.803 -12.442 1.00 80.80 1101 LEU C O 1
ATOM 6011 N N . LEU C 2 123 ? -17.482 3.783 -13.595 1.00 73.83 1102 LEU C N 1
ATOM 6012 C CA . LEU C 2 123 ? -16.459 4.012 -12.581 1.00 76.82 1102 LEU C CA 1
ATOM 6013 C C . LEU C 2 123 ? -16.113 5.495 -12.454 1.00 78.86 1102 LEU C C 1
ATOM 6014 O O . LEU C 2 123 ? -16.069 6.047 -11.354 1.00 92.19 1102 LEU C O 1
ATOM 6019 N N . TYR C 2 124 ? -15.854 6.130 -13.588 1.00 57.81 1103 TYR C N 1
ATOM 6020 C CA . TYR C 2 124 ? -15.558 7.554 -13.619 1.00 58.38 1103 TYR C CA 1
ATOM 6021 C C . TYR C 2 124 ? -16.065 8.134 -14.922 1.00 52.92 1103 TYR C C 1
ATOM 6022 O O . TYR C 2 124 ? -15.809 7.585 -15.988 1.00 64.91 1103 TYR C O 1
ATOM 6031 N N . ASN C 2 125 ? -16.788 9.243 -14.837 1.00 54.62 1104 ASN C N 1
ATOM 6032 C CA . ASN C 2 125 ? -17.372 9.849 -16.022 1.00 55.99 1104 ASN C CA 1
ATOM 6033 C C . ASN C 2 125 ? -16.436 10.853 -16.683 1.00 64.82 1104 ASN C C 1
ATOM 6034 O O . ASN C 2 125 ? -16.278 11.976 -16.212 1.00 69.13 1104 ASN C O 1
ATOM 6039 N N . SER C 2 126 ? -15.827 10.436 -17.785 1.00 67.17 1105 SER C N 1
ATOM 6040 C CA . SER C 2 126 ? -14.811 11.236 -18.456 1.00 74.07 1105 SER C CA 1
ATOM 6041 C C . SER C 2 126 ? -15.385 12.484 -19.118 1.00 72.36 1105 SER C C 1
ATOM 6042 O O . SER C 2 126 ? -14.640 13.377 -19.520 1.00 80.30 1105 SER C O 1
ATOM 6045 N N . ASP C 2 127 ? -16.707 12.546 -19.228 1.00 70.22 1106 ASP C N 1
ATOM 6046 C CA . ASP C 2 127 ? -17.363 13.655 -19.913 1.00 87.07 1106 ASP C CA 1
ATOM 6047 C C . ASP C 2 127 ? -17.032 15.021 -19.307 1.00 86.24 1106 ASP C C 1
ATOM 6048 O O . ASP C 2 127 ? -16.996 16.031 -20.012 1.00 92.12 1106 ASP C O 1
ATOM 6053 N N . GLU C 2 128 ? -16.781 15.048 -18.004 1.00 82.26 1107 GLU C N 1
ATOM 6054 C CA . GLU C 2 128 ? -16.392 16.281 -17.329 1.00 85.28 1107 GLU C CA 1
ATOM 6055 C C . GLU C 2 128 ? -15.121 16.875 -17.940 1.00 81.46 1107 GLU C C 1
ATOM 6056 O O . GLU C 2 128 ? -14.845 18.062 -17.786 1.00 79.11 1107 GLU C O 1
ATOM 6062 N N . LEU C 2 129 ? -14.352 16.038 -18.631 1.00 80.05 1108 LEU C N 1
ATOM 6063 C CA . LEU C 2 129 ? -13.086 16.452 -19.234 1.00 64.40 1108 LEU C CA 1
ATOM 6064 C C . LEU C 2 129 ? -13.276 17.017 -20.635 1.00 74.23 1108 LEU C C 1
ATOM 6065 O O . LEU C 2 129 ? -12.458 17.808 -21.105 1.00 83.57 1108 LEU C O 1
ATOM 6070 N N . LEU C 2 130 ? -14.353 16.600 -21.298 1.00 79.45 1109 LEU C N 1
ATOM 6071 C CA . LEU C 2 130 ? -14.597 16.971 -22.691 1.00 74.71 1109 LEU C CA 1
ATOM 6072 C C . LEU C 2 130 ? -14.735 18.479 -22.896 1.00 66.80 1109 LEU C C 1
ATOM 6073 O O . LEU C 2 130 ? -14.388 19.007 -23.950 1.00 70.25 1109 LEU C O 1
ATOM 6078 N N . MET C 2 131 ? -15.230 19.168 -21.879 1.00 61.96 1110 MET C N 1
ATOM 6079 C CA . MET C 2 131 ? -15.329 20.618 -21.922 1.00 60.63 1110 MET C CA 1
ATOM 6080 C C . MET C 2 131 ? -13.948 21.266 -21.876 1.00 55.41 1110 MET C C 1
ATOM 6081 O O . MET C 2 131 ? -13.641 22.137 -22.686 1.00 63.94 1110 MET C O 1
ATOM 6086 N N . TYR C 2 132 ? -13.120 20.834 -20.927 1.00 61.24 1111 TYR C N 1
ATOM 6087 C CA . TYR C 2 132 ? -11.746 21.318 -20.823 1.00 62.13 1111 TYR C CA 1
ATOM 6088 C C . TYR C 2 132 ? -10.964 21.120 -22.118 1.00 65.18 1111 TYR C C 1
ATOM 6089 O O . TYR C 2 132 ? -10.139 21.956 -22.492 1.00 62.69 1111 TYR C O 1
ATOM 6098 N N . LEU C 2 133 ? -11.220 20.004 -22.794 1.00 65.88 1112 LEU C N 1
ATOM 6099 C CA . LEU C 2 133 ? -10.508 19.684 -24.025 1.00 64.87 1112 LEU C CA 1
ATOM 6100 C C . LEU C 2 133 ? -10.957 20.572 -25.180 1.00 72.78 1112 LEU C C 1
ATOM 6101 O O . LEU C 2 133 ? -10.148 20.966 -26.018 1.00 80.84 1112 LEU C O 1
ATOM 6106 N N . SER C 2 134 ? -12.248 20.888 -25.213 1.00 77.90 1113 SER C N 1
ATOM 6107 C CA . SER C 2 134 ? -12.810 21.728 -26.266 1.00 68.03 1113 SER C CA 1
ATOM 6108 C C . SER C 2 134 ? -12.339 23.169 -26.128 1.00 67.51 1113 SER C C 1
ATOM 6109 O O . SER C 2 134 ? -12.542 23.988 -27.023 1.00 58.68 1113 SER C O 1
ATOM 6112 N N . GLN C 2 135 ? -11.716 23.477 -24.997 1.00 67.48 1114 GLN C N 1
ATOM 6113 C CA . GLN C 2 135 ? -11.266 24.836 -24.729 1.00 67.12 1114 GLN C CA 1
ATOM 6114 C C . GLN C 2 135 ? -10.138 25.257 -25.660 1.00 67.68 1114 GLN C C 1
ATOM 6115 O O . GLN C 2 135 ? -9.348 24.421 -26.105 1.00 73.75 1114 GLN C O 1
ATOM 6121 N N . PRO C 2 136 ? -10.076 26.562 -25.970 1.00 63.52 1115 PRO C N 1
ATOM 6122 C CA . PRO C 2 136 ? -9.050 27.187 -26.808 1.00 75.39 1115 PRO C CA 1
ATOM 6123 C C . PRO C 2 136 ? -7.647 26.927 -26.276 1.00 96.63 1115 PRO C C 1
ATOM 6124 O O . PRO C 2 136 ? -7.408 27.039 -25.074 1.00 92.47 1115 PRO C O 1
ATOM 6128 N N . PHE C 2 137 ? -6.724 26.590 -27.167 1.00 117.54 1116 PHE C N 1
ATOM 6129 C CA . PHE C 2 137 ? -5.359 26.321 -26.748 1.00 125.91 1116 PHE C CA 1
ATOM 6130 C C . PHE C 2 137 ? -4.342 27.100 -27.575 1.00 113.34 1116 PHE C C 1
ATOM 6131 O O . PHE C 2 137 ? -4.371 27.057 -28.805 1.00 104.77 1116 PHE C O 1
ATOM 6139 N N . PRO C 2 138 ? -3.445 27.826 -26.890 1.00 104.70 1117 PRO C N 1
ATOM 6140 C CA . PRO C 2 138 ? -2.368 28.600 -27.515 1.00 95.76 1117 PRO C CA 1
ATOM 6141 C C . PRO C 2 138 ? -1.429 27.709 -28.318 1.00 86.55 1117 PRO C C 1
ATOM 6142 O O . PRO C 2 138 ? -0.722 26.880 -27.750 1.00 96.66 1117 PRO C O 1
ATOM 6146 N N . ASN C 2 139 ? -1.433 27.880 -29.633 1.00 90.19 1118 ASN C N 1
ATOM 6147 C CA . ASN C 2 139 ? -0.566 27.105 -30.504 1.00 88.36 1118 ASN C CA 1
ATOM 6148 C C . ASN C 2 139 ? 0.579 27.962 -31.017 1.00 108.26 1118 ASN C C 1
ATOM 6149 O O . ASN C 2 139 ? 0.844 28.006 -32.218 1.00 113.32 1118 ASN C O 1
ATOM 6151 N N . GLY C 2 140 ? 1.250 28.651 -30.098 1.00 114.64 1119 GLY C N 1
ATOM 6152 C CA . GLY C 2 140 ? 2.388 29.479 -30.449 1.00 125.69 1119 GLY C CA 1
ATOM 6153 C C . GLY C 2 140 ? 3.702 28.718 -30.407 1.00 133.91 1119 GLY C C 1
ATOM 6154 O O . GLY C 2 140 ? 3.912 27.872 -29.536 1.00 141.52 1119 GLY C O 1
ATOM 6155 N N . ASP C 2 141 ? 4.585 29.018 -31.356 1.00 128.95 1120 ASP C N 1
ATOM 6156 C CA . ASP C 2 141 ? 5.915 28.415 -31.405 1.00 125.77 1120 ASP C CA 1
ATOM 6157 C C . ASP C 2 141 ? 6.630 28.581 -30.065 1.00 115.12 1120 ASP C C 1
ATOM 6158 O O . ASP C 2 141 ? 6.538 29.631 -29.434 1.00 124.01 1120 ASP C O 1
ATOM 6163 N N . MET C 2 142 ? 7.346 27.547 -29.635 1.00 90.49 1121 MET C N 1
ATOM 6164 C CA . MET C 2 142 ? 7.915 27.533 -28.290 1.00 90.65 1121 MET C CA 1
ATOM 6165 C C . MET C 2 142 ? 9.440 27.529 -28.265 1.00 81.03 1121 MET C C 1
ATOM 6166 O O . MET C 2 142 ? 10.087 27.077 -29.205 1.00 83.07 1121 MET C O 1
ATOM 6168 N N . ILE C 2 143 ? 10.008 28.045 -27.181 1.00 77.94 1122 ILE C N 1
ATOM 6169 C CA . ILE C 2 143 ? 11.440 27.935 -26.954 1.00 83.00 1122 ILE C CA 1
ATOM 6170 C C . ILE C 2 143 ? 11.774 26.507 -26.539 1.00 82.12 1122 ILE C C 1
ATOM 6171 O O . ILE C 2 143 ? 10.920 25.791 -26.020 1.00 89.22 1122 ILE C O 1
ATOM 6176 N N . PRO C 2 144 ? 13.018 26.083 -26.791 1.00 83.09 1123 PRO C N 1
ATOM 6177 C CA . PRO C 2 144 ? 13.502 24.734 -26.476 1.00 79.20 1123 PRO C CA 1
ATOM 6178 C C . PRO C 2 144 ? 13.566 24.493 -24.971 1.00 78.57 1123 PRO C C 1
ATOM 6179 O O . PRO C 2 144 ? 14.147 25.296 -24.244 1.00 77.12 1123 PRO C O 1
ATOM 6183 N N . ASN C 2 145 ? 12.969 23.397 -24.515 1.00 71.94 1124 ASN C N 1
ATOM 6184 C CA . ASN C 2 145 ? 12.943 23.072 -23.094 1.00 64.55 1124 ASN C CA 1
ATOM 6185 C C . ASN C 2 145 ? 13.292 21.613 -22.841 1.00 68.63 1124 ASN C C 1
ATOM 6186 O O . ASN C 2 145 ? 13.216 21.132 -21.715 1.00 67.90 1124 ASN C O 1
ATOM 6191 N N . ALA C 2 146 ? 13.669 20.911 -23.902 1.00 76.16 1125 ALA C N 1
ATOM 6192 C CA . ALA C 2 146 ? 14.045 19.509 -23.805 1.00 73.95 1125 ALA C CA 1
ATOM 6193 C C . ALA C 2 146 ? 15.398 19.303 -24.467 1.00 79.62 1125 ALA C C 1
ATOM 6194 O O . ALA C 2 146 ? 16.018 20.256 -24.938 1.00 89.16 1125 ALA C O 1
ATOM 6196 N N . TYR C 2 147 ? 15.854 18.057 -24.509 1.00 69.42 1126 TYR C N 1
ATOM 6197 C CA . TYR C 2 147 ? 17.144 17.762 -25.115 1.00 62.96 1126 TYR C CA 1
ATOM 6198 C C . TYR C 2 147 ? 17.049 16.750 -26.241 1.00 69.01 1126 TYR C C 1
ATOM 6199 O O . TYR C 2 147 ? 16.081 15.996 -26.346 1.00 63.82 1126 TYR C O 1
ATOM 6208 N N . ARG C 2 148 ? 18.071 16.758 -27.087 1.00 79.84 1127 ARG C N 1
ATOM 6209 C CA . ARG C 2 148 ? 18.081 15.974 -28.312 1.00 70.35 1127 ARG C CA 1
ATOM 6210 C C . ARG C 2 148 ? 19.521 15.764 -28.745 1.00 67.47 1127 ARG C C 1
ATOM 6211 O O . ARG C 2 148 ? 20.321 16.700 -28.735 1.00 77.45 1127 ARG C O 1
ATOM 6219 N N . LEU C 2 149 ? 19.848 14.534 -29.121 1.00 59.44 1128 LEU C N 1
ATOM 6220 C CA . LEU C 2 149 ? 21.203 14.197 -29.540 1.00 63.91 1128 LEU C CA 1
ATOM 6221 C C . LEU C 2 149 ? 21.663 15.028 -30.736 1.00 69.21 1128 LEU C C 1
ATOM 6222 O O . LEU C 2 149 ? 20.927 15.189 -31.712 1.00 67.73 1128 LEU C O 1
ATOM 6227 N N . ASP C 2 150 ? 22.879 15.562 -30.649 1.00 75.32 1129 ASP C N 1
ATOM 6228 C CA . ASP C 2 150 ? 23.487 16.266 -31.775 1.00 89.87 1129 ASP C CA 1
ATOM 6229 C C . ASP C 2 150 ? 24.077 15.264 -32.764 1.00 87.58 1129 ASP C C 1
ATOM 6230 O O . ASP C 2 150 ? 24.029 14.056 -32.535 1.00 83.34 1129 ASP C O 1
ATOM 6235 N N . ILE C 2 151 ? 24.631 15.765 -33.861 1.00 82.60 1130 ILE C N 1
ATOM 6236 C CA . ILE C 2 151 ? 25.192 14.891 -34.883 1.00 76.80 1130 ILE C CA 1
ATOM 6237 C C . ILE C 2 151 ? 26.218 13.925 -34.285 1.00 79.15 1130 ILE C C 1
ATOM 6238 O O . ILE C 2 151 ? 26.169 12.725 -34.547 1.00 71.09 1130 ILE C O 1
ATOM 6243 N N . ASN C 2 152 ? 27.129 14.444 -33.465 1.00 84.50 1131 ASN C N 1
ATOM 6244 C CA . ASN C 2 152 ? 28.137 13.608 -32.823 1.00 91.76 1131 ASN C CA 1
ATOM 6245 C C . ASN C 2 152 ? 27.521 12.429 -32.084 1.00 90.00 1131 ASN C C 1
ATOM 6246 O O . ASN C 2 152 ? 27.729 11.278 -32.458 1.00 79.57 1131 ASN C O 1
ATOM 6251 N N . CYS C 2 153 ? 26.760 12.725 -31.034 1.00 99.23 1132 CYS C N 1
ATOM 6252 C CA . CYS C 2 153 ? 26.115 11.692 -30.229 1.00 94.07 1132 CYS C CA 1
ATOM 6253 C C . CYS C 2 153 ? 25.271 10.770 -31.100 1.00 83.17 1132 CYS C C 1
ATOM 6254 O O . CYS C 2 153 ? 25.241 9.558 -30.895 1.00 85.05 1132 CYS C O 1
ATOM 6257 N N . GLN C 2 154 ? 24.581 11.353 -32.071 1.00 67.26 1133 GLN C N 1
ATOM 6258 C CA . GLN C 2 154 ? 23.765 10.571 -32.986 1.00 67.49 1133 GLN C CA 1
ATOM 6259 C C . GLN C 2 154 ? 24.610 9.527 -33.720 1.00 65.17 1133 GLN C C 1
ATOM 6260 O O . GLN C 2 154 ? 24.192 8.382 -33.874 1.00 63.38 1133 GLN C O 1
ATOM 6266 N N . MET C 2 155 ? 25.802 9.919 -34.159 1.00 69.38 1134 MET C N 1
ATOM 6267 C CA . MET C 2 155 ? 26.728 8.976 -34.786 1.00 73.73 1134 MET C CA 1
ATOM 6268 C C . MET C 2 155 ? 27.167 7.894 -33.806 1.00 69.75 1134 MET C C 1
ATOM 6269 O O . MET C 2 155 ? 27.234 6.716 -34.158 1.00 70.34 1134 MET C O 1
ATOM 6274 N N . ARG C 2 156 ? 27.468 8.298 -32.577 1.00 61.44 1135 ARG C N 1
ATOM 6275 C CA . ARG C 2 156 ? 27.884 7.351 -31.551 1.00 77.24 1135 ARG C CA 1
ATOM 6276 C C . ARG C 2 156 ? 26.837 6.265 -31.350 1.00 81.47 1135 ARG C C 1
ATOM 6277 O O . ARG C 2 156 ? 27.160 5.077 -31.301 1.00 84.37 1135 ARG C O 1
ATOM 6285 N N . VAL C 2 157 ? 25.581 6.682 -31.239 1.00 75.23 1136 VAL C N 1
ATOM 6286 C CA . VAL C 2 157 ? 24.479 5.751 -31.041 1.00 70.64 1136 VAL C CA 1
ATOM 6287 C C . VAL C 2 157 ? 24.389 4.748 -32.180 1.00 67.39 1136 VAL C C 1
ATOM 6288 O O . VAL C 2 157 ? 24.205 3.551 -31.953 1.00 61.17 1136 VAL C O 1
ATOM 6292 N N . LEU C 2 158 ? 24.524 5.237 -33.408 1.00 71.01 1137 LEU C N 1
ATOM 6293 C CA . LEU C 2 158 ? 24.485 4.353 -34.565 1.00 73.18 1137 LEU C CA 1
ATOM 6294 C C . LEU C 2 158 ? 25.626 3.349 -34.501 1.00 67.32 1137 LEU C C 1
ATOM 6295 O O . LEU C 2 158 ? 25.410 2.145 -34.631 1.00 75.88 1137 LEU C O 1
ATOM 6300 N N . ALA C 2 159 ? 26.837 3.846 -34.287 1.00 54.72 1138 ALA C N 1
ATOM 6301 C CA . ALA C 2 159 ? 28.001 2.976 -34.175 1.00 69.18 1138 ALA C CA 1
ATOM 6302 C C . ALA C 2 159 ? 27.825 1.954 -33.052 1.00 68.66 1138 ALA C C 1
ATOM 6303 O O . ALA C 2 159 ? 28.212 0.793 -33.188 1.00 55.64 1138 ALA C O 1
ATOM 6305 N N . PHE C 2 160 ? 27.239 2.392 -31.942 1.00 65.32 1139 PHE C N 1
ATOM 6306 C CA . PHE C 2 160 ? 26.969 1.496 -30.827 1.00 65.66 1139 PHE C CA 1
ATOM 6307 C C . PHE C 2 160 ? 26.053 0.365 -31.269 1.00 61.96 1139 PHE C C 1
ATOM 6308 O O . PHE C 2 160 ? 26.281 -0.794 -30.924 1.00 60.09 1139 PHE C O 1
ATOM 6316 N N . LEU C 2 161 ? 25.015 0.711 -32.025 1.00 48.97 1140 LEU C N 1
ATOM 6317 C CA . LEU C 2 161 ? 24.057 -0.277 -32.510 1.00 57.62 1140 LEU C CA 1
ATOM 6318 C C . LEU C 2 161 ? 24.677 -1.188 -33.567 1.00 61.07 1140 LEU C C 1
ATOM 6319 O O . LEU C 2 161 ? 24.391 -2.384 -33.618 1.00 60.10 1140 LEU C O 1
ATOM 6324 N N . GLN C 2 162 ? 25.535 -0.618 -34.405 1.00 61.31 1141 GLN C N 1
ATOM 6325 C CA . GLN C 2 162 ? 26.228 -1.395 -35.421 1.00 60.69 1141 GLN C CA 1
ATOM 6326 C C . GLN C 2 162 ? 27.167 -2.419 -34.797 1.00 63.84 1141 GLN C C 1
ATOM 6327 O O . GLN C 2 162 ? 27.599 -3.361 -35.459 1.00 73.95 1141 GLN C O 1
ATOM 6333 N N . THR C 2 163 ? 27.484 -2.232 -33.522 1.00 66.83 1142 THR C N 1
ATOM 6334 C CA . THR C 2 163 ? 28.367 -3.157 -32.815 1.00 74.35 1142 THR C CA 1
ATOM 6335 C C . THR C 2 163 ? 27.594 -4.029 -31.831 1.00 71.12 1142 THR C C 1
ATOM 6336 O O . THR C 2 163 ? 28.183 -4.839 -31.112 1.00 58.23 1142 THR C O 1
ATOM 6340 N N . GLY C 2 164 ? 26.274 -3.856 -31.810 1.00 64.83 1143 GLY C N 1
ATOM 6341 C CA . GLY C 2 164 ? 25.400 -4.666 -30.981 1.00 73.81 1143 GLY C CA 1
ATOM 6342 C C . GLY C 2 164 ? 25.327 -4.235 -29.526 1.00 80.74 1143 GLY C C 1
ATOM 6343 O O . GLY C 2 164 ? 24.874 -4.996 -28.670 1.00 92.89 1143 GLY C O 1
ATOM 6344 N N . ASN C 2 165 ? 25.760 -3.010 -29.247 1.00 67.73 1144 ASN C N 1
ATOM 6345 C CA . ASN C 2 165 ? 25.847 -2.522 -27.877 1.00 59.22 1144 ASN C CA 1
ATOM 6346 C C . ASN C 2 165 ? 24.616 -1.735 -27.436 1.00 64.80 1144 ASN C C 1
ATOM 6347 O O . ASN C 2 165 ? 24.621 -0.505 -27.433 1.00 68.67 1144 ASN C O 1
ATOM 6352 N N . HIS C 2 166 ? 23.566 -2.453 -27.057 1.00 68.37 1145 HIS C N 1
ATOM 6353 C CA . HIS C 2 166 ? 22.328 -1.823 -26.623 1.00 79.75 1145 HIS C CA 1
ATOM 6354 C C . HIS C 2 166 ? 22.542 -1.003 -25.361 1.00 77.56 1145 HIS C C 1
ATOM 6355 O O . HIS C 2 166 ? 22.106 0.146 -25.266 1.00 76.02 1145 HIS C O 1
ATOM 6362 N N . ASP C 2 167 ? 23.210 -1.608 -24.388 1.00 69.64 1146 ASP C N 1
ATOM 6363 C CA . ASP C 2 167 ? 23.380 -0.987 -23.086 1.00 77.40 1146 ASP C CA 1
ATOM 6364 C C . ASP C 2 167 ? 24.126 0.336 -23.188 1.00 73.07 1146 ASP C C 1
ATOM 6365 O O . ASP C 2 167 ? 23.743 1.321 -22.561 1.00 81.67 1146 ASP C O 1
ATOM 6370 N N . GLU C 2 168 ? 25.188 0.361 -23.982 1.00 68.09 1147 GLU C N 1
ATOM 6371 C CA . GLU C 2 168 ? 25.983 1.571 -24.105 1.00 71.53 1147 GLU C CA 1
ATOM 6372 C C . GLU C 2 168 ? 25.218 2.637 -24.877 1.00 66.36 1147 GLU C C 1
ATOM 6373 O O . GLU C 2 168 ? 25.352 3.830 -24.607 1.00 65.43 1147 GLU C O 1
ATOM 6379 N N . ALA C 2 169 ? 24.411 2.196 -25.835 1.00 71.56 1148 ALA C N 1
ATOM 6380 C CA . ALA C 2 169 ? 23.586 3.104 -26.624 1.00 65.27 1148 ALA C CA 1
ATOM 6381 C C . ALA C 2 169 ? 22.536 3.787 -25.746 1.00 64.40 1148 ALA C C 1
ATOM 6382 O O . ALA C 2 169 ? 22.330 4.996 -25.835 1.00 56.72 1148 ALA C O 1
ATOM 6384 N N . LEU C 2 170 ? 21.880 3.008 -24.893 1.00 55.95 1149 LEU C N 1
ATOM 6385 C CA . LEU C 2 170 ? 20.855 3.548 -24.009 1.00 59.72 1149 LEU C CA 1
ATOM 6386 C C . LEU C 2 170 ? 21.443 4.493 -22.968 1.00 69.61 1149 LEU C C 1
ATOM 6387 O O . LEU C 2 170 ? 20.888 5.565 -22.705 1.00 55.80 1149 LEU C O 1
ATOM 6392 N N . ARG C 2 171 ? 22.561 4.084 -22.371 1.00 83.18 1150 ARG C N 1
ATOM 6393 C CA . ARG C 2 171 ? 23.228 4.894 -21.358 1.00 74.50 1150 ARG C CA 1
ATOM 6394 C C . ARG C 2 171 ? 23.566 6.272 -21.910 1.00 73.00 1150 ARG C C 1
ATOM 6395 O O . ARG C 2 171 ? 23.422 7.281 -21.219 1.00 81.28 1150 ARG C O 1
ATOM 6403 N N . LEU C 2 172 ? 23.998 6.313 -23.164 1.00 62.21 1151 LEU C N 1
ATOM 6404 C CA . LEU C 2 172 ? 24.357 7.575 -23.793 1.00 70.59 1151 LEU C CA 1
ATOM 6405 C C . LEU C 2 172 ? 23.133 8.447 -24.067 1.00 70.74 1151 LEU C C 1
ATOM 6406 O O . LEU C 2 172 ? 23.170 9.660 -23.873 1.00 76.63 1151 LEU C O 1
ATOM 6411 N N . ALA C 2 173 ? 22.050 7.828 -24.520 1.00 63.86 1152 ALA C N 1
ATOM 6412 C CA . ALA C 2 173 ? 20.829 8.564 -24.822 1.00 61.17 1152 ALA C CA 1
ATOM 6413 C C . ALA C 2 173 ? 20.197 9.143 -23.557 1.00 64.90 1152 ALA C C 1
ATOM 6414 O O . ALA C 2 173 ? 19.614 10.227 -23.579 1.00 70.55 1152 ALA C O 1
ATOM 6416 N N . LEU C 2 174 ? 20.312 8.414 -22.455 1.00 47.13 1153 LEU C N 1
ATOM 6417 C CA . LEU C 2 174 ? 19.757 8.881 -21.194 1.00 66.34 1153 LEU C CA 1
ATOM 6418 C C . LEU C 2 174 ? 20.616 9.980 -20.562 1.00 75.08 1153 LEU C C 1
ATOM 6419 O O . LEU C 2 174 ? 20.097 10.902 -19.932 1.00 73.81 1153 LEU C O 1
ATOM 6424 N N . SER C 2 175 ? 21.929 9.882 -20.733 1.00 70.46 1154 SER C N 1
ATOM 6425 C CA . SER C 2 175 ? 22.834 10.853 -20.132 1.00 71.38 1154 SER C CA 1
ATOM 6426 C C . SER C 2 175 ? 22.765 12.195 -20.854 1.00 71.81 1154 SER C C 1
ATOM 6427 O O . SER C 2 175 ? 23.233 13.209 -20.339 1.00 78.77 1154 SER C O 1
ATOM 6430 N N . LYS C 2 176 ? 22.185 12.195 -22.049 1.00 61.47 1155 LYS C N 1
ATOM 6431 C CA . LYS C 2 176 ? 22.004 13.425 -22.809 1.00 58.52 1155 LYS C CA 1
ATOM 6432 C C . LYS C 2 176 ? 20.539 13.815 -22.776 1.00 63.72 1155 LYS C C 1
ATOM 6433 O O . LYS C 2 176 ? 20.121 14.762 -23.439 1.00 79.48 1155 LYS C O 1
ATOM 6439 N N . ARG C 2 177 ? 19.767 13.062 -21.998 1.00 64.23 1156 ARG C N 1
ATOM 6440 C CA . ARG C 2 177 ? 18.348 13.336 -21.768 1.00 71.60 1156 ARG C CA 1
ATOM 6441 C C . ARG C 2 177 ? 17.521 13.350 -23.049 1.00 59.23 1156 ARG C C 1
ATOM 6442 O O . ARG C 2 177 ? 16.539 14.081 -23.153 1.00 57.51 1156 ARG C O 1
ATOM 6450 N N . ASP C 2 178 ? 17.917 12.537 -24.020 1.00 54.63 1157 ASP C N 1
ATOM 6451 C CA . ASP C 2 178 ? 17.129 12.386 -25.238 1.00 60.14 1157 ASP C CA 1
ATOM 6452 C C . ASP C 2 178 ? 16.239 11.156 -25.122 1.00 51.04 1157 ASP C C 1
ATOM 6453 O O . ASP C 2 178 ? 16.634 10.049 -25.477 1.00 54.65 1157 ASP C O 1
ATOM 6458 N N . TYR C 2 179 ? 15.030 11.360 -24.622 1.00 52.77 1158 TYR C N 1
ATOM 6459 C CA . TYR C 2 179 ? 14.168 10.240 -24.276 1.00 70.32 1158 TYR C CA 1
ATOM 6460 C C . TYR C 2 179 ? 13.489 9.609 -25.485 1.00 67.32 1158 TYR C C 1
ATOM 6461 O O . TYR C 2 179 ? 12.911 8.531 -25.381 1.00 74.72 1158 TYR C O 1
ATOM 6470 N N . ALA C 2 180 ? 13.563 10.276 -26.630 1.00 74.50 1159 ALA C N 1
ATOM 6471 C CA . ALA C 2 180 ? 13.003 9.720 -27.859 1.00 70.96 1159 ALA C CA 1
ATOM 6472 C C . ALA C 2 180 ? 13.785 8.480 -28.284 1.00 71.86 1159 ALA C C 1
ATOM 6473 O O . ALA C 2 180 ? 13.234 7.378 -28.323 1.00 70.15 1159 ALA C O 1
ATOM 6475 N N . ILE C 2 181 ? 15.068 8.660 -28.591 1.00 57.89 1160 ILE C N 1
ATOM 6476 C CA . ILE C 2 181 ? 15.920 7.541 -28.975 1.00 62.17 1160 ILE C CA 1
ATOM 6477 C C . ILE C 2 181 ? 16.058 6.572 -27.816 1.00 65.86 1160 ILE C C 1
ATOM 6478 O O . ILE C 2 181 ? 16.234 5.371 -28.017 1.00 76.64 1160 ILE C O 1
ATOM 6483 N N . ALA C 2 182 ? 15.994 7.096 -26.599 1.00 55.75 1161 ALA C N 1
ATOM 6484 C CA . ALA C 2 182 ? 16.074 6.235 -25.435 1.00 67.90 1161 ALA C CA 1
ATOM 6485 C C . ALA C 2 182 ? 14.962 5.199 -25.544 1.00 68.95 1161 ALA C C 1
ATOM 6486 O O . ALA C 2 182 ? 15.206 3.998 -25.414 1.00 68.65 1161 ALA C O 1
ATOM 6488 N N . LEU C 2 183 ? 13.747 5.671 -25.816 1.00 56.82 1162 LEU C N 1
ATOM 6489 C CA . LEU C 2 183 ? 12.596 4.792 -25.999 1.00 51.89 1162 LEU C CA 1
ATOM 6490 C C . LEU C 2 183 ? 12.816 3.812 -27.156 1.00 61.12 1162 LEU C C 1
ATOM 6491 O O . LEU C 2 183 ? 12.579 2.610 -27.020 1.00 51.45 1162 LEU C O 1
ATOM 6496 N N . LEU C 2 184 ? 13.274 4.334 -28.290 1.00 62.20 1163 LEU C N 1
ATOM 6497 C CA . LEU C 2 184 ? 13.595 3.508 -29.449 1.00 58.18 1163 LEU C CA 1
ATOM 6498 C C . LEU C 2 184 ? 14.592 2.404 -29.111 1.00 62.79 1163 LEU C C 1
ATOM 6499 O O . LEU C 2 184 ? 14.299 1.221 -29.281 1.00 69.41 1163 LEU C O 1
ATOM 6504 N N . VAL C 2 185 ? 15.771 2.788 -28.637 1.00 55.93 1164 VAL C N 1
ATOM 6505 C CA . VAL C 2 185 ? 16.769 1.804 -28.245 1.00 51.62 1164 VAL C CA 1
ATOM 6506 C C . VAL C 2 185 ? 16.174 0.838 -27.226 1.00 61.87 1164 VAL C C 1
ATOM 6507 O O . VAL C 2 185 ? 16.357 -0.375 -27.324 1.00 66.13 1164 VAL C O 1
ATOM 6511 N N . GLY C 2 186 ? 15.450 1.384 -26.256 1.00 62.40 1165 GLY C N 1
ATOM 6512 C CA . GLY C 2 186 ? 14.816 0.577 -25.229 1.00 69.15 1165 GLY C CA 1
ATOM 6513 C C . GLY C 2 186 ? 13.887 -0.497 -25.771 1.00 63.44 1165 GLY C C 1
ATOM 6514 O O . GLY C 2 186 ? 13.734 -1.556 -25.166 1.00 59.65 1165 GLY C O 1
ATOM 6515 N N . SER C 2 187 ? 13.260 -0.234 -26.912 1.00 64.25 1166 SER C N 1
ATOM 6516 C CA . SER C 2 187 ? 12.329 -1.202 -27.484 1.00 66.32 1166 SER C CA 1
ATOM 6517 C C . SER C 2 187 ? 13.061 -2.430 -28.019 1.00 82.33 1166 SER C C 1
ATOM 6518 O O . SER C 2 187 ? 12.470 -3.507 -28.136 1.00 90.49 1166 SER C O 1
ATOM 6521 N N . LEU C 2 188 ? 14.345 -2.269 -28.333 1.00 75.50 1167 LEU C N 1
ATOM 6522 C CA . LEU C 2 188 ? 15.160 -3.385 -28.805 1.00 63.67 1167 LEU C CA 1
ATOM 6523 C C . LEU C 2 188 ? 15.624 -4.273 -27.654 1.00 72.72 1167 LEU C C 1
ATOM 6524 O O . LEU C 2 188 ? 16.273 -5.293 -27.878 1.00 78.69 1167 LEU C O 1
ATOM 6529 N N . MET C 2 189 ? 15.288 -3.888 -26.427 1.00 66.23 1168 MET C N 1
ATOM 6530 C CA . MET C 2 189 ? 15.864 -4.527 -25.245 1.00 79.65 1168 MET C CA 1
ATOM 6531 C C . MET C 2 189 ? 14.847 -5.183 -24.308 1.00 82.81 1168 MET C C 1
ATOM 6532 O O . MET C 2 189 ? 15.225 -5.798 -23.309 1.00 91.27 1168 MET C O 1
ATOM 6537 N N . GLY C 2 190 ? 13.563 -5.051 -24.618 1.00 76.83 1169 GLY C N 1
ATOM 6538 C CA . GLY C 2 190 ? 12.533 -5.666 -23.798 1.00 90.23 1169 GLY C CA 1
ATOM 6539 C C . GLY C 2 190 ? 11.752 -4.681 -22.949 1.00 101.92 1169 GLY C C 1
ATOM 6540 O O . GLY C 2 190 ? 12.201 -3.559 -22.706 1.00 110.96 1169 GLY C O 1
ATOM 6541 N N . LYS C 2 191 ? 10.581 -5.112 -22.489 1.00 98.89 1170 LYS C N 1
ATOM 6542 C CA . LYS C 2 191 ? 9.667 -4.250 -21.746 1.00 94.11 1170 LYS C CA 1
ATOM 6543 C C . LYS C 2 191 ? 10.317 -3.631 -20.512 1.00 103.06 1170 LYS C C 1
ATOM 6544 O O . LYS C 2 191 ? 9.936 -2.540 -20.079 1.00 91.08 1170 LYS C O 1
ATOM 6550 N N . ASP C 2 192 ? 11.296 -4.336 -19.952 1.00 116.70 1171 ASP C N 1
ATOM 6551 C CA . ASP C 2 192 ? 11.925 -3.935 -18.695 1.00 126.20 1171 ASP C CA 1
ATOM 6552 C C . ASP C 2 192 ? 12.543 -2.542 -18.758 1.00 113.01 1171 ASP C C 1
ATOM 6553 O O . ASP C 2 192 ? 12.117 -1.634 -18.044 1.00 106.19 1171 ASP C O 1
ATOM 6558 N N . ARG C 2 193 ? 13.552 -2.378 -19.607 1.00 104.39 1172 ARG C N 1
ATOM 6559 C CA . ARG C 2 193 ? 14.235 -1.095 -19.714 1.00 98.69 1172 ARG C CA 1
ATOM 6560 C C . ARG C 2 193 ? 13.369 -0.055 -20.410 1.00 88.71 1172 ARG C C 1
ATOM 6561 O O . ARG C 2 193 ? 13.506 1.143 -20.167 1.00 89.75 1172 ARG C O 1
ATOM 6569 N N . TRP C 2 194 ? 12.471 -0.519 -21.270 1.00 89.59 1173 TRP C N 1
ATOM 6570 C CA . TRP C 2 194 ? 11.469 0.356 -21.861 1.00 84.00 1173 TRP C CA 1
ATOM 6571 C C . TRP C 2 194 ? 10.756 1.133 -20.758 1.00 83.18 1173 TRP C C 1
ATOM 6572 O O . TRP C 2 194 ? 10.650 2.361 -20.810 1.00 72.98 1173 TRP C O 1
ATOM 6583 N N . SER C 2 195 ? 10.280 0.403 -19.753 1.00 84.44 1174 SER C N 1
ATOM 6584 C CA . SER C 2 195 ? 9.585 1.000 -18.622 1.00 84.82 1174 SER C CA 1
ATOM 6585 C C . SER C 2 195 ? 10.463 2.009 -17.885 1.00 88.38 1174 SER C C 1
ATOM 6586 O O . SER C 2 195 ? 10.011 3.106 -17.559 1.00 87.25 1174 SER C O 1
ATOM 6589 N N . GLU C 2 196 ? 11.714 1.636 -17.623 1.00 85.17 1175 GLU C N 1
ATOM 6590 C CA . GLU C 2 196 ? 12.634 2.510 -16.899 1.00 86.98 1175 GLU C CA 1
ATOM 6591 C C . GLU C 2 196 ? 12.807 3.846 -17.616 1.00 87.80 1175 GLU C C 1
ATOM 6592 O O . GLU C 2 196 ? 12.915 4.898 -16.978 1.00 84.49 1175 GLU C O 1
ATOM 6594 N N . VAL C 2 197 ? 12.827 3.799 -18.946 1.00 88.45 1176 VAL C N 1
ATOM 6595 C CA . VAL C 2 197 ? 12.945 5.013 -19.746 1.00 80.63 1176 VAL C CA 1
ATOM 6596 C C . VAL C 2 197 ? 11.714 5.895 -19.559 1.00 86.42 1176 VAL C C 1
ATOM 6597 O O . VAL C 2 197 ? 11.823 7.117 -19.457 1.00 94.22 1176 VAL C O 1
ATOM 6601 N N . ILE C 2 198 ? 10.544 5.269 -19.510 1.00 86.22 1177 ILE C N 1
ATOM 6602 C CA . ILE C 2 198 ? 9.302 6.001 -19.299 1.00 90.13 1177 ILE C CA 1
ATOM 6603 C C . ILE C 2 198 ? 9.351 6.781 -17.988 1.00 91.30 1177 ILE C C 1
ATOM 6604 O O . ILE C 2 198 ? 8.981 7.958 -17.930 1.00 78.18 1177 ILE C O 1
ATOM 6609 N N . GLN C 2 199 ? 9.815 6.115 -16.936 1.00 94.22 1178 GLN C N 1
ATOM 6610 C CA . GLN C 2 199 ? 9.912 6.740 -15.626 1.00 88.21 1178 GLN C CA 1
ATOM 6611 C C . GLN C 2 199 ? 10.843 7.942 -15.671 1.00 88.78 1178 GLN C C 1
ATOM 6612 O O . GLN C 2 199 ? 10.491 9.023 -15.199 1.00 93.59 1178 GLN C O 1
ATOM 6618 N N . LYS C 2 200 ? 12.027 7.750 -16.248 1.00 81.42 1179 LYS C N 1
ATOM 6619 C CA . LYS C 2 200 ? 13.030 8.807 -16.281 1.00 77.53 1179 LYS C CA 1
ATOM 6620 C C . LYS C 2 200 ? 12.516 10.017 -17.059 1.00 82.23 1179 LYS C C 1
ATOM 6621 O O . LYS C 2 200 ? 12.741 11.162 -16.667 1.00 88.82 1179 LYS C O 1
ATOM 6623 N N . TYR C 2 201 ? 11.801 9.761 -18.147 1.00 76.84 1180 TYR C N 1
ATOM 6624 C CA . TYR C 2 201 ? 11.261 10.849 -18.951 1.00 79.52 1180 TYR C CA 1
ATOM 6625 C C . TYR C 2 201 ? 10.218 11.651 -18.170 1.00 87.41 1180 TYR C C 1
ATOM 6626 O O . TYR C 2 201 ? 10.242 12.882 -18.169 1.00 90.97 1180 TYR C O 1
ATOM 6635 N N . LEU C 2 202 ? 9.316 10.949 -17.491 1.00 81.77 1181 LEU C N 1
ATOM 6636 C CA . LEU C 2 202 ? 8.251 11.605 -16.741 1.00 85.77 1181 LEU C CA 1
ATOM 6637 C C . LEU C 2 202 ? 8.754 12.323 -15.489 1.00 89.99 1181 LEU C C 1
ATOM 6638 O O . LEU C 2 202 ? 8.382 13.467 -15.232 1.00 88.92 1181 LEU C O 1
ATOM 6643 N N . TYR C 2 203 ? 9.604 11.647 -14.720 1.00 94.00 1182 TYR C N 1
ATOM 6644 C CA . TYR C 2 203 ? 9.985 12.119 -13.391 1.00 95.44 1182 TYR C CA 1
ATOM 6645 C C . TYR C 2 203 ? 11.279 12.929 -13.347 1.00 101.22 1182 TYR C C 1
ATOM 6646 O O . TYR C 2 203 ? 11.617 13.506 -12.314 1.00 101.35 1182 TYR C O 1
ATOM 6655 N N . GLU C 2 204 ? 12.002 12.976 -14.461 1.00 108.00 1183 GLU C N 1
ATOM 6656 C CA . GLU C 2 204 ? 13.249 13.734 -14.514 1.00 125.93 1183 GLU C CA 1
ATOM 6657 C C . GLU C 2 204 ? 13.024 15.186 -14.094 1.00 127.42 1183 GLU C C 1
ATOM 6658 O O . GLU C 2 204 ? 13.827 15.763 -13.360 1.00 109.68 1183 GLU C O 1
ATOM 6660 N N . GLY C 2 205 ? 11.922 15.765 -14.558 1.00 135.66 1184 GLY C N 1
ATOM 6661 C CA . GLY C 2 205 ? 11.581 17.137 -14.228 1.00 133.27 1184 GLY C CA 1
ATOM 6662 C C . GLY C 2 205 ? 10.645 17.750 -15.249 1.00 124.54 1184 GLY C C 1
ATOM 6663 O O . GLY C 2 205 ? 10.402 17.167 -16.305 1.00 119.43 1184 GLY C O 1
ATOM 6664 N N . LYS C 2 214 ? 3.013 16.402 -11.955 1.00 71.95 1193 LYS C N 1
ATOM 6665 C CA . LYS C 2 214 ? 2.985 15.902 -10.582 1.00 98.07 1193 LYS C CA 1
ATOM 6666 C C . LYS C 2 214 ? 2.378 14.501 -10.535 1.00 98.62 1193 LYS C C 1
ATOM 6667 O O . LYS C 2 214 ? 2.986 13.531 -10.993 1.00 91.97 1193 LYS C O 1
ATOM 6669 N N . GLU C 2 215 ? 1.185 14.410 -9.953 1.00 85.84 1194 GLU C N 1
ATOM 6670 C CA . GLU C 2 215 ? 0.317 13.251 -10.110 1.00 71.43 1194 GLU C CA 1
ATOM 6671 C C . GLU C 2 215 ? 0.133 12.921 -11.595 1.00 78.41 1194 GLU C C 1
ATOM 6672 O O . GLU C 2 215 ? -0.194 11.789 -11.957 1.00 84.06 1194 GLU C O 1
ATOM 6674 N N . LEU C 2 216 ? 0.342 13.917 -12.451 1.00 73.41 1195 LEU C N 1
ATOM 6675 C CA . LEU C 2 216 ? 0.267 13.718 -13.891 1.00 65.36 1195 LEU C CA 1
ATOM 6676 C C . LEU C 2 216 ? 1.138 12.545 -14.312 1.00 66.65 1195 LEU C C 1
ATOM 6677 O O . LEU C 2 216 ? 0.686 11.644 -15.011 1.00 61.05 1195 LEU C O 1
ATOM 6682 N N . ALA C 2 217 ? 2.395 12.572 -13.881 1.00 77.93 1196 ALA C N 1
ATOM 6683 C CA . ALA C 2 217 ? 3.361 11.545 -14.244 1.00 73.98 1196 ALA C CA 1
ATOM 6684 C C . ALA C 2 217 ? 2.900 10.164 -13.797 1.00 71.48 1196 ALA C C 1
ATOM 6685 O O . ALA C 2 217 ? 3.006 9.195 -14.548 1.00 83.79 1196 ALA C O 1
ATOM 6687 N N . HIS C 2 218 ? 2.388 10.076 -12.575 1.00 68.79 1197 HIS C N 1
ATOM 6688 C CA . HIS C 2 218 ? 1.933 8.800 -12.039 1.00 77.60 1197 HIS C CA 1
ATOM 6689 C C . HIS C 2 218 ? 0.901 8.177 -12.956 1.00 71.01 1197 HIS C C 1
ATOM 6690 O O . HIS C 2 218 ? 0.982 6.997 -13.289 1.00 78.40 1197 HIS C O 1
ATOM 6697 N N . PHE C 2 219 ? -0.072 8.982 -13.361 1.00 67.33 1198 PHE C N 1
ATOM 6698 C CA . PHE C 2 219 ? -1.176 8.484 -14.165 1.00 65.80 1198 PHE C CA 1
ATOM 6699 C C . PHE C 2 219 ? -0.680 8.016 -15.530 1.00 60.22 1198 PHE C C 1
ATOM 6700 O O . PHE C 2 219 ? -0.944 6.883 -15.933 1.00 67.78 1198 PHE C O 1
ATOM 6708 N N . LEU C 2 220 ? 0.043 8.884 -16.232 1.00 55.36 1199 LEU C N 1
ATOM 6709 C CA . LEU C 2 220 ? 0.579 8.546 -17.548 1.00 62.21 1199 LEU C CA 1
ATOM 6710 C C . LEU C 2 220 ? 1.463 7.309 -17.481 1.00 69.51 1199 LEU C C 1
ATOM 6711 O O . LEU C 2 220 ? 1.357 6.407 -18.323 1.00 61.45 1199 LEU C O 1
ATOM 6716 N N . LEU C 2 221 ? 2.336 7.277 -16.478 1.00 67.17 1200 LEU C N 1
ATOM 6717 C CA . LEU C 2 221 ? 3.247 6.157 -16.295 1.00 70.77 1200 LEU C CA 1
ATOM 6718 C C . LEU C 2 221 ? 2.482 4.846 -16.224 1.00 72.33 1200 LEU C C 1
ATOM 6719 O O . LEU C 2 221 ? 2.825 3.879 -16.904 1.00 73.49 1200 LEU C O 1
ATOM 6724 N N . LEU C 2 222 ? 1.434 4.821 -15.410 1.00 63.57 1201 LEU C N 1
ATOM 6725 C CA . LEU C 2 222 ? 0.666 3.598 -15.217 1.00 69.28 1201 LEU C CA 1
ATOM 6726 C C . LEU C 2 222 ? -0.023 3.120 -16.494 1.00 62.11 1201 LEU C C 1
ATOM 6727 O O . LEU C 2 222 ? 0.034 1.938 -16.832 1.00 50.66 1201 LEU C O 1
ATOM 6732 N N . ILE C 2 223 ? -0.678 4.040 -17.194 1.00 71.66 1202 ILE C N 1
ATOM 6733 C CA . ILE C 2 223 ? -1.365 3.715 -18.444 1.00 67.56 1202 ILE C CA 1
ATOM 6734 C C . ILE C 2 223 ? -0.428 3.077 -19.464 1.00 65.65 1202 ILE C C 1
ATOM 6735 O O . ILE C 2 223 ? -0.779 2.091 -20.112 1.00 58.51 1202 ILE C O 1
ATOM 6740 N N . PHE C 2 224 ? 0.766 3.644 -19.601 1.00 64.32 1203 PHE C N 1
ATOM 6741 C CA . PHE C 2 224 ? 1.751 3.125 -20.541 1.00 59.54 1203 PHE C CA 1
ATOM 6742 C C . PHE C 2 224 ? 2.364 1.811 -20.069 1.00 59.79 1203 PHE C C 1
ATOM 6743 O O . PHE C 2 224 ? 2.757 0.976 -20.883 1.00 70.02 1203 PHE C O 1
ATOM 6751 N N . GLN C 2 225 ? 2.441 1.624 -18.756 1.00 59.80 1204 GLN C N 1
ATOM 6752 C CA . GLN C 2 225 ? 2.977 0.381 -18.214 1.00 69.99 1204 GLN C CA 1
ATOM 6753 C C . GLN C 2 225 ? 2.024 -0.772 -18.477 1.00 69.70 1204 GLN C C 1
ATOM 6754 O O . GLN C 2 225 ? 2.444 -1.867 -18.848 1.00 74.90 1204 GLN C O 1
ATOM 6760 N N . VAL C 2 226 ? 0.737 -0.515 -18.284 1.00 56.88 1205 VAL C N 1
ATOM 6761 C CA . VAL C 2 226 ? -0.275 -1.555 -18.407 1.00 60.87 1205 VAL C CA 1
ATOM 6762 C C . VAL C 2 226 ? -0.286 -2.175 -19.796 1.00 57.35 1205 VAL C C 1
ATOM 6763 O O . VAL C 2 226 ? -0.301 -3.395 -19.940 1.00 71.37 1205 VAL C O 1
ATOM 6767 N N . PHE C 2 227 ? -0.268 -1.334 -20.820 1.00 54.98 1206 PHE C N 1
ATOM 6768 C CA . PHE C 2 227 ? -0.367 -1.822 -22.189 1.00 73.98 1206 PHE C CA 1
ATOM 6769 C C . PHE C 2 227 ? 0.984 -2.253 -22.750 1.00 85.67 1206 PHE C C 1
ATOM 6770 O O . PHE C 2 227 ? 1.187 -2.286 -23.962 1.00 78.58 1206 PHE C O 1
ATOM 6778 N N . VAL C 2 228 ? 1.900 -2.593 -21.853 1.00 101.04 1207 VAL C N 1
ATOM 6779 C CA . VAL C 2 228 ? 3.208 -3.102 -22.239 1.00 103.52 1207 VAL C CA 1
ATOM 6780 C C . VAL C 2 228 ? 3.485 -4.417 -21.513 1.00 114.31 1207 VAL C C 1
ATOM 6781 O O . VAL C 2 228 ? 4.325 -5.213 -21.937 1.00 122.15 1207 VAL C O 1
ATOM 6785 N N . GLY C 2 229 ? 2.753 -4.645 -20.427 1.00 111.97 1208 GLY C N 1
ATOM 6786 C CA . GLY C 2 229 ? 2.870 -5.874 -19.663 1.00 108.37 1208 GLY C CA 1
ATOM 6787 C C . GLY C 2 229 ? 3.572 -5.668 -18.336 1.00 104.11 1208 GLY C C 1
ATOM 6788 O O . GLY C 2 229 ? 3.913 -6.627 -17.646 1.00 111.84 1208 GLY C O 1
ATOM 6789 N N . ASN C 2 230 ? 3.788 -4.409 -17.977 1.00 91.50 1209 ASN C N 1
ATOM 6790 C CA . ASN C 2 230 ? 4.492 -4.082 -16.746 1.00 82.04 1209 ASN C CA 1
ATOM 6791 C C . ASN C 2 230 ? 3.565 -3.626 -15.633 1.00 82.97 1209 ASN C C 1
ATOM 6792 O O . ASN C 2 230 ? 3.984 -2.901 -14.730 1.00 80.53 1209 ASN C O 1
ATOM 6797 N N . SER C 2 231 ? 2.305 -4.043 -15.694 1.00 88.58 1210 SER C N 1
ATOM 6798 C CA . SER C 2 231 ? 1.355 -3.687 -14.647 1.00 90.24 1210 SER C CA 1
ATOM 6799 C C . SER C 2 231 ? 1.830 -4.205 -13.287 1.00 100.24 1210 SER C C 1
ATOM 6800 O O . SER C 2 231 ? 1.685 -3.526 -12.271 1.00 98.62 1210 SER C O 1
ATOM 6803 N N . LYS C 2 232 ? 2.411 -5.402 -13.274 1.00 104.92 1211 LYS C N 1
ATOM 6804 C CA . LYS C 2 232 ? 2.965 -5.958 -12.046 1.00 97.88 1211 LYS C CA 1
ATOM 6805 C C . LYS C 2 232 ? 4.015 -5.011 -11.484 1.00 94.22 1211 LYS C C 1
ATOM 6806 O O . LYS C 2 232 ? 3.936 -4.594 -10.328 1.00 92.89 1211 LYS C O 1
ATOM 6808 N N . MET C 2 233 ? 4.993 -4.670 -12.315 1.00 90.40 1212 MET C N 1
ATOM 6809 C CA . MET C 2 233 ? 6.040 -3.732 -11.927 1.00 104.84 1212 MET C CA 1
ATOM 6810 C C . MET C 2 233 ? 5.458 -2.389 -11.498 1.00 94.24 1212 MET C C 1
ATOM 6811 O O . MET C 2 233 ? 5.752 -1.890 -10.409 1.00 81.80 1212 MET C O 1
ATOM 6816 N N . ALA C 2 234 ? 4.632 -1.814 -12.367 1.00 89.86 1213 ALA C N 1
ATOM 6817 C CA . ALA C 2 234 ? 4.039 -0.502 -12.134 1.00 89.12 1213 ALA C CA 1
ATOM 6818 C C . ALA C 2 234 ? 3.347 -0.420 -10.779 1.00 95.91 1213 ALA C C 1
ATOM 6819 O O . ALA C 2 234 ? 3.548 0.529 -10.029 1.00 97.49 1213 ALA C O 1
ATOM 6821 N N . ILE C 2 235 ? 2.532 -1.424 -10.475 1.00 99.38 1214 ILE C N 1
ATOM 6822 C CA . ILE C 2 235 ? 1.759 -1.442 -9.239 1.00 93.61 1214 ILE C CA 1
ATOM 6823 C C . ILE C 2 235 ? 2.621 -1.763 -8.020 1.00 91.90 1214 ILE C C 1
ATOM 6824 O O . ILE C 2 235 ? 2.398 -1.222 -6.940 1.00 95.54 1214 ILE C O 1
ATOM 6829 N N . LYS C 2 236 ? 3.607 -2.637 -8.193 1.00 97.43 1215 LYS C N 1
ATOM 6830 C CA . LYS C 2 236 ? 4.504 -2.990 -7.096 1.00 92.23 1215 LYS C CA 1
ATOM 6831 C C . LYS C 2 236 ? 5.223 -1.756 -6.563 1.00 86.96 1215 LYS C C 1
ATOM 6832 O O . LYS C 2 236 ? 5.686 -1.740 -5.423 1.00 82.20 1215 LYS C O 1
ATOM 6834 N N . SER C 2 237 ? 5.307 -0.721 -7.394 1.00 93.57 1216 SER C N 1
ATOM 6835 C CA . SER C 2 237 ? 5.974 0.518 -7.009 1.00 99.89 1216 SER C CA 1
ATOM 6836 C C . SER C 2 237 ? 5.215 1.249 -5.900 1.00 106.95 1216 SER C C 1
ATOM 6837 O O . SER C 2 237 ? 5.820 1.855 -5.015 1.00 105.06 1216 SER C O 1
ATOM 6840 N N . PHE C 2 238 ? 3.888 1.192 -5.958 1.00 108.64 1217 PHE C N 1
ATOM 6841 C CA . PHE C 2 238 ? 3.049 1.833 -4.951 1.00 105.77 1217 PHE C CA 1
ATOM 6842 C C . PHE C 2 238 ? 3.466 1.427 -3.541 1.00 110.14 1217 PHE C C 1
ATOM 6843 O O . PHE C 2 238 ? 3.672 2.280 -2.680 1.00 118.08 1217 PHE C O 1
ATOM 6851 N N . TYR C 2 239 ? 3.591 0.122 -3.315 1.00 103.81 1218 TYR C N 1
ATOM 6852 C CA . TYR C 2 239 ? 3.891 -0.409 -1.988 1.00 102.85 1218 TYR C CA 1
ATOM 6853 C C . TYR C 2 239 ? 5.045 0.317 -1.302 1.00 118.18 1218 TYR C C 1
ATOM 6854 O O . TYR C 2 239 ? 5.039 0.488 -0.083 1.00 123.19 1218 TYR C O 1
ATOM 6863 N N . THR C 2 240 ? 6.030 0.740 -2.087 1.00 129.60 1219 THR C N 1
ATOM 6864 C CA . THR C 2 240 ? 7.233 1.361 -1.539 1.00 132.13 1219 THR C CA 1
ATOM 6865 C C . THR C 2 240 ? 7.099 2.871 -1.348 1.00 129.79 1219 THR C C 1
ATOM 6866 O O . THR C 2 240 ? 7.781 3.455 -0.506 1.00 132.18 1219 THR C O 1
ATOM 6870 N N . ASN C 2 241 ? 6.226 3.503 -2.129 1.00 118.96 1220 ASN C N 1
ATOM 6871 C CA . ASN C 2 241 ? 6.036 4.949 -2.032 1.00 120.56 1220 ASN C CA 1
ATOM 6872 C C . ASN C 2 241 ? 4.686 5.339 -1.427 1.00 121.82 1220 ASN C C 1
ATOM 6873 O O . ASN C 2 241 ? 3.648 5.242 -2.081 1.00 118.17 1220 ASN C O 1
ATOM 6878 N N . ASN C 2 242 ? 4.719 5.789 -0.176 1.00 126.18 1221 ASN C N 1
ATOM 6879 C CA . ASN C 2 242 ? 3.517 6.182 0.556 1.00 128.71 1221 ASN C CA 1
ATOM 6880 C C . ASN C 2 242 ? 2.790 7.362 -0.087 1.00 121.71 1221 ASN C C 1
ATOM 6881 O O . ASN C 2 242 ? 1.580 7.520 0.078 1.00 121.82 1221 ASN C O 1
ATOM 6886 N N . GLU C 2 243 ? 3.531 8.188 -0.819 1.00 117.09 1222 GLU C N 1
ATOM 6887 C CA . GLU C 2 243 ? 2.943 9.342 -1.495 1.00 115.79 1222 GLU C CA 1
ATOM 6888 C C . GLU C 2 243 ? 2.143 8.921 -2.726 1.00 100.26 1222 GLU C C 1
ATOM 6889 O O . GLU C 2 243 ? 1.072 9.466 -3.001 1.00 98.78 1222 GLU C O 1
ATOM 6891 N N . THR C 2 244 ? 2.667 7.944 -3.459 1.00 83.96 1223 THR C N 1
ATOM 6892 C CA . THR C 2 244 ? 2.020 7.480 -4.679 1.00 89.59 1223 THR C CA 1
ATOM 6893 C C . THR C 2 244 ? 0.972 6.412 -4.395 1.00 91.51 1223 THR C C 1
ATOM 6894 O O . THR C 2 244 ? 0.081 6.180 -5.209 1.00 88.91 1223 THR C O 1
ATOM 6898 N N . SER C 2 245 ? 1.085 5.754 -3.248 1.00 85.93 1224 SER C N 1
ATOM 6899 C CA . SER C 2 245 ? 0.105 4.745 -2.873 1.00 80.89 1224 SER C CA 1
ATOM 6900 C C . SER C 2 245 ? -1.180 5.411 -2.386 1.00 86.18 1224 SER C C 1
ATOM 6901 O O . SER C 2 245 ? -2.279 4.914 -2.630 1.00 82.23 1224 SER C O 1
ATOM 6904 N N . GLN C 2 246 ? -1.037 6.542 -1.701 1.00 90.12 1225 GLN C N 1
ATOM 6905 C CA . GLN C 2 246 ? -2.195 7.301 -1.252 1.00 85.19 1225 GLN C CA 1
ATOM 6906 C C . GLN C 2 246 ? -2.945 7.834 -2.467 1.00 89.20 1225 GLN C C 1
ATOM 6907 O O . GLN C 2 246 ? -4.177 7.844 -2.498 1.00 94.88 1225 GLN C O 1
ATOM 6909 N N . TRP C 2 247 ? -2.195 8.268 -3.473 1.00 80.65 1226 TRP C N 1
ATOM 6910 C CA . TRP C 2 247 ? -2.798 8.754 -4.706 1.00 78.16 1226 TRP C CA 1
ATOM 6911 C C . TRP C 2 247 ? -3.550 7.638 -5.424 1.00 80.26 1226 TRP C C 1
ATOM 6912 O O . TRP C 2 247 ? -4.687 7.821 -5.853 1.00 83.88 1226 TRP C O 1
ATOM 6923 N N . ALA C 2 248 ? -2.905 6.482 -5.546 1.00 86.28 1227 ALA C N 1
ATOM 6924 C CA . ALA C 2 248 ? -3.476 5.345 -6.261 1.00 85.03 1227 ALA C CA 1
ATOM 6925 C C . ALA C 2 248 ? -4.762 4.839 -5.614 1.00 90.60 1227 ALA C C 1
ATOM 6926 O O . ALA C 2 248 ? -5.738 4.538 -6.306 1.00 84.04 1227 ALA C O 1
ATOM 6928 N N . SER C 2 249 ? -4.757 4.738 -4.288 1.00 88.89 1228 SER C N 1
ATOM 6929 C CA . SER C 2 249 ? -5.913 4.220 -3.570 1.00 91.36 1228 SER C CA 1
ATOM 6930 C C . SER C 2 249 ? -7.032 5.252 -3.518 1.00 90.39 1228 SER C C 1
ATOM 6931 O O . SER C 2 249 ? -8.210 4.899 -3.453 1.00 102.01 1228 SER C O 1
ATOM 6934 N N . GLU C 2 250 ? -6.661 6.527 -3.560 1.00 81.48 1229 GLU C N 1
ATOM 6935 C CA . GLU C 2 250 ? -7.646 7.604 -3.522 1.00 79.10 1229 GLU C CA 1
ATOM 6936 C C . GLU C 2 250 ? -8.311 7.831 -4.881 1.00 78.23 1229 GLU C C 1
ATOM 6937 O O . GLU C 2 250 ? -9.455 8.275 -4.951 1.00 82.79 1229 GLU C O 1
ATOM 6939 N N . ASN C 2 251 ? -7.596 7.515 -5.957 1.00 80.53 1230 ASN C N 1
ATOM 6940 C CA . ASN C 2 251 ? -8.110 7.734 -7.309 1.00 75.32 1230 ASN C CA 1
ATOM 6941 C C . ASN C 2 251 ? -8.289 6.465 -8.139 1.00 72.45 1230 ASN C C 1
ATOM 6942 O O . ASN C 2 251 ? -8.283 6.526 -9.366 1.00 81.83 1230 ASN C O 1
ATOM 6947 N N . TRP C 2 252 ? -8.458 5.325 -7.475 1.00 64.48 1231 TRP C N 1
ATOM 6948 C CA . TRP C 2 252 ? -8.540 4.042 -8.171 1.00 73.35 1231 TRP C CA 1
ATOM 6949 C C . TRP C 2 252 ? -9.644 4.002 -9.224 1.00 80.81 1231 TRP C C 1
ATOM 6950 O O . TRP C 2 252 ? -9.507 3.338 -10.250 1.00 91.84 1231 TRP C O 1
ATOM 6961 N N . LYS C 2 253 ? -10.736 4.714 -8.972 1.00 74.88 1232 LYS C N 1
ATOM 6962 C CA . LYS C 2 253 ? -11.868 4.706 -9.890 1.00 67.95 1232 LYS C CA 1
ATOM 6963 C C . LYS C 2 253 ? -11.523 5.262 -11.269 1.00 63.47 1232 LYS C C 1
ATOM 6964 O O . LYS C 2 253 ? -11.822 4.638 -12.287 1.00 64.59 1232 LYS C O 1
ATOM 6970 N N . SER C 2 254 ? -10.898 6.434 -11.299 1.00 60.92 1233 SER C N 1
ATOM 6971 C CA . SER C 2 254 ? -10.522 7.068 -12.562 1.00 60.06 1233 SER C CA 1
ATOM 6972 C C . SER C 2 254 ? -9.347 6.357 -13.234 1.00 61.43 1233 SER C C 1
ATOM 6973 O O . SER C 2 254 ? -9.202 6.398 -14.456 1.00 63.53 1233 SER C O 1
ATOM 6976 N N . ILE C 2 255 ? -8.506 5.716 -12.429 1.00 46.37 1234 ILE C N 1
ATOM 6977 C CA . ILE C 2 255 ? -7.378 4.957 -12.947 1.00 54.83 1234 ILE C CA 1
ATOM 6978 C C . ILE C 2 255 ? -7.844 3.757 -13.758 1.00 60.16 1234 ILE C C 1
ATOM 6979 O O . ILE C 2 255 ? -7.484 3.599 -14.924 1.00 74.50 1234 ILE C O 1
ATOM 6984 N N . VAL C 2 256 ? -8.648 2.907 -13.133 1.00 59.67 1235 VAL C N 1
ATOM 6985 C CA . VAL C 2 256 ? -9.189 1.746 -13.818 1.00 58.86 1235 VAL C CA 1
ATOM 6986 C C . VAL C 2 256 ? -10.003 2.176 -15.037 1.00 51.07 1235 VAL C C 1
ATOM 6987 O O . VAL C 2 256 ? -9.920 1.557 -16.092 1.00 56.77 1235 VAL C O 1
ATOM 6991 N N . ALA C 2 257 ? -10.774 3.249 -14.887 1.00 53.77 1236 ALA C N 1
ATOM 6992 C CA . ALA C 2 257 ? -11.604 3.763 -15.976 1.00 57.23 1236 ALA C CA 1
ATOM 6993 C C . ALA C 2 257 ? -10.765 4.187 -17.177 1.00 55.38 1236 ALA C C 1
ATOM 6994 O O . ALA C 2 257 ? -11.164 3.984 -18.323 1.00 60.07 1236 ALA C O 1
ATOM 6996 N N . ALA C 2 258 ? -9.601 4.772 -16.912 1.00 63.15 1237 ALA C N 1
ATOM 6997 C CA . ALA C 2 258 ? -8.687 5.172 -17.979 1.00 57.15 1237 ALA C CA 1
ATOM 6998 C C . ALA C 2 258 ? -8.187 3.956 -18.744 1.00 54.57 1237 ALA C C 1
ATOM 6999 O O . ALA C 2 258 ? -8.133 3.963 -19.967 1.00 60.18 1237 ALA C O 1
ATOM 7001 N N . VAL C 2 259 ? -7.823 2.908 -18.014 1.00 60.48 1238 VAL C N 1
ATOM 7002 C CA . VAL C 2 259 ? -7.341 1.681 -18.636 1.00 61.35 1238 VAL C CA 1
ATOM 7003 C C . VAL C 2 259 ? -8.407 1.035 -19.519 1.00 64.72 1238 VAL C C 1
ATOM 7004 O O . VAL C 2 259 ? -8.149 0.695 -20.672 1.00 80.00 1238 VAL C O 1
ATOM 7008 N N . LEU C 2 260 ? -9.608 0.877 -18.977 1.00 73.89 1239 LEU C N 1
ATOM 7009 C CA . LEU C 2 260 ? -10.681 0.191 -19.690 1.00 71.74 1239 LEU C CA 1
ATOM 7010 C C . LEU C 2 260 ? -11.074 0.912 -20.973 1.00 72.82 1239 LEU C C 1
ATOM 7011 O O . LEU C 2 260 ? -11.298 0.282 -22.004 1.00 74.74 1239 LEU C O 1
ATOM 7016 N N . ILE C 2 261 ? -11.149 2.236 -20.907 1.00 77.60 1240 ILE C N 1
ATOM 7017 C CA . ILE C 2 261 ? -11.594 3.026 -22.049 1.00 69.16 1240 ILE C CA 1
ATOM 7018 C C . ILE C 2 261 ? -10.549 3.057 -23.160 1.00 67.03 1240 ILE C C 1
ATOM 7019 O O . ILE C 2 261 ? -10.840 3.491 -24.272 1.00 64.97 1240 ILE C O 1
ATOM 7024 N N . ASN C 2 262 ? -9.338 2.596 -22.855 1.00 67.09 1241 ASN C N 1
ATOM 7025 C CA . ASN C 2 262 ? -8.258 2.555 -23.841 1.00 64.11 1241 ASN C CA 1
ATOM 7026 C C . ASN C 2 262 ? -8.034 1.162 -24.410 1.00 67.55 1241 ASN C C 1
ATOM 7027 O O . ASN C 2 262 ? -7.066 0.922 -25.134 1.00 72.28 1241 ASN C O 1
ATOM 7032 N N . ILE C 2 263 ? -8.929 0.242 -24.075 1.00 61.24 1242 ILE C N 1
ATOM 7033 C CA . ILE C 2 263 ? -8.849 -1.103 -24.618 1.00 72.55 1242 ILE C CA 1
ATOM 7034 C C . ILE C 2 263 ? -9.260 -1.117 -26.081 1.00 80.92 1242 ILE C C 1
ATOM 7035 O O . ILE C 2 263 ? -10.326 -0.602 -26.438 1.00 80.25 1242 ILE C O 1
ATOM 7040 N N . PRO C 2 264 ? -8.399 -1.697 -26.933 1.00 89.78 1243 PRO C N 1
ATOM 7041 C CA . PRO C 2 264 ? -8.689 -1.919 -28.352 1.00 85.05 1243 PRO C CA 1
ATOM 7042 C C . PRO C 2 264 ? -9.987 -2.697 -28.506 1.00 70.31 1243 PRO C C 1
ATOM 7043 O O . PRO C 2 264 ? -10.093 -3.816 -28.006 1.00 66.01 1243 PRO C O 1
ATOM 7047 N N . GLU C 2 265 ? -10.964 -2.103 -29.182 1.00 69.93 1244 GLU C N 1
ATOM 7048 C CA . GLU C 2 265 ? -12.235 -2.771 -29.430 1.00 88.02 1244 GLU C CA 1
ATOM 7049 C C . GLU C 2 265 ? -12.064 -3.938 -30.404 1.00 89.43 1244 GLU C C 1
ATOM 7050 O O . GLU C 2 265 ? -11.595 -3.753 -31.528 1.00 82.59 1244 GLU C O 1
ATOM 7052 N N . ASN C 2 266 ? -12.434 -5.138 -29.962 1.00 86.20 1245 ASN C N 1
ATOM 7053 C CA . ASN C 2 266 ? -12.400 -6.321 -30.816 1.00 104.00 1245 ASN C CA 1
ATOM 7054 C C . ASN C 2 266 ? -13.807 -6.840 -31.106 1.00 118.38 1245 ASN C C 1
ATOM 7055 O O . ASN C 2 266 ? -14.438 -7.457 -30.249 1.00 123.24 1245 ASN C O 1
ATOM 7057 N N . ASN C 2 267 ? -14.292 -6.586 -32.318 1.00 118.77 1246 ASN C N 1
ATOM 7058 C CA . ASN C 2 267 ? -15.644 -6.981 -32.701 1.00 115.98 1246 ASN C CA 1
ATOM 7059 C C . ASN C 2 267 ? -15.877 -8.485 -32.578 1.00 112.67 1246 ASN C C 1
ATOM 7060 O O . ASN C 2 267 ? -16.936 -8.919 -32.124 1.00 107.53 1246 ASN C O 1
ATOM 7062 N N . GLU C 2 268 ? -14.884 -9.274 -32.984 1.00 115.31 1247 GLU C N 1
ATOM 7063 C CA . GLU C 2 268 ? -14.969 -10.727 -32.879 1.00 116.07 1247 GLU C CA 1
ATOM 7064 C C . GLU C 2 268 ? -15.348 -11.131 -31.459 1.00 129.25 1247 GLU C C 1
ATOM 7065 O O . GLU C 2 268 ? -16.419 -11.691 -31.224 1.00 132.27 1247 GLU C O 1
ATOM 7067 N N . ASP C 2 269 ? -14.465 -10.837 -30.512 1.00 137.55 1248 ASP C N 1
ATOM 7068 C CA . ASP C 2 269 ? -14.730 -11.114 -29.107 1.00 145.20 1248 ASP C CA 1
ATOM 7069 C C . ASP C 2 269 ? -14.662 -9.824 -28.296 1.00 141.98 1248 ASP C C 1
ATOM 7070 O O . ASP C 2 269 ? -13.578 -9.290 -28.061 1.00 142.94 1248 ASP C O 1
ATOM 7072 N N . PRO C 2 270 ? -15.830 -9.314 -27.877 1.00 133.88 1249 PRO C N 1
ATOM 7073 C CA . PRO C 2 270 ? -15.941 -8.052 -27.140 1.00 124.38 1249 PRO C CA 1
ATOM 7074 C C . PRO C 2 270 ? -15.822 -8.244 -25.633 1.00 122.91 1249 PRO C C 1
ATOM 7075 O O . PRO C 2 270 ? -15.382 -7.332 -24.933 1.00 120.63 1249 PRO C O 1
ATOM 7079 N N . LEU C 2 271 ? -16.213 -9.417 -25.144 1.00 128.54 1250 LEU C N 1
ATOM 7080 C CA . LEU C 2 271 ? -16.245 -9.676 -23.706 1.00 134.22 1250 LEU C CA 1
ATOM 7081 C C . LEU C 2 271 ? -14.944 -10.272 -23.164 1.00 131.30 1250 LEU C C 1
ATOM 7082 O O . LEU C 2 271 ? -14.756 -10.356 -21.950 1.00 122.94 1250 LEU C O 1
ATOM 7087 N N . LEU C 2 272 ? -14.049 -10.682 -24.059 1.00 135.51 1251 LEU C N 1
ATOM 7088 C CA . LEU C 2 272 ? -12.744 -11.192 -23.643 1.00 134.07 1251 LEU C CA 1
ATOM 7089 C C . LEU C 2 272 ? -11.852 -10.049 -23.165 1.00 122.72 1251 LEU C C 1
ATOM 7090 O O . LEU C 2 272 ? -11.875 -8.954 -23.729 1.00 114.72 1251 LEU C O 1
ATOM 7095 N N . ILE C 2 273 ? -11.071 -10.306 -22.122 1.00 117.62 1252 ILE C N 1
ATOM 7096 C CA . ILE C 2 273 ? -10.212 -9.278 -21.545 1.00 108.42 1252 ILE C CA 1
ATOM 7097 C C . ILE C 2 273 ? -8.753 -9.476 -21.926 1.00 96.13 1252 ILE C C 1
ATOM 7098 O O . ILE C 2 273 ? -8.202 -10.563 -21.745 1.00 88.54 1252 ILE C O 1
ATOM 7103 N N . PRO C 2 274 ? -8.122 -8.419 -22.459 1.00 91.54 1253 PRO C N 1
ATOM 7104 C CA . PRO C 2 274 ? -6.688 -8.455 -22.756 1.00 86.50 1253 PRO C CA 1
ATOM 7105 C C . PRO C 2 274 ? -5.914 -8.968 -21.547 1.00 85.04 1253 PRO C C 1
ATOM 7106 O O . PRO C 2 274 ? -6.117 -8.473 -20.438 1.00 60.63 1253 PRO C O 1
ATOM 7110 N N . PRO C 2 275 ? -5.044 -9.967 -21.758 1.00 98.16 1254 PRO C N 1
ATOM 7111 C CA . PRO C 2 275 ? -4.280 -10.580 -20.668 1.00 97.27 1254 PRO C CA 1
ATOM 7112 C C . PRO C 2 275 ? -3.583 -9.539 -19.798 1.00 91.01 1254 PRO C C 1
ATOM 7113 O O . PRO C 2 275 ? -3.614 -9.660 -18.574 1.00 77.60 1254 PRO C O 1
ATOM 7117 N N . VAL C 2 276 ? -2.972 -8.534 -20.423 1.00 91.80 1255 VAL C N 1
ATOM 7118 C CA . VAL C 2 276 ? -2.249 -7.503 -19.685 1.00 86.84 1255 VAL C CA 1
ATOM 7119 C C . VAL C 2 276 ? -3.196 -6.625 -18.871 1.00 91.39 1255 VAL C C 1
ATOM 7120 O O . VAL C 2 276 ? -2.789 -6.008 -17.887 1.00 100.10 1255 VAL C O 1
ATOM 7124 N N . VAL C 2 277 ? -4.457 -6.568 -19.284 1.00 82.22 1256 VAL C N 1
ATOM 7125 C CA . VAL C 2 277 ? -5.453 -5.802 -18.545 1.00 78.63 1256 VAL C CA 1
ATOM 7126 C C . VAL C 2 277 ? -6.032 -6.638 -17.408 1.00 79.53 1256 VAL C C 1
ATOM 7127 O O . VAL C 2 277 ? -6.367 -6.114 -16.345 1.00 80.63 1256 VAL C O 1
ATOM 7131 N N . LEU C 2 278 ? -6.140 -7.943 -17.634 1.00 74.72 1257 LEU C N 1
ATOM 7132 C CA . LEU C 2 278 ? -6.590 -8.859 -16.596 1.00 69.42 1257 LEU C CA 1
ATOM 7133 C C . LEU C 2 278 ? -5.567 -8.887 -15.463 1.00 77.83 1257 LEU C C 1
ATOM 7134 O O . LEU C 2 278 ? -5.921 -8.843 -14.281 1.00 73.86 1257 LEU C O 1
ATOM 7139 N N . GLU C 2 279 ? -4.295 -8.954 -15.837 1.00 82.28 1258 GLU C N 1
ATOM 7140 C CA . GLU C 2 279 ? -3.206 -8.940 -14.871 1.00 78.90 1258 GLU C CA 1
ATOM 7141 C C . GLU C 2 279 ? -3.285 -7.694 -13.998 1.00 78.84 1258 GLU C C 1
ATOM 7142 O O . GLU C 2 279 ? -3.218 -7.779 -12.773 1.00 77.14 1258 GLU C O 1
ATOM 7148 N N . PHE C 2 280 ? -3.436 -6.539 -14.639 1.00 81.50 1259 PHE C N 1
ATOM 7149 C CA . PHE C 2 280 ? -3.532 -5.260 -13.938 1.00 78.77 1259 PHE C CA 1
ATOM 7150 C C . PHE C 2 280 ? -4.668 -5.224 -12.923 1.00 72.28 1259 PHE C C 1
ATOM 7151 O O . PHE C 2 280 ? -4.480 -4.782 -11.793 1.00 66.14 1259 PHE C O 1
ATOM 7159 N N . LEU C 2 281 ? -5.847 -5.680 -13.334 1.00 73.82 1260 LEU C N 1
ATOM 7160 C CA . LEU C 2 281 ? -7.017 -5.654 -12.462 1.00 68.97 1260 LEU C CA 1
ATOM 7161 C C . LEU C 2 281 ? -6.761 -6.441 -11.185 1.00 67.20 1260 LEU C C 1
ATOM 7162 O O . LEU C 2 281 ? -6.973 -5.941 -10.081 1.00 74.64 1260 LEU C O 1
ATOM 7167 N N . ILE C 2 282 ? -6.297 -7.672 -11.341 1.00 65.96 1261 ILE C N 1
ATOM 7168 C CA . ILE C 2 282 ? -6.010 -8.520 -10.192 1.00 75.69 1261 ILE C CA 1
ATOM 7169 C C . ILE C 2 282 ? -4.920 -7.928 -9.300 1.00 74.15 1261 ILE C C 1
ATOM 7170 O O . ILE C 2 282 ? -5.080 -7.849 -8.084 1.00 72.29 1261 ILE C O 1
ATOM 7175 N N . GLU C 2 283 ? -3.817 -7.501 -9.906 1.00 80.07 1262 GLU C N 1
ATOM 7176 C CA . GLU C 2 283 ? -2.734 -6.886 -9.147 1.00 90.85 1262 GLU C CA 1
ATOM 7177 C C . GLU C 2 283 ? -3.220 -5.632 -8.423 1.00 85.25 1262 GLU C C 1
ATOM 7178 O O . GLU C 2 283 ? -2.873 -5.397 -7.264 1.00 77.46 1262 GLU C O 1
ATOM 7184 N N . PHE C 2 284 ? -4.026 -4.831 -9.112 1.00 74.54 1263 PHE C N 1
ATOM 7185 C CA . PHE C 2 284 ? -4.551 -3.600 -8.534 1.00 72.42 1263 PHE C CA 1
ATOM 7186 C C . PHE C 2 284 ? -5.526 -3.910 -7.406 1.00 74.67 1263 PHE C C 1
ATOM 7187 O O . PHE C 2 284 ? -5.544 -3.227 -6.383 1.00 81.75 1263 PHE C O 1
ATOM 7195 N N . GLY C 2 285 ? -6.338 -4.943 -7.599 1.00 62.73 1264 GLY C N 1
ATOM 7196 C CA . GLY C 2 285 ? -7.278 -5.363 -6.578 1.00 68.58 1264 GLY C CA 1
ATOM 7197 C C . GLY C 2 285 ? -6.554 -5.774 -5.313 1.00 78.36 1264 GLY C C 1
ATOM 7198 O O . GLY C 2 285 ? -6.830 -5.266 -4.228 1.00 80.03 1264 GLY C O 1
ATOM 7199 N N . ILE C 2 286 ? -5.619 -6.705 -5.465 1.00 87.44 1265 ILE C N 1
ATOM 7200 C CA . ILE C 2 286 ? -4.775 -7.156 -4.365 1.00 89.29 1265 ILE C CA 1
ATOM 7201 C C . ILE C 2 286 ? -4.281 -5.988 -3.520 1.00 81.32 1265 ILE C C 1
ATOM 7202 O O . ILE C 2 286 ? -4.424 -5.989 -2.298 1.00 77.92 1265 ILE C O 1
ATOM 7207 N N . PHE C 2 287 ? -3.708 -4.992 -4.185 1.00 71.63 1266 PHE C N 1
ATOM 7208 C CA . PHE C 2 287 ? -3.211 -3.799 -3.515 1.00 66.34 1266 PHE C CA 1
ATOM 7209 C C . PHE C 2 287 ? -4.299 -3.096 -2.712 1.00 76.55 1266 PHE C C 1
ATOM 7210 O O . PHE C 2 287 ? -4.084 -2.725 -1.559 1.00 88.06 1266 PHE C O 1
ATOM 7218 N N . LEU C 2 288 ? -5.467 -2.912 -3.319 1.00 73.79 1267 LEU C N 1
ATOM 7219 C CA . LEU C 2 288 ? -6.577 -2.256 -2.633 1.00 83.09 1267 LEU C CA 1
ATOM 7220 C C . LEU C 2 288 ? -6.991 -3.027 -1.382 1.00 86.60 1267 LEU C C 1
ATOM 7221 O O . LEU C 2 288 ? -7.226 -2.434 -0.327 1.00 89.43 1267 LEU C O 1
ATOM 7226 N N . THR C 2 289 ? -7.079 -4.348 -1.503 1.00 80.57 1268 THR C N 1
ATOM 7227 C CA . THR C 2 289 ? -7.383 -5.197 -0.359 1.00 80.17 1268 THR C CA 1
ATOM 7228 C C . THR C 2 289 ? -6.372 -4.975 0.755 1.00 81.45 1268 THR C C 1
ATOM 7229 O O . THR C 2 289 ? -6.736 -4.906 1.927 1.00 86.22 1268 THR C O 1
ATOM 7233 N N . LYS C 2 290 ? -5.100 -4.863 0.379 1.00 76.34 1269 LYS C N 1
ATOM 7234 C CA . LYS C 2 290 ? -4.030 -4.672 1.350 1.00 81.26 1269 LYS C CA 1
ATOM 7235 C C . LYS C 2 290 ? -4.209 -3.361 2.113 1.00 81.62 1269 LYS C C 1
ATOM 7236 O O . LYS C 2 290 ? -3.627 -3.171 3.180 1.00 87.18 1269 LYS C O 1
ATOM 7238 N N . LYS C 2 291 ? -5.020 -2.463 1.564 1.00 73.70 1270 LYS C N 1
ATOM 7239 C CA . LYS C 2 291 ? -5.330 -1.206 2.237 1.00 83.29 1270 LYS C CA 1
ATOM 7240 C C . LYS C 2 291 ? -6.768 -1.152 2.745 1.00 97.07 1270 LYS C C 1
ATOM 7241 O O . LYS C 2 291 ? -7.323 -0.073 2.956 1.00 91.09 1270 LYS C O 1
ATOM 7247 N N . GLY C 2 292 ? -7.365 -2.324 2.934 1.00 105.16 1271 GLY C N 1
ATOM 7248 C CA . GLY C 2 292 ? -8.678 -2.430 3.544 1.00 97.72 1271 GLY C CA 1
ATOM 7249 C C . GLY C 2 292 ? -9.816 -1.883 2.706 1.00 91.84 1271 GLY C C 1
ATOM 7250 O O . GLY C 2 292 ? -10.925 -1.697 3.207 1.00 97.71 1271 GLY C O 1
ATOM 7251 N N . LEU C 2 293 ? -9.548 -1.621 1.431 1.00 90.57 1272 LEU C N 1
ATOM 7252 C CA . LEU C 2 293 ? -10.591 -1.161 0.523 1.00 86.52 1272 LEU C CA 1
ATOM 7253 C C . LEU C 2 293 ? -11.263 -2.360 -0.130 1.00 87.25 1272 LEU C C 1
ATOM 7254 O O . LEU C 2 293 ? -11.214 -2.532 -1.346 1.00 77.90 1272 LEU C O 1
ATOM 7259 N N . THR C 2 294 ? -11.890 -3.190 0.695 1.00 98.86 1273 THR C N 1
ATOM 7260 C CA . THR C 2 294 ? -12.493 -4.433 0.231 1.00 97.41 1273 THR C CA 1
ATOM 7261 C C . THR C 2 294 ? -13.533 -4.199 -0.859 1.00 84.46 1273 THR C C 1
ATOM 7262 O O . THR C 2 294 ? -13.631 -4.980 -1.805 1.00 86.17 1273 THR C O 1
ATOM 7266 N N . ALA C 2 295 ? -14.302 -3.122 -0.722 1.00 78.88 1274 ALA C N 1
ATOM 7267 C CA . ALA C 2 295 ? -15.339 -2.784 -1.695 1.00 77.49 1274 ALA C CA 1
ATOM 7268 C C . ALA C 2 295 ? -14.733 -2.466 -3.056 1.00 77.40 1274 ALA C C 1
ATOM 7269 O O . ALA C 2 295 ? -15.155 -3.012 -4.077 1.00 70.80 1274 ALA C O 1
ATOM 7271 N N . ALA C 2 296 ? -13.743 -1.578 -3.056 1.00 83.34 1275 ALA C N 1
ATOM 7272 C CA . ALA C 2 296 ? -13.016 -1.216 -4.268 1.00 85.77 1275 ALA C CA 1
ATOM 7273 C C . ALA C 2 296 ? -12.390 -2.442 -4.919 1.00 85.74 1275 ALA C C 1
ATOM 7274 O O . ALA C 2 296 ? -12.477 -2.622 -6.134 1.00 73.92 1275 ALA C O 1
ATOM 7276 N N . ALA C 2 297 ? -11.752 -3.275 -4.099 1.00 81.73 1276 ALA C N 1
ATOM 7277 C CA . ALA C 2 297 ? -11.111 -4.494 -4.575 1.00 74.47 1276 ALA C CA 1
ATOM 7278 C C . ALA C 2 297 ? -12.123 -5.400 -5.259 1.00 85.89 1276 ALA C C 1
ATOM 7279 O O . ALA C 2 297 ? -11.880 -5.904 -6.356 1.00 94.74 1276 ALA C O 1
ATOM 7281 N N . SER C 2 298 ? -13.264 -5.598 -4.607 1.00 85.57 1277 SER C N 1
ATOM 7282 C CA . SER C 2 298 ? -14.332 -6.418 -5.165 1.00 78.35 1277 SER C CA 1
ATOM 7283 C C . SER C 2 298 ? -14.838 -5.873 -6.502 1.00 81.49 1277 SER C C 1
ATOM 7284 O O . SER C 2 298 ? -15.235 -6.639 -7.380 1.00 91.62 1277 SER C O 1
ATOM 7287 N N . THR C 2 299 ? -14.824 -4.552 -6.656 1.00 72.98 1278 THR C N 1
ATOM 7288 C CA . THR C 2 299 ? -15.240 -3.939 -7.914 1.00 77.33 1278 THR C CA 1
ATOM 7289 C C . THR C 2 299 ? -14.341 -4.398 -9.060 1.00 77.79 1278 THR C C 1
ATOM 7290 O O . THR C 2 299 ? -14.823 -4.759 -10.134 1.00 78.72 1278 THR C O 1
ATOM 7294 N N . LEU C 2 300 ? -13.033 -4.390 -8.822 1.00 73.59 1279 LEU C N 1
ATOM 7295 C CA . LEU C 2 300 ? -12.071 -4.818 -9.830 1.00 71.95 1279 LEU C CA 1
ATOM 7296 C C . LEU C 2 300 ? -12.145 -6.324 -10.064 1.00 73.03 1279 LEU C C 1
ATOM 7297 O O . LEU C 2 300 ? -12.140 -6.782 -11.204 1.00 74.11 1279 LEU C O 1
ATOM 7302 N N . PHE C 2 301 ? -12.210 -7.088 -8.979 1.00 67.74 1280 PHE C N 1
ATOM 7303 C CA . PHE C 2 301 ? -12.293 -8.544 -9.071 1.00 77.21 1280 PHE C CA 1
ATOM 7304 C C . PHE C 2 301 ? -13.481 -8.978 -9.930 1.00 83.38 1280 PHE C C 1
ATOM 7305 O O . PHE C 2 301 ? -13.416 -9.980 -10.641 1.00 85.56 1280 PHE C O 1
ATOM 7313 N N . ILE C 2 302 ? -14.563 -8.211 -9.863 1.00 85.23 1281 ILE C N 1
ATOM 7314 C CA . ILE C 2 302 ? -15.755 -8.490 -10.652 1.00 87.45 1281 ILE C CA 1
ATOM 7315 C C . ILE C 2 302 ? -15.523 -8.225 -12.134 1.00 91.30 1281 ILE C C 1
ATOM 7316 O O . ILE C 2 302 ? -15.833 -9.059 -12.984 1.00 90.38 1281 ILE C O 1
ATOM 7321 N N . ILE C 2 303 ? -14.978 -7.056 -12.440 1.00 93.63 1282 ILE C N 1
ATOM 7322 C CA . ILE C 2 303 ? -14.727 -6.679 -13.821 1.00 97.30 1282 ILE C CA 1
ATOM 7323 C C . ILE C 2 303 ? -13.810 -7.686 -14.505 1.00 92.27 1282 ILE C C 1
ATOM 7324 O O . ILE C 2 303 ? -14.006 -8.028 -15.669 1.00 94.07 1282 ILE C O 1
ATOM 7329 N N . GLY C 2 304 ? -12.813 -8.169 -13.773 1.00 99.65 1283 GLY C N 1
ATOM 7330 C CA . GLY C 2 304 ? -11.880 -9.138 -14.317 1.00 105.61 1283 GLY C CA 1
ATOM 7331 C C . GLY C 2 304 ? -12.468 -10.534 -14.375 1.00 103.21 1283 GLY C C 1
ATOM 7332 O O . GLY C 2 304 ? -11.856 -11.452 -14.922 1.00 96.23 1283 GLY C O 1
ATOM 7333 N N . ASN C 2 305 ? -13.663 -10.686 -13.809 1.00 94.87 1284 ASN C N 1
ATOM 7334 C CA . ASN C 2 305 ? -14.344 -11.975 -13.751 1.00 78.07 1284 ASN C CA 1
ATOM 7335 C C . ASN C 2 305 ? -13.630 -12.994 -12.872 1.00 83.02 1284 ASN C C 1
ATOM 7336 O O . ASN C 2 305 ? -13.579 -14.181 -13.195 1.00 87.95 1284 ASN C O 1
ATOM 7341 N N . VAL C 2 306 ? -13.081 -12.523 -11.758 1.00 69.90 1285 VAL C N 1
ATOM 7342 C CA . VAL C 2 306 ? -12.431 -13.407 -10.800 1.00 84.63 1285 VAL C CA 1
ATOM 7343 C C . VAL C 2 306 ? -13.468 -14.260 -10.078 1.00 96.36 1285 VAL C C 1
ATOM 7344 O O . VAL C 2 306 ? -14.422 -13.735 -9.503 1.00 91.79 1285 VAL C O 1
ATOM 7348 N N . PRO C 2 307 ? -13.284 -15.587 -10.109 1.00 102.69 1286 PRO C N 1
ATOM 7349 C CA . PRO C 2 307 ? -14.223 -16.512 -9.468 1.00 101.72 1286 PRO C CA 1
ATOM 7350 C C . PRO C 2 307 ? -14.220 -16.369 -7.948 1.00 104.33 1286 PRO C C 1
ATOM 7351 O O . PRO C 2 307 ? -13.197 -16.013 -7.360 1.00 102.39 1286 PRO C O 1
ATOM 7355 N N . LEU C 2 308 ? -15.364 -16.640 -7.325 1.00 110.07 1287 LEU C N 1
ATOM 7356 C CA . LEU C 2 308 ? -15.469 -16.643 -5.870 1.00 108.73 1287 LEU C CA 1
ATOM 7357 C C . LEU C 2 308 ? -14.974 -17.970 -5.304 1.00 112.96 1287 LEU C C 1
ATOM 7358 O O . LEU C 2 308 ? -15.596 -19.013 -5.509 1.00 113.66 1287 LEU C O 1
ATOM 7363 N N . SER C 2 309 ? -13.853 -17.929 -4.593 1.00 118.52 1288 SER C N 1
ATOM 7364 C CA . SER C 2 309 ? -13.279 -19.136 -4.013 1.00 126.92 1288 SER C CA 1
ATOM 7365 C C . SER C 2 309 ? -12.247 -18.810 -2.940 1.00 132.43 1288 SER C C 1
ATOM 7366 O O . SER C 2 309 ? -11.911 -17.646 -2.717 1.00 125.83 1288 SER C O 1
ATOM 7369 N N . ASN C 2 310 ? -11.743 -19.854 -2.286 1.00 141.35 1289 ASN C N 1
ATOM 7370 C CA . ASN C 2 310 ? -10.789 -19.701 -1.194 1.00 141.43 1289 ASN C CA 1
ATOM 7371 C C . ASN C 2 310 ? -9.339 -19.702 -1.669 1.00 135.50 1289 ASN C C 1
ATOM 7372 O O . ASN C 2 310 ? -8.458 -19.164 -0.999 1.00 134.61 1289 ASN C O 1
ATOM 7377 N N . GLU C 2 311 ? -9.099 -20.312 -2.825 1.00 129.01 1290 GLU C N 1
ATOM 7378 C CA . GLU C 2 311 ? -7.766 -20.341 -3.412 1.00 127.28 1290 GLU C CA 1
ATOM 7379 C C . GLU C 2 311 ? -7.311 -18.932 -3.785 1.00 125.72 1290 GLU C C 1
ATOM 7380 O O . GLU C 2 311 ? -7.950 -18.268 -4.601 1.00 108.61 1290 GLU C O 1
ATOM 7382 N N . PRO C 2 312 ? -6.202 -18.471 -3.181 1.00 137.77 1291 PRO C N 1
ATOM 7383 C CA . PRO C 2 312 ? -5.661 -17.130 -3.426 1.00 137.28 1291 PRO C CA 1
ATOM 7384 C C . PRO C 2 312 ? -5.679 -16.773 -4.909 1.00 133.33 1291 PRO C C 1
ATOM 7385 O O . PRO C 2 312 ? -4.993 -17.405 -5.712 1.00 140.14 1291 PRO C O 1
ATOM 7389 N N . VAL C 2 313 ? -6.469 -15.763 -5.258 1.00 123.76 1292 VAL C N 1
ATOM 7390 C CA . VAL C 2 313 ? -6.661 -15.362 -6.648 1.00 118.57 1292 VAL C CA 1
ATOM 7391 C C . VAL C 2 313 ? -5.348 -15.276 -7.423 1.00 114.68 1292 VAL C C 1
ATOM 7392 O O . VAL C 2 313 ? -5.276 -15.663 -8.588 1.00 115.22 1292 VAL C O 1
ATOM 7396 N N . MET C 2 314 ? -4.312 -14.769 -6.766 1.00 110.63 1293 MET C N 1
ATOM 7397 C CA . MET C 2 314 ? -3.000 -14.649 -7.384 1.00 115.84 1293 MET C CA 1
ATOM 7398 C C . MET C 2 314 ? -1.988 -15.498 -6.623 1.00 126.70 1293 MET C C 1
ATOM 7399 O O . MET C 2 314 ? -1.974 -15.508 -5.390 1.00 126.15 1293 MET C O 1
ATOM 7404 N N . ALA C 2 315 ? -1.144 -16.207 -7.364 1.00 123.08 1294 ALA C N 1
ATOM 7405 C CA . ALA C 2 315 ? -0.178 -17.118 -6.763 1.00 118.09 1294 ALA C CA 1
ATOM 7406 C C . ALA C 2 315 ? 0.848 -16.400 -5.886 1.00 115.43 1294 ALA C C 1
ATOM 7407 O O . ALA C 2 315 ? 1.181 -16.870 -4.797 1.00 112.75 1294 ALA C O 1
ATOM 7409 N N . ASP C 2 316 ? 1.342 -15.260 -6.360 1.00 121.49 1295 ASP C N 1
ATOM 7410 C CA . ASP C 2 316 ? 2.406 -14.538 -5.666 1.00 126.96 1295 ASP C CA 1
ATOM 7411 C C . ASP C 2 316 ? 1.938 -13.865 -4.375 1.00 129.16 1295 ASP C C 1
ATOM 7412 O O . ASP C 2 316 ? 2.748 -13.319 -3.627 1.00 123.47 1295 ASP C O 1
ATOM 7417 N N . SER C 2 317 ? 0.633 -13.901 -4.120 1.00 135.35 1296 SER C N 1
ATOM 7418 C CA . SER C 2 317 ? 0.074 -13.268 -2.928 1.00 131.74 1296 SER C CA 1
ATOM 7419 C C . SER C 2 317 ? -0.973 -14.150 -2.259 1.00 125.97 1296 SER C C 1
ATOM 7420 O O . SER C 2 317 ? -1.400 -15.159 -2.820 1.00 125.72 1296 SER C O 1
ATOM 7423 N N . ASP C 2 318 ? -1.386 -13.758 -1.058 1.00 119.89 1297 ASP C N 1
ATOM 7424 C CA . ASP C 2 318 ? -2.316 -14.559 -0.270 1.00 124.09 1297 ASP C CA 1
ATOM 7425 C C . ASP C 2 318 ? -3.760 -14.091 -0.408 1.00 130.51 1297 ASP C C 1
ATOM 7426 O O . ASP C 2 318 ? -4.690 -14.843 -0.119 1.00 139.60 1297 ASP C O 1
ATOM 7431 N N . VAL C 2 319 ? -3.939 -12.846 -0.842 1.00 122.40 1298 VAL C N 1
ATOM 7432 C CA . VAL C 2 319 ? -5.267 -12.249 -0.965 1.00 106.26 1298 VAL C CA 1
ATOM 7433 C C . VAL C 2 319 ? -6.243 -13.180 -1.677 1.00 91.73 1298 VAL C C 1
ATOM 7434 O O . VAL C 2 319 ? -5.948 -13.690 -2.758 1.00 94.42 1298 VAL C O 1
ATOM 7438 N N . ILE C 2 320 ? -7.401 -13.408 -1.064 1.00 76.24 1299 ILE C N 1
ATOM 7439 C CA . ILE C 2 320 ? -8.427 -14.243 -1.678 1.00 90.52 1299 ILE C CA 1
ATOM 7440 C C . ILE C 2 320 ? -9.709 -13.460 -1.939 1.00 103.18 1299 ILE C C 1
ATOM 7441 O O . ILE C 2 320 ? -9.965 -12.433 -1.306 1.00 108.87 1299 ILE C O 1
ATOM 7446 N N . PHE C 2 321 ? -10.509 -13.953 -2.879 1.00 101.45 1300 PHE C N 1
ATOM 7447 C CA . PHE C 2 321 ? -11.801 -13.354 -3.187 1.00 93.58 1300 PHE C CA 1
ATOM 7448 C C . PHE C 2 321 ? -12.906 -14.280 -2.702 1.00 94.72 1300 PHE C C 1
ATOM 7449 O O . PHE C 2 321 ? -13.380 -15.138 -3.445 1.00 92.49 1300 PHE C O 1
ATOM 7457 N N . GLU C 2 322 ? -13.313 -14.105 -1.450 1.00 97.96 1301 GLU C N 1
ATOM 7458 C CA . GLU C 2 322 ? -14.261 -15.022 -0.832 1.00 107.06 1301 GLU C CA 1
ATOM 7459 C C . GLU C 2 322 ? -15.704 -14.552 -0.986 1.00 99.81 1301 GLU C C 1
ATOM 7460 O O . GLU C 2 322 ? -16.618 -15.364 -1.118 1.00 105.81 1301 GLU C O 1
ATOM 7466 N N . SER C 2 323 ? -15.906 -13.239 -0.968 1.00 83.63 1302 SER C N 1
ATOM 7467 C CA . SER C 2 323 ? -17.243 -12.681 -1.099 1.00 74.13 1302 SER C CA 1
ATOM 7468 C C . SER C 2 323 ? -17.193 -11.188 -1.374 1.00 78.65 1302 SER C C 1
ATOM 7469 O O . SER C 2 323 ? -16.317 -10.483 -0.873 1.00 87.50 1302 SER C O 1
ATOM 7472 N N . ILE C 2 324 ? -18.144 -10.715 -2.174 1.00 69.35 1303 ILE C N 1
ATOM 7473 C CA . ILE C 2 324 ? -18.282 -9.298 -2.469 1.00 62.89 1303 ILE C CA 1
ATOM 7474 C C . ILE C 2 324 ? -18.689 -8.556 -1.206 1.00 81.53 1303 ILE C C 1
ATOM 7475 O O . ILE C 2 324 ? -19.841 -8.633 -0.778 1.00 88.50 1303 ILE C O 1
ATOM 7480 N N . GLY C 2 325 ? -17.740 -7.843 -0.608 1.00 92.31 1304 GLY C N 1
ATOM 7481 C CA . GLY C 2 325 ? -17.987 -7.157 0.647 1.00 94.60 1304 GLY C CA 1
ATOM 7482 C C . GLY C 2 325 ? -18.169 -8.137 1.792 1.00 96.41 1304 GLY C C 1
ATOM 7483 O O . GLY C 2 325 ? -18.125 -9.351 1.595 1.00 89.58 1304 GLY C O 1
ATOM 7484 N N . ASN C 2 326 ? -18.374 -7.609 2.994 1.00 107.19 1305 ASN C N 1
ATOM 7485 C CA . ASN C 2 326 ? -18.518 -8.441 4.184 1.00 107.38 1305 ASN C CA 1
ATOM 7486 C C . ASN C 2 326 ? -19.617 -9.480 4.034 1.00 98.60 1305 ASN C C 1
ATOM 7487 O O . ASN C 2 326 ? -20.740 -9.160 3.655 1.00 102.08 1305 ASN C O 1
ATOM 7492 N N . MET C 2 327 ? -19.282 -10.721 4.362 1.00 91.41 1306 MET C N 1
ATOM 7493 C CA . MET C 2 327 ? -20.147 -11.860 4.096 1.00 88.94 1306 MET C CA 1
ATOM 7494 C C . MET C 2 327 ? -21.456 -11.832 4.877 1.00 88.96 1306 MET C C 1
ATOM 7495 O O . MET C 2 327 ? -22.445 -12.427 4.458 1.00 99.98 1306 MET C O 1
ATOM 7500 N N . ASN C 2 328 ? -21.464 -11.135 6.005 1.00 94.07 1307 ASN C N 1
ATOM 7501 C CA . ASN C 2 328 ? -22.608 -11.167 6.910 1.00 108.87 1307 ASN C CA 1
ATOM 7502 C C . ASN C 2 328 ? -23.707 -10.179 6.545 1.00 109.72 1307 ASN C C 1
ATOM 7503 O O . ASN C 2 328 ? -24.726 -10.085 7.228 1.00 105.62 1307 ASN C O 1
ATOM 7508 N N . THR C 2 329 ? -23.497 -9.436 5.468 1.00 111.14 1308 THR C N 1
ATOM 7509 C CA . THR C 2 329 ? -24.456 -8.420 5.068 1.00 105.46 1308 THR C CA 1
ATOM 7510 C C . THR C 2 329 ? -25.422 -8.953 4.031 1.00 101.43 1308 THR C C 1
ATOM 7511 O O . THR C 2 329 ? -25.104 -9.879 3.286 1.00 101.04 1308 THR C O 1
ATOM 7515 N N . PHE C 2 330 ? -26.606 -8.357 3.988 1.00 99.06 1309 PHE C N 1
ATOM 7516 C CA . PHE C 2 330 ? -27.624 -8.771 3.036 1.00 97.52 1309 PHE C CA 1
ATOM 7517 C C . PHE C 2 330 ? -27.177 -8.498 1.601 1.00 97.95 1309 PHE C C 1
ATOM 7518 O O . PHE C 2 330 ? -27.384 -9.325 0.713 1.00 110.41 1309 PHE C O 1
ATOM 7526 N N . GLU C 2 331 ? -26.558 -7.342 1.378 1.00 86.45 1310 GLU C N 1
ATOM 7527 C CA . GLU C 2 331 ? -26.021 -7.010 0.061 1.00 80.85 1310 GLU C CA 1
ATOM 7528 C C . GLU C 2 331 ? -25.117 -8.127 -0.445 1.00 75.02 1310 GLU C C 1
ATOM 7529 O O . GLU C 2 331 ? -25.260 -8.588 -1.574 1.00 68.65 1310 GLU C O 1
ATOM 7535 N N . SER C 2 332 ? -24.189 -8.557 0.404 1.00 75.99 1311 SER C N 1
ATOM 7536 C CA . SER C 2 332 ? -23.264 -9.630 0.064 1.00 69.74 1311 SER C CA 1
ATOM 7537 C C . SER C 2 332 ? -23.991 -10.917 -0.321 1.00 73.58 1311 SER C C 1
ATOM 7538 O O . SER C 2 332 ? -23.629 -11.573 -1.293 1.00 80.11 1311 SER C O 1
ATOM 7541 N N . ILE C 2 333 ? -25.013 -11.284 0.443 1.00 78.94 1312 ILE C N 1
ATOM 7542 C CA . ILE C 2 333 ? -25.772 -12.489 0.137 1.00 84.99 1312 ILE C CA 1
ATOM 7543 C C . ILE C 2 333 ? -26.313 -12.416 -1.281 1.00 83.38 1312 ILE C C 1
ATOM 7544 O O . ILE C 2 333 ? -26.125 -13.336 -2.075 1.00 94.30 1312 ILE C O 1
ATOM 7549 N N . LEU C 2 334 ? -26.979 -11.309 -1.591 1.00 78.00 1313 LEU C N 1
ATOM 7550 C CA . LEU C 2 334 ? -27.626 -11.133 -2.886 1.00 88.66 1313 LEU C CA 1
ATOM 7551 C C . LEU C 2 334 ? -26.605 -10.932 -4.005 1.00 91.01 1313 LEU C C 1
ATOM 7552 O O . LEU C 2 334 ? -26.657 -11.608 -5.033 1.00 91.35 1313 LEU C O 1
ATOM 7557 N N . TRP C 2 335 ? -25.674 -10.008 -3.801 1.00 89.88 1314 TRP C N 1
ATOM 7558 C CA . TRP C 2 335 ? -24.620 -9.782 -4.780 1.00 85.91 1314 TRP C CA 1
ATOM 7559 C C . TRP C 2 335 ? -23.942 -11.092 -5.139 1.00 89.97 1314 TRP C C 1
ATOM 7560 O O . TRP C 2 335 ? -23.802 -11.421 -6.314 1.00 93.61 1314 TRP C O 1
ATOM 7571 N N . ASP C 2 336 ? -23.533 -11.844 -4.123 1.00 85.36 1315 ASP C N 1
ATOM 7572 C CA . ASP C 2 336 ? -22.837 -13.102 -4.357 1.00 86.45 1315 ASP C CA 1
ATOM 7573 C C . ASP C 2 336 ? -23.655 -14.067 -5.208 1.00 96.84 1315 ASP C C 1
ATOM 7574 O O . ASP C 2 336 ? -23.118 -14.711 -6.107 1.00 109.11 1315 ASP C O 1
ATOM 7579 N N . GLU C 2 337 ? -24.952 -14.164 -4.941 1.00 90.55 1316 GLU C N 1
ATOM 7580 C CA . GLU C 2 337 ? -25.783 -15.082 -5.710 1.00 93.39 1316 GLU C CA 1
ATOM 7581 C C . GLU C 2 337 ? -26.016 -14.587 -7.136 1.00 94.56 1316 GLU C C 1
ATOM 7582 O O . GLU C 2 337 ? -26.062 -15.378 -8.079 1.00 96.21 1316 GLU C O 1
ATOM 7588 N N . ILE C 2 338 ? -26.161 -13.275 -7.289 1.00 89.75 1317 ILE C N 1
ATOM 7589 C CA . ILE C 2 338 ? -26.312 -12.674 -8.608 1.00 89.54 1317 ILE C CA 1
ATOM 7590 C C . ILE C 2 338 ? -25.044 -12.872 -9.432 1.00 87.56 1317 ILE C C 1
ATOM 7591 O O . ILE C 2 338 ? -25.100 -13.251 -10.603 1.00 80.48 1317 ILE C O 1
ATOM 7596 N N . TYR C 2 339 ? -23.901 -12.614 -8.805 1.00 87.20 1318 TYR C N 1
ATOM 7597 C CA . TYR C 2 339 ? -22.606 -12.811 -9.443 1.00 90.36 1318 TYR C CA 1
ATOM 7598 C C . TYR C 2 339 ? -22.461 -14.263 -9.896 1.00 100.03 1318 TYR C C 1
ATOM 7599 O O . TYR C 2 339 ? -21.885 -14.543 -10.947 1.00 98.69 1318 TYR C O 1
ATOM 7608 N N . GLU C 2 340 ? -22.995 -15.185 -9.101 1.00 100.89 1319 GLU C N 1
ATOM 7609 C CA . GLU C 2 340 ? -22.952 -16.599 -9.449 1.00 96.54 1319 GLU C CA 1
ATOM 7610 C C . GLU C 2 340 ? -23.830 -16.877 -10.661 1.00 98.97 1319 GLU C C 1
ATOM 7611 O O . GLU C 2 340 ? -23.426 -17.586 -11.584 1.00 106.56 1319 GLU C O 1
ATOM 7617 N N . TYR C 2 341 ? -25.034 -16.316 -10.650 1.00 85.48 1320 TYR C N 1
ATOM 7618 C CA . TYR C 2 341 ? -25.961 -16.486 -11.758 1.00 88.47 1320 TYR C CA 1
ATOM 7619 C C . TYR C 2 341 ? -25.324 -16.039 -13.069 1.00 93.03 1320 TYR C C 1
ATOM 7620 O O . TYR C 2 341 ? -25.490 -16.681 -14.102 1.00 101.40 1320 TYR C O 1
ATOM 7629 N N . ILE C 2 342 ? -24.587 -14.937 -13.019 1.00 86.62 1321 ILE C N 1
ATOM 7630 C CA . ILE C 2 342 ? -23.927 -14.412 -14.206 1.00 97.94 1321 ILE C CA 1
ATOM 7631 C C . ILE C 2 342 ? -22.930 -15.417 -14.784 1.00 94.77 1321 ILE C C 1
ATOM 7632 O O . ILE C 2 342 ? -22.872 -15.616 -15.996 1.00 97.14 1321 ILE C O 1
ATOM 7637 N N . PHE C 2 343 ? -22.156 -16.052 -13.911 1.00 91.88 1322 PHE C N 1
ATOM 7638 C CA . PHE C 2 343 ? -21.226 -17.098 -14.325 1.00 93.21 1322 PHE C CA 1
ATOM 7639 C C . PHE C 2 343 ? -21.968 -18.293 -14.903 1.00 100.94 1322 PHE C C 1
ATOM 7640 O O . PHE C 2 343 ? -21.406 -19.065 -15.680 1.00 101.35 1322 PHE C O 1
ATOM 7648 N N . SER C 2 344 ? -23.228 -18.452 -14.511 1.00 104.89 1323 SER C N 1
ATOM 7649 C CA . SER C 2 344 ? -23.979 -19.651 -14.862 1.00 106.61 1323 SER C CA 1
ATOM 7650 C C . SER C 2 344 ? -24.300 -19.721 -16.352 1.00 110.10 1323 SER C C 1
ATOM 7651 O O . SER C 2 344 ? -24.549 -20.802 -16.885 1.00 112.11 1323 SER C O 1
ATOM 7654 N N . TYR C 2 345 ? -24.281 -18.570 -17.021 1.00 117.36 1324 TYR C N 1
ATOM 7655 C CA . TYR C 2 345 ? -24.535 -18.515 -18.459 1.00 130.48 1324 TYR C CA 1
ATOM 7656 C C . TYR C 2 345 ? -23.779 -19.618 -19.187 1.00 126.40 1324 TYR C C 1
ATOM 7657 O O . TYR C 2 345 ? -24.387 -20.484 -19.815 1.00 123.79 1324 TYR C O 1
ATOM 7666 N N . ASP C 2 346 ? -22.453 -19.581 -19.101 1.00 114.67 1325 ASP C N 1
ATOM 7667 C CA . ASP C 2 346 ? -21.633 -20.655 -19.642 1.00 115.62 1325 ASP C CA 1
ATOM 7668 C C . ASP C 2 346 ? -22.114 -21.981 -19.069 1.00 128.63 1325 ASP C C 1
ATOM 7669 O O . ASP C 2 346 ? -22.039 -22.202 -17.862 1.00 124.59 1325 ASP C O 1
ATOM 7671 N N . PRO C 2 347 ? -22.625 -22.865 -19.936 1.00 144.21 1326 PRO C N 1
ATOM 7672 C CA . PRO C 2 347 ? -23.183 -24.152 -19.507 1.00 150.12 1326 PRO C CA 1
ATOM 7673 C C . PRO C 2 347 ? -22.136 -25.018 -18.821 1.00 150.34 1326 PRO C C 1
ATOM 7674 O O . PRO C 2 347 ? -22.479 -25.837 -17.967 1.00 150.81 1326 PRO C O 1
ATOM 7678 N N . LYS C 2 348 ? -20.873 -24.834 -19.195 1.00 147.40 1327 LYS C N 1
ATOM 7679 C CA . LYS C 2 348 ? -19.780 -25.607 -18.618 1.00 148.87 1327 LYS C CA 1
ATOM 7680 C C . LYS C 2 348 ? -19.602 -25.310 -17.127 1.00 153.60 1327 LYS C C 1
ATOM 7681 O O . LYS C 2 348 ? -19.205 -26.182 -16.353 1.00 149.30 1327 LYS C O 1
ATOM 7683 N N . PHE C 2 349 ? -19.907 -24.076 -16.737 1.00 156.92 1328 PHE C N 1
ATOM 7684 C CA . PHE C 2 349 ? -19.765 -23.621 -15.353 1.00 149.32 1328 PHE C CA 1
ATOM 7685 C C . PHE C 2 349 ? -20.689 -24.369 -14.389 1.00 150.84 1328 PHE C C 1
ATOM 7686 O O . PHE C 2 349 ? -21.862 -24.593 -14.687 1.00 151.02 1328 PHE C O 1
ATOM 7694 N N . LYS C 2 350 ? -20.153 -24.746 -13.229 1.00 150.03 1329 LYS C N 1
ATOM 7695 C CA . LYS C 2 350 ? -20.898 -25.558 -12.268 1.00 151.16 1329 LYS C CA 1
ATOM 7696 C C . LYS C 2 350 ? -20.885 -24.998 -10.843 1.00 142.57 1329 LYS C C 1
ATOM 7697 O O . LYS C 2 350 ? -20.304 -25.597 -9.939 1.00 139.89 1329 LYS C O 1
ATOM 7699 N N . GLY C 2 351 ? -21.533 -23.852 -10.652 1.00 134.37 1330 GLY C N 1
ATOM 7700 C CA . GLY C 2 351 ? -21.710 -23.264 -9.334 1.00 120.69 1330 GLY C CA 1
ATOM 7701 C C . GLY C 2 351 ? -20.438 -22.945 -8.569 1.00 119.39 1330 GLY C C 1
ATOM 7702 O O . GLY C 2 351 ? -19.334 -23.273 -9.005 1.00 115.74 1330 GLY C O 1
ATOM 7703 N N . PHE C 2 352 ? -20.601 -22.288 -7.423 1.00 122.71 1331 PHE C N 1
ATOM 7704 C CA . PHE C 2 352 ? -19.492 -22.014 -6.516 1.00 123.43 1331 PHE C CA 1
ATOM 7705 C C . PHE C 2 352 ? -19.641 -22.862 -5.264 1.00 126.06 1331 PHE C C 1
ATOM 7706 O O . PHE C 2 352 ? -20.753 -23.224 -4.883 1.00 138.20 1331 PHE C O 1
ATOM 7714 N N . SER C 2 353 ? -18.525 -23.176 -4.618 1.00 111.76 1332 SER C N 1
ATOM 7715 C CA . SER C 2 353 ? -18.592 -23.898 -3.359 1.00 111.85 1332 SER C CA 1
ATOM 7716 C C . SER C 2 353 ? -18.402 -22.951 -2.182 1.00 118.76 1332 SER C C 1
ATOM 7717 O O . SER C 2 353 ? -19.072 -23.079 -1.158 1.00 126.20 1332 SER C O 1
ATOM 7720 N N . SER C 2 354 ? -17.494 -21.994 -2.337 1.00 111.87 1333 SER C N 1
ATOM 7721 C CA . SER C 2 354 ? -17.121 -21.118 -1.233 1.00 106.46 1333 SER C CA 1
ATOM 7722 C C . SER C 2 354 ? -18.298 -20.324 -0.672 1.00 100.29 1333 SER C C 1
ATOM 7723 O O . SER C 2 354 ? -18.230 -19.819 0.449 1.00 103.86 1333 SER C O 1
ATOM 7726 N N . ILE C 2 355 ? -19.376 -20.215 -1.442 1.00 91.82 1334 ILE C N 1
ATOM 7727 C CA . ILE C 2 355 ? -20.519 -19.417 -1.004 1.00 88.98 1334 ILE C CA 1
ATOM 7728 C C . ILE C 2 355 ? -21.725 -20.248 -0.565 1.00 86.91 1334 ILE C C 1
ATOM 7729 O O . ILE C 2 355 ? -22.748 -19.697 -0.160 1.00 85.21 1334 ILE C O 1
ATOM 7734 N N . LEU C 2 356 ? -21.610 -21.568 -0.645 1.00 90.01 1335 LEU C N 1
ATOM 7735 C CA . LEU C 2 356 ? -22.683 -22.439 -0.171 1.00 95.07 1335 LEU C CA 1
ATOM 7736 C C . LEU C 2 356 ? -23.069 -22.141 1.281 1.00 99.27 1335 LEU C C 1
ATOM 7737 O O . LEU C 2 356 ? -24.254 -22.052 1.601 1.00 105.50 1335 LEU C O 1
ATOM 7742 N N . PRO C 2 357 ? -22.070 -21.990 2.167 1.00 92.20 1336 PRO C N 1
ATOM 7743 C CA . PRO C 2 357 ? -22.393 -21.592 3.539 1.00 92.06 1336 PRO C CA 1
ATOM 7744 C C . PRO C 2 357 ? -23.252 -20.333 3.565 1.00 89.77 1336 PRO C C 1
ATOM 7745 O O . PRO C 2 357 ? -24.214 -20.269 4.329 1.00 88.36 1336 PRO C O 1
ATOM 7749 N N . GLN C 2 358 ? -22.911 -19.349 2.739 1.00 89.64 1337 GLN C N 1
ATOM 7750 C CA . GLN C 2 358 ? -23.660 -18.095 2.705 1.00 88.32 1337 GLN C CA 1
ATOM 7751 C C . GLN C 2 358 ? -25.107 -18.308 2.267 1.00 84.76 1337 GLN C C 1
ATOM 7752 O O . GLN C 2 358 ? -26.010 -17.621 2.740 1.00 76.20 1337 GLN C O 1
ATOM 7758 N N . LYS C 2 359 ? -25.322 -19.264 1.368 1.00 87.53 1338 LYS C N 1
ATOM 7759 C CA . LYS C 2 359 ? -26.668 -19.589 0.908 1.00 86.92 1338 LYS C CA 1
ATOM 7760 C C . LYS C 2 359 ? -27.512 -20.193 2.025 1.00 91.85 1338 LYS C C 1
ATOM 7761 O O . LYS C 2 359 ? -28.692 -19.869 2.167 1.00 94.69 1338 LYS C O 1
ATOM 7767 N N . ILE C 2 360 ? -26.907 -21.078 2.811 1.00 83.36 1339 ILE C N 1
ATOM 7768 C CA . ILE C 2 360 ? -27.604 -21.687 3.935 1.00 90.10 1339 ILE C CA 1
ATOM 7769 C C . ILE C 2 360 ? -27.930 -20.614 4.964 1.00 94.21 1339 ILE C C 1
ATOM 7770 O O . ILE C 2 360 ? -29.027 -20.580 5.520 1.00 106.51 1339 ILE C O 1
ATOM 7775 N N . TYR C 2 361 ? -26.963 -19.738 5.203 1.00 90.15 1340 TYR C N 1
ATOM 7776 C CA . TYR C 2 361 ? -27.143 -18.595 6.088 1.00 91.20 1340 TYR C CA 1
ATOM 7777 C C . TYR C 2 361 ? -28.269 -17.703 5.579 1.00 95.86 1340 TYR C C 1
ATOM 7778 O O . TYR C 2 361 ? -29.002 -17.100 6.364 1.00 100.47 1340 TYR C O 1
ATOM 7787 N N . HIS C 2 362 ? -28.401 -17.635 4.257 1.00 86.88 1341 HIS C N 1
ATOM 7788 C CA . HIS C 2 362 ? -29.479 -16.898 3.614 1.00 86.33 1341 HIS C CA 1
ATOM 7789 C C . HIS C 2 362 ? -30.817 -17.524 4.001 1.00 90.00 1341 HIS C C 1
ATOM 7790 O O . HIS C 2 362 ? -31.717 -16.837 4.487 1.00 77.92 1341 HIS C O 1
ATOM 7797 N N . ALA C 2 363 ? -30.933 -18.834 3.800 1.00 98.32 1342 ALA C N 1
ATOM 7798 C CA . ALA C 2 363 ? -32.135 -19.574 4.180 1.00 103.40 1342 ALA C CA 1
ATOM 7799 C C . ALA C 2 363 ? -32.468 -19.387 5.658 1.00 106.25 1342 ALA C C 1
ATOM 7800 O O . ALA C 2 363 ? -33.637 -19.280 6.033 1.00 110.15 1342 ALA C O 1
ATOM 7802 N N . SER C 2 364 ? -31.434 -19.357 6.492 1.00 96.47 1343 SER C N 1
ATOM 7803 C CA . SER C 2 364 ? -31.609 -19.126 7.916 1.00 92.43 1343 SER C CA 1
ATOM 7804 C C . SER C 2 364 ? -32.237 -17.754 8.153 1.00 89.06 1343 SER C C 1
ATOM 7805 O O . SER C 2 364 ? -33.126 -17.607 8.994 1.00 94.63 1343 SER C O 1
ATOM 7808 N N . LEU C 2 365 ? -31.775 -16.755 7.405 1.00 79.11 1344 LEU C N 1
ATOM 7809 C CA . LEU C 2 365 ? -32.294 -15.395 7.535 1.00 83.67 1344 LEU C CA 1
ATOM 7810 C C . LEU C 2 365 ? -33.758 -15.285 7.134 1.00 95.01 1344 LEU C C 1
ATOM 7811 O O . LEU C 2 365 ? -34.494 -14.449 7.661 1.00 104.39 1344 LEU C O 1
ATOM 7816 N N . LEU C 2 366 ? -34.175 -16.125 6.193 1.00 94.58 1345 LEU C N 1
ATOM 7817 C CA . LEU C 2 366 ? -35.571 -16.169 5.776 1.00 101.05 1345 LEU C CA 1
ATOM 7818 C C . LEU C 2 366 ? -36.450 -16.736 6.890 1.00 117.24 1345 LEU C C 1
ATOM 7819 O O . LEU C 2 366 ? -37.561 -16.256 7.127 1.00 119.54 1345 LEU C O 1
ATOM 7824 N N . GLN C 2 367 ? -35.942 -17.759 7.571 1.00 115.38 1346 GLN C N 1
ATOM 7825 C CA . GLN C 2 367 ? -36.631 -18.344 8.714 1.00 119.57 1346 GLN C CA 1
ATOM 7826 C C . GLN C 2 367 ? -36.939 -17.295 9.775 1.00 131.35 1346 GLN C C 1
ATOM 7827 O O . GLN C 2 367 ? -38.078 -17.176 10.226 1.00 145.09 1346 GLN C O 1
ATOM 7833 N N . GLU C 2 368 ? -35.920 -16.542 10.178 1.00 123.06 1347 GLU C N 1
ATOM 7834 C CA . GLU C 2 368 ? -36.090 -15.541 11.226 1.00 120.51 1347 GLU C CA 1
ATOM 7835 C C . GLU C 2 368 ? -37.123 -14.485 10.842 1.00 119.52 1347 GLU C C 1
ATOM 7836 O O . GLU C 2 368 ? -37.787 -13.916 11.706 1.00 119.13 1347 GLU C O 1
ATOM 7842 N N . GLN C 2 369 ? -37.260 -14.230 9.546 1.00 114.21 1348 GLN C N 1
ATOM 7843 C CA . GLN C 2 369 ? -38.228 -13.249 9.067 1.00 118.17 1348 GLN C CA 1
ATOM 7844 C C . GLN C 2 369 ? -39.564 -13.896 8.725 1.00 129.27 1348 GLN C C 1
ATOM 7845 O O . GLN C 2 369 ? -40.377 -13.321 8.003 1.00 136.55 1348 GLN C O 1
ATOM 7851 N N . GLY C 2 370 ? -39.782 -15.098 9.247 1.00 132.03 1349 GLY C N 1
ATOM 7852 C CA . GLY C 2 370 ? -41.036 -15.802 9.057 1.00 128.97 1349 GLY C CA 1
ATOM 7853 C C . GLY C 2 370 ? -41.357 -16.105 7.606 1.00 131.11 1349 GLY C C 1
ATOM 7854 O O . GLY C 2 370 ? -42.521 -16.282 7.247 1.00 138.36 1349 GLY C O 1
ATOM 7855 N N . LEU C 2 371 ? -40.328 -16.167 6.768 1.00 116.82 1350 LEU C N 1
ATOM 7856 C CA . LEU C 2 371 ? -40.522 -16.488 5.359 1.00 116.93 1350 LEU C CA 1
ATOM 7857 C C . LEU C 2 371 ? -40.210 -17.957 5.079 1.00 115.92 1350 LEU C C 1
ATOM 7858 O O . LEU C 2 371 ? -39.324 -18.273 4.285 1.00 117.24 1350 LEU C O 1
ATOM 7863 N N . ASN C 2 372 ? -40.949 -18.848 5.732 1.00 117.01 1351 ASN C N 1
ATOM 7864 C CA . ASN C 2 372 ? -40.738 -20.286 5.585 1.00 124.95 1351 ASN C CA 1
ATOM 7865 C C . ASN C 2 372 ? -40.906 -20.766 4.144 1.00 130.41 1351 ASN C C 1
ATOM 7866 O O . ASN C 2 372 ? -40.285 -21.746 3.728 1.00 126.74 1351 ASN C O 1
ATOM 7871 N N . SER C 2 373 ? -41.747 -20.069 3.386 1.00 137.05 1352 SER C N 1
ATOM 7872 C CA . SER C 2 373 ? -42.022 -20.433 1.998 1.00 142.07 1352 SER C CA 1
ATOM 7873 C C . SER C 2 373 ? -40.758 -20.421 1.141 1.00 134.36 1352 SER C C 1
ATOM 7874 O O . SER C 2 373 ? -40.325 -21.462 0.643 1.00 138.13 1352 SER C O 1
ATOM 7877 N N . LEU C 2 374 ? -40.178 -19.236 0.964 1.00 120.51 1353 LEU C N 1
ATOM 7878 C CA . LEU C 2 374 ? -38.930 -19.091 0.222 1.00 112.49 1353 LEU C CA 1
ATOM 7879 C C . LEU C 2 374 ? -37.820 -19.895 0.889 1.00 112.01 1353 LEU C C 1
ATOM 7880 O O . LEU C 2 374 ? -36.877 -20.342 0.231 1.00 103.11 1353 LEU C O 1
ATOM 7885 N N . GLY C 2 375 ? -37.942 -20.070 2.202 1.00 111.56 1354 GLY C N 1
ATOM 7886 C CA . GLY C 2 375 ? -36.959 -20.799 2.981 1.00 108.05 1354 GLY C CA 1
ATOM 7887 C C . GLY C 2 375 ? -36.744 -22.215 2.485 1.00 114.23 1354 GLY C C 1
ATOM 7888 O O . GLY C 2 375 ? -35.609 -22.633 2.260 1.00 118.89 1354 GLY C O 1
ATOM 7889 N N . THR C 2 376 ? -37.833 -22.958 2.315 1.00 110.43 1355 THR C N 1
ATOM 7890 C CA . THR C 2 376 ? -37.743 -24.329 1.827 1.00 111.75 1355 THR C CA 1
ATOM 7891 C C . THR C 2 376 ? -37.305 -24.377 0.364 1.00 120.13 1355 THR C C 1
ATOM 7892 O O . THR C 2 376 ? -36.628 -25.316 -0.055 1.00 123.95 1355 THR C O 1
ATOM 7896 N N . LYS C 2 377 ? -37.690 -23.366 -0.413 1.00 123.30 1356 LYS C N 1
ATOM 7897 C CA . LYS C 2 377 ? -37.235 -23.272 -1.796 1.00 124.89 1356 LYS C CA 1
ATOM 7898 C C . LYS C 2 377 ? -35.717 -23.344 -1.844 1.00 123.32 1356 LYS C C 1
ATOM 7899 O O . LYS C 2 377 ? -35.141 -23.910 -2.773 1.00 132.78 1356 LYS C O 1
ATOM 7905 N N . TYR C 2 378 ? -35.077 -22.770 -0.830 1.00 98.66 1357 TYR C N 1
ATOM 7906 C CA . TYR C 2 378 ? -33.621 -22.766 -0.744 1.00 100.37 1357 TYR C CA 1
ATOM 7907 C C . TYR C 2 378 ? -33.059 -24.079 -0.210 1.00 104.57 1357 TYR C C 1
ATOM 7908 O O . TYR C 2 378 ? -32.181 -24.678 -0.827 1.00 98.20 1357 TYR C O 1
ATOM 7917 N N . THR C 2 379 ? -33.562 -24.523 0.938 1.00 111.99 1358 THR C N 1
ATOM 7918 C CA . THR C 2 379 ? -33.087 -25.768 1.533 1.00 110.56 1358 THR C CA 1
ATOM 7919 C C . THR C 2 379 ? -33.202 -26.923 0.543 1.00 111.96 1358 THR C C 1
ATOM 7920 O O . THR C 2 379 ? -32.292 -27.744 0.426 1.00 110.81 1358 THR C O 1
ATOM 7924 N N . ASP C 2 380 ? -34.315 -26.972 -0.181 1.00 115.21 1359 ASP C N 1
ATOM 7925 C CA . ASP C 2 380 ? -34.525 -28.012 -1.179 1.00 119.11 1359 ASP C CA 1
ATOM 7926 C C . ASP C 2 380 ? -33.487 -27.933 -2.294 1.00 108.71 1359 ASP C C 1
ATOM 7927 O O . ASP C 2 380 ? -32.800 -28.911 -2.585 1.00 99.86 1359 ASP C O 1
ATOM 7932 N N . TYR C 2 381 ? -33.374 -26.763 -2.916 1.00 115.11 1360 TYR C N 1
ATOM 7933 C CA . TYR C 2 381 ? -32.391 -26.558 -3.973 1.00 116.75 1360 TYR C CA 1
ATOM 7934 C C . TYR C 2 381 ? -30.989 -26.861 -3.468 1.00 117.85 1360 TYR C C 1
ATOM 7935 O O . TYR C 2 381 ? -30.201 -27.510 -4.152 1.00 119.40 1360 TYR C O 1
ATOM 7944 N N . LEU C 2 382 ? -30.687 -26.395 -2.261 1.00 116.51 1361 LEU C N 1
ATOM 7945 C CA . LEU C 2 382 ? -29.361 -26.573 -1.682 1.00 115.12 1361 LEU C CA 1
ATOM 7946 C C . LEU C 2 382 ? -29.060 -28.040 -1.402 1.00 125.14 1361 LEU C C 1
ATOM 7947 O O . LEU C 2 382 ? -27.905 -28.460 -1.454 1.00 129.89 1361 LEU C O 1
ATOM 7952 N N . SER C 2 383 ? -30.100 -28.815 -1.110 1.00 127.32 1362 SER C N 1
ATOM 7953 C CA . SER C 2 383 ? -29.940 -30.249 -0.891 1.00 130.87 1362 SER C CA 1
ATOM 7954 C C . SER C 2 383 ? -29.327 -30.920 -2.115 1.00 129.67 1362 SER C C 1
ATOM 7955 O O . SER C 2 383 ? -28.280 -31.560 -2.023 1.00 128.25 1362 SER C O 1
ATOM 7958 N N . SER C 2 384 ? -29.979 -30.766 -3.262 1.00 129.18 1363 SER C N 1
ATOM 7959 C CA . SER C 2 384 ? -29.468 -31.332 -4.502 1.00 131.48 1363 SER C CA 1
ATOM 7960 C C . SER C 2 384 ? -28.086 -30.766 -4.795 1.00 127.76 1363 SER C C 1
ATOM 7961 O O . SER C 2 384 ? -27.204 -31.468 -5.290 1.00 129.86 1363 SER C O 1
ATOM 7964 N N . SER C 2 385 ? -27.908 -29.489 -4.476 1.00 125.67 1364 SER C N 1
ATOM 7965 C CA . SER C 2 385 ? -26.644 -28.804 -4.696 1.00 123.88 1364 SER C CA 1
ATOM 7966 C C . SER C 2 385 ? -25.517 -29.476 -3.910 1.00 124.43 1364 SER C C 1
ATOM 7967 O O . SER C 2 385 ? -24.421 -29.683 -4.433 1.00 119.56 1364 SER C O 1
ATOM 7970 N N . VAL C 2 386 ? -25.799 -29.827 -2.658 1.00 128.99 1365 VAL C N 1
ATOM 7971 C CA . VAL C 2 386 ? -24.806 -30.445 -1.780 1.00 131.79 1365 VAL C CA 1
ATOM 7972 C C . VAL C 2 386 ? -24.601 -31.929 -2.077 1.00 143.64 1365 VAL C C 1
ATOM 7973 O O . VAL C 2 386 ? -23.476 -32.427 -2.038 1.00 150.05 1365 VAL C O 1
ATOM 7977 N N . ARG C 2 387 ? -25.690 -32.635 -2.364 1.00 143.85 1366 ARG C N 1
ATOM 7978 C CA . ARG C 2 387 ? -25.607 -34.061 -2.663 1.00 138.26 1366 ARG C CA 1
ATOM 7979 C C . ARG C 2 387 ? -24.786 -34.323 -3.923 1.00 135.96 1366 ARG C C 1
ATOM 7980 O O . ARG C 2 387 ? -24.367 -35.453 -4.175 1.00 141.76 1366 ARG C O 1
ATOM 7988 N N . LYS C 2 388 ? -24.554 -33.273 -4.707 1.00 128.69 1367 LYS C N 1
ATOM 7989 C CA . LYS C 2 388 ? -23.711 -33.371 -5.895 1.00 125.99 1367 LYS C CA 1
ATOM 7990 C C . LYS C 2 388 ? -22.256 -33.086 -5.535 1.00 134.31 1367 LYS C C 1
ATOM 7991 O O . LYS C 2 388 ? -21.481 -32.587 -6.354 1.00 133.60 1367 LYS C O 1
ATOM 7993 N N . LEU C 2 389 ? -21.904 -33.414 -4.296 1.00 143.06 1368 LEU C N 1
ATOM 7994 C CA . LEU C 2 389 ? -20.537 -33.306 -3.804 1.00 140.18 1368 LEU C CA 1
ATOM 7995 C C . LEU C 2 389 ? -20.121 -34.632 -3.186 1.00 140.90 1368 LEU C C 1
ATOM 7996 O O . LEU C 2 389 ? -20.972 -35.427 -2.788 1.00 140.52 1368 LEU C O 1
ATOM 8001 N N . PRO C 2 390 ? -18.806 -34.879 -3.107 1.00 145.60 1369 PRO C N 1
ATOM 8002 C CA . PRO C 2 390 ? -18.295 -36.117 -2.507 1.00 154.82 1369 PRO C CA 1
ATOM 8003 C C . PRO C 2 390 ? -18.771 -36.269 -1.063 1.00 160.33 1369 PRO C C 1
ATOM 8004 O O . PRO C 2 390 ? -18.522 -35.389 -0.239 1.00 164.25 1369 PRO C O 1
ATOM 8008 N N . LYS C 2 391 ? -19.447 -37.374 -0.765 1.00 156.03 1370 LYS C N 1
ATOM 8009 C CA . LYS C 2 391 ? -20.002 -37.595 0.566 1.00 154.32 1370 LYS C CA 1
ATOM 8010 C C . LYS C 2 391 ? -18.917 -37.861 1.606 1.00 171.96 1370 LYS C C 1
ATOM 8011 O O . LYS C 2 391 ? -19.213 -38.247 2.738 1.00 179.56 1370 LYS C O 1
ATOM 8013 N N . LYS C 2 392 ? -17.663 -37.647 1.220 1.00 177.11 1371 LYS C N 1
ATOM 8014 C CA . LYS C 2 392 ? -16.535 -37.896 2.112 1.00 182.49 1371 LYS C CA 1
ATOM 8015 C C . LYS C 2 392 ? -15.875 -36.602 2.583 1.00 181.07 1371 LYS C C 1
ATOM 8016 O O . LYS C 2 392 ? -15.125 -36.599 3.559 1.00 186.19 1371 LYS C O 1
ATOM 8018 N N . ASP C 2 393 ? -16.159 -35.504 1.888 1.00 172.97 1372 ASP C N 1
ATOM 8019 C CA . ASP C 2 393 ? -15.539 -34.219 2.196 1.00 168.44 1372 ASP C CA 1
ATOM 8020 C C . ASP C 2 393 ? -16.054 -33.606 3.494 1.00 161.15 1372 ASP C C 1
ATOM 8021 O O . ASP C 2 393 ? -17.142 -33.939 3.965 1.00 159.32 1372 ASP C O 1
ATOM 8026 N N . ILE C 2 394 ? -15.258 -32.704 4.060 1.00 156.57 1373 ILE C N 1
ATOM 8027 C CA . ILE C 2 394 ? -15.614 -32.004 5.288 1.00 151.91 1373 ILE C CA 1
ATOM 8028 C C . ILE C 2 394 ? -16.762 -31.034 5.039 1.00 150.00 1373 ILE C C 1
ATOM 8029 O O . ILE C 2 394 ? -17.728 -30.984 5.802 1.00 152.52 1373 ILE C O 1
ATOM 8034 N N . LEU C 2 395 ? -16.642 -30.261 3.964 1.00 143.55 1374 LEU C N 1
ATOM 8035 C CA . LEU C 2 395 ? -17.668 -29.300 3.585 1.00 140.41 1374 LEU C CA 1
ATOM 8036 C C . LEU C 2 395 ? -19.009 -29.993 3.386 1.00 132.30 1374 LEU C C 1
ATOM 8037 O O . LEU C 2 395 ? -20.041 -29.506 3.844 1.00 126.73 1374 LEU C O 1
ATOM 8042 N N . THR C 2 396 ? -18.988 -31.131 2.700 1.00 131.66 1375 THR C N 1
ATOM 8043 C CA . THR C 2 396 ? -20.202 -31.902 2.468 1.00 129.95 1375 THR C CA 1
ATOM 8044 C C . THR C 2 396 ? -20.891 -32.246 3.780 1.00 133.85 1375 THR C C 1
ATOM 8045 O O . THR C 2 396 ? -22.018 -31.821 4.028 1.00 137.30 1375 THR C O 1
ATOM 8049 N N . ILE C 2 397 ? -20.205 -33.008 4.623 1.00 134.31 1376 ILE C N 1
ATOM 8050 C CA . ILE C 2 397 ? -20.800 -33.469 5.869 1.00 127.28 1376 ILE C CA 1
ATOM 8051 C C . ILE C 2 397 ? -21.305 -32.309 6.721 1.00 117.46 1376 ILE C C 1
ATOM 8052 O O . ILE C 2 397 ? -22.436 -32.343 7.204 1.00 113.91 1376 ILE C O 1
ATOM 8057 N N . ASN C 2 398 ? -20.478 -31.280 6.895 1.00 111.30 1377 ASN C N 1
ATOM 8058 C CA . ASN C 2 398 ? -20.898 -30.115 7.670 1.00 111.55 1377 ASN C CA 1
ATOM 8059 C C . ASN C 2 398 ? -22.119 -29.422 7.074 1.00 104.96 1377 ASN C C 1
ATOM 8060 O O . ASN C 2 398 ? -23.109 -29.192 7.767 1.00 100.47 1377 ASN C O 1
ATOM 8065 N N . LEU C 2 399 ? -22.044 -29.090 5.789 1.00 107.50 1378 LEU C N 1
ATOM 8066 C CA . LEU C 2 399 ? -23.164 -28.462 5.096 1.00 113.65 1378 LEU C CA 1
ATOM 8067 C C . LEU C 2 399 ? -24.429 -29.304 5.208 1.00 122.18 1378 LEU C C 1
ATOM 8068 O O . LEU C 2 399 ? -25.528 -28.769 5.344 1.00 126.94 1378 LEU C O 1
ATOM 8073 N N . THR C 2 400 ? -24.270 -30.621 5.138 1.00 120.34 1379 THR C N 1
ATOM 8074 C CA . THR C 2 400 ? -25.409 -31.523 5.230 1.00 112.04 1379 THR C CA 1
ATOM 8075 C C . THR C 2 400 ? -26.076 -31.394 6.589 1.00 101.23 1379 THR C C 1
ATOM 8076 O O . THR C 2 400 ? -27.293 -31.250 6.684 1.00 99.46 1379 THR C O 1
ATOM 8080 N N . ARG C 2 401 ? -25.267 -31.441 7.640 1.00 99.03 1380 ARG C N 1
ATOM 8081 C CA . ARG C 2 401 ? -25.782 -31.316 8.996 1.00 118.71 1380 ARG C CA 1
ATOM 8082 C C . ARG C 2 401 ? -26.470 -29.969 9.179 1.00 118.18 1380 ARG C C 1
ATOM 8083 O O . ARG C 2 401 ? -27.627 -29.898 9.595 1.00 118.97 1380 ARG C O 1
ATOM 8091 N N . GLU C 2 402 ? -25.749 -28.904 8.853 1.00 116.01 1381 GLU C N 1
ATOM 8092 C CA . GLU C 2 402 ? -26.251 -27.549 9.026 1.00 113.50 1381 GLU C CA 1
ATOM 8093 C C . GLU C 2 402 ? -27.513 -27.322 8.212 1.00 116.66 1381 GLU C C 1
ATOM 8094 O O . GLU C 2 402 ? -28.405 -26.579 8.620 1.00 119.01 1381 GLU C O 1
ATOM 8100 N N . LEU C 2 403 ? -27.582 -27.971 7.057 1.00 116.11 1382 LEU C N 1
ATOM 8101 C CA . LEU C 2 403 ? -28.743 -27.854 6.194 1.00 120.08 1382 LEU C CA 1
ATOM 8102 C C . LEU C 2 403 ? -29.931 -28.562 6.827 1.00 119.90 1382 LEU C C 1
ATOM 8103 O O . LEU C 2 403 ? -31.059 -28.075 6.762 1.00 122.70 1382 LEU C O 1
ATOM 8108 N N . SER C 2 404 ? -29.672 -29.711 7.446 1.00 117.03 1383 SER C N 1
ATOM 8109 C CA . SER C 2 404 ? -30.720 -30.450 8.142 1.00 118.86 1383 SER C CA 1
ATOM 8110 C C . SER C 2 404 ? -31.313 -29.623 9.273 1.00 116.29 1383 SER C C 1
ATOM 8111 O O . SER C 2 404 ? -32.531 -29.568 9.438 1.00 114.64 1383 SER C O 1
ATOM 8114 N N . GLU C 2 405 ? -30.444 -28.984 10.050 1.00 120.90 1384 GLU C N 1
ATOM 8115 C CA . GLU C 2 405 ? -30.884 -28.190 11.192 1.00 128.48 1384 GLU C CA 1
ATOM 8116 C C . GLU C 2 405 ? -31.856 -27.100 10.759 1.00 128.93 1384 GLU C C 1
ATOM 8117 O O . GLU C 2 405 ? -32.935 -26.951 11.334 1.00 124.73 1384 GLU C O 1
ATOM 8123 N N . VAL C 2 406 ? -31.467 -26.341 9.740 1.00 131.05 1385 VAL C N 1
ATOM 8124 C CA . VAL C 2 406 ? -32.312 -25.278 9.212 1.00 124.06 1385 VAL C CA 1
ATOM 8125 C C . VAL C 2 406 ? -33.600 -25.853 8.639 1.00 125.05 1385 VAL C C 1
ATOM 8126 O O . VAL C 2 406 ? -34.688 -25.329 8.880 1.00 124.72 1385 VAL C O 1
ATOM 8130 N N . ALA C 2 407 ? -33.471 -26.935 7.880 1.00 123.61 1386 ALA C N 1
ATOM 8131 C CA . ALA C 2 407 ? -34.631 -27.594 7.301 1.00 125.00 1386 ALA C CA 1
ATOM 8132 C C . ALA C 2 407 ? -35.612 -28.015 8.393 1.00 132.28 1386 ALA C C 1
ATOM 8133 O O . ALA C 2 407 ? -36.814 -27.775 8.282 1.00 141.42 1386 ALA C O 1
ATOM 8135 N N . SER C 2 408 ? -35.096 -28.638 9.448 1.00 126.51 1387 SER C N 1
ATOM 8136 C CA . SER C 2 408 ? -35.929 -29.039 10.576 1.00 140.39 1387 SER C CA 1
ATOM 8137 C C . SER C 2 408 ? -36.695 -27.846 11.140 1.00 143.99 1387 SER C C 1
ATOM 8138 O O . SER C 2 408 ? -37.905 -27.918 11.357 1.00 151.60 1387 SER C O 1
ATOM 8141 N N . ARG C 2 409 ? -35.978 -26.751 11.374 1.00 132.82 1388 ARG C N 1
ATOM 8142 C CA . ARG C 2 409 ? -36.563 -25.550 11.965 1.00 123.64 1388 ARG C CA 1
ATOM 8143 C C . ARG C 2 409 ? -37.717 -24.983 11.140 1.00 126.16 1388 ARG C C 1
ATOM 8144 O O . ARG C 2 409 ? -38.583 -24.282 11.667 1.00 130.31 1388 ARG C O 1
ATOM 8152 N N . LEU C 2 410 ? -37.727 -25.294 9.848 1.00 116.01 1389 LEU C N 1
ATOM 8153 C CA . LEU C 2 410 ? -38.736 -24.766 8.938 1.00 116.83 1389 LEU C CA 1
ATOM 8154 C C . LEU C 2 410 ? -39.948 -25.688 8.817 1.00 114.93 1389 LEU C C 1
ATOM 8155 O O . LEU C 2 410 ? -40.498 -25.861 7.728 1.00 108.17 1389 LEU C O 1
ATOM 8160 N N . SER C 2 411 ? -40.362 -26.279 9.934 1.00 109.34 1390 SER C N 1
ATOM 8161 C CA . SER C 2 411 ? -41.528 -27.158 9.945 1.00 117.20 1390 SER C CA 1
ATOM 8162 C C . SER C 2 411 ? -41.952 -27.532 11.364 1.00 120.65 1390 SER C C 1
ATOM 8163 O O . SER C 2 411 ? -41.200 -27.346 12.320 1.00 121.29 1390 SER C O 1
ATOM 8166 N N . MET D 1 1 ? -49.123 -8.072 22.311 1.00 220.70 1 MET D N 1
ATOM 8167 C CA . MET D 1 1 ? -47.890 -8.491 22.973 1.00 226.55 1 MET D CA 1
ATOM 8168 C C . MET D 1 1 ? -48.186 -9.088 24.335 1.00 231.12 1 MET D C 1
ATOM 8169 O O . MET D 1 1 ? -49.090 -8.634 25.027 1.00 233.32 1 MET D O 1
ATOM 8174 N N . VAL D 1 2 ? -47.419 -10.104 24.720 1.00 234.51 2 VAL D N 1
ATOM 8175 C CA . VAL D 1 2 ? -47.595 -10.752 26.019 1.00 240.83 2 VAL D CA 1
ATOM 8176 C C . VAL D 1 2 ? -46.789 -10.069 27.127 1.00 243.19 2 VAL D C 1
ATOM 8177 O O . VAL D 1 2 ? -45.563 -9.968 27.041 1.00 239.17 2 VAL D O 1
ATOM 8181 N N . VAL D 1 3 ? -47.475 -9.588 28.160 1.00 249.68 3 VAL D N 1
ATOM 8182 C CA . VAL D 1 3 ? -46.775 -9.003 29.298 1.00 255.33 3 VAL D CA 1
ATOM 8183 C C . VAL D 1 3 ? -46.977 -9.798 30.583 1.00 256.39 3 VAL D C 1
ATOM 8184 O O . VAL D 1 3 ? -48.101 -10.152 30.928 1.00 257.69 3 VAL D O 1
ATOM 8188 N N . ILE D 1 4 ? -45.878 -10.068 31.286 1.00 253.11 4 ILE D N 1
ATOM 8189 C CA . ILE D 1 4 ? -45.917 -10.760 32.572 1.00 251.91 4 ILE D CA 1
ATOM 8190 C C . ILE D 1 4 ? -45.375 -9.866 33.684 1.00 247.94 4 ILE D C 1
ATOM 8191 O O . ILE D 1 4 ? -44.163 -9.695 33.823 1.00 247.49 4 ILE D O 1
ATOM 8196 N N . ALA D 1 5 ? -46.283 -9.293 34.468 1.00 246.65 5 ALA D N 1
ATOM 8197 C CA . ALA D 1 5 ? -45.904 -8.488 35.618 1.00 243.59 5 ALA D CA 1
ATOM 8198 C C . ALA D 1 5 ? -45.794 -9.363 36.862 1.00 242.44 5 ALA D C 1
ATOM 8199 O O . ALA D 1 5 ? -46.553 -10.322 37.023 1.00 241.02 5 ALA D O 1
ATOM 8201 N N . ASN D 1 6 ? -44.843 -9.043 37.734 1.00 243.83 6 ASN D N 1
ATOM 8202 C CA . ASN D 1 6 ? -44.695 -9.760 39.003 1.00 251.08 6 ASN D CA 1
ATOM 8203 C C . ASN D 1 6 ? -44.579 -11.289 38.889 1.00 249.44 6 ASN D C 1
ATOM 8204 O O . ASN D 1 6 ? -45.365 -12.023 39.492 1.00 246.31 6 ASN D O 1
ATOM 8209 N N . ALA D 1 7 ? -43.606 -11.770 38.125 1.00 251.48 7 ALA D N 1
ATOM 8210 C CA . ALA D 1 7 ? -43.356 -13.208 38.069 1.00 256.87 7 ALA D CA 1
ATOM 8211 C C . ALA D 1 7 ? -42.678 -13.643 39.361 1.00 261.28 7 ALA D C 1
ATOM 8212 O O . ALA D 1 7 ? -42.844 -14.777 39.805 1.00 262.78 7 ALA D O 1
ATOM 8214 N N . HIS D 1 8 ? -41.916 -12.726 39.953 1.00 261.10 8 HIS D N 1
ATOM 8215 C CA . HIS D 1 8 ? -41.256 -12.963 41.230 1.00 259.42 8 HIS D CA 1
ATOM 8216 C C . HIS D 1 8 ? -41.306 -11.692 42.067 1.00 258.25 8 HIS D C 1
ATOM 8217 O O . HIS D 1 8 ? -41.419 -10.592 41.527 1.00 256.07 8 HIS D O 1
ATOM 8224 N N . ASN D 1 9 ? -41.213 -11.825 43.381 1.00 261.13 9 ASN D N 1
ATOM 8225 C CA . ASN D 1 9 ? -41.131 -10.632 44.213 1.00 262.88 9 ASN D CA 1
ATOM 8226 C C . ASN D 1 9 ? -39.690 -10.143 44.308 1.00 263.62 9 ASN D C 1
ATOM 8227 O O . ASN D 1 9 ? -39.446 -8.953 44.531 1.00 266.11 9 ASN D O 1
ATOM 8232 N N . GLU D 1 10 ? -38.750 -11.071 44.125 1.00 261.27 10 GLU D N 1
ATOM 8233 C CA . GLU D 1 10 ? -37.320 -10.766 44.124 1.00 257.08 10 GLU D CA 1
ATOM 8234 C C . GLU D 1 10 ? -36.754 -10.663 42.701 1.00 247.47 10 GLU D C 1
ATOM 8235 O O . GLU D 1 10 ? -37.424 -11.010 41.734 1.00 242.37 10 GLU D O 1
ATOM 8241 N N . LEU D 1 11 ? -35.504 -10.212 42.599 1.00 246.33 11 LEU D N 1
ATOM 8242 C CA . LEU D 1 11 ? -34.783 -10.092 41.323 1.00 243.97 11 LEU D CA 1
ATOM 8243 C C . LEU D 1 11 ? -34.998 -11.265 40.369 1.00 240.11 11 LEU D C 1
ATOM 8244 O O . LEU D 1 11 ? -34.936 -12.427 40.774 1.00 243.28 11 LEU D O 1
ATOM 8249 N N . ILE D 1 12 ? -35.247 -10.951 39.099 1.00 230.01 12 ILE D N 1
ATOM 8250 C CA . ILE D 1 12 ? -35.369 -11.977 38.068 1.00 217.47 12 ILE D CA 1
ATOM 8251 C C . ILE D 1 12 ? -34.056 -12.027 37.283 1.00 213.16 12 ILE D C 1
ATOM 8252 O O . ILE D 1 12 ? -33.595 -11.014 36.770 1.00 209.15 12 ILE D O 1
ATOM 8257 N N . HIS D 1 13 ? -33.444 -13.203 37.214 1.00 215.34 13 HIS D N 1
ATOM 8258 C CA . HIS D 1 13 ? -32.104 -13.322 36.650 1.00 214.11 13 HIS D CA 1
ATOM 8259 C C . HIS D 1 13 ? -32.106 -13.831 35.220 1.00 211.00 13 HIS D C 1
ATOM 8260 O O . HIS D 1 13 ? -31.162 -13.594 34.464 1.00 208.90 13 HIS D O 1
ATOM 8267 N N . ASP D 1 14 ? -33.171 -14.523 34.848 1.00 208.17 14 ASP D N 1
ATOM 8268 C CA . ASP D 1 14 ? -33.249 -15.091 33.517 1.00 197.19 14 ASP D CA 1
ATOM 8269 C C . ASP D 1 14 ? -34.689 -15.432 33.157 1.00 186.68 14 ASP D C 1
ATOM 8270 O O . ASP D 1 14 ? -35.490 -15.819 34.011 1.00 172.85 14 ASP D O 1
ATOM 8275 N N . ALA D 1 15 ? -35.015 -15.275 31.883 1.00 192.91 15 ALA D N 1
ATOM 8276 C CA . ALA D 1 15 ? -36.311 -15.700 31.381 1.00 201.86 15 ALA D CA 1
ATOM 8277 C C . ALA D 1 15 ? -36.124 -16.179 29.945 1.00 211.96 15 ALA D C 1
ATOM 8278 O O . ALA D 1 15 ? -35.568 -15.467 29.112 1.00 218.90 15 ALA D O 1
ATOM 8280 N N . VAL D 1 16 ? -36.558 -17.400 29.666 1.00 215.31 16 VAL D N 1
ATOM 8281 C CA . VAL D 1 16 ? -36.215 -18.047 28.403 1.00 217.55 16 VAL D CA 1
ATOM 8282 C C . VAL D 1 16 ? -37.396 -18.794 27.822 1.00 218.21 16 VAL D C 1
ATOM 8283 O O . VAL D 1 16 ? -38.003 -19.627 28.491 1.00 219.77 16 VAL D O 1
ATOM 8287 N N . LEU D 1 17 ? -37.720 -18.493 26.570 1.00 208.02 17 LEU D N 1
ATOM 8288 C CA . LEU D 1 17 ? -38.756 -19.225 25.854 1.00 206.92 17 LEU D CA 1
ATOM 8289 C C . LEU D 1 17 ? -38.223 -20.572 25.411 1.00 197.00 17 LEU D C 1
ATOM 8290 O O . LEU D 1 17 ? -37.063 -20.692 25.009 1.00 184.76 17 LEU D O 1
ATOM 8295 N N . ASP D 1 18 ? -39.074 -21.585 25.459 1.00 204.88 18 ASP D N 1
ATOM 8296 C CA . ASP D 1 18 ? -38.704 -22.853 24.864 1.00 212.83 18 ASP D CA 1
ATOM 8297 C C . ASP D 1 18 ? -38.765 -22.762 23.331 1.00 214.23 18 ASP D C 1
ATOM 8298 O O . ASP D 1 18 ? -39.106 -21.707 22.774 1.00 212.67 18 ASP D O 1
ATOM 8303 N N . TYR D 1 19 ? -38.424 -23.864 22.665 1.00 214.31 19 TYR D N 1
ATOM 8304 C CA . TYR D 1 19 ? -38.223 -23.903 21.215 1.00 215.14 19 TYR D CA 1
ATOM 8305 C C . TYR D 1 19 ? -39.460 -23.482 20.408 1.00 225.16 19 TYR D C 1
ATOM 8306 O O . TYR D 1 19 ? -39.354 -22.762 19.414 1.00 224.64 19 TYR D O 1
ATOM 8315 N N . TYR D 1 20 ? -40.631 -23.925 20.843 1.00 232.67 20 TYR D N 1
ATOM 8316 C CA . TYR D 1 20 ? -41.866 -23.579 20.151 1.00 239.47 20 TYR D CA 1
ATOM 8317 C C . TYR D 1 20 ? -42.483 -22.266 20.628 1.00 247.76 20 TYR D C 1
ATOM 8318 O O . TYR D 1 20 ? -43.547 -21.884 20.168 1.00 247.63 20 TYR D O 1
ATOM 8327 N N . GLY D 1 21 ? -41.825 -21.590 21.563 1.00 255.53 21 GLY D N 1
ATOM 8328 C CA . GLY D 1 21 ? -42.301 -20.311 22.052 1.00 263.16 21 GLY D CA 1
ATOM 8329 C C . GLY D 1 21 ? -43.653 -20.392 22.742 1.00 273.86 21 GLY D C 1
ATOM 8330 O O . GLY D 1 21 ? -44.458 -19.453 22.663 1.00 276.74 21 GLY D O 1
ATOM 8331 N N . LYS D 1 22 ? -43.920 -21.508 23.416 1.00 278.95 22 LYS D N 1
ATOM 8332 C CA . LYS D 1 22 ? -45.195 -21.635 24.113 1.00 284.45 22 LYS D CA 1
ATOM 8333 C C . LYS D 1 22 ? -45.053 -21.938 25.596 1.00 290.90 22 LYS D C 1
ATOM 8334 O O . LYS D 1 22 ? -46.047 -22.079 26.301 1.00 292.45 22 LYS D O 1
ATOM 8340 N N . ARG D 1 23 ? -43.814 -22.033 26.062 1.00 293.62 23 ARG D N 1
ATOM 8341 C CA . ARG D 1 23 ? -43.535 -22.050 27.493 1.00 297.20 23 ARG D CA 1
ATOM 8342 C C . ARG D 1 23 ? -42.443 -21.036 27.775 1.00 293.84 23 ARG D C 1
ATOM 8343 O O . ARG D 1 23 ? -41.501 -20.895 27.000 1.00 293.06 23 ARG D O 1
ATOM 8351 N N . LEU D 1 24 ? -42.583 -20.319 28.882 1.00 289.77 24 LEU D N 1
ATOM 8352 C CA . LEU D 1 24 ? -41.558 -19.398 29.335 1.00 279.80 24 LEU D CA 1
ATOM 8353 C C . LEU D 1 24 ? -41.042 -19.889 30.678 1.00 274.90 24 LEU D C 1
ATOM 8354 O O . LEU D 1 24 ? -41.832 -20.330 31.514 1.00 276.61 24 LEU D O 1
ATOM 8359 N N . ALA D 1 25 ? -39.729 -19.839 30.887 1.00 267.00 25 ALA D N 1
ATOM 8360 C CA . ALA D 1 25 ? -39.164 -20.210 32.182 1.00 261.55 25 ALA D CA 1
ATOM 8361 C C . ALA D 1 25 ? -38.450 -19.024 32.808 1.00 256.51 25 ALA D C 1
ATOM 8362 O O . ALA D 1 25 ? -37.657 -18.370 32.142 1.00 252.34 25 ALA D O 1
ATOM 8364 N N . THR D 1 26 ? -38.751 -18.739 34.076 1.00 260.37 26 THR D N 1
ATOM 8365 C CA . THR D 1 26 ? -38.173 -17.586 34.771 1.00 259.07 26 THR D CA 1
ATOM 8366 C C . THR D 1 26 ? -37.563 -18.010 36.097 1.00 257.22 26 THR D C 1
ATOM 8367 O O . THR D 1 26 ? -38.058 -18.930 36.741 1.00 259.28 26 THR D O 1
ATOM 8371 N N . CYS D 1 27 ? -36.513 -17.315 36.521 1.00 248.08 27 CYS D N 1
ATOM 8372 C CA . CYS D 1 27 ? -35.785 -17.712 37.721 1.00 239.16 27 CYS D CA 1
ATOM 8373 C C . CYS D 1 27 ? -35.305 -16.515 38.531 1.00 233.95 27 CYS D C 1
ATOM 8374 O O . CYS D 1 27 ? -34.964 -15.470 37.984 1.00 236.73 27 CYS D O 1
ATOM 8377 N N . SER D 1 28 ? -35.238 -16.691 39.844 1.00 229.51 28 SER D N 1
ATOM 8378 C CA . SER D 1 28 ? -35.116 -15.550 40.749 1.00 227.45 28 SER D CA 1
ATOM 8379 C C . SER D 1 28 ? -34.201 -15.784 41.960 1.00 245.11 28 SER D C 1
ATOM 8380 O O . SER D 1 28 ? -33.897 -16.918 42.323 1.00 253.12 28 SER D O 1
ATOM 8383 N N . SER D 1 29 ? -33.768 -14.692 42.578 1.00 249.49 29 SER D N 1
ATOM 8384 C CA . SER D 1 29 ? -33.141 -14.751 43.898 1.00 251.81 29 SER D CA 1
ATOM 8385 C C . SER D 1 29 ? -34.045 -15.403 44.955 1.00 249.33 29 SER D C 1
ATOM 8386 O O . SER D 1 29 ? -33.583 -15.756 46.034 1.00 248.99 29 SER D O 1
ATOM 8389 N N . ASP D 1 30 ? -35.327 -15.568 44.650 1.00 246.18 30 ASP D N 1
ATOM 8390 C CA . ASP D 1 30 ? -36.227 -16.225 45.588 1.00 246.63 30 ASP D CA 1
ATOM 8391 C C . ASP D 1 30 ? -36.070 -17.741 45.585 1.00 241.29 30 ASP D C 1
ATOM 8392 O O . ASP D 1 30 ? -36.866 -18.445 46.192 1.00 241.10 30 ASP D O 1
ATOM 8397 N N . LYS D 1 31 ? -35.052 -18.228 44.878 1.00 240.80 31 LYS D N 1
ATOM 8398 C CA . LYS D 1 31 ? -34.707 -19.655 44.833 1.00 245.07 31 LYS D CA 1
ATOM 8399 C C . LYS D 1 31 ? -35.653 -20.541 44.015 1.00 259.67 31 LYS D C 1
ATOM 8400 O O . LYS D 1 31 ? -35.613 -21.757 44.140 1.00 263.83 31 LYS D O 1
ATOM 8406 N N . THR D 1 32 ? -36.510 -19.952 43.193 1.00 266.76 32 THR D N 1
ATOM 8407 C CA . THR D 1 32 ? -37.501 -20.749 42.473 1.00 272.39 32 THR D CA 1
ATOM 8408 C C . THR D 1 32 ? -37.403 -20.569 40.970 1.00 272.51 32 THR D C 1
ATOM 8409 O O . THR D 1 32 ? -36.894 -19.553 40.484 1.00 273.81 32 THR D O 1
ATOM 8413 N N . ILE D 1 33 ? -37.886 -21.566 40.235 1.00 271.26 33 ILE D N 1
ATOM 8414 C CA . ILE D 1 33 ? -38.113 -21.420 38.803 1.00 266.54 33 ILE D CA 1
ATOM 8415 C C . ILE D 1 33 ? -39.621 -21.353 38.612 1.00 267.89 33 ILE D C 1
ATOM 8416 O O . ILE D 1 33 ? -40.370 -22.050 39.299 1.00 267.49 33 ILE D O 1
ATOM 8421 N N . LYS D 1 34 ? -40.076 -20.525 37.685 1.00 270.24 34 LYS D N 1
ATOM 8422 C CA . LYS D 1 34 ? -41.480 -20.556 37.298 1.00 278.49 34 LYS D CA 1
ATOM 8423 C C . LYS D 1 34 ? -41.670 -20.891 35.816 1.00 289.12 34 LYS D C 1
ATOM 8424 O O . LYS D 1 34 ? -40.929 -20.402 34.956 1.00 291.66 34 LYS D O 1
ATOM 8430 N N . ILE D 1 35 ? -42.639 -21.757 35.530 1.00 297.10 35 ILE D N 1
ATOM 8431 C CA . ILE D 1 35 ? -42.970 -22.104 34.150 1.00 300.57 35 ILE D CA 1
ATOM 8432 C C . ILE D 1 35 ? -44.319 -21.514 33.741 1.00 305.87 35 ILE D C 1
ATOM 8433 O O . ILE D 1 35 ? -45.365 -21.906 34.274 1.00 305.37 35 ILE D O 1
ATOM 8438 N N . PHE D 1 36 ? -44.290 -20.589 32.786 1.00 310.72 36 PHE D N 1
ATOM 8439 C CA . PHE D 1 36 ? -45.512 -19.982 32.259 1.00 320.22 36 PHE D CA 1
ATOM 8440 C C . PHE D 1 36 ? -45.911 -20.582 30.916 1.00 326.00 36 PHE D C 1
ATOM 8441 O O . PHE D 1 36 ? -45.072 -20.833 30.053 1.00 325.86 36 PHE D O 1
ATOM 8449 N N . GLU D 1 37 ? -47.201 -20.801 30.726 1.00 329.50 37 GLU D N 1
ATOM 8450 C CA . GLU D 1 37 ? -47.696 -21.167 29.412 1.00 324.37 37 GLU D CA 1
ATOM 8451 C C . GLU D 1 37 ? -47.990 -19.905 28.621 1.00 312.43 37 GLU D C 1
ATOM 8452 O O . GLU D 1 37 ? -48.662 -19.006 29.110 1.00 315.39 37 GLU D O 1
ATOM 8458 N N . VAL D 1 38 ? -47.467 -19.838 27.403 1.00 294.83 38 VAL D N 1
ATOM 8459 C CA . VAL D 1 38 ? -47.777 -18.748 26.486 1.00 278.76 38 VAL D CA 1
ATOM 8460 C C . VAL D 1 38 ? -48.508 -19.278 25.259 1.00 264.27 38 VAL D C 1
ATOM 8461 O O . VAL D 1 38 ? -47.913 -19.924 24.405 1.00 260.28 38 VAL D O 1
ATOM 8465 N N . GLU D 1 39 ? -49.805 -19.024 25.176 1.00 256.61 39 GLU D N 1
ATOM 8466 C CA . GLU D 1 39 ? -50.578 -19.461 24.018 1.00 248.21 39 GLU D CA 1
ATOM 8467 C C . GLU D 1 39 ? -51.300 -18.262 23.414 1.00 244.14 39 GLU D C 1
ATOM 8468 O O . GLU D 1 39 ? -52.319 -17.809 23.933 1.00 247.40 39 GLU D O 1
ATOM 8470 N N . GLY D 1 40 ? -50.754 -17.735 22.325 1.00 235.38 40 GLY D N 1
ATOM 8471 C CA . GLY D 1 40 ? -51.278 -16.517 21.739 1.00 233.67 40 GLY D CA 1
ATOM 8472 C C . GLY D 1 40 ? -50.836 -15.299 22.529 1.00 238.10 40 GLY D C 1
ATOM 8473 O O . GLY D 1 40 ? -49.662 -15.164 22.871 1.00 231.88 40 GLY D O 1
ATOM 8474 N N . GLU D 1 41 ? -51.782 -14.414 22.831 1.00 252.24 41 GLU D N 1
ATOM 8475 C CA . GLU D 1 41 ? -51.487 -13.196 23.583 1.00 262.93 41 GLU D CA 1
ATOM 8476 C C . GLU D 1 41 ? -51.680 -13.408 25.089 1.00 276.88 41 GLU D C 1
ATOM 8477 O O . GLU D 1 41 ? -51.404 -12.521 25.897 1.00 277.56 41 GLU D O 1
ATOM 8479 N N . THR D 1 42 ? -52.139 -14.601 25.453 1.00 287.55 42 THR D N 1
ATOM 8480 C CA . THR D 1 42 ? -52.401 -14.949 26.848 1.00 296.38 42 THR D CA 1
ATOM 8481 C C . THR D 1 42 ? -51.248 -15.689 27.521 1.00 302.16 42 THR D C 1
ATOM 8482 O O . THR D 1 42 ? -50.352 -16.217 26.857 1.00 301.15 42 THR D O 1
ATOM 8486 N N . HIS D 1 43 ? -51.290 -15.742 28.847 1.00 306.24 43 HIS D N 1
ATOM 8487 C CA . HIS D 1 43 ? -50.291 -16.473 29.624 1.00 307.12 43 HIS D CA 1
ATOM 8488 C C . HIS D 1 43 ? -50.865 -16.923 30.957 1.00 317.68 43 HIS D C 1
ATOM 8489 O O . HIS D 1 43 ? -51.753 -16.277 31.499 1.00 319.25 43 HIS D O 1
ATOM 8496 N N . LYS D 1 44 ? -50.364 -18.032 31.486 1.00 327.72 44 LYS D N 1
ATOM 8497 C CA . LYS D 1 44 ? -50.735 -18.459 32.835 1.00 342.27 44 LYS D CA 1
ATOM 8498 C C . LYS D 1 44 ? -49.626 -19.244 33.509 1.00 343.51 44 LYS D C 1
ATOM 8499 O O . LYS D 1 44 ? -48.881 -19.968 32.855 1.00 343.47 44 LYS D O 1
ATOM 8505 N N . LEU D 1 45 ? -49.514 -19.087 34.824 1.00 342.43 45 LEU D N 1
ATOM 8506 C CA . LEU D 1 45 ? -48.541 -19.841 35.615 1.00 336.94 45 LEU D CA 1
ATOM 8507 C C . LEU D 1 45 ? -48.930 -21.312 35.651 1.00 336.44 45 LEU D C 1
ATOM 8508 O O . LEU D 1 45 ? -50.062 -21.654 35.974 1.00 339.46 45 LEU D O 1
ATOM 8513 N N . ILE D 1 46 ? -47.988 -22.181 35.312 1.00 330.74 46 ILE D N 1
ATOM 8514 C CA . ILE D 1 46 ? -48.243 -23.615 35.294 1.00 329.92 46 ILE D CA 1
ATOM 8515 C C . ILE D 1 46 ? -47.742 -24.266 36.578 1.00 328.03 46 ILE D C 1
ATOM 8516 O O . ILE D 1 46 ? -48.411 -25.122 37.161 1.00 329.52 46 ILE D O 1
ATOM 8521 N N . ASP D 1 47 ? -46.562 -23.853 37.019 1.00 324.72 47 ASP D N 1
ATOM 8522 C CA . ASP D 1 47 ? -45.928 -24.513 38.142 1.00 324.45 47 ASP D CA 1
ATOM 8523 C C . ASP D 1 47 ? -44.765 -23.686 38.638 1.00 322.76 47 ASP D C 1
ATOM 8524 O O . ASP D 1 47 ? -44.082 -23.030 37.852 1.00 322.96 47 ASP D O 1
ATOM 8529 N N . THR D 1 48 ? -44.548 -23.708 39.950 1.00 320.13 48 THR D N 1
ATOM 8530 C CA . THR D 1 48 ? -43.346 -23.120 40.525 1.00 310.00 48 THR D CA 1
ATOM 8531 C C . THR D 1 48 ? -42.431 -24.248 40.950 1.00 306.20 48 THR D C 1
ATOM 8532 O O . THR D 1 48 ? -42.871 -25.195 41.593 1.00 301.27 48 THR D O 1
ATOM 8536 N N . LEU D 1 49 ? -41.163 -24.165 40.570 1.00 307.62 49 LEU D N 1
ATOM 8537 C CA . LEU D 1 49 ? -40.221 -25.226 40.905 1.00 309.65 49 LEU D CA 1
ATOM 8538 C C . LEU D 1 49 ? -39.325 -24.811 42.071 1.00 305.66 49 LEU D C 1
ATOM 8539 O O . LEU D 1 49 ? -38.596 -23.826 41.982 1.00 308.03 49 LEU D O 1
ATOM 8544 N N . THR D 1 50 ? -39.406 -25.553 43.172 1.00 299.70 50 THR D N 1
ATOM 8545 C CA . THR D 1 50 ? -38.543 -25.315 44.329 1.00 291.15 50 THR D CA 1
ATOM 8546 C C . THR D 1 50 ? -37.534 -26.443 44.477 1.00 280.57 50 THR D C 1
ATOM 8547 O O . THR D 1 50 ? -37.799 -27.578 44.083 1.00 277.48 50 THR D O 1
ATOM 8551 N N . GLY D 1 51 ? -36.375 -26.127 45.043 1.00 274.18 51 GLY D N 1
ATOM 8552 C CA . GLY D 1 51 ? -35.309 -27.103 45.197 1.00 269.17 51 GLY D CA 1
ATOM 8553 C C . GLY D 1 51 ? -33.955 -26.475 45.471 1.00 262.35 51 GLY D C 1
ATOM 8554 O O . GLY D 1 51 ? -33.164 -26.991 46.260 1.00 258.02 51 GLY D O 1
ATOM 8555 N N . HIS D 1 52 ? -33.676 -25.359 44.814 1.00 258.07 52 HIS D N 1
ATOM 8556 C CA . HIS D 1 52 ? -32.416 -24.674 45.024 1.00 250.34 52 HIS D CA 1
ATOM 8557 C C . HIS D 1 52 ? -32.388 -24.011 46.392 1.00 243.40 52 HIS D C 1
ATOM 8558 O O . HIS D 1 52 ? -33.427 -23.793 47.007 1.00 238.71 52 HIS D O 1
ATOM 8565 N N . GLU D 1 53 ? -31.190 -23.697 46.863 1.00 240.94 53 GLU D N 1
ATOM 8566 C CA . GLU D 1 53 ? -30.996 -23.207 48.220 1.00 247.45 53 GLU D CA 1
ATOM 8567 C C . GLU D 1 53 ? -30.282 -21.877 48.179 1.00 242.27 53 GLU D C 1
ATOM 8568 O O . GLU D 1 53 ? -29.730 -21.424 49.183 1.00 240.62 53 GLU D O 1
ATOM 8574 N N . GLY D 1 54 ? -30.288 -21.265 47.002 1.00 239.66 54 GLY D N 1
ATOM 8575 C CA . GLY D 1 54 ? -29.779 -19.920 46.822 1.00 241.25 54 GLY D CA 1
ATOM 8576 C C . GLY D 1 54 ? -30.383 -19.368 45.547 1.00 244.16 54 GLY D C 1
ATOM 8577 O O . GLY D 1 54 ? -31.117 -20.077 44.865 1.00 246.43 54 GLY D O 1
ATOM 8578 N N . PRO D 1 55 ? -30.079 -18.108 45.210 1.00 242.86 55 PRO D N 1
ATOM 8579 C CA . PRO D 1 55 ? -30.607 -17.559 43.962 1.00 240.72 55 PRO D CA 1
ATOM 8580 C C . PRO D 1 55 ? -30.333 -18.470 42.768 1.00 241.97 55 PRO D C 1
ATOM 8581 O O . PRO D 1 55 ? -29.247 -19.033 42.664 1.00 240.33 55 PRO D O 1
ATOM 8585 N N . VAL D 1 56 ? -31.322 -18.613 41.891 1.00 244.54 56 VAL D N 1
ATOM 8586 C CA . VAL D 1 56 ? -31.160 -19.315 40.619 1.00 235.84 56 VAL D CA 1
ATOM 8587 C C . VAL D 1 56 ? -30.766 -18.320 39.522 1.00 223.57 56 VAL D C 1
ATOM 8588 O O . VAL D 1 56 ? -31.484 -17.353 39.256 1.00 218.96 56 VAL D O 1
ATOM 8592 N N . TRP D 1 57 ? -29.626 -18.559 38.887 1.00 217.83 57 TRP D N 1
ATOM 8593 C CA . TRP D 1 57 ? -29.027 -17.564 38.000 1.00 207.80 57 TRP D CA 1
ATOM 8594 C C . TRP D 1 57 ? -29.470 -17.686 36.544 1.00 190.60 57 TRP D C 1
ATOM 8595 O O . TRP D 1 57 ? -29.663 -16.673 35.868 1.00 184.71 57 TRP D O 1
ATOM 8606 N N . ARG D 1 58 ? -29.597 -18.916 36.051 1.00 186.50 58 ARG D N 1
ATOM 8607 C CA . ARG D 1 58 ? -29.864 -19.134 34.637 1.00 181.22 58 ARG D CA 1
ATOM 8608 C C . ARG D 1 58 ? -30.665 -20.401 34.433 1.00 185.30 58 ARG D C 1
ATOM 8609 O O . ARG D 1 58 ? -30.645 -21.281 35.283 1.00 192.63 58 ARG D O 1
ATOM 8617 N N . VAL D 1 59 ? -31.372 -20.477 33.306 1.00 184.22 59 VAL D N 1
ATOM 8618 C CA . VAL D 1 59 ? -32.036 -21.703 32.867 1.00 183.11 59 VAL D CA 1
ATOM 8619 C C . VAL D 1 59 ? -31.806 -21.903 31.371 1.00 180.31 59 VAL D C 1
ATOM 8620 O O . VAL D 1 59 ? -31.497 -20.954 30.646 1.00 179.64 59 VAL D O 1
ATOM 8624 N N . ASP D 1 60 ? -31.972 -23.136 30.907 1.00 182.34 60 ASP D N 1
ATOM 8625 C CA . ASP D 1 60 ? -31.807 -23.440 29.494 1.00 188.79 60 ASP D CA 1
ATOM 8626 C C . ASP D 1 60 ? -32.690 -24.607 29.091 1.00 195.66 60 ASP D C 1
ATOM 8627 O O . ASP D 1 60 ? -32.768 -25.600 29.809 1.00 194.83 60 ASP D O 1
ATOM 8632 N N . TRP D 1 61 ? -33.365 -24.480 27.952 1.00 203.02 61 TRP D N 1
ATOM 8633 C CA . TRP D 1 61 ? -34.233 -25.542 27.465 1.00 218.11 61 TRP D CA 1
ATOM 8634 C C . TRP D 1 61 ? -33.452 -26.501 26.608 1.00 219.46 61 TRP D C 1
ATOM 8635 O O . TRP D 1 61 ? -32.591 -26.099 25.824 1.00 222.27 61 TRP D O 1
ATOM 8646 N N . ALA D 1 62 ? -33.762 -27.780 26.760 1.00 217.47 62 ALA D N 1
ATOM 8647 C CA . ALA D 1 62 ? -33.202 -28.813 25.907 1.00 213.54 62 ALA D CA 1
ATOM 8648 C C . ALA D 1 62 ? -34.011 -28.910 24.611 1.00 213.93 62 ALA D C 1
ATOM 8649 O O . ALA D 1 62 ? -35.178 -28.536 24.568 1.00 214.38 62 ALA D O 1
ATOM 8651 N N . HIS D 1 63 ? -33.380 -29.414 23.558 1.00 216.61 63 HIS D N 1
ATOM 8652 C CA . HIS D 1 63 ? -34.016 -29.550 22.254 1.00 222.72 63 HIS D CA 1
ATOM 8653 C C . HIS D 1 63 ? -35.273 -30.423 22.340 1.00 228.35 63 HIS D C 1
ATOM 8654 O O . HIS D 1 63 ? -35.276 -31.474 22.990 1.00 225.75 63 HIS D O 1
ATOM 8661 N N . PRO D 1 64 ? -36.353 -29.992 21.679 1.00 240.70 64 PRO D N 1
ATOM 8662 C CA . PRO D 1 64 ? -37.667 -30.631 21.827 1.00 250.89 64 PRO D CA 1
ATOM 8663 C C . PRO D 1 64 ? -37.690 -32.140 21.547 1.00 254.81 64 PRO D C 1
ATOM 8664 O O . PRO D 1 64 ? -38.555 -32.832 22.087 1.00 256.87 64 PRO D O 1
ATOM 8668 N N . LYS D 1 65 ? -36.775 -32.649 20.728 1.00 259.87 65 LYS D N 1
ATOM 8669 C CA . LYS D 1 65 ? -36.807 -34.075 20.426 1.00 269.53 65 LYS D CA 1
ATOM 8670 C C . LYS D 1 65 ? -36.488 -34.926 21.652 1.00 270.07 65 LYS D C 1
ATOM 8671 O O . LYS D 1 65 ? -36.834 -36.101 21.703 1.00 271.80 65 LYS D O 1
ATOM 8677 N N . PHE D 1 66 ? -35.851 -34.317 22.645 1.00 268.83 66 PHE D N 1
ATOM 8678 C CA . PHE D 1 66 ? -35.575 -35.001 23.899 1.00 272.43 66 PHE D CA 1
ATOM 8679 C C . PHE D 1 66 ? -36.775 -34.891 24.833 1.00 281.92 66 PHE D C 1
ATOM 8680 O O . PHE D 1 66 ? -36.771 -35.452 25.929 1.00 281.34 66 PHE D O 1
ATOM 8688 N N . GLY D 1 67 ? -37.805 -34.177 24.383 1.00 291.81 67 GLY D N 1
ATOM 8689 C CA . GLY D 1 67 ? -38.972 -33.909 25.205 1.00 302.69 67 GLY D CA 1
ATOM 8690 C C . GLY D 1 67 ? -38.953 -32.505 25.792 1.00 307.25 67 GLY D C 1
ATOM 8691 O O . GLY D 1 67 ? -38.212 -31.639 25.337 1.00 309.70 67 GLY D O 1
ATOM 8692 N N . THR D 1 68 ? -39.769 -32.274 26.814 1.00 306.97 68 THR D N 1
ATOM 8693 C CA . THR D 1 68 ? -39.889 -30.949 27.409 1.00 302.06 68 THR D CA 1
ATOM 8694 C C . THR D 1 68 ? -39.051 -30.862 28.690 1.00 291.91 68 THR D C 1
ATOM 8695 O O . THR D 1 68 ? -39.524 -31.183 29.782 1.00 298.38 68 THR D O 1
ATOM 8699 N N . ILE D 1 69 ? -37.808 -30.417 28.550 1.00 273.42 69 ILE D N 1
ATOM 8700 C CA . ILE D 1 69 ? -36.819 -30.518 29.619 1.00 257.35 69 ILE D CA 1
ATOM 8701 C C . ILE D 1 69 ? -36.090 -29.215 29.888 1.00 255.53 69 ILE D C 1
ATOM 8702 O O . ILE D 1 69 ? -35.574 -28.582 28.973 1.00 254.85 69 ILE D O 1
ATOM 8707 N N . LEU D 1 70 ? -36.027 -28.824 31.153 1.00 254.40 70 LEU D N 1
ATOM 8708 C CA . LEU D 1 70 ? -35.334 -27.598 31.532 1.00 247.15 70 LEU D CA 1
ATOM 8709 C C . LEU D 1 70 ? -34.142 -27.890 32.431 1.00 233.87 70 LEU D C 1
ATOM 8710 O O . LEU D 1 70 ? -34.158 -28.838 33.210 1.00 236.82 70 LEU D O 1
ATOM 8715 N N . ALA D 1 71 ? -33.109 -27.067 32.327 1.00 217.10 71 ALA D N 1
ATOM 8716 C CA . ALA D 1 71 ? -32.005 -27.146 33.269 1.00 200.19 71 ALA D CA 1
ATOM 8717 C C . ALA D 1 71 ? -31.850 -25.825 34.013 1.00 195.51 71 ALA D C 1
ATOM 8718 O O . ALA D 1 71 ? -31.978 -24.755 33.416 1.00 191.82 71 ALA D O 1
ATOM 8720 N N . SER D 1 72 ? -31.569 -25.901 35.310 1.00 210.71 72 SER D N 1
ATOM 8721 C CA . SER D 1 72 ? -31.317 -24.703 36.114 1.00 213.02 72 SER D CA 1
ATOM 8722 C C . SER D 1 72 ? -30.008 -24.787 36.904 1.00 207.05 72 SER D C 1
ATOM 8723 O O . SER D 1 72 ? -29.579 -25.860 37.328 1.00 194.62 72 SER D O 1
ATOM 8726 N N . CYS D 1 73 ? -29.367 -23.645 37.090 1.00 209.67 73 CYS D N 1
ATOM 8727 C CA . CYS D 1 73 ? -28.162 -23.573 37.910 1.00 214.29 73 CYS D CA 1
ATOM 8728 C C . CYS D 1 73 ? -28.309 -22.495 38.985 1.00 221.52 73 CYS D C 1
ATOM 8729 O O . CYS D 1 73 ? -29.103 -21.564 38.838 1.00 224.45 73 CYS D O 1
ATOM 8732 N N . SER D 1 74 ? -27.541 -22.622 40.061 1.00 231.56 74 SER D N 1
ATOM 8733 C CA . SER D 1 74 ? -27.740 -21.785 41.238 1.00 241.42 74 SER D CA 1
ATOM 8734 C C . SER D 1 74 ? -26.483 -21.518 42.068 1.00 244.70 74 SER D C 1
ATOM 8735 O O . SER D 1 74 ? -25.519 -22.279 42.063 1.00 248.83 74 SER D O 1
ATOM 8738 N N . TYR D 1 75 ? -26.532 -20.412 42.789 1.00 240.67 75 TYR D N 1
ATOM 8739 C CA . TYR D 1 75 ? -25.564 -20.076 43.820 1.00 243.92 75 TYR D CA 1
ATOM 8740 C C . TYR D 1 75 ? -25.247 -21.268 44.756 1.00 248.41 75 TYR D C 1
ATOM 8741 O O . TYR D 1 75 ? -24.123 -21.408 45.240 1.00 246.44 75 TYR D O 1
ATOM 8750 N N . ASP D 1 76 ? -26.233 -22.129 44.999 1.00 250.11 76 ASP D N 1
ATOM 8751 C CA . ASP D 1 76 ? -26.064 -23.281 45.892 1.00 250.42 76 ASP D CA 1
ATOM 8752 C C . ASP D 1 76 ? -25.120 -24.347 45.320 1.00 244.15 76 ASP D C 1
ATOM 8753 O O . ASP D 1 76 ? -24.888 -25.388 45.943 1.00 247.03 76 ASP D O 1
ATOM 8758 N N . GLY D 1 77 ? -24.606 -24.097 44.121 1.00 236.47 77 GLY D N 1
ATOM 8759 C CA . GLY D 1 77 ? -23.635 -24.986 43.517 1.00 232.69 77 GLY D CA 1
ATOM 8760 C C . GLY D 1 77 ? -24.240 -26.183 42.808 1.00 233.32 77 GLY D C 1
ATOM 8761 O O . GLY D 1 77 ? -23.511 -27.059 42.347 1.00 234.60 77 GLY D O 1
ATOM 8762 N N . LYS D 1 78 ? -25.567 -26.221 42.707 1.00 230.60 78 LYS D N 1
ATOM 8763 C CA . LYS D 1 78 ? -26.229 -27.341 42.043 1.00 221.99 78 LYS D CA 1
ATOM 8764 C C . LYS D 1 78 ? -26.800 -26.993 40.674 1.00 214.52 78 LYS D C 1
ATOM 8765 O O . LYS D 1 78 ? -27.100 -25.841 40.381 1.00 207.10 78 LYS D O 1
ATOM 8771 N N . VAL D 1 79 ? -26.922 -28.012 39.836 1.00 215.65 79 VAL D N 1
ATOM 8772 C CA . VAL D 1 79 ? -27.675 -27.913 38.603 1.00 215.08 79 VAL D CA 1
ATOM 8773 C C . VAL D 1 79 ? -28.872 -28.844 38.740 1.00 228.79 79 VAL D C 1
ATOM 8774 O O . VAL D 1 79 ? -28.714 -30.022 39.060 1.00 235.52 79 VAL D O 1
ATOM 8778 N N . LEU D 1 80 ? -30.074 -28.321 38.527 1.00 231.57 80 LEU D N 1
ATOM 8779 C CA . LEU D 1 80 ? -31.255 -29.168 38.594 1.00 231.44 80 LEU D CA 1
ATOM 8780 C C . LEU D 1 80 ? -31.866 -29.314 37.213 1.00 234.35 80 LEU D C 1
ATOM 8781 O O . LEU D 1 80 ? -31.831 -28.386 36.410 1.00 234.41 80 LEU D O 1
ATOM 8786 N N . ILE D 1 81 ? -32.412 -30.492 36.946 1.00 236.02 81 ILE D N 1
ATOM 8787 C CA . ILE D 1 81 ? -32.999 -30.810 35.655 1.00 235.24 81 ILE D CA 1
ATOM 8788 C C . ILE D 1 81 ? -34.457 -31.216 35.819 1.00 247.06 81 ILE D C 1
ATOM 8789 O O . ILE D 1 81 ? -34.781 -32.139 36.570 1.00 249.57 81 ILE D O 1
ATOM 8794 N N . TRP D 1 82 ? -35.336 -30.528 35.100 1.00 259.46 82 TRP D N 1
ATOM 8795 C CA . TRP D 1 82 ? -36.769 -30.719 35.271 1.00 277.28 82 TRP D CA 1
ATOM 8796 C C . TRP D 1 82 ? -37.445 -31.166 33.983 1.00 284.35 82 TRP D C 1
ATOM 8797 O O . TRP D 1 82 ? -37.074 -30.736 32.898 1.00 287.93 82 TRP D O 1
ATOM 8808 N N . LYS D 1 83 ? -38.447 -32.026 34.111 1.00 287.27 83 LYS D N 1
ATOM 8809 C CA . LYS D 1 83 ? -39.156 -32.557 32.955 1.00 289.67 83 LYS D CA 1
ATOM 8810 C C . LYS D 1 83 ? -40.664 -32.356 33.087 1.00 296.93 83 LYS D C 1
ATOM 8811 O O . LYS D 1 83 ? -41.209 -32.414 34.184 1.00 292.07 83 LYS D O 1
ATOM 8817 N N . GLU D 1 84 ? -41.340 -32.121 31.968 1.00 311.04 84 GLU D N 1
ATOM 8818 C CA . GLU D 1 84 ? -42.798 -32.024 31.973 1.00 329.41 84 GLU D CA 1
ATOM 8819 C C . GLU D 1 84 ? -43.374 -33.299 31.394 1.00 338.77 84 GLU D C 1
ATOM 8820 O O . GLU D 1 84 ? -43.045 -33.674 30.274 1.00 339.05 84 GLU D O 1
ATOM 8826 N N . GLU D 1 85 ? -44.214 -33.981 32.163 1.00 347.14 85 GLU D N 1
ATOM 8827 C CA . GLU D 1 85 ? -44.885 -35.171 31.665 1.00 352.74 85 GLU D CA 1
ATOM 8828 C C . GLU D 1 85 ? -46.378 -35.054 31.932 1.00 360.63 85 GLU D C 1
ATOM 8829 O O . GLU D 1 85 ? -46.789 -34.725 33.047 1.00 363.27 85 GLU D O 1
ATOM 8835 N N . ASN D 1 86 ? -47.184 -35.312 30.905 1.00 364.15 86 ASN D N 1
ATOM 8836 C CA . ASN D 1 86 ? -48.634 -35.185 31.013 1.00 371.15 86 ASN D CA 1
ATOM 8837 C C . ASN D 1 86 ? -49.077 -33.901 31.711 1.00 376.41 86 ASN D C 1
ATOM 8838 O O . ASN D 1 86 ? -49.950 -33.922 32.580 1.00 380.61 86 ASN D O 1
ATOM 8843 N N . GLY D 1 87 ? -48.460 -32.786 31.332 1.00 378.74 87 GLY D N 1
ATOM 8844 C CA . GLY D 1 87 ? -48.880 -31.482 31.805 1.00 383.94 87 GLY D CA 1
ATOM 8845 C C . GLY D 1 87 ? -48.230 -31.013 33.091 1.00 387.43 87 GLY D C 1
ATOM 8846 O O . GLY D 1 87 ? -48.180 -29.812 33.349 1.00 389.52 87 GLY D O 1
ATOM 8847 N N . ARG D 1 88 ? -47.737 -31.952 33.899 1.00 386.92 88 ARG D N 1
ATOM 8848 C CA . ARG D 1 88 ? -47.165 -31.625 35.210 1.00 384.70 88 ARG D CA 1
ATOM 8849 C C . ARG D 1 88 ? -45.634 -31.661 35.253 1.00 376.21 88 ARG D C 1
ATOM 8850 O O . ARG D 1 88 ? -45.003 -32.493 34.597 1.00 376.26 88 ARG D O 1
ATOM 8858 N N . TRP D 1 89 ? -45.048 -30.763 36.041 1.00 366.43 89 TRP D N 1
ATOM 8859 C CA . TRP D 1 89 ? -43.596 -30.699 36.181 1.00 352.26 89 TRP D CA 1
ATOM 8860 C C . TRP D 1 89 ? -43.056 -31.480 37.378 1.00 341.42 89 TRP D C 1
ATOM 8861 O O . TRP D 1 89 ? -43.769 -31.729 38.353 1.00 344.62 89 TRP D O 1
ATOM 8872 N N . SER D 1 90 ? -41.787 -31.868 37.287 1.00 325.97 90 SER D N 1
ATOM 8873 C CA . SER D 1 90 ? -41.096 -32.495 38.407 1.00 313.36 90 SER D CA 1
ATOM 8874 C C . SER D 1 90 ? -39.593 -32.523 38.175 1.00 305.55 90 SER D C 1
ATOM 8875 O O . SER D 1 90 ? -39.109 -32.260 37.078 1.00 310.07 90 SER D O 1
ATOM 8878 N N . GLN D 1 91 ? -38.861 -32.833 39.232 1.00 290.93 91 GLN D N 1
ATOM 8879 C CA . GLN D 1 91 ? -37.412 -32.898 39.173 1.00 274.56 91 GLN D CA 1
ATOM 8880 C C . GLN D 1 91 ? -36.987 -34.309 38.790 1.00 278.38 91 GLN D C 1
ATOM 8881 O O . GLN D 1 91 ? -37.492 -35.284 39.344 1.00 286.11 91 GLN D O 1
ATOM 8887 N N . ILE D 1 92 ? -36.065 -34.423 37.840 1.00 278.87 92 ILE D N 1
ATOM 8888 C CA . ILE D 1 92 ? -35.639 -35.744 37.374 1.00 285.69 92 ILE D CA 1
ATOM 8889 C C . ILE D 1 92 ? -34.153 -36.015 37.552 1.00 283.19 92 ILE D C 1
ATOM 8890 O O . ILE D 1 92 ? -33.719 -37.158 37.413 1.00 283.33 92 ILE D O 1
ATOM 8895 N N . ALA D 1 93 ? -33.377 -34.978 37.841 1.00 279.40 93 ALA D N 1
ATOM 8896 C CA . ALA D 1 93 ? -31.940 -35.157 37.964 1.00 274.79 93 ALA D CA 1
ATOM 8897 C C . ALA D 1 93 ? -31.267 -34.045 38.757 1.00 263.86 93 ALA D C 1
ATOM 8898 O O . ALA D 1 93 ? -31.758 -32.921 38.807 1.00 263.29 93 ALA D O 1
ATOM 8900 N N . VAL D 1 94 ? -30.141 -34.376 39.381 1.00 235.54 94 VAL D N 1
ATOM 8901 C CA . VAL D 1 94 ? -29.339 -33.400 40.103 1.00 221.12 94 VAL D CA 1
ATOM 8902 C C . VAL D 1 94 ? -27.875 -33.560 39.734 1.00 197.90 94 VAL D C 1
ATOM 8903 O O . VAL D 1 94 ? -27.331 -34.652 39.792 1.00 180.45 94 VAL D O 1
ATOM 8907 N N . HIS D 1 95 ? -27.248 -32.463 39.341 1.00 204.09 95 HIS D N 1
ATOM 8908 C CA . HIS D 1 95 ? -25.822 -32.432 39.075 1.00 209.06 95 HIS D CA 1
ATOM 8909 C C . HIS D 1 95 ? -25.179 -31.592 40.179 1.00 199.86 95 HIS D C 1
ATOM 8910 O O . HIS D 1 95 ? -25.267 -30.360 40.170 1.00 196.86 95 HIS D O 1
ATOM 8917 N N . ALA D 1 96 ? -24.546 -32.256 41.140 1.00 198.65 96 ALA D N 1
ATOM 8918 C CA . ALA D 1 96 ? -23.988 -31.555 42.294 1.00 198.86 96 ALA D CA 1
ATOM 8919 C C . ALA D 1 96 ? -22.518 -31.892 42.521 1.00 198.84 96 ALA D C 1
ATOM 8920 O O . ALA D 1 96 ? -22.184 -32.694 43.393 1.00 191.84 96 ALA D O 1
ATOM 8922 N N . VAL D 1 97 ? -21.640 -31.279 41.734 1.00 198.36 97 VAL D N 1
ATOM 8923 C CA . VAL D 1 97 ? -20.219 -31.592 41.804 1.00 199.58 97 VAL D CA 1
ATOM 8924 C C . VAL D 1 97 ? -19.361 -30.392 42.192 1.00 200.28 97 VAL D C 1
ATOM 8925 O O . VAL D 1 97 ? -18.221 -30.561 42.634 1.00 194.97 97 VAL D O 1
ATOM 8929 N N . HIS D 1 98 ? -19.895 -29.187 42.018 1.00 208.61 98 HIS D N 1
ATOM 8930 C CA . HIS D 1 98 ? -19.086 -27.978 42.205 1.00 218.86 98 HIS D CA 1
ATOM 8931 C C . HIS D 1 98 ? -19.162 -27.458 43.635 1.00 233.62 98 HIS D C 1
ATOM 8932 O O . HIS D 1 98 ? -20.177 -27.634 44.302 1.00 240.31 98 HIS D O 1
ATOM 8939 N N . SER D 1 99 ? -18.089 -26.823 44.104 1.00 238.00 99 SER D N 1
ATOM 8940 C CA . SER D 1 99 ? -18.035 -26.375 45.499 1.00 240.87 99 SER D CA 1
ATOM 8941 C C . SER D 1 99 ? -18.260 -24.874 45.657 1.00 229.53 99 SER D C 1
ATOM 8942 O O . SER D 1 99 ? -17.933 -24.290 46.681 1.00 222.52 99 SER D O 1
ATOM 8945 N N . ALA D 1 100 ? -18.829 -24.256 44.633 1.00 228.80 100 ALA D N 1
ATOM 8946 C CA . ALA D 1 100 ? -19.230 -22.856 44.709 1.00 228.50 100 ALA D CA 1
ATOM 8947 C C . ALA D 1 100 ? -20.269 -22.615 43.643 1.00 220.58 100 ALA D C 1
ATOM 8948 O O . ALA D 1 100 ? -20.611 -23.532 42.900 1.00 215.85 100 ALA D O 1
ATOM 8950 N N . SER D 1 101 ? -20.760 -21.386 43.561 1.00 220.27 101 SER D N 1
ATOM 8951 C CA . SER D 1 101 ? -21.851 -21.073 42.652 1.00 220.72 101 SER D CA 1
ATOM 8952 C C . SER D 1 101 ? -21.667 -21.632 41.251 1.00 218.08 101 SER D C 1
ATOM 8953 O O . SER D 1 101 ? -20.574 -21.566 40.687 1.00 216.44 101 SER D O 1
ATOM 8956 N N . VAL D 1 102 ? -22.753 -22.161 40.697 1.00 215.48 102 VAL D N 1
ATOM 8957 C CA . VAL D 1 102 ? -22.807 -22.531 39.292 1.00 211.27 102 VAL D CA 1
ATOM 8958 C C . VAL D 1 102 ? -23.441 -21.401 38.488 1.00 207.16 102 VAL D C 1
ATOM 8959 O O . VAL D 1 102 ? -24.631 -21.114 38.623 1.00 207.91 102 VAL D O 1
ATOM 8963 N N . ASN D 1 103 ? -22.639 -20.778 37.632 1.00 202.90 103 ASN D N 1
ATOM 8964 C CA . ASN D 1 103 ? -23.018 -19.530 36.984 1.00 199.98 103 ASN D CA 1
ATOM 8965 C C . ASN D 1 103 ? -23.730 -19.658 35.643 1.00 196.19 103 ASN D C 1
ATOM 8966 O O . ASN D 1 103 ? -24.473 -18.762 35.248 1.00 194.12 103 ASN D O 1
ATOM 8971 N N . SER D 1 104 ? -23.514 -20.765 34.945 1.00 197.83 104 SER D N 1
ATOM 8972 C CA . SER D 1 104 ? -24.208 -20.985 33.681 1.00 199.27 104 SER D CA 1
ATOM 8973 C C . SER D 1 104 ? -24.387 -22.463 33.399 1.00 203.45 104 SER D C 1
ATOM 8974 O O . SER D 1 104 ? -23.584 -23.295 33.809 1.00 199.90 104 SER D O 1
ATOM 8977 N N . VAL D 1 105 ? -25.461 -22.784 32.698 1.00 206.53 105 VAL D N 1
ATOM 8978 C CA . VAL D 1 105 ? -25.727 -24.149 32.289 1.00 203.24 105 VAL D CA 1
ATOM 8979 C C . VAL D 1 105 ? -26.259 -24.062 30.869 1.00 194.29 105 VAL D C 1
ATOM 8980 O O . VAL D 1 105 ? -27.037 -23.165 30.554 1.00 191.44 105 VAL D O 1
ATOM 8984 N N . GLN D 1 106 ? -25.823 -24.954 29.991 1.00 190.61 106 GLN D N 1
ATOM 8985 C CA . GLN D 1 106 ? -26.283 -24.878 28.606 1.00 180.68 106 GLN D CA 1
ATOM 8986 C C . GLN D 1 106 ? -26.304 -26.228 27.943 1.00 186.40 106 GLN D C 1
ATOM 8987 O O . GLN D 1 106 ? -25.303 -26.942 27.965 1.00 183.10 106 GLN D O 1
ATOM 8993 N N . TRP D 1 107 ? -27.439 -26.577 27.350 1.00 198.08 107 TRP D N 1
ATOM 8994 C CA . TRP D 1 107 ? -27.538 -27.816 26.580 1.00 203.52 107 TRP D CA 1
ATOM 8995 C C . TRP D 1 107 ? -26.688 -27.786 25.306 1.00 190.84 107 TRP D C 1
ATOM 8996 O O . TRP D 1 107 ? -26.627 -26.773 24.618 1.00 192.35 107 TRP D O 1
ATOM 9007 N N . ALA D 1 108 ? -26.036 -28.908 25.005 1.00 181.01 108 ALA D N 1
ATOM 9008 C CA . ALA D 1 108 ? -25.191 -29.036 23.822 1.00 175.84 108 ALA D CA 1
ATOM 9009 C C . ALA D 1 108 ? -26.026 -29.223 22.565 1.00 177.83 108 ALA D C 1
ATOM 9010 O O . ALA D 1 108 ? -27.198 -29.578 22.653 1.00 182.78 108 ALA D O 1
ATOM 9012 N N . PRO D 1 109 ? -25.412 -28.995 21.387 1.00 172.60 109 PRO D N 1
ATOM 9013 C CA . PRO D 1 109 ? -26.029 -29.318 20.094 1.00 173.95 109 PRO D CA 1
ATOM 9014 C C . PRO D 1 109 ? -26.663 -30.693 20.152 1.00 176.38 109 PRO D C 1
ATOM 9015 O O . PRO D 1 109 ? -26.068 -31.614 20.700 1.00 164.71 109 PRO D O 1
ATOM 9019 N N . HIS D 1 110 ? -27.849 -30.843 19.591 1.00 188.34 110 HIS D N 1
ATOM 9020 C CA . HIS D 1 110 ? -28.580 -32.084 19.764 1.00 197.32 110 HIS D CA 1
ATOM 9021 C C . HIS D 1 110 ? -27.860 -33.287 19.145 1.00 200.94 110 HIS D C 1
ATOM 9022 O O . HIS D 1 110 ? -28.174 -34.439 19.444 1.00 196.25 110 HIS D O 1
ATOM 9029 N N . GLU D 1 111 ? -26.877 -33.012 18.297 1.00 206.42 111 GLU D N 1
ATOM 9030 C CA . GLU D 1 111 ? -26.053 -34.068 17.721 1.00 206.03 111 GLU D CA 1
ATOM 9031 C C . GLU D 1 111 ? -25.334 -34.906 18.789 1.00 211.44 111 GLU D C 1
ATOM 9032 O O . GLU D 1 111 ? -25.111 -36.098 18.594 1.00 219.78 111 GLU D O 1
ATOM 9038 N N . TYR D 1 112 ? -24.990 -34.287 19.918 1.00 203.95 112 TYR D N 1
ATOM 9039 C CA . TYR D 1 112 ? -24.279 -34.982 20.986 1.00 200.40 112 TYR D CA 1
ATOM 9040 C C . TYR D 1 112 ? -25.195 -35.749 21.937 1.00 209.13 112 TYR D C 1
ATOM 9041 O O . TYR D 1 112 ? -24.715 -36.429 22.825 1.00 208.16 112 TYR D O 1
ATOM 9050 N N . GLY D 1 113 ? -26.504 -35.633 21.769 1.00 218.94 113 GLY D N 1
ATOM 9051 C CA . GLY D 1 113 ? -27.436 -36.166 22.750 1.00 227.38 113 GLY D CA 1
ATOM 9052 C C . GLY D 1 113 ? -27.636 -35.146 23.860 1.00 231.15 113 GLY D C 1
ATOM 9053 O O . GLY D 1 113 ? -26.980 -34.103 23.864 1.00 228.98 113 GLY D O 1
ATOM 9054 N N . PRO D 1 114 ? -28.539 -35.440 24.806 1.00 237.60 114 PRO D N 1
ATOM 9055 C CA . PRO D 1 114 ? -28.819 -34.556 25.940 1.00 237.41 114 PRO D CA 1
ATOM 9056 C C . PRO D 1 114 ? -27.588 -34.448 26.835 1.00 226.95 114 PRO D C 1
ATOM 9057 O O . PRO D 1 114 ? -27.315 -35.352 27.622 1.00 223.44 114 PRO D O 1
ATOM 9061 N N . LEU D 1 115 ? -26.852 -33.355 26.701 1.00 219.15 115 LEU D N 1
ATOM 9062 C CA . LEU D 1 115 ? -25.548 -33.227 27.329 1.00 210.18 115 LEU D CA 1
ATOM 9063 C C . LEU D 1 115 ? -25.443 -31.801 27.835 1.00 210.14 115 LEU D C 1
ATOM 9064 O O . LEU D 1 115 ? -25.896 -30.880 27.152 1.00 216.69 115 LEU D O 1
ATOM 9069 N N . LEU D 1 116 ? -24.864 -31.612 29.021 1.00 204.22 116 LEU D N 1
ATOM 9070 C CA . LEU D 1 116 ? -24.816 -30.285 29.653 1.00 195.86 116 LEU D CA 1
ATOM 9071 C C . LEU D 1 116 ? -23.409 -29.732 29.840 1.00 191.95 116 LEU D C 1
ATOM 9072 O O . LEU D 1 116 ? -22.475 -30.466 30.185 1.00 192.65 116 LEU D O 1
ATOM 9077 N N . LEU D 1 117 ? -23.280 -28.425 29.630 1.00 188.53 117 LEU D N 1
ATOM 9078 C CA . LEU D 1 117 ? -22.049 -27.694 29.892 1.00 180.42 117 LEU D CA 1
ATOM 9079 C C . LEU D 1 117 ? -22.300 -26.758 31.074 1.00 178.22 117 LEU D C 1
ATOM 9080 O O . LEU D 1 117 ? -23.233 -25.961 31.052 1.00 166.12 117 LEU D O 1
ATOM 9085 N N . VAL D 1 118 ? -21.467 -26.866 32.102 1.00 197.42 118 VAL D N 1
ATOM 9086 C CA . VAL D 1 118 ? -21.718 -26.227 33.386 1.00 210.99 118 VAL D CA 1
ATOM 9087 C C . VAL D 1 118 ? -20.500 -25.453 33.846 1.00 216.72 118 VAL D C 1
ATOM 9088 O O . VAL D 1 118 ? -19.397 -25.981 33.846 1.00 216.06 118 VAL D O 1
ATOM 9092 N N . ALA D 1 119 ? -20.692 -24.208 34.256 1.00 195.69 119 ALA D N 1
ATOM 9093 C CA . ALA D 1 119 ? -19.565 -23.365 34.655 1.00 216.80 119 ALA D CA 1
ATOM 9094 C C . ALA D 1 119 ? -19.723 -22.806 36.073 1.00 237.76 119 ALA D C 1
ATOM 9095 O O . ALA D 1 119 ? -20.812 -22.410 36.468 1.00 241.21 119 ALA D O 1
ATOM 9097 N N . SER D 1 120 ? -18.627 -22.776 36.827 1.00 256.50 120 SER D N 1
ATOM 9098 C CA . SER D 1 120 ? -18.692 -22.495 38.263 1.00 271.76 120 SER D CA 1
ATOM 9099 C C . SER D 1 120 ? -17.614 -21.568 38.820 1.00 280.20 120 SER D C 1
ATOM 9100 O O . SER D 1 120 ? -16.507 -21.482 38.302 1.00 287.32 120 SER D O 1
ATOM 9103 N N . SER D 1 121 ? -17.947 -20.893 39.908 1.00 276.03 121 SER D N 1
ATOM 9104 C CA . SER D 1 121 ? -17.013 -19.993 40.572 1.00 273.19 121 SER D CA 1
ATOM 9105 C C . SER D 1 121 ? -15.866 -20.735 41.273 1.00 273.24 121 SER D C 1
ATOM 9106 O O . SER D 1 121 ? -14.866 -20.120 41.664 1.00 266.57 121 SER D O 1
ATOM 9109 N N . ASP D 1 122 ? -16.002 -22.053 41.418 1.00 281.19 122 ASP D N 1
ATOM 9110 C CA . ASP D 1 122 ? -14.917 -22.876 41.963 1.00 294.04 122 ASP D CA 1
ATOM 9111 C C . ASP D 1 122 ? -13.751 -23.020 40.982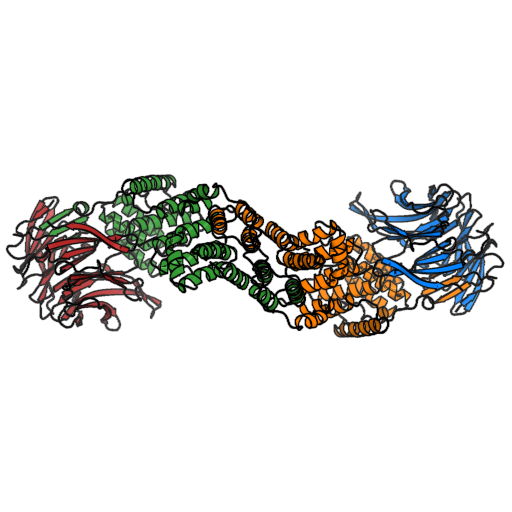 1.00 289.03 122 ASP D C 1
ATOM 9112 O O . ASP D 1 122 ? -12.759 -23.680 41.277 1.00 291.49 122 ASP D O 1
ATOM 9117 N N . GLY D 1 123 ? -13.885 -22.411 39.809 1.00 278.52 123 GLY D N 1
ATOM 9118 C CA . GLY D 1 123 ? -12.830 -22.426 38.814 1.00 269.81 123 GLY D CA 1
ATOM 9119 C C . GLY D 1 123 ? -12.957 -23.550 37.803 1.00 255.88 123 GLY D C 1
ATOM 9120 O O . GLY D 1 123 ? -12.180 -23.639 36.850 1.00 248.77 123 GLY D O 1
ATOM 9121 N N . LYS D 1 124 ? -13.949 -24.408 37.998 1.00 252.50 124 LYS D N 1
ATOM 9122 C CA . LYS D 1 124 ? -14.082 -25.583 37.154 1.00 252.21 124 LYS D CA 1
ATOM 9123 C C . LYS D 1 124 ? -15.239 -25.501 36.163 1.00 251.60 124 LYS D C 1
ATOM 9124 O O . LYS D 1 124 ? -16.125 -24.653 36.262 1.00 252.52 124 LYS D O 1
ATOM 9130 N N . VAL D 1 125 ? -15.196 -26.387 35.183 1.00 252.05 125 VAL D N 1
ATOM 9131 C CA . VAL D 1 125 ? -16.280 -26.553 34.235 1.00 253.10 125 VAL D CA 1
ATOM 9132 C C . VAL D 1 125 ? -16.607 -28.034 34.222 1.00 255.76 125 VAL D C 1
ATOM 9133 O O . VAL D 1 125 ? -15.704 -28.867 34.315 1.00 258.48 125 VAL D O 1
ATOM 9137 N N . SER D 1 126 ? -17.887 -28.376 34.150 1.00 256.07 126 SER D N 1
ATOM 9138 C CA . SER D 1 126 ? -18.256 -29.779 34.056 1.00 258.90 126 SER D CA 1
ATOM 9139 C C . SER D 1 126 ? -19.174 -30.051 32.865 1.00 248.16 126 SER D C 1
ATOM 9140 O O . SER D 1 126 ? -19.883 -29.162 32.386 1.00 249.61 126 SER D O 1
ATOM 9143 N N . VAL D 1 127 ? -19.138 -31.292 32.396 1.00 238.36 127 VAL D N 1
ATOM 9144 C CA . VAL D 1 127 ? -19.953 -31.757 31.283 1.00 233.75 127 VAL D CA 1
ATOM 9145 C C . VAL D 1 127 ? -20.567 -33.085 31.690 1.00 225.75 127 VAL D C 1
ATOM 9146 O O . VAL D 1 127 ? -19.850 -34.051 31.961 1.00 236.16 127 VAL D O 1
ATOM 9150 N N . VAL D 1 128 ? -21.889 -33.144 31.733 1.00 216.16 128 VAL D N 1
ATOM 9151 C CA . VAL D 1 128 ? -22.558 -34.364 32.151 1.00 226.81 128 VAL D CA 1
ATOM 9152 C C . VAL D 1 128 ? -23.752 -34.649 31.250 1.00 227.62 128 VAL D C 1
ATOM 9153 O O . VAL D 1 128 ? -24.368 -33.730 30.720 1.00 234.20 128 VAL D O 1
ATOM 9157 N N . GLU D 1 129 ? -24.062 -35.927 31.070 1.00 224.44 129 GLU D N 1
ATOM 9158 C CA . GLU D 1 129 ? -25.186 -36.335 30.246 1.00 220.37 129 GLU D CA 1
ATOM 9159 C C . GLU D 1 129 ? -26.465 -36.273 31.058 1.00 215.33 129 GLU D C 1
ATOM 9160 O O . GLU D 1 129 ? -26.426 -36.177 32.277 1.00 205.04 129 GLU D O 1
ATOM 9166 N N . PHE D 1 130 ? -27.597 -36.296 30.368 1.00 225.64 130 PHE D N 1
ATOM 9167 C CA . PHE D 1 130 ? -28.861 -36.598 31.004 1.00 237.56 130 PHE D CA 1
ATOM 9168 C C . PHE D 1 130 ? -29.458 -37.849 30.366 1.00 240.11 130 PHE D C 1
ATOM 9169 O O . PHE D 1 130 ? -29.597 -37.926 29.147 1.00 231.84 130 PHE D O 1
ATOM 9177 N N . LYS D 1 131 ? -29.787 -38.835 31.193 1.00 251.12 131 LYS D N 1
ATOM 9178 C CA . LYS D 1 131 ? -30.418 -40.064 30.728 1.00 251.74 131 LYS D CA 1
ATOM 9179 C C . LYS D 1 131 ? -31.422 -40.541 31.759 1.00 254.88 131 LYS D C 1
ATOM 9180 O O . LYS D 1 131 ? -31.258 -40.299 32.952 1.00 258.07 131 LYS D O 1
ATOM 9186 N N . GLU D 1 132 ? -32.458 -41.232 31.305 1.00 250.33 132 GLU D N 1
ATOM 9187 C CA . GLU D 1 132 ? -33.352 -41.926 32.225 1.00 250.84 132 GLU D CA 1
ATOM 9188 C C . GLU D 1 132 ? -33.207 -43.423 31.990 1.00 257.90 132 GLU D C 1
ATOM 9189 O O . GLU D 1 132 ? -33.769 -44.244 32.709 1.00 255.37 132 GLU D O 1
ATOM 9195 N N . ASN D 1 133 ? -32.435 -43.764 30.965 1.00 266.31 133 ASN D N 1
ATOM 9196 C CA . ASN D 1 133 ? -32.264 -45.148 30.551 1.00 273.16 133 ASN D CA 1
ATOM 9197 C C . ASN D 1 133 ? -30.859 -45.664 30.823 1.00 276.39 133 ASN D C 1
ATOM 9198 O O . ASN D 1 133 ? -30.451 -46.686 30.269 1.00 276.07 133 ASN D O 1
ATOM 9203 N N . GLY D 1 134 ? -30.120 -44.961 31.676 1.00 279.93 134 GLY D N 1
ATOM 9204 C CA . GLY D 1 134 ? -28.745 -45.336 31.941 1.00 285.67 134 GLY D CA 1
ATOM 9205 C C . GLY D 1 134 ? -27.973 -44.470 32.919 1.00 289.62 134 GLY D C 1
ATOM 9206 O O . GLY D 1 134 ? -28.480 -43.477 33.437 1.00 288.86 134 GLY D O 1
ATOM 9207 N N . THR D 1 135 ? -26.723 -44.859 33.143 1.00 293.79 135 THR D N 1
ATOM 9208 C CA . THR D 1 135 ? -25.859 -44.258 34.148 1.00 296.76 135 THR D CA 1
ATOM 9209 C C . THR D 1 135 ? -24.973 -43.159 33.588 1.00 296.66 135 THR D C 1
ATOM 9210 O O . THR D 1 135 ? -24.237 -43.371 32.634 1.00 299.77 135 THR D O 1
ATOM 9214 N N . THR D 1 136 ? -25.024 -41.990 34.214 1.00 290.99 136 THR D N 1
ATOM 9215 C CA . THR D 1 136 ? -24.237 -40.849 33.774 1.00 282.45 136 THR D CA 1
ATOM 9216 C C . THR D 1 136 ? -22.901 -40.763 34.502 1.00 291.93 136 THR D C 1
ATOM 9217 O O . THR D 1 136 ? -22.649 -41.514 35.442 1.00 296.65 136 THR D O 1
ATOM 9221 N N . SER D 1 137 ? -22.052 -39.837 34.062 1.00 291.81 137 SER D N 1
ATOM 9222 C CA . SER D 1 137 ? -20.755 -39.597 34.696 1.00 291.21 137 SER D CA 1
ATOM 9223 C C . SER D 1 137 ? -20.151 -38.289 34.201 1.00 286.17 137 SER D C 1
ATOM 9224 O O . SER D 1 137 ? -19.929 -38.114 33.005 1.00 286.88 137 SER D O 1
ATOM 9227 N N . PRO D 1 138 ? -19.885 -37.360 35.128 1.00 278.37 138 PRO D N 1
ATOM 9228 C CA . PRO D 1 138 ? -19.376 -36.025 34.806 1.00 273.17 138 PRO D CA 1
ATOM 9229 C C . PRO D 1 138 ? -17.914 -36.021 34.414 1.00 273.59 138 PRO D C 1
ATOM 9230 O O . PRO D 1 138 ? -17.133 -36.791 34.951 1.00 272.98 138 PRO D O 1
ATOM 9234 N N . ILE D 1 139 ? -17.565 -35.141 33.485 1.00 273.61 139 ILE D N 1
ATOM 9235 C CA . ILE D 1 139 ? -16.185 -34.817 33.180 1.00 274.87 139 ILE D CA 1
ATOM 9236 C C . ILE D 1 139 ? -15.916 -33.455 33.798 1.00 271.47 139 ILE D C 1
ATOM 9237 O O . ILE D 1 139 ? -16.637 -32.496 33.531 1.00 275.44 139 ILE D O 1
ATOM 9242 N N . ILE D 1 140 ? -14.894 -33.364 34.641 1.00 263.68 140 ILE D N 1
ATOM 9243 C CA . ILE D 1 140 ? -14.643 -32.111 35.338 1.00 255.07 140 ILE D CA 1
ATOM 9244 C C . ILE D 1 140 ? -13.244 -31.593 35.043 1.00 249.04 140 ILE D C 1
ATOM 9245 O O . ILE D 1 140 ? -12.252 -32.275 35.302 1.00 254.72 140 ILE D O 1
ATOM 9250 N N . ILE D 1 141 ? -13.169 -30.389 34.481 1.00 239.12 141 ILE D N 1
ATOM 9251 C CA . ILE D 1 141 ? -11.880 -29.803 34.121 1.00 239.43 141 ILE D CA 1
ATOM 9252 C C . ILE D 1 141 ? -11.616 -28.501 34.866 1.00 237.84 141 ILE D C 1
ATOM 9253 O O . ILE D 1 141 ? -12.541 -27.755 35.173 1.00 236.21 141 ILE D O 1
ATOM 9258 N N . ASP D 1 142 ? -10.349 -28.248 35.181 1.00 243.07 142 ASP D N 1
ATOM 9259 C CA . ASP D 1 142 ? -9.945 -26.969 35.754 1.00 252.33 142 ASP D CA 1
ATOM 9260 C C . ASP D 1 142 ? -9.825 -25.942 34.638 1.00 259.24 142 ASP D C 1
ATOM 9261 O O . ASP D 1 142 ? -8.954 -26.050 33.788 1.00 257.13 142 ASP D O 1
ATOM 9266 N N . ALA D 1 143 ? -10.691 -24.938 34.646 1.00 273.59 143 ALA D N 1
ATOM 9267 C CA . ALA D 1 143 ? -10.791 -24.031 33.506 1.00 285.40 143 ALA D CA 1
ATOM 9268 C C . ALA D 1 143 ? -10.143 -22.671 33.718 1.00 297.46 143 ALA D C 1
ATOM 9269 O O . ALA D 1 143 ? -9.283 -22.259 32.936 1.00 299.17 143 ALA D O 1
ATOM 9271 N N . HIS D 1 144 ? -10.574 -21.968 34.761 1.00 306.51 144 HIS D N 1
ATOM 9272 C CA . HIS D 1 144 ? -10.087 -20.617 35.018 1.00 316.83 144 HIS D CA 1
ATOM 9273 C C . HIS D 1 144 ? -9.669 -20.440 36.467 1.00 317.99 144 HIS D C 1
ATOM 9274 O O . HIS D 1 144 ? -10.212 -21.080 37.359 1.00 319.30 144 HIS D O 1
ATOM 9281 N N . ALA D 1 145 ? -8.712 -19.549 36.694 1.00 316.66 145 ALA D N 1
ATOM 9282 C CA . ALA D 1 145 ? -8.129 -19.372 38.019 1.00 318.28 145 ALA D CA 1
ATOM 9283 C C . ALA D 1 145 ? -9.160 -18.998 39.087 1.00 318.34 145 ALA D C 1
ATOM 9284 O O . ALA D 1 145 ? -9.500 -19.817 39.944 1.00 323.39 145 ALA D O 1
ATOM 9286 N N . ILE D 1 146 ? -9.666 -17.769 39.019 1.00 309.22 146 ILE D N 1
ATOM 9287 C CA . ILE D 1 146 ? -10.524 -17.228 40.074 1.00 300.30 146 ILE D CA 1
ATOM 9288 C C . ILE D 1 146 ? -11.987 -17.667 39.958 1.00 288.45 146 ILE D C 1
ATOM 9289 O O . ILE D 1 146 ? -12.745 -17.591 40.913 1.00 285.57 146 ILE D O 1
ATOM 9294 N N . GLY D 1 147 ? -12.379 -18.131 38.779 1.00 282.57 147 GLY D N 1
ATOM 9295 C CA . GLY D 1 147 ? -13.716 -18.656 38.591 1.00 281.00 147 GLY D CA 1
ATOM 9296 C C . GLY D 1 147 ? -14.204 -18.534 37.159 1.00 277.81 147 GLY D C 1
ATOM 9297 O O . GLY D 1 147 ? -13.694 -17.721 36.384 1.00 278.10 147 GLY D O 1
ATOM 9298 N N . VAL D 1 148 ? -15.201 -19.344 36.815 1.00 272.60 148 VAL D N 1
ATOM 9299 C CA . VAL D 1 148 ? -15.772 -19.335 35.476 1.00 263.65 148 VAL D CA 1
ATOM 9300 C C . VAL D 1 148 ? -17.166 -18.728 35.524 1.00 258.31 148 VAL D C 1
ATOM 9301 O O . VAL D 1 148 ? -18.026 -19.220 36.244 1.00 255.39 148 VAL D O 1
ATOM 9305 N N . ASN D 1 149 ? -17.393 -17.671 34.749 1.00 255.18 149 ASN D N 1
ATOM 9306 C CA . ASN D 1 149 ? -18.693 -17.002 34.738 1.00 248.35 149 ASN D CA 1
ATOM 9307 C C . ASN D 1 149 ? -19.641 -17.473 33.635 1.00 239.26 149 ASN D C 1
ATOM 9308 O O . ASN D 1 149 ? -20.836 -17.190 33.680 1.00 241.64 149 ASN D O 1
ATOM 9313 N N . SER D 1 150 ? -19.114 -18.197 32.654 1.00 222.30 150 SER D N 1
ATOM 9314 C CA . SER D 1 150 ? -19.892 -18.511 31.461 1.00 190.74 150 SER D CA 1
ATOM 9315 C C . SER D 1 150 ? -19.201 -19.540 30.568 1.00 168.15 150 SER D C 1
ATOM 9316 O O . SER D 1 150 ? -17.980 -19.527 30.408 1.00 149.00 150 SER D O 1
ATOM 9319 N N . ALA D 1 151 ? -19.997 -20.424 29.978 1.00 171.74 151 ALA D N 1
ATOM 9320 C CA . ALA D 1 151 ? -19.483 -21.432 29.057 1.00 177.40 151 ALA D CA 1
ATOM 9321 C C . ALA D 1 151 ? -20.511 -21.687 27.967 1.00 176.08 151 ALA D C 1
ATOM 9322 O O . ALA D 1 151 ? -21.695 -21.817 28.243 1.00 176.85 151 ALA D O 1
ATOM 9324 N N . SER D 1 152 ? -20.059 -21.761 26.721 1.00 171.61 152 SER D N 1
ATOM 9325 C CA . SER D 1 152 ? -20.985 -21.850 25.600 1.00 150.82 152 SER D CA 1
ATOM 9326 C C . SER D 1 152 ? -20.497 -22.830 24.536 1.00 148.51 152 SER D C 1
ATOM 9327 O O . SER D 1 152 ? -19.336 -22.798 24.142 1.00 131.94 152 SER D O 1
ATOM 9330 N N . TRP D 1 153 ? -21.390 -23.701 24.077 1.00 165.06 153 TRP D N 1
ATOM 9331 C CA . TRP D 1 153 ? -21.051 -24.670 23.039 1.00 177.31 153 TRP D CA 1
ATOM 9332 C C . TRP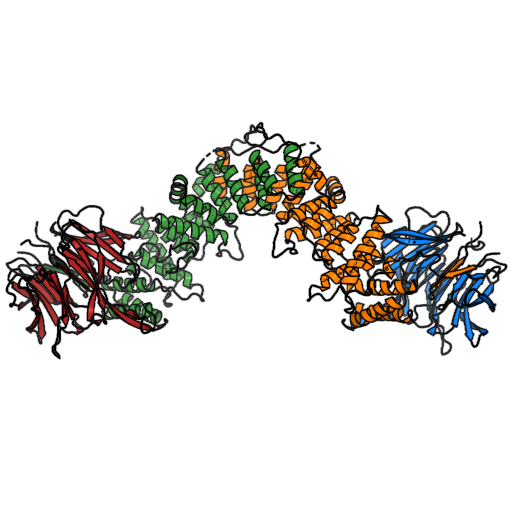 D 1 153 ? -20.801 -24.022 21.695 1.00 161.30 153 TRP D C 1
ATOM 9333 O O . TRP D 1 153 ? -21.466 -23.061 21.315 1.00 145.41 153 TRP D O 1
ATOM 9344 N N . ALA D 1 154 ? -19.834 -24.571 20.973 1.00 160.59 154 ALA D N 1
ATOM 9345 C CA . ALA D 1 154 ? -19.677 -24.288 19.561 1.00 155.01 154 ALA D CA 1
ATOM 9346 C C . ALA D 1 154 ? -20.627 -25.212 18.798 1.00 155.67 154 ALA D C 1
ATOM 9347 O O . ALA D 1 154 ? -21.048 -26.248 19.316 1.00 165.09 154 ALA D O 1
ATOM 9349 N N . PRO D 1 155 ? -20.987 -24.831 17.572 1.00 144.79 155 PRO D N 1
ATOM 9350 C CA . PRO D 1 155 ? -21.862 -25.692 16.772 1.00 143.20 155 PRO D CA 1
ATOM 9351 C C . PRO D 1 155 ? -21.201 -27.038 16.463 1.00 144.66 155 PRO D C 1
ATOM 9352 O O . PRO D 1 155 ? -19.981 -27.124 16.320 1.00 125.14 155 PRO D O 1
ATOM 9356 N N . ALA D 1 156 ? -22.012 -28.084 16.365 1.00 161.46 156 ALA D N 1
ATOM 9357 C CA . ALA D 1 156 ? -21.542 -29.366 15.863 1.00 179.69 156 ALA D CA 1
ATOM 9358 C C . ALA D 1 156 ? -20.913 -29.184 14.488 1.00 186.74 156 ALA D C 1
ATOM 9359 O O . ALA D 1 156 ? -21.501 -28.543 13.624 1.00 179.83 156 ALA D O 1
ATOM 9361 N N . THR D 1 157 ? -19.708 -29.723 14.305 1.00 200.15 157 THR D N 1
ATOM 9362 C CA . THR D 1 157 ? -19.072 -29.818 12.987 1.00 207.97 157 THR D CA 1
ATOM 9363 C C . THR D 1 157 ? -18.260 -31.102 12.840 1.00 214.91 157 THR D C 1
ATOM 9364 O O . THR D 1 157 ? -17.785 -31.670 13.827 1.00 223.86 157 THR D O 1
ATOM 9368 N N . ILE D 1 158 ? -18.111 -31.548 11.598 1.00 209.01 158 ILE D N 1
ATOM 9369 C CA . ILE D 1 158 ? -17.288 -32.703 11.280 1.00 208.23 158 ILE D CA 1
ATOM 9370 C C . ILE D 1 158 ? -15.954 -32.222 10.722 1.00 203.00 158 ILE D C 1
ATOM 9371 O O . ILE D 1 158 ? -15.918 -31.347 9.854 1.00 198.89 158 ILE D O 1
ATOM 9376 N N . GLU D 1 159 ? -14.859 -32.777 11.236 1.00 210.07 159 GLU D N 1
ATOM 9377 C CA . GLU D 1 159 ? -13.526 -32.419 10.765 1.00 222.67 159 GLU D CA 1
ATOM 9378 C C . GLU D 1 159 ? -12.802 -33.634 10.213 1.00 235.66 159 GLU D C 1
ATOM 9379 O O . GLU D 1 159 ? -13.221 -34.771 10.431 1.00 238.91 159 GLU D O 1
ATOM 9385 N N . GLU D 1 160 ? -11.710 -33.379 9.500 1.00 243.21 160 GLU D N 1
ATOM 9386 C CA . GLU D 1 160 ? -10.874 -34.434 8.947 1.00 247.25 160 GLU D CA 1
ATOM 9387 C C . GLU D 1 160 ? -10.179 -35.218 10.054 1.00 245.21 160 GLU D C 1
ATOM 9388 O O . GLU D 1 160 ? -9.582 -34.634 10.963 1.00 244.67 160 GLU D O 1
ATOM 9394 N N . ASP D 1 161 ? -10.268 -36.542 9.981 1.00 241.36 161 ASP D N 1
ATOM 9395 C CA . ASP D 1 161 ? -9.598 -37.414 10.944 1.00 241.55 161 ASP D CA 1
ATOM 9396 C C . ASP D 1 161 ? -8.337 -37.996 10.317 1.00 244.01 161 ASP D C 1
ATOM 9397 O O . ASP D 1 161 ? -8.400 -38.978 9.576 1.00 244.76 161 ASP D O 1
ATOM 9402 N N . GLY D 1 162 ? -7.198 -37.379 10.612 1.00 245.70 162 GLY D N 1
ATOM 9403 C CA . GLY D 1 162 ? -5.938 -37.745 9.988 1.00 248.78 162 GLY D CA 1
ATOM 9404 C C . GLY D 1 162 ? -5.433 -39.135 10.327 1.00 253.25 162 GLY D C 1
ATOM 9405 O O . GLY D 1 162 ? -5.148 -39.930 9.429 1.00 251.96 162 GLY D O 1
ATOM 9406 N N . GLU D 1 163 ? -5.321 -39.426 11.622 1.00 256.47 163 GLU D N 1
ATOM 9407 C CA . GLU D 1 163 ? -4.783 -40.700 12.100 1.00 256.33 163 GLU D CA 1
ATOM 9408 C C . GLU D 1 163 ? -5.407 -41.910 11.409 1.00 263.22 163 GLU D C 1
ATOM 9409 O O . GLU D 1 163 ? -4.775 -42.963 11.294 1.00 264.85 163 GLU D O 1
ATOM 9415 N N . HIS D 1 164 ? -6.644 -41.758 10.954 1.00 268.46 164 HIS D N 1
ATOM 9416 C CA . HIS D 1 164 ? -7.381 -42.873 10.375 1.00 273.75 164 HIS D CA 1
ATOM 9417 C C . HIS D 1 164 ? -7.836 -42.604 8.944 1.00 268.61 164 HIS D C 1
ATOM 9418 O O . HIS D 1 164 ? -8.435 -43.470 8.306 1.00 259.33 164 HIS D O 1
ATOM 9425 N N . ASN D 1 165 ? -7.546 -41.408 8.443 1.00 273.53 165 ASN D N 1
ATOM 9426 C CA . ASN D 1 165 ? -7.999 -41.008 7.113 1.00 263.42 165 ASN D CA 1
ATOM 9427 C C . ASN D 1 165 ? -9.516 -41.153 6.962 1.00 250.48 165 ASN D C 1
ATOM 9428 O O . ASN D 1 165 ? -10.002 -41.878 6.089 1.00 241.79 165 ASN D O 1
ATOM 9430 N N . GLY D 1 166 ? -10.253 -40.462 7.826 1.00 244.94 166 GLY D N 1
ATOM 9431 C CA . GLY D 1 166 ? -11.703 -40.501 7.816 1.00 239.54 166 GLY D CA 1
ATOM 9432 C C . GLY D 1 166 ? -12.257 -39.224 8.410 1.00 242.93 166 GLY D C 1
ATOM 9433 O O . GLY D 1 166 ? -11.597 -38.186 8.373 1.00 247.06 166 GLY D O 1
ATOM 9434 N N . THR D 1 167 ? -13.460 -39.289 8.968 1.00 244.78 167 THR D N 1
ATOM 9435 C CA . THR D 1 167 ? -14.074 -38.108 9.566 1.00 248.66 167 THR D CA 1
ATOM 9436 C C . THR D 1 167 ? -14.394 -38.317 11.037 1.00 244.26 167 THR D C 1
ATOM 9437 O O . THR D 1 167 ? -14.965 -39.339 11.415 1.00 239.14 167 THR D O 1
ATOM 9441 N N . LYS D 1 168 ? -14.018 -37.348 11.865 1.00 240.82 168 LYS D N 1
ATOM 9442 C CA . LYS D 1 168 ? -14.410 -37.336 13.273 1.00 234.11 168 LYS D CA 1
ATOM 9443 C C . LYS D 1 168 ? -15.114 -36.018 13.585 1.00 224.23 168 LYS D C 1
ATOM 9444 O O . LYS D 1 168 ? -14.925 -35.024 12.894 1.00 229.93 168 LYS D O 1
ATOM 9446 N N . GLU D 1 169 ? -15.939 -35.992 14.619 1.00 214.99 169 GLU D N 1
ATOM 9447 C CA . GLU D 1 169 ? -16.542 -34.723 14.985 1.00 202.70 169 GLU D CA 1
ATOM 9448 C C . GLU D 1 169 ? -15.649 -33.975 15.958 1.00 191.68 169 GLU D C 1
ATOM 9449 O O . GLU D 1 169 ? -14.960 -34.586 16.775 1.00 186.98 169 GLU D O 1
ATOM 9455 N N . SER D 1 170 ? -15.637 -32.651 15.846 1.00 192.46 170 SER D N 1
ATOM 9456 C CA . SER D 1 170 ? -14.883 -31.825 16.775 1.00 196.92 170 SER D CA 1
ATOM 9457 C C . SER D 1 170 ? -15.835 -31.086 17.699 1.00 204.89 170 SER D C 1
ATOM 9458 O O . SER D 1 170 ? -16.624 -30.248 17.256 1.00 201.38 170 SER D O 1
ATOM 9461 N N . ARG D 1 171 ? -15.766 -31.427 18.982 1.00 218.16 171 ARG D N 1
ATOM 9462 C CA . ARG D 1 171 ? -16.587 -30.806 20.008 1.00 218.77 171 ARG D CA 1
ATOM 9463 C C . ARG D 1 171 ? -15.814 -29.698 20.678 1.00 218.06 171 ARG D C 1
ATOM 9464 O O . ARG D 1 171 ? -14.817 -29.955 21.350 1.00 220.00 171 ARG D O 1
ATOM 9472 N N . LYS D 1 172 ? -16.271 -28.466 20.505 1.00 212.07 172 LYS D N 1
ATOM 9473 C CA . LYS D 1 172 ? -15.624 -27.342 21.165 1.00 209.51 172 LYS D CA 1
ATOM 9474 C C . LYS D 1 172 ? -16.624 -26.552 21.998 1.00 213.59 172 LYS D C 1
ATOM 9475 O O . LYS D 1 172 ? -17.835 -26.601 21.761 1.00 211.91 172 LYS D O 1
ATOM 9481 N N . PHE D 1 173 ? -16.109 -25.849 22.998 1.00 222.03 173 PHE D N 1
ATOM 9482 C CA . PHE D 1 173 ? -16.884 -24.833 23.694 1.00 224.75 173 PHE D CA 1
ATOM 9483 C C . PHE D 1 173 ? -15.960 -23.713 24.168 1.00 218.08 173 PHE D C 1
ATOM 9484 O O . PHE D 1 173 ? -14.734 -23.854 24.165 1.00 223.13 173 PHE D O 1
ATOM 9492 N N . VAL D 1 174 ? -16.553 -22.584 24.531 1.00 207.88 174 VAL D N 1
ATOM 9493 C CA . VAL D 1 174 ? -15.777 -21.441 24.976 1.00 209.64 174 VAL D CA 1
ATOM 9494 C C . VAL D 1 174 ? -16.180 -21.072 26.400 1.00 216.14 174 VAL D C 1
ATOM 9495 O O . VAL D 1 174 ? -17.338 -21.230 26.779 1.00 221.72 174 VAL D O 1
ATOM 9499 N N . THR D 1 175 ? -15.206 -20.634 27.194 1.00 214.24 175 THR D N 1
ATOM 9500 C CA . THR D 1 175 ? -15.448 -20.231 28.573 1.00 205.29 175 THR D CA 1
ATOM 9501 C C . THR D 1 175 ? -14.916 -18.827 28.835 1.00 214.04 175 THR D C 1
ATOM 9502 O O . THR D 1 175 ? -13.968 -18.367 28.191 1.00 211.29 175 THR D O 1
ATOM 9506 N N . GLY D 1 176 ? -15.531 -18.148 29.795 1.00 226.36 176 GLY D N 1
ATOM 9507 C CA . GLY D 1 176 ? -15.058 -16.843 30.204 1.00 243.38 176 GLY D CA 1
ATOM 9508 C C . GLY D 1 176 ? -14.949 -16.792 31.704 1.00 260.50 176 GLY D C 1
ATOM 9509 O O . GLY D 1 176 ? -15.863 -17.207 32.409 1.00 263.57 176 GLY D O 1
ATOM 9510 N N . GLY D 1 177 ? -13.829 -16.285 32.198 1.00 269.39 177 GLY D N 1
ATOM 9511 C CA . GLY D 1 177 ? -13.543 -16.377 33.613 1.00 279.78 177 GLY D CA 1
ATOM 9512 C C . GLY D 1 177 ? -13.205 -15.077 34.305 1.00 290.58 177 GLY D C 1
ATOM 9513 O O . GLY D 1 177 ? -12.879 -14.082 33.667 1.00 287.18 177 GLY D O 1
ATOM 9514 N N . ALA D 1 178 ? -13.278 -15.109 35.632 1.00 305.32 178 ALA D N 1
ATOM 9515 C CA . ALA D 1 178 ? -12.909 -13.982 36.474 1.00 320.33 178 ALA D CA 1
ATOM 9516 C C . ALA D 1 178 ? -11.424 -13.623 36.358 1.00 332.30 178 ALA D C 1
ATOM 9517 O O . ALA D 1 178 ? -10.948 -12.703 37.018 1.00 338.02 178 ALA D O 1
ATOM 9519 N N . ASP D 1 179 ? -10.694 -14.356 35.525 1.00 336.61 179 ASP D N 1
ATOM 9520 C CA . ASP D 1 179 ? -9.281 -14.075 35.287 1.00 344.50 179 ASP D CA 1
ATOM 9521 C C . ASP D 1 179 ? -9.082 -13.190 34.056 1.00 340.25 179 ASP D C 1
ATOM 9522 O O . ASP D 1 179 ? -7.950 -12.996 33.598 1.00 341.79 179 ASP D O 1
ATOM 9527 N N . ASN D 1 180 ? -10.186 -12.670 33.523 1.00 334.76 180 ASN D N 1
ATOM 9528 C CA . ASN D 1 180 ? -10.155 -11.802 32.347 1.00 331.25 180 ASN D CA 1
ATOM 9529 C C . ASN D 1 180 ? -9.917 -12.531 31.016 1.00 328.46 180 ASN D C 1
ATOM 9530 O O . ASN D 1 180 ? -9.838 -11.893 29.969 1.00 326.59 180 ASN D O 1
ATOM 9535 N N . LEU D 1 181 ? -9.808 -13.858 31.056 1.00 327.44 181 LEU D N 1
ATOM 9536 C CA . LEU D 1 181 ? -9.483 -14.627 29.853 1.00 321.30 181 LEU D CA 1
ATOM 9537 C C . LEU D 1 181 ? -10.679 -15.293 29.182 1.00 306.00 181 LEU D C 1
ATOM 9538 O O . LEU D 1 181 ? -11.689 -15.588 29.815 1.00 306.78 181 LEU D O 1
ATOM 9543 N N . VAL D 1 182 ? -10.540 -15.531 27.884 1.00 289.48 182 VAL D N 1
ATOM 9544 C CA . VAL D 1 182 ? -11.490 -16.338 27.135 1.00 277.19 182 VAL D CA 1
ATOM 9545 C C . VAL D 1 182 ? -10.720 -17.550 26.627 1.00 277.69 182 VAL D C 1
ATOM 9546 O O . VAL D 1 182 ? -9.591 -17.415 26.148 1.00 284.17 182 VAL D O 1
ATOM 9550 N N . LYS D 1 183 ? -11.313 -18.733 26.745 1.00 274.13 183 LYS D N 1
ATOM 9551 C CA . LYS D 1 183 ? -10.623 -19.963 26.357 1.00 277.64 183 LYS D CA 1
ATOM 9552 C C . LYS D 1 183 ? -11.482 -20.905 25.508 1.00 265.98 183 LYS D C 1
ATOM 9553 O O . LYS D 1 183 ? -12.683 -21.043 25.728 1.00 265.82 183 LYS D O 1
ATOM 9559 N N . ILE D 1 184 ? -10.855 -21.547 24.529 1.00 257.29 184 ILE D N 1
ATOM 9560 C CA . ILE D 1 184 ? -11.547 -22.524 23.701 1.00 241.36 184 ILE D CA 1
ATOM 9561 C C . ILE D 1 184 ? -11.123 -23.935 24.106 1.00 225.26 184 ILE D C 1
ATOM 9562 O O . ILE D 1 184 ? -9.945 -24.188 24.349 1.00 211.40 184 ILE D O 1
ATOM 9567 N N . TRP D 1 185 ? -12.089 -24.845 24.176 1.00 226.30 185 TRP D N 1
ATOM 9568 C CA . TRP D 1 185 ? -11.830 -26.213 24.610 1.00 241.77 185 TRP D CA 1
ATOM 9569 C C . TRP D 1 185 ? -12.243 -27.229 23.545 1.00 251.57 185 TRP D C 1
ATOM 9570 O O . TRP D 1 185 ? -13.250 -27.047 22.856 1.00 257.73 185 TRP D O 1
ATOM 9581 N N . LYS D 1 186 ? -11.442 -28.282 23.392 1.00 253.72 186 LYS D N 1
ATOM 9582 C CA . LYS D 1 186 ? -11.731 -29.310 22.397 1.00 251.83 186 LYS D CA 1
ATOM 9583 C C . LYS D 1 186 ? -11.586 -30.720 22.974 1.00 249.87 186 LYS D C 1
ATOM 9584 O O . LYS D 1 186 ? -10.568 -31.055 23.581 1.00 242.38 186 LYS D O 1
ATOM 9590 N N . TYR D 1 187 ? -12.604 -31.549 22.783 1.00 255.71 187 TYR D N 1
ATOM 9591 C CA . TYR D 1 187 ? -12.549 -32.896 23.305 1.00 265.08 187 TYR D CA 1
ATOM 9592 C C . TYR D 1 187 ? -11.464 -33.682 22.594 1.00 269.08 187 TYR D C 1
ATOM 9593 O O . TYR D 1 187 ? -11.274 -33.543 21.387 1.00 268.14 187 TYR D O 1
ATOM 9602 N N . ASN D 1 188 ? -10.761 -34.508 23.360 1.00 272.26 188 ASN D N 1
ATOM 9603 C CA . ASN D 1 188 ? -9.674 -35.315 22.842 1.00 272.22 188 ASN D CA 1
ATOM 9604 C C . ASN D 1 188 ? -9.841 -36.761 23.306 1.00 284.22 188 ASN D C 1
ATOM 9605 O O . ASN D 1 188 ? -9.684 -37.063 24.490 1.00 289.93 188 ASN D O 1
ATOM 9610 N N . SER D 1 189 ? -10.169 -37.656 22.378 1.00 288.36 189 SER D N 1
ATOM 9611 C CA . SER D 1 189 ? -10.444 -39.046 22.734 1.00 294.57 189 SER D CA 1
ATOM 9612 C C . SER D 1 189 ? -9.258 -39.708 23.433 1.00 303.71 189 SER D C 1
ATOM 9613 O O . SER D 1 189 ? -9.443 -40.582 24.281 1.00 311.89 189 SER D O 1
ATOM 9616 N N . ASP D 1 190 ? -8.043 -39.290 23.085 1.00 300.87 190 ASP D N 1
ATOM 9617 C CA . ASP D 1 190 ? -6.854 -39.833 23.731 1.00 301.49 190 ASP D CA 1
ATOM 9618 C C . ASP D 1 190 ? -6.733 -39.407 25.190 1.00 306.82 190 ASP D C 1
ATOM 9619 O O . ASP D 1 190 ? -6.412 -40.221 26.056 1.00 312.03 190 ASP D O 1
ATOM 9624 N N . ALA D 1 191 ? -6.985 -38.132 25.461 1.00 304.46 191 ALA D N 1
ATOM 9625 C CA . ALA D 1 191 ? -6.907 -37.624 26.823 1.00 307.42 191 ALA D CA 1
ATOM 9626 C C . ALA D 1 191 ? -8.189 -37.921 27.587 1.00 308.86 191 ALA D C 1
ATOM 9627 O O . ALA D 1 191 ? -8.239 -37.782 28.804 1.00 311.69 191 ALA D O 1
ATOM 9629 N N . GLN D 1 192 ? -9.222 -38.333 26.858 1.00 309.18 192 GLN D N 1
ATOM 9630 C CA . GLN D 1 192 ? -10.511 -38.685 27.450 1.00 312.92 192 GLN D CA 1
ATOM 9631 C C . GLN D 1 192 ? -11.187 -37.503 28.136 1.00 312.81 192 GLN D C 1
ATOM 9632 O O . GLN D 1 192 ? -11.988 -37.680 29.051 1.00 316.20 192 GLN D O 1
ATOM 9638 N N . THR D 1 193 ? -10.863 -36.298 27.692 1.00 308.55 193 THR D N 1
ATOM 9639 C CA . THR D 1 193 ? -11.421 -35.102 28.302 1.00 304.34 193 THR D CA 1
ATOM 9640 C C . THR D 1 193 ? -11.268 -33.895 27.367 1.00 295.37 193 THR D C 1
ATOM 9641 O O . THR D 1 193 ? -10.716 -34.005 26.277 1.00 294.78 193 THR D O 1
ATOM 9645 N N . TYR D 1 194 ? -11.770 -32.748 27.800 1.00 284.81 194 TYR D N 1
ATOM 9646 C CA . TYR D 1 194 ? -11.613 -31.509 27.058 1.00 268.12 194 TYR D CA 1
ATOM 9647 C C . TYR D 1 194 ? -10.269 -30.866 27.363 1.00 266.38 194 TYR D C 1
ATOM 9648 O O . TYR D 1 194 ? -9.895 -30.721 28.523 1.00 266.39 194 TYR D O 1
ATOM 9657 N N . VAL D 1 195 ? -9.537 -30.490 26.319 1.00 265.99 195 VAL D N 1
ATOM 9658 C CA . VAL D 1 195 ? -8.231 -29.862 26.505 1.00 267.47 195 VAL D CA 1
ATOM 9659 C C . VAL D 1 195 ? -8.211 -28.479 25.898 1.00 266.96 195 VAL D C 1
ATOM 9660 O O . VAL D 1 195 ? -8.972 -28.177 24.981 1.00 268.31 195 VAL D O 1
ATOM 9664 N N . LEU D 1 196 ? -7.328 -27.646 26.426 1.00 253.99 196 LEU D N 1
ATOM 9665 C CA . LEU D 1 196 ? -7.237 -26.256 26.031 1.00 243.18 196 LEU D CA 1
ATOM 9666 C C . LEU D 1 196 ? -6.688 -26.115 24.617 1.00 261.02 196 LEU D C 1
ATOM 9667 O O . LEU D 1 196 ? -5.580 -26.558 24.329 1.00 266.16 196 LEU D O 1
ATOM 9672 N N . GLU D 1 197 ? -7.469 -25.496 23.737 1.00 266.80 197 GLU D N 1
ATOM 9673 C CA . GLU D 1 197 ? -7.019 -25.245 22.373 1.00 269.44 197 GLU D CA 1
ATOM 9674 C C . GLU D 1 197 ? -6.375 -23.865 22.287 1.00 258.94 197 GLU D C 1
ATOM 9675 O O . GLU D 1 197 ? -5.251 -23.735 21.836 1.00 257.63 197 GLU D O 1
ATOM 9681 N N . SER D 1 198 ? -7.083 -22.835 22.745 1.00 248.60 198 SER D N 1
ATOM 9682 C CA . SER D 1 198 ? -6.570 -21.466 22.653 1.00 243.17 198 SER D CA 1
ATOM 9683 C C . SER D 1 198 ? -6.916 -20.606 23.875 1.00 234.64 198 SER D C 1
ATOM 9684 O O . SER D 1 198 ? -7.967 -20.785 24.512 1.00 229.99 198 SER D O 1
ATOM 9687 N N . THR D 1 199 ? -6.023 -19.674 24.199 1.00 232.22 199 THR D N 1
ATOM 9688 C CA . THR D 1 199 ? -6.278 -18.686 25.245 1.00 240.41 199 THR D CA 1
ATOM 9689 C C . THR D 1 199 ? -6.333 -17.302 24.620 1.00 234.84 199 THR D C 1
ATOM 9690 O O . THR D 1 199 ? -5.333 -16.810 24.101 1.00 232.47 199 THR D O 1
ATOM 9694 N N . LEU D 1 200 ? -7.499 -16.669 24.675 1.00 242.16 200 LEU D N 1
ATOM 9695 C CA . LEU D 1 200 ? -7.685 -15.372 24.038 1.00 253.03 200 LEU D CA 1
ATOM 9696 C C . LEU D 1 200 ? -7.664 -14.226 25.046 1.00 258.07 200 LEU D C 1
ATOM 9697 O O . LEU D 1 200 ? -8.556 -14.108 25.882 1.00 252.36 200 LEU D O 1
ATOM 9702 N N . GLU D 1 201 ? -6.634 -13.389 24.963 1.00 268.52 201 GLU D N 1
ATOM 9703 C CA . GLU D 1 201 ? -6.482 -12.250 25.865 1.00 280.93 201 GLU D CA 1
ATOM 9704 C C . GLU D 1 201 ? -6.949 -10.972 25.183 1.00 282.49 201 GLU D C 1
ATOM 9705 O O . GLU D 1 201 ? -6.664 -10.750 24.006 1.00 280.97 201 GLU D O 1
ATOM 9711 N N . GLY D 1 202 ? -7.663 -10.131 25.924 1.00 285.87 202 GLY D N 1
ATOM 9712 C CA . GLY D 1 202 ? -8.184 -8.906 25.357 1.00 287.77 202 GLY D CA 1
ATOM 9713 C C . GLY D 1 202 ? -8.906 -8.040 26.363 1.00 294.28 202 GLY D C 1
ATOM 9714 O O . GLY D 1 202 ? -8.855 -6.816 26.287 1.00 289.06 202 GLY D O 1
ATOM 9715 N N . HIS D 1 203 ? -9.584 -8.675 27.308 1.00 308.78 203 HIS D N 1
ATOM 9716 C CA . HIS D 1 203 ? -10.306 -7.932 28.328 1.00 327.24 203 HIS D CA 1
ATOM 9717 C C . HIS D 1 203 ? -9.397 -7.555 29.494 1.00 340.78 203 HIS D C 1
ATOM 9718 O O . HIS D 1 203 ? -8.405 -8.230 29.758 1.00 348.64 203 HIS D O 1
ATOM 9725 N N . SER D 1 204 ? -9.738 -6.469 30.182 1.00 340.95 204 SER D N 1
ATOM 9726 C CA . SER D 1 204 ? -8.944 -5.984 31.305 1.00 342.05 204 SER D CA 1
ATOM 9727 C C . SER D 1 204 ? -9.667 -6.147 32.652 1.00 345.53 204 SER D C 1
ATOM 9728 O O . SER D 1 204 ? -9.302 -5.522 33.649 1.00 351.42 204 SER D O 1
ATOM 9731 N N . ASP D 1 205 ? -10.686 -7.000 32.675 1.00 342.27 205 ASP D N 1
ATOM 9732 C CA . ASP D 1 205 ? -11.454 -7.255 33.887 1.00 343.23 205 ASP D CA 1
ATOM 9733 C C . ASP D 1 205 ? -12.355 -8.460 33.624 1.00 337.81 205 ASP D C 1
ATOM 9734 O O . ASP D 1 205 ? -12.417 -8.942 32.502 1.00 334.77 205 ASP D O 1
ATOM 9739 N N . TRP D 1 206 ? -13.051 -8.945 34.647 1.00 334.66 206 TRP D N 1
ATOM 9740 C CA . TRP D 1 206 ? -13.842 -10.167 34.518 1.00 324.42 206 TRP D CA 1
ATOM 9741 C C . TRP D 1 206 ? -14.568 -10.265 33.183 1.00 316.14 206 TRP D C 1
ATOM 9742 O O . TRP D 1 206 ? -15.009 -9.264 32.624 1.00 314.60 206 TRP D O 1
ATOM 9753 N N . VAL D 1 207 ? -14.700 -11.488 32.688 1.00 309.96 207 VAL D N 1
ATOM 9754 C CA . VAL D 1 207 ? -15.522 -11.776 31.526 1.00 299.29 207 VAL D CA 1
ATOM 9755 C C . VAL D 1 207 ? -16.861 -12.322 31.999 1.00 287.84 207 VAL D C 1
ATOM 9756 O O . VAL D 1 207 ? -16.902 -13.356 32.653 1.00 288.23 207 VAL D O 1
ATOM 9760 N N . ARG D 1 208 ? -17.952 -11.630 31.675 1.00 277.21 208 ARG D N 1
ATOM 9761 C CA . ARG D 1 208 ? -19.270 -12.012 32.192 1.00 268.86 208 ARG D CA 1
ATOM 9762 C C . ARG D 1 208 ? -20.026 -13.004 31.319 1.00 253.70 208 ARG D C 1
ATOM 9763 O O . ARG D 1 208 ? -20.865 -13.765 31.811 1.00 255.50 208 ARG D O 1
ATOM 9771 N N . ASP D 1 209 ? -19.740 -13.002 30.026 1.00 234.83 209 ASP D N 1
ATOM 9772 C CA . ASP D 1 209 ? -20.443 -13.908 29.134 1.00 209.30 209 ASP D CA 1
ATOM 9773 C C . ASP D 1 209 ? -19.635 -14.159 27.874 1.00 198.21 209 ASP D C 1
ATOM 9774 O O . ASP D 1 209 ? -18.822 -13.328 27.464 1.00 194.84 209 ASP D O 1
ATOM 9779 N N . VAL D 1 210 ? -19.862 -15.318 27.268 1.00 193.22 210 VAL D N 1
ATOM 9780 C CA . VAL D 1 210 ? -19.302 -15.638 25.961 1.00 192.18 210 VAL D CA 1
ATOM 9781 C C . VAL D 1 210 ? -20.359 -16.395 25.193 1.00 190.59 210 VAL D C 1
ATOM 9782 O O . VAL D 1 210 ? -21.019 -17.280 25.728 1.00 192.53 210 VAL D O 1
ATOM 9786 N N . ALA D 1 211 ? -20.536 -16.030 23.935 1.00 185.29 211 ALA D N 1
ATOM 9787 C CA . ALA D 1 211 ? -21.543 -16.662 23.097 1.00 168.30 211 ALA D CA 1
ATOM 9788 C C . ALA D 1 211 ? -20.910 -16.999 21.771 1.00 160.00 211 ALA D C 1
ATOM 9789 O O . ALA D 1 211 ? -20.376 -16.125 21.087 1.00 152.99 211 ALA D O 1
ATOM 9791 N N . TRP D 1 212 ? -20.951 -18.277 21.426 1.00 164.27 212 TRP D N 1
ATOM 9792 C CA . TRP D 1 212 ? -20.427 -18.763 20.159 1.00 169.34 212 TRP D CA 1
ATOM 9793 C C . TRP D 1 212 ? -21.555 -18.749 19.136 1.00 151.48 212 TRP D C 1
ATOM 9794 O O . TRP D 1 212 ? -22.551 -19.435 19.300 1.00 142.35 212 TRP D O 1
ATOM 9805 N N . SER D 1 213 ? -21.402 -17.958 18.081 1.00 144.58 213 SER D N 1
ATOM 9806 C CA . SER D 1 213 ? -22.433 -17.870 17.045 1.00 129.30 213 SER D CA 1
ATOM 9807 C C . SER D 1 213 ? -22.756 -19.218 16.422 1.00 122.06 213 SER D C 1
ATOM 9808 O O . SER D 1 213 ? -21.859 -19.993 16.099 1.00 131.98 213 SER D O 1
ATOM 9811 N N . PRO D 1 214 ? -24.051 -19.488 16.224 1.00 114.43 214 PRO D N 1
ATOM 9812 C CA . PRO D 1 214 ? -24.513 -20.693 15.536 1.00 128.02 214 PRO D CA 1
ATOM 9813 C C . PRO D 1 214 ? -24.472 -20.536 14.017 1.00 135.04 214 PRO D C 1
ATOM 9814 O O . PRO D 1 214 ? -25.062 -21.356 13.314 1.00 142.71 214 PRO D O 1
ATOM 9818 N N . THR D 1 215 ? -23.791 -19.504 13.524 1.00 136.97 215 THR D N 1
ATOM 9819 C CA . THR D 1 215 ? -23.709 -19.265 12.091 1.00 139.17 215 THR D CA 1
ATOM 9820 C C . THR D 1 215 ? -23.384 -20.530 11.298 1.00 139.75 215 THR D C 1
ATOM 9821 O O . THR D 1 215 ? -22.483 -21.292 11.631 1.00 146.74 215 THR D O 1
ATOM 9825 N N . VAL D 1 216 ? -24.146 -20.733 10.238 1.00 130.62 216 VAL D N 1
ATOM 9826 C CA . VAL D 1 216 ? -23.947 -21.839 9.328 1.00 133.75 216 VAL D CA 1
ATOM 9827 C C . VAL D 1 216 ? -22.770 -21.556 8.375 1.00 131.32 216 VAL D C 1
ATOM 9828 O O . VAL D 1 216 ? -22.286 -22.451 7.679 1.00 135.55 216 VAL D O 1
ATOM 9832 N N . LEU D 1 217 ? -22.297 -20.312 8.371 1.00 129.45 217 LEU D N 1
ATOM 9833 C CA . LEU D 1 217 ? -21.126 -19.925 7.579 1.00 132.37 217 LEU D CA 1
ATOM 9834 C C . LEU D 1 217 ? -19.836 -20.560 8.092 1.00 140.43 217 LEU D C 1
ATOM 9835 O O . LEU D 1 217 ? -19.784 -21.034 9.225 1.00 145.63 217 LEU D O 1
ATOM 9840 N N . LEU D 1 218 ? -18.795 -20.556 7.264 1.00 143.73 218 LEU D N 1
ATOM 9841 C CA . LEU D 1 218 ? -17.544 -21.240 7.595 1.00 147.01 218 LEU D CA 1
ATOM 9842 C C . LEU D 1 218 ? -16.760 -20.533 8.683 1.00 141.83 218 LEU D C 1
ATOM 9843 O O . LEU D 1 218 ? -16.257 -21.174 9.605 1.00 148.86 218 LEU D O 1
ATOM 9848 N N . ARG D 1 219 ? -16.639 -19.216 8.576 1.00 184.05 219 ARG D N 1
ATOM 9849 C CA . ARG D 1 219 ? -15.939 -18.460 9.603 1.00 176.71 219 ARG D CA 1
ATOM 9850 C C . ARG D 1 219 ? -16.634 -18.645 10.945 1.00 173.10 219 ARG D C 1
ATOM 9851 O O . ARG D 1 219 ? -17.846 -18.829 11.001 1.00 177.67 219 ARG D O 1
ATOM 9859 N N . SER D 1 220 ? -15.857 -18.609 12.021 1.00 172.90 220 SER D N 1
ATOM 9860 C CA . SER D 1 220 ? -16.406 -18.716 13.367 1.00 177.15 220 SER D CA 1
ATOM 9861 C C . SER D 1 220 ? -16.460 -17.357 14.067 1.00 165.95 220 SER D C 1
ATOM 9862 O O . SER D 1 220 ? -15.546 -16.544 13.949 1.00 158.17 220 SER D O 1
ATOM 9865 N N . TYR D 1 221 ? -17.536 -17.131 14.810 1.00 159.36 221 TYR D N 1
ATOM 9866 C CA . TYR D 1 221 ? -17.748 -15.877 15.523 1.00 159.93 221 TYR D CA 1
ATOM 9867 C C . TYR D 1 221 ? -17.978 -16.139 17.008 1.00 173.50 221 TYR D C 1
ATOM 9868 O O . TYR D 1 221 ? -18.797 -16.981 17.382 1.00 177.54 221 TYR D O 1
ATOM 9877 N N . LEU D 1 222 ? -17.251 -15.408 17.849 1.00 183.85 222 LEU D N 1
ATOM 9878 C CA . LEU D 1 222 ? -17.497 -15.391 19.287 1.00 190.09 222 LEU D CA 1
ATOM 9879 C C . LEU D 1 222 ? -17.693 -13.960 19.742 1.00 188.97 222 LEU D C 1
ATOM 9880 O O . LEU D 1 222 ? -16.970 -13.061 19.317 1.00 185.16 222 LEU D O 1
ATOM 9885 N N . ALA D 1 223 ? -18.664 -13.742 20.616 1.00 187.31 223 ALA D N 1
ATOM 9886 C CA . ALA D 1 223 ? -18.778 -12.456 21.276 1.00 187.66 223 ALA D CA 1
ATOM 9887 C C . ALA D 1 223 ? -18.476 -12.647 22.754 1.00 214.80 223 ALA D C 1
ATOM 9888 O O . ALA D 1 223 ? -19.091 -13.486 23.415 1.00 226.00 223 ALA D O 1
ATOM 9890 N N . SER D 1 224 ? -17.501 -11.905 23.264 1.00 225.67 224 SER D N 1
ATOM 9891 C CA . SER D 1 224 ? -17.218 -11.948 24.694 1.00 232.82 224 SER D CA 1
ATOM 9892 C C . SER D 1 224 ? -17.555 -10.600 25.309 1.00 234.06 224 SER D C 1
ATOM 9893 O O . SER D 1 224 ? -17.394 -9.561 24.676 1.00 225.89 224 SER D O 1
ATOM 9896 N N . VAL D 1 225 ? -18.016 -10.618 26.549 1.00 244.49 225 VAL D N 1
ATOM 9897 C CA . VAL D 1 225 ? -18.527 -9.406 27.181 1.00 250.87 225 VAL D CA 1
ATOM 9898 C C . VAL D 1 225 ? -18.010 -9.253 28.613 1.00 271.66 225 VAL D C 1
ATOM 9899 O O . VAL D 1 225 ? -18.108 -10.173 29.430 1.00 279.85 225 VAL D O 1
ATOM 9903 N N . SER D 1 226 ? -17.456 -8.083 28.913 1.00 277.62 226 SER D N 1
ATOM 9904 C CA . SER D 1 226 ? -16.687 -7.902 30.142 1.00 282.55 226 SER D CA 1
ATOM 9905 C C . SER D 1 226 ? -17.110 -6.716 31.025 1.00 283.12 226 SER D C 1
ATOM 9906 O O . SER D 1 226 ? -17.883 -5.851 30.613 1.00 278.32 226 SER D O 1
ATOM 9909 N N . GLN D 1 227 ? -16.593 -6.691 32.250 1.00 286.62 227 GLN D N 1
ATOM 9910 C CA . GLN D 1 227 ? -16.829 -5.583 33.167 1.00 285.53 227 GLN D CA 1
ATOM 9911 C C . GLN D 1 227 ? -15.939 -4.413 32.817 1.00 283.26 227 GLN D C 1
ATOM 9912 O O . GLN D 1 227 ? -16.109 -3.318 33.343 1.00 286.50 227 GLN D O 1
ATOM 9918 N N . ASP D 1 228 ? -14.983 -4.653 31.929 1.00 273.64 228 ASP D N 1
ATOM 9919 C CA . ASP D 1 228 ? -14.127 -3.591 31.420 1.00 263.12 228 ASP D CA 1
ATOM 9920 C C . ASP D 1 228 ? -14.937 -2.652 30.523 1.00 255.04 228 ASP D C 1
ATOM 9921 O O . ASP D 1 228 ? -14.409 -1.674 29.978 1.00 251.42 228 ASP D O 1
ATOM 9926 N N . ARG D 1 229 ? -16.218 -2.981 30.368 1.00 251.53 229 ARG D N 1
ATOM 9927 C CA . ARG D 1 229 ? -17.173 -2.177 29.611 1.00 248.74 229 ARG D CA 1
ATOM 9928 C C . ARG D 1 229 ? -17.005 -2.289 28.096 1.00 240.11 229 ARG D C 1
ATOM 9929 O O . ARG D 1 229 ? -17.413 -1.396 27.352 1.00 226.57 229 ARG D O 1
ATOM 9937 N N . THR D 1 230 ? -16.411 -3.386 27.637 1.00 250.92 230 THR D N 1
ATOM 9938 C CA . THR D 1 230 ? -16.205 -3.579 26.206 1.00 261.23 230 THR D CA 1
ATOM 9939 C C . THR D 1 230 ? -16.797 -4.892 25.733 1.00 270.88 230 THR D C 1
ATOM 9940 O O . THR D 1 230 ? -16.997 -5.808 26.516 1.00 280.12 230 THR D O 1
ATOM 9944 N N . CYS D 1 231 ? -17.089 -4.975 24.444 1.00 263.57 231 CYS D N 1
ATOM 9945 C CA . CYS D 1 231 ? -17.463 -6.242 23.838 1.00 253.57 231 CYS D CA 1
ATOM 9946 C C . CYS D 1 231 ? -16.458 -6.577 22.747 1.00 245.91 231 CYS D C 1
ATOM 9947 O O . CYS D 1 231 ? -16.230 -5.783 21.836 1.00 238.94 231 CYS D O 1
ATOM 9950 N N . ILE D 1 232 ? -15.846 -7.752 22.856 1.00 249.64 232 ILE D N 1
ATOM 9951 C CA . ILE D 1 232 ? -14.893 -8.208 21.856 1.00 249.50 232 ILE D CA 1
ATOM 9952 C C . ILE D 1 232 ? -15.536 -9.237 20.943 1.00 248.78 232 ILE D C 1
ATOM 9953 O O . ILE D 1 232 ? -16.164 -10.186 21.417 1.00 252.14 232 ILE D O 1
ATOM 9958 N N . ILE D 1 233 ? -15.379 -9.039 19.635 1.00 239.96 233 ILE D N 1
ATOM 9959 C CA . ILE D 1 233 ? -15.825 -10.015 18.645 1.00 225.58 233 ILE D CA 1
ATOM 9960 C C . ILE D 1 233 ? -14.635 -10.802 18.104 1.00 223.64 233 ILE D C 1
ATOM 9961 O O . ILE D 1 233 ? -13.719 -10.221 17.527 1.00 219.58 233 ILE D O 1
ATOM 9966 N N . TRP D 1 234 ? -14.651 -12.117 18.303 1.00 230.28 234 TRP D N 1
ATOM 9967 C CA . TRP D 1 234 ? -13.559 -12.987 17.862 1.00 241.98 234 TRP D CA 1
ATOM 9968 C C . TRP D 1 234 ? -13.964 -13.765 16.622 1.00 228.71 234 TRP D C 1
ATOM 9969 O O . TRP D 1 234 ? -15.026 -14.377 16.582 1.00 227.23 234 TRP D O 1
ATOM 9980 N N . THR D 1 235 ? -13.112 -13.736 15.606 1.00 218.33 235 THR D N 1
ATOM 9981 C CA . THR D 1 235 ? -13.370 -14.489 14.386 1.00 210.10 235 THR D CA 1
ATOM 9982 C C . THR D 1 235 ? -12.238 -15.467 14.090 1.00 199.91 235 THR D C 1
ATOM 9983 O O . THR D 1 235 ? -11.088 -15.260 14.490 1.00 197.94 235 THR D O 1
ATOM 9987 N N . GLN D 1 236 ? -12.573 -16.539 13.388 1.00 197.41 236 GLN D N 1
ATOM 9988 C CA . GLN D 1 236 ? -11.588 -17.532 12.991 1.00 199.55 236 GLN D CA 1
ATOM 9989 C C . GLN D 1 236 ? -11.916 -17.986 11.583 1.00 196.94 236 GLN D C 1
ATOM 9990 O O . GLN D 1 236 ? -12.957 -18.599 11.345 1.00 196.85 236 GLN D O 1
ATOM 9996 N N . ASP D 1 237 ? -11.031 -17.678 10.645 1.00 199.07 237 ASP D N 1
ATOM 9997 C CA . ASP D 1 237 ? -11.292 -17.975 9.244 1.00 206.20 237 ASP D CA 1
ATOM 9998 C C . ASP D 1 237 ? -11.286 -19.468 8.987 1.00 209.34 237 ASP D C 1
ATOM 9999 O O . ASP D 1 237 ? -11.954 -19.953 8.074 1.00 207.12 237 ASP D O 1
ATOM 10004 N N . ASN D 1 238 ? -10.546 -20.194 9.815 1.00 213.11 238 ASN D N 1
ATOM 10005 C CA . ASN D 1 238 ? -10.292 -21.604 9.577 1.00 214.55 238 ASN D CA 1
ATOM 10006 C C . ASN D 1 238 ? -10.213 -22.374 10.889 1.00 218.19 238 ASN D C 1
ATOM 10007 O O . ASN D 1 238 ? -9.568 -21.928 11.833 1.00 218.13 238 ASN D O 1
ATOM 10012 N N . GLU D 1 239 ? -10.879 -23.525 10.944 1.00 222.15 239 GLU D N 1
ATOM 10013 C CA . GLU D 1 239 ? -10.941 -24.347 12.155 1.00 228.00 239 GLU D CA 1
ATOM 10014 C C . GLU D 1 239 ? -9.591 -24.524 12.848 1.00 231.68 239 GLU D C 1
ATOM 10015 O O . GLU D 1 239 ? -9.529 -24.732 14.059 1.00 228.38 239 GLU D O 1
ATOM 10021 N N . GLN D 1 240 ? -8.515 -24.451 12.074 1.00 234.70 240 GLN D N 1
ATOM 10022 C CA . GLN D 1 240 ? -7.185 -24.735 12.597 1.00 236.06 240 GLN D CA 1
ATOM 10023 C C . GLN D 1 240 ? -6.311 -23.488 12.726 1.00 237.99 240 GLN D C 1
ATOM 10024 O O . GLN D 1 240 ? -5.158 -23.574 13.145 1.00 241.28 240 GLN D O 1
ATOM 10030 N N . GLY D 1 241 ? -6.867 -22.331 12.378 1.00 235.54 241 GLY D N 1
ATOM 10031 C CA . GLY D 1 241 ? -6.107 -21.091 12.368 1.00 236.18 241 GLY D CA 1
ATOM 10032 C C . GLY D 1 241 ? -6.340 -20.202 13.575 1.00 241.92 241 GLY D C 1
ATOM 10033 O O . GLY D 1 241 ? -7.114 -20.547 14.468 1.00 245.14 241 GLY D O 1
ATOM 10034 N N . PRO D 1 242 ? -5.666 -19.041 13.601 1.00 243.21 242 PRO D N 1
ATOM 10035 C CA . PRO D 1 242 ? -5.683 -18.042 14.678 1.00 246.50 242 PRO D CA 1
ATOM 10036 C C . PRO D 1 242 ? -7.026 -17.347 14.810 1.00 253.33 242 PRO D C 1
ATOM 10037 O O . PRO D 1 242 ? -7.855 -17.423 13.904 1.00 258.21 242 PRO D O 1
ATOM 10041 N N . TRP D 1 243 ? -7.220 -16.663 15.933 1.00 249.78 243 TRP D N 1
ATOM 10042 C CA . TRP D 1 243 ? -8.434 -15.899 16.176 1.00 245.92 243 TRP D CA 1
ATOM 10043 C C . TRP D 1 243 ? -8.158 -14.418 16.004 1.00 243.58 243 TRP D C 1
ATOM 10044 O O . TRP D 1 243 ? -7.182 -13.890 16.537 1.00 239.05 243 TRP D O 1
ATOM 10055 N N . LYS D 1 244 ? -9.014 -13.753 15.241 1.00 244.50 244 LYS D N 1
ATOM 10056 C CA . LYS D 1 244 ? -8.944 -12.309 15.102 1.00 243.24 244 LYS D CA 1
ATOM 10057 C C . LYS D 1 244 ? -9.766 -11.670 16.203 1.00 242.95 244 LYS D C 1
ATOM 10058 O O . LYS D 1 244 ? -10.834 -12.163 16.560 1.00 248.18 244 LYS D O 1
ATOM 10064 N N . LYS D 1 245 ? -9.262 -10.566 16.732 1.00 235.35 245 LYS D N 1
ATOM 10065 C CA . LYS D 1 245 ? -9.940 -9.850 17.798 1.00 232.69 245 LYS D CA 1
ATOM 10066 C C . LYS D 1 245 ? -10.365 -8.469 17.306 1.00 223.31 245 LYS D C 1
ATOM 10067 O O . LYS D 1 245 ? -9.576 -7.751 16.688 1.00 226.30 245 LYS D O 1
ATOM 10073 N N . THR D 1 246 ? -11.620 -8.119 17.564 1.00 214.18 246 THR D N 1
ATOM 10074 C CA . THR D 1 246 ? -12.160 -6.827 17.158 1.00 214.80 246 THR D CA 1
ATOM 10075 C C . THR D 1 246 ? -13.106 -6.267 18.208 1.00 218.21 246 THR D C 1
ATOM 10076 O O . THR D 1 246 ? -13.977 -6.973 18.710 1.00 225.19 246 THR D O 1
ATOM 10080 N N . LEU D 1 247 ? -12.927 -4.994 18.540 1.00 214.57 247 LEU D N 1
ATOM 10081 C CA . LEU D 1 247 ? -13.864 -4.291 19.408 1.00 212.05 247 LEU D CA 1
ATOM 10082 C C . LEU D 1 247 ? -15.170 -4.024 18.664 1.00 208.33 247 LEU D C 1
ATOM 10083 O O . LEU D 1 247 ? -15.156 -3.465 17.568 1.00 201.83 247 LEU D O 1
ATOM 10088 N N . LEU D 1 248 ? -16.291 -4.422 19.260 1.00 215.31 248 LEU D N 1
ATOM 10089 C CA . LEU D 1 248 ? -17.604 -4.144 18.681 1.00 219.65 248 LEU D CA 1
ATOM 10090 C C . LEU D 1 248 ? -17.698 -2.681 18.257 1.00 216.21 248 LEU D C 1
ATOM 10091 O O . LEU D 1 248 ? -18.049 -2.370 17.121 1.00 213.74 248 LEU D O 1
ATOM 10096 N N . LYS D 1 249 ? -17.392 -1.789 19.191 1.00 219.15 249 LYS D N 1
ATOM 10097 C CA . LYS D 1 249 ? -17.242 -0.374 18.886 1.00 228.58 249 LYS D CA 1
ATOM 10098 C C . LYS D 1 249 ? -16.011 0.162 19.608 1.00 245.59 249 LYS D C 1
ATOM 10099 O O . LYS D 1 249 ? -15.570 -0.408 20.607 1.00 252.02 249 LYS D O 1
ATOM 10105 N N . GLU D 1 250 ? -15.460 1.257 19.099 1.00 251.28 250 GLU D N 1
ATOM 10106 C CA . GLU D 1 250 ? -14.159 1.745 19.542 1.00 258.68 250 GLU D CA 1
ATOM 10107 C C . GLU D 1 250 ? -14.131 2.281 20.980 1.00 272.63 250 GLU D C 1
ATOM 10108 O O . GLU D 1 250 ? -13.083 2.270 21.626 1.00 277.83 250 GLU D O 1
ATOM 10114 N N . GLU D 1 251 ? -15.275 2.734 21.485 1.00 278.02 251 GLU D N 1
ATOM 10115 C CA . GLU D 1 251 ? -15.320 3.358 22.808 1.00 284.42 251 GLU D CA 1
ATOM 10116 C C . GLU D 1 251 ? -16.033 2.528 23.875 1.00 288.87 251 GLU D C 1
ATOM 10117 O O . GLU D 1 251 ? -16.976 1.797 23.579 1.00 289.73 251 GLU D O 1
ATOM 10123 N N . LYS D 1 252 ? -15.575 2.649 25.120 1.00 291.35 252 LYS D N 1
ATOM 10124 C CA . LYS D 1 252 ? -16.163 1.906 26.230 1.00 293.41 252 LYS D CA 1
ATOM 10125 C C . LYS D 1 252 ? -17.668 2.109 26.246 1.00 294.40 252 LYS D C 1
ATOM 10126 O O . LYS D 1 252 ? -18.159 3.160 25.837 1.00 291.64 252 LYS D O 1
ATOM 10132 N N . PHE D 1 253 ? -18.396 1.099 26.712 1.00 297.17 253 PHE D N 1
ATOM 10133 C CA . PHE D 1 253 ? -19.824 1.243 26.966 1.00 296.32 253 PHE D CA 1
ATOM 10134 C C . PHE D 1 253 ? -20.033 2.020 28.264 1.00 291.37 253 PHE D C 1
ATOM 10135 O O . PHE D 1 253 ? -19.096 2.188 29.042 1.00 295.98 253 PHE D O 1
ATOM 10143 N N . PRO D 1 254 ? -21.262 2.500 28.504 1.00 279.81 254 PRO D N 1
ATOM 10144 C CA . PRO D 1 254 ? -21.486 3.385 29.652 1.00 281.86 254 PRO D CA 1
ATOM 10145 C C . PRO D 1 254 ? -21.321 2.639 30.969 1.00 287.85 254 PRO D C 1
ATOM 10146 O O . PRO D 1 254 ? -20.808 3.198 31.936 1.00 294.61 254 PRO D O 1
ATOM 10150 N N . ASP D 1 255 ? -21.757 1.384 30.997 1.00 283.72 255 ASP D N 1
ATOM 10151 C CA . ASP D 1 255 ? -21.683 0.574 32.201 1.00 281.36 255 ASP D CA 1
ATOM 10152 C C . ASP D 1 255 ? -21.126 -0.794 31.862 1.00 272.89 255 ASP D C 1
ATOM 10153 O O . ASP D 1 255 ? -20.655 -1.027 30.754 1.00 267.87 255 ASP D O 1
ATOM 10158 N N . VAL D 1 256 ? -21.183 -1.695 32.832 1.00 271.41 256 VAL D N 1
ATOM 10159 C CA . VAL D 1 256 ? -20.666 -3.043 32.679 1.00 266.03 256 VAL D CA 1
ATOM 10160 C C . VAL D 1 256 ? -21.553 -3.813 31.711 1.00 261.96 256 VAL D C 1
ATOM 10161 O O . VAL D 1 256 ? -22.747 -3.547 31.614 1.00 265.75 256 VAL D O 1
ATOM 10165 N N . LEU D 1 257 ? -20.969 -4.759 30.988 1.00 253.72 257 LEU D N 1
ATOM 10166 C CA . LEU D 1 257 ? -21.736 -5.624 30.103 1.00 244.85 257 LEU D CA 1
ATOM 10167 C C . LEU D 1 257 ? -21.950 -6.987 30.749 1.00 243.66 257 LEU D C 1
ATOM 10168 O O . LEU D 1 257 ? -21.057 -7.524 31.405 1.00 244.78 257 LEU D O 1
ATOM 10173 N N . TRP D 1 258 ? -23.135 -7.548 30.547 1.00 241.91 258 TRP D N 1
ATOM 10174 C CA . TRP D 1 258 ? -23.592 -8.678 31.343 1.00 242.33 258 TRP D CA 1
ATOM 10175 C C . TRP D 1 258 ? -23.846 -9.949 30.517 1.00 238.79 258 TRP D C 1
ATOM 10176 O O . TRP D 1 258 ? -23.294 -11.002 30.810 1.00 240.08 258 TRP D O 1
ATOM 10187 N N . ARG D 1 259 ? -24.681 -9.843 29.487 1.00 232.36 259 ARG D N 1
ATOM 10188 C CA . ARG D 1 259 ? -25.010 -10.989 28.637 1.00 224.76 259 ARG D CA 1
ATOM 10189 C C . ARG D 1 259 ? -24.784 -10.675 27.164 1.00 223.59 259 ARG D C 1
ATOM 10190 O O . ARG D 1 259 ? -24.761 -9.516 26.758 1.00 225.08 259 ARG D O 1
ATOM 10198 N N . ALA D 1 260 ? -24.616 -11.720 26.367 1.00 216.40 260 ALA D N 1
ATOM 10199 C CA . ALA D 1 260 ? -24.476 -11.584 24.920 1.00 208.77 260 ALA D CA 1
ATOM 10200 C C . ALA D 1 260 ? -25.125 -12.796 24.258 1.00 209.41 260 ALA D C 1
ATOM 10201 O O . ALA D 1 260 ? -24.865 -13.936 24.638 1.00 210.40 260 ALA D O 1
ATOM 10203 N N . SER D 1 261 ? -25.984 -12.555 23.276 1.00 206.40 261 SER D N 1
ATOM 10204 C CA . SER D 1 261 ? -26.748 -13.637 22.669 1.00 197.43 261 SER D CA 1
ATOM 10205 C C . SER D 1 261 ? -26.934 -13.449 21.154 1.00 196.78 261 SER D C 1
ATOM 10206 O O . SER D 1 261 ? -27.356 -12.383 20.701 1.00 202.09 261 SER D O 1
ATOM 10209 N N . TRP D 1 262 ? -26.609 -14.481 20.379 1.00 187.18 262 TRP D N 1
ATOM 10210 C CA . TRP D 1 262 ? -26.735 -14.430 18.917 1.00 171.60 262 TRP D CA 1
ATOM 10211 C C . TRP D 1 262 ? -28.106 -14.898 18.452 1.00 165.55 262 TRP D C 1
ATOM 10212 O O . TRP D 1 262 ? -28.661 -15.853 18.990 1.00 171.04 262 TRP D O 1
ATOM 10223 N N . SER D 1 263 ? -28.642 -14.234 17.436 1.00 162.73 263 SER D N 1
ATOM 10224 C CA . SER D 1 263 ? -29.859 -14.706 16.791 1.00 157.81 263 SER D CA 1
ATOM 10225 C C . SER D 1 263 ? -29.604 -16.074 16.176 1.00 147.20 263 SER D C 1
ATOM 10226 O O . SER D 1 263 ? -28.460 -16.475 16.001 1.00 144.82 263 SER D O 1
ATOM 10229 N N . LEU D 1 264 ? -30.671 -16.789 15.841 1.00 145.61 264 LEU D N 1
ATOM 10230 C CA . LEU D 1 264 ? -30.540 -18.142 15.292 1.00 145.35 264 LEU D CA 1
ATOM 10231 C C . LEU D 1 264 ? -29.781 -18.205 13.973 1.00 144.73 264 LEU D C 1
ATOM 10232 O O . LEU D 1 264 ? -29.112 -19.195 13.690 1.00 143.19 264 LEU D O 1
ATOM 10237 N N . SER D 1 265 ? -29.876 -17.160 13.161 1.00 143.30 265 SER D N 1
ATOM 10238 C CA . SER D 1 265 ? -29.157 -17.166 11.893 1.00 134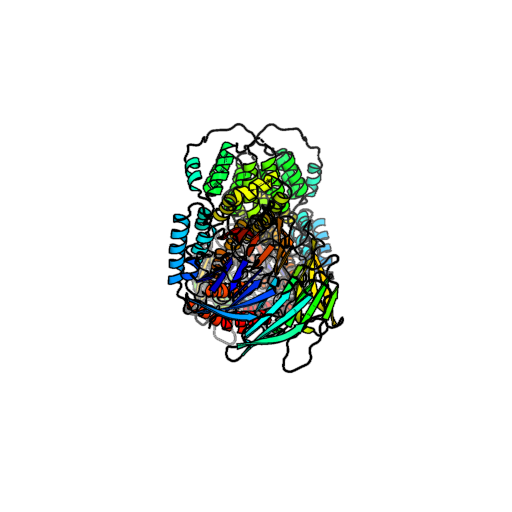.57 265 SER D CA 1
ATOM 10239 C C . SER D 1 265 ? -27.705 -16.739 12.065 1.00 126.64 265 SER D C 1
ATOM 10240 O O . SER D 1 265 ? -26.883 -16.940 11.172 1.00 119.98 265 SER D O 1
ATOM 10243 N N . GLY D 1 266 ? -27.399 -16.155 13.219 1.00 119.53 266 GLY D N 1
ATOM 10244 C CA . GLY D 1 266 ? -26.024 -15.901 13.609 1.00 129.40 266 GLY D CA 1
ATOM 10245 C C . GLY D 1 266 ? -25.446 -14.565 13.187 1.00 142.62 266 GLY D C 1
ATOM 10246 O O . GLY D 1 266 ? -24.267 -14.308 13.399 1.00 143.65 266 GLY D O 1
ATOM 10247 N N . ASN D 1 267 ? -26.273 -13.712 12.599 1.00 152.58 267 ASN D N 1
ATOM 10248 C CA . ASN D 1 267 ? -25.817 -12.411 12.120 1.00 159.13 267 ASN D CA 1
ATOM 10249 C C . ASN D 1 267 ? -26.088 -11.266 13.086 1.00 165.04 267 ASN D C 1
ATOM 10250 O O . ASN D 1 267 ? -25.403 -10.247 13.042 1.00 168.40 267 ASN D O 1
ATOM 10255 N N . VAL D 1 268 ? -27.096 -11.421 13.938 1.00 166.09 268 VAL D N 1
ATOM 10256 C CA . VAL D 1 268 ? -27.452 -10.355 14.871 1.00 164.82 268 VAL D CA 1
ATOM 10257 C C . VAL D 1 268 ? -26.997 -10.639 16.301 1.00 172.48 268 VAL D C 1
ATOM 10258 O O . VAL D 1 268 ? -27.235 -11.721 16.842 1.00 169.24 268 VAL D O 1
ATOM 10262 N N . LEU D 1 269 ? -26.342 -9.650 16.904 1.00 176.89 269 LEU D N 1
ATOM 10263 C CA . LEU D 1 269 ? -25.859 -9.756 18.275 1.00 181.96 269 LEU D CA 1
ATOM 10264 C C . LEU D 1 269 ? -26.625 -8.826 19.227 1.00 181.30 269 LEU D C 1
ATOM 10265 O O . LEU D 1 269 ? -26.695 -7.623 18.989 1.00 175.73 269 LEU D O 1
ATOM 10270 N N . ALA D 1 270 ? -27.189 -9.380 20.300 1.00 187.85 270 ALA D N 1
ATOM 10271 C CA . ALA D 1 270 ? -27.926 -8.580 21.292 1.00 195.70 270 ALA D CA 1
ATOM 10272 C C . ALA D 1 270 ? -27.197 -8.496 22.627 1.00 205.91 270 ALA D C 1
ATOM 10273 O O . ALA D 1 270 ? -27.012 -9.516 23.304 1.00 212.66 270 ALA D O 1
ATOM 10275 N N . LEU D 1 271 ? -26.803 -7.282 23.009 1.00 210.07 271 LEU D N 1
ATOM 10276 C CA . LEU D 1 271 ? -26.046 -7.069 24.245 1.00 215.84 271 LEU D CA 1
ATOM 10277 C C . LEU D 1 271 ? -26.895 -6.549 25.402 1.00 222.01 271 LEU D C 1
ATOM 10278 O O . LEU D 1 271 ? -27.615 -5.563 25.260 1.00 222.59 271 LEU D O 1
ATOM 10283 N N . SER D 1 272 ? -26.790 -7.216 26.550 1.00 226.28 272 SER D N 1
ATOM 10284 C CA . SER D 1 272 ? -27.430 -6.765 27.789 1.00 232.14 272 SER D CA 1
ATOM 10285 C C . SER D 1 272 ? -26.422 -6.013 28.652 1.00 229.53 272 SER D C 1
ATOM 10286 O O . SER D 1 272 ? -25.393 -6.560 29.015 1.00 233.53 272 SER D O 1
ATOM 10289 N N . GLY D 1 273 ? -26.713 -4.761 28.983 1.00 221.09 273 GLY D N 1
ATOM 10290 C CA . GLY D 1 273 ? -25.750 -3.947 29.704 1.00 217.89 273 GLY D CA 1
ATOM 10291 C C . GLY D 1 273 ? -26.209 -3.377 31.035 1.00 221.60 273 GLY D C 1
ATOM 10292 O O . GLY D 1 273 ? -27.373 -3.490 31.413 1.00 220.31 273 GLY D O 1
ATOM 10293 N N . GLY D 1 274 ? -25.276 -2.746 31.741 1.00 228.08 274 GLY D N 1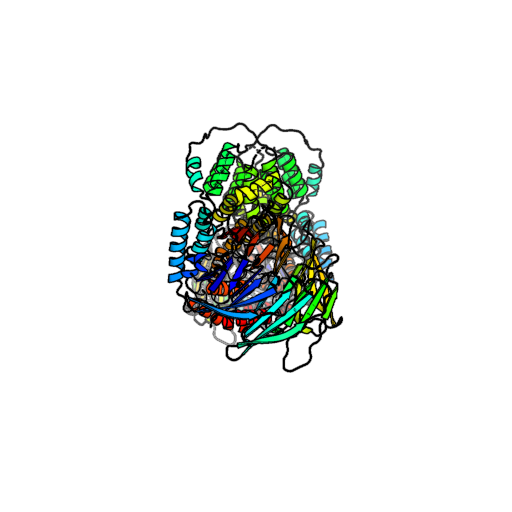
ATOM 10294 C CA . GLY D 1 274 ? -25.554 -2.143 33.029 1.00 236.67 274 GLY D CA 1
ATOM 10295 C C . GLY D 1 274 ? -26.347 -0.855 32.925 1.00 242.48 274 GLY D C 1
ATOM 10296 O O . GLY D 1 274 ? -27.017 -0.454 33.876 1.00 247.87 274 GLY D O 1
ATOM 10297 N N . ASP D 1 275 ? -26.275 -0.196 31.771 1.00 242.04 275 ASP D N 1
ATOM 10298 C CA . ASP D 1 275 ? -27.071 1.008 31.549 1.00 248.06 275 ASP D CA 1
ATOM 10299 C C . ASP D 1 275 ? -28.550 0.648 31.429 1.00 247.99 275 ASP D C 1
ATOM 10300 O O . ASP D 1 275 ? -29.385 1.499 31.120 1.00 247.10 275 ASP D O 1
ATOM 10305 N N . ASN D 1 276 ? -28.855 -0.623 31.681 1.00 250.11 276 ASN D N 1
ATOM 10306 C CA . ASN D 1 276 ? -30.218 -1.144 31.589 1.00 253.19 276 ASN D CA 1
ATOM 10307 C C . ASN D 1 276 ? -30.835 -0.921 30.217 1.00 260.40 276 ASN D C 1
ATOM 10308 O O . ASN D 1 276 ? -31.930 -0.374 30.081 1.00 264.82 276 ASN D O 1
ATOM 10313 N N . LYS D 1 277 ? -30.098 -1.348 29.204 1.00 259.28 277 LYS D N 1
ATOM 10314 C CA . LYS D 1 277 ? -30.530 -1.266 27.823 1.00 251.47 277 LYS D CA 1
ATOM 10315 C C . LYS D 1 277 ? -30.020 -2.491 27.090 1.00 248.88 277 LYS D C 1
ATOM 10316 O O . LYS D 1 277 ? -28.951 -3.016 27.417 1.00 250.65 277 LYS D O 1
ATOM 10322 N N . VAL D 1 278 ? -30.806 -2.967 26.129 1.00 244.66 278 VAL D N 1
ATOM 10323 C CA . VAL D 1 278 ? -30.386 -4.047 25.242 1.00 242.09 278 VAL D CA 1
ATOM 10324 C C . VAL D 1 278 ? -30.091 -3.451 23.871 1.00 238.98 278 VAL D C 1
ATOM 10325 O O . VAL D 1 278 ? -30.932 -2.762 23.296 1.00 236.10 278 VAL D O 1
ATOM 10329 N N . THR D 1 279 ? -28.897 -3.697 23.347 1.00 237.11 279 THR D N 1
ATOM 10330 C CA . THR D 1 279 ? -28.553 -3.174 22.026 1.00 231.99 279 THR D CA 1
ATOM 10331 C C . THR D 1 279 ? -28.294 -4.272 21.004 1.00 221.95 279 THR D C 1
ATOM 10332 O O . THR D 1 279 ? -27.622 -5.261 21.292 1.00 225.20 279 THR D O 1
ATOM 10336 N N . LEU D 1 280 ? -28.844 -4.087 19.811 1.00 208.78 280 LEU D N 1
ATOM 10337 C CA . LEU D 1 280 ? -28.675 -5.042 18.728 1.00 199.61 280 LEU D CA 1
ATOM 10338 C C . LEU D 1 280 ? -27.624 -4.543 17.738 1.00 198.06 280 LEU D C 1
ATOM 10339 O O . LEU D 1 280 ? -27.516 -3.344 17.491 1.00 198.44 280 LEU D O 1
ATOM 10344 N N . TRP D 1 281 ? -26.849 -5.464 17.178 1.00 200.42 281 TRP D N 1
ATOM 10345 C CA . TRP D 1 281 ? -25.734 -5.093 16.315 1.00 204.36 281 TRP D CA 1
ATOM 10346 C C . TRP D 1 281 ? -25.607 -6.063 15.160 1.00 196.67 281 TRP D C 1
ATOM 10347 O O . TRP D 1 281 ? -25.931 -7.241 15.296 1.00 198.18 281 TRP D O 1
ATOM 10358 N N . LYS D 1 282 ? -25.139 -5.563 14.020 1.00 186.57 282 LYS D N 1
ATOM 10359 C CA . LYS D 1 282 ? -24.839 -6.420 12.885 1.00 169.08 282 LYS D CA 1
ATOM 10360 C C . LYS D 1 282 ? -23.858 -5.742 11.942 1.00 163.83 282 LYS D C 1
ATOM 10361 O O . LYS D 1 282 ? -23.651 -4.527 12.002 1.00 161.09 282 LYS D O 1
ATOM 10367 N N . GLU D 1 283 ? -23.244 -6.541 11.079 1.00 166.00 283 GLU D N 1
ATOM 10368 C CA . GLU D 1 283 ? -22.166 -6.054 10.236 1.00 168.21 283 GLU D CA 1
ATOM 10369 C C . GLU D 1 283 ? -22.679 -5.301 9.023 1.00 164.98 283 GLU D C 1
ATOM 10370 O O . GLU D 1 283 ? -23.719 -5.640 8.454 1.00 165.12 283 GLU D O 1
ATOM 10376 N N . ASN D 1 284 ? -21.931 -4.274 8.637 1.00 167.36 284 ASN D N 1
ATOM 10377 C CA . ASN D 1 284 ? -22.182 -3.564 7.399 1.00 180.13 284 ASN D CA 1
ATOM 10378 C C . ASN D 1 284 ? -21.327 -4.181 6.279 1.00 185.44 284 ASN D C 1
ATOM 10379 O O . ASN D 1 284 ? -20.597 -5.134 6.529 1.00 192.87 284 ASN D O 1
ATOM 10384 N N . LEU D 1 285 ? -21.410 -3.652 5.057 1.00 183.85 285 LEU D N 1
ATOM 10385 C CA . LEU D 1 285 ? -20.642 -4.209 3.937 1.00 187.87 285 LEU D CA 1
ATOM 10386 C C . LEU D 1 285 ? -19.154 -4.377 4.225 1.00 191.65 285 LEU D C 1
ATOM 10387 O O . LEU D 1 285 ? -18.533 -5.347 3.792 1.00 190.67 285 LEU D O 1
ATOM 10392 N N . GLU D 1 286 ? -18.585 -3.425 4.953 1.00 200.69 286 GLU D N 1
ATOM 10393 C CA . GLU D 1 286 ? -17.153 -3.426 5.215 1.00 216.78 286 GLU D CA 1
ATOM 10394 C C . GLU D 1 286 ? -16.805 -4.261 6.441 1.00 219.54 286 GLU D C 1
ATOM 10395 O O . GLU D 1 286 ? -15.640 -4.371 6.812 1.00 223.01 286 GLU D O 1
ATOM 10401 N N . GLY D 1 287 ? -17.819 -4.844 7.065 1.00 222.78 287 GLY D N 1
ATOM 10402 C CA . GLY D 1 287 ? -17.612 -5.721 8.205 1.00 222.25 287 GLY D CA 1
ATOM 10403 C C . GLY D 1 287 ? -17.576 -5.018 9.548 1.00 218.74 287 GLY D C 1
ATOM 10404 O O . GLY D 1 287 ? -17.289 -5.637 10.567 1.00 217.20 287 GLY D O 1
ATOM 10405 N N . LYS D 1 288 ? -17.856 -3.721 9.554 1.00 213.27 288 LYS D N 1
ATOM 10406 C CA . LYS D 1 288 ? -17.926 -2.966 10.798 1.00 211.48 288 LYS D CA 1
ATOM 10407 C C . LYS D 1 288 ? -19.289 -3.148 11.454 1.00 206.04 288 LYS D C 1
ATOM 10408 O O . LYS D 1 288 ? -20.308 -3.154 10.771 1.00 204.54 288 LYS D O 1
ATOM 10414 N N . TRP D 1 289 ? -19.305 -3.297 12.776 1.00 205.46 289 TRP D N 1
ATOM 10415 C CA . TRP D 1 289 ? -20.556 -3.500 13.514 1.00 202.88 289 TRP D CA 1
ATOM 10416 C C . TRP D 1 289 ? -21.332 -2.207 13.715 1.00 203.17 289 TRP D C 1
ATOM 10417 O O . TRP D 1 289 ? -20.769 -1.178 14.099 1.00 200.80 289 TRP D O 1
ATOM 10428 N N . GLU D 1 290 ? -22.630 -2.270 13.448 1.00 207.14 290 GLU D N 1
ATOM 10429 C CA . GLU D 1 290 ? -23.478 -1.090 13.526 1.00 213.63 290 GLU D CA 1
ATOM 10430 C C . GLU D 1 290 ? -24.847 -1.420 14.125 1.00 211.17 290 GLU D C 1
ATOM 10431 O O . GLU D 1 290 ? -25.339 -2.540 13.988 1.00 214.37 290 GLU D O 1
ATOM 10437 N N . PRO D 1 291 ? -25.466 -0.435 14.794 1.00 201.45 291 PRO D N 1
ATOM 10438 C CA . PRO D 1 291 ? -26.772 -0.601 15.437 1.00 193.64 291 PRO D CA 1
ATOM 10439 C C . PRO D 1 291 ? -27.779 -1.285 14.522 1.00 185.35 291 PRO D C 1
ATOM 10440 O O . PRO D 1 291 ? -27.916 -0.898 13.369 1.00 177.97 291 PRO D O 1
ATOM 10444 N N . ALA D 1 292 ? -28.476 -2.289 15.040 1.00 189.17 292 ALA D N 1
ATOM 10445 C CA . ALA D 1 292 ? -29.489 -3.001 14.271 1.00 189.78 292 ALA D CA 1
ATOM 10446 C C . ALA D 1 292 ? -30.827 -2.952 14.999 1.00 181.75 292 ALA D C 1
ATOM 10447 O O . ALA D 1 292 ? -31.709 -3.779 14.760 1.00 170.68 292 ALA D O 1
ATOM 10449 N N . GLY D 1 293 ? -30.971 -1.976 15.891 1.00 185.87 293 GLY D N 1
ATOM 10450 C CA . GLY D 1 293 ? -32.175 -1.836 16.691 1.00 193.57 293 GLY D CA 1
ATOM 10451 C C . GLY D 1 293 ? -31.874 -1.772 18.177 1.00 207.32 293 GLY D C 1
ATOM 10452 O O . GLY D 1 293 ? -30.766 -2.086 18.622 1.00 210.57 293 GLY D O 1
ATOM 10453 N N . GLU D 1 294 ? -32.862 -1.361 18.961 1.00 217.22 294 GLU D N 1
ATOM 10454 C CA . GLU D 1 294 ? -32.660 -1.259 20.399 1.00 227.65 294 GLU D CA 1
ATOM 10455 C C . GLU D 1 294 ? -33.925 -1.579 21.183 1.00 235.28 294 GLU D C 1
ATOM 10456 O O . GLU D 1 294 ? -35.035 -1.538 20.646 1.00 235.13 294 GLU D O 1
ATOM 10462 N N . VAL D 1 295 ? -33.725 -1.926 22.452 1.00 239.85 295 VAL D N 1
ATOM 10463 C CA . VAL D 1 295 ? -34.801 -2.108 23.413 1.00 243.95 295 VAL D CA 1
ATOM 10464 C C . VAL D 1 295 ? -34.330 -1.454 24.714 1.00 254.86 295 VAL D C 1
ATOM 10465 O O . VAL D 1 295 ? -33.446 -1.971 25.400 1.00 259.11 295 VAL D O 1
ATOM 10469 N N . HIS D 1 296 ? -34.897 -0.297 25.038 1.00 257.66 296 HIS D N 1
ATOM 10470 C CA . HIS D 1 296 ? -34.421 0.481 26.180 1.00 256.44 296 HIS D CA 1
ATOM 10471 C C . HIS D 1 296 ? -35.510 0.726 27.218 1.00 260.31 296 HIS D C 1
ATOM 10472 O O . HIS D 1 296 ? -35.239 1.250 28.300 1.00 265.21 296 HIS D O 1
ATOM 10479 N N . GLN D 1 297 ? -36.733 0.325 26.879 1.00 256.78 297 GLN D N 1
ATOM 10480 C CA . GLN D 1 297 ? -37.908 0.535 27.723 1.00 254.97 297 GLN D CA 1
ATOM 10481 C C . GLN D 1 297 ? -37.575 0.675 29.209 1.00 257.64 297 GLN D C 1
ATOM 10482 O O . GLN D 1 297 ? -38.415 1.097 30.008 1.00 259.55 297 GLN D O 1
#

InterPro domains:
  IPR001680 WD40 repeat [PF00400] (7-36)
  IPR001680 WD40 repeat [PF00400] (44-82)
  IPR001680 WD40 repeat [PF00400] (91-127)
  IPR001680 WD40 repeat [PF00400] (197-234)
  IPR001680 WD40 repeat [PS50082] (49-92)
  IPR001680 WD40 repeat [PS50082] (173-195)
  IPR001680 WD40 repeat [PS50082] (200-234)
  IPR001680 WD40 repeat [SM00320] (1-37)
  IPR001680 WD40 repeat [SM00320] (42-83)
  IPR001680 WD40 repeat [SM00320] (88-129)
  IPR001680 WD40 repeat [SM00320] (134-186)
  IPR001680 WD40 repeat [SM00320] (193-235)
  IPR001680 WD40 repeat [SM00320] (244-282)
  IPR015943 WD40/YVTN repeat-like-containing domain superfamily [G3DSA:2.130.10.10] (10-297)
  IPR036322 WD40-repeat-containing domain superfamily [SSF50978] (12-288)
  IPR037363 Sec13/Seh1 family [PTHR11024] (4-295)

Sequence (1360 aa):
MVVIANAHNELIHDAVLDYYGKRLATCSSDKTIKIFEVEGETHKLIDTLTGHEGPVWRVDWAHPKFGTILASCSYDGKVLIWKEENGRWSQIAVHAVHSASVNSVQWAPHEYGPLLLVASSDGKVSVVEFKENGTTSPIIIDAHAIGVNSASWAPATIEEDGEHNGTKESRKFVTGGADNLVKIWKYNSDAQTYVLESTLEGHSDWVRDVAWSPTVLLRSYLASVSQDRTCIIWTQDNEQGPWKKTLLKEEKFPDVLWRASWSLSGNVLALSGGDNKVTLWKENLEGKWEPAGEVHQLLRRQFPIFHWSAANKVVYAVPPIVQEIKVTPIDQIIKPNDMLKSFPGPLGSAKLKKKDLTKWMETTIKSISENESSTDMTIWQLLEMKLNDKVNWKNISKLLYNSDELLMYLSQPFPNGDMIPNAYRLDINCQMRVLAFLQTGNHDEALRLALSKRDYAIALLVGSLMGKDRWSEVIQKYLYEGDQKELAHFLLLIFQVFVGNSKMAIKSFYTNNETSQWASENWKSIVAAVLINIPENNEDPLLIPPVVLEFLIEFGIFLTKKGLTAAASTLFIIGNVPLSNEPVMADSDVIFESIGNMNTFESILWDEIYEYIFSYDPKFKGFSSILPQKIYHASLLQEQGLNSLGTKYTDYLSSSVRKLPKKDILTINLTRELSEVASRLSRRQFPIFHWSAANKVVYAVPPIVQEIKVTPIDQIIKPNDMLKSFPGPLGSAKLKKKDLTKWMETTIKSISENESSTDMTIWQLLEMKLNDKVNWKNISKLLYNSDELLMYLSQPFPNGDMIPNAYRLDINCQMRVLAFLQTGNHDEALRLALSKRDYAIALLVGSLMGKDRWSEVIQKYLYEGKELAHFLLLIFQVFVGNSKMAIKSFYTNNETSQWASENWKSIVAAVLINIPENNEDPLLIPPVVLEFLIEFGIFLTKKGLTAAASTLFIIGNVPLSNEPVMADSDVIFESIGNMNTFESILWDEIYEYIFSYDPKFKGFSSILPQKIYHASLLQEQGLNSLGTKYTDYLSSSVRKLPKKDILTINLTRELSEVASRLSMVVIANAHNELIHDAVLDYYGKRLATCSSDKTIKIFEVEGETHKLIDTLTGHEGPVWRVDWAHPKFGTILASCSYDGKVLIWKEENGRWSQIAVHAVHSASVNSVQWAPHEYGPLLLVASSDGKVSVVEFKENGTTSPIIIDAHAIGVNSASWAPATIEEDGEHNGTKESRKFVTGGADNLVKIWKYNSDAQTYVLESTLEGHSDWVRDVAWSPTVLLRSYLASVSQDRTCIIWTQDNEQGPWKKTLLKEEKFPDVLWRASWSLSGNVLALSGGDNKVTLWKENLEGKWEPAGEVHQ

Radius of gyration: 52.61 Å; Cα contacts (8 Å, |Δi|>4): 2825; chains: 4; bounding box: 100×83×156 Å

CATH classification: 2.130.10.10

Nearest PDB structures (foldseek):
  2pm7-assembly1_D  TM=9.727E-01  e=1.726E-43  Saccharomyces cerevisiae
  2pm6-assembly1_D  TM=9.731E-01  e=2.087E-43  Saccharomyces cerevisiae
  4l9o-assembly2_B  TM=9.738E-01  e=2.959E-36  Komagataella pastoris
  8tie-assembly1_o  TM=9.248E-01  e=5.143E-35  Saccharomyces cerevisiae
  7r5j-assembly1_N0  TM=9.322E-01  e=1.499E-30  Homo sapiens

Solvent-accessible surface area: 56501 Å² total; per-residue (Å²): 124,5,57,2,54,104,5,9,141,87,43,6,32,1,0,16,10,8,65,124,0,103,42,0,0,0,0,0,34,40,98,17,0,35,0,10,61,2,59,60,80,92,78,122,90,58,46,54,10,98,40,11,118,3,30,0,44,34,6,33,26,7,50,29,127,48,31,31,2,0,0,0,0,0,136,33,4,62,0,5,4,7,41,34,104,147,47,200,19,64,83,56,30,77,13,60,60,18,106,38,12,1,24,3,6,56,21,8,28,42,71,22,19,37,12,0,0,0,0,0,46,38,4,82,0,0,6,9,66,14,76,116,145,43,124,54,77,60,50,76,15,115,4,9,86,115,2,0,13,2,4,10,14,4,43,8,35,35,20,124,15,58,142,131,144,34,74,80,68,6,58,18,0,0,0,0,0,4,32,44,43,1,28,0,14,50,74,59,72,119,52,133,39,8,56,82,73,27,53,16,121,34,15,83,49,91,0,47,4,6,14,18,0,60,11,24,14,85,53,23,11,1,0,0,0,0,54,16,94,15,2,2,2,7,20,7,86,84,73,155,20,120,33,135,112,69,80,6,75,167,136,112,13,86,43,18,5,47,38,7,26,15,0,53,3,1,6,8,0,2,2,2,3,3,49,40,76,0,27,1,20,63,14,44,47,74,22,142,25,72,104,26,32,80,8,115,109,77,58,91,86,38,13,2,8,8,28,23,10,16,35,38,47,0,0,8,1,14,8,104,153,123,17,75,0,38,4,3,63,16,71,128,25,42,85,74,46,84,28,2,45,62,5,24,11,8,4,40,23,102,107,34,48,71,62,73,0,37,139,17,0,102,84,11,16,50,50,34,38,144,122,91,104,95,53,87,20,14,11,4,64,1,0,33,25,30,4,38,103,155,18,42,37,58,72,5,3,59,49,11,64,76,20,84,111,31,94,138,81,25,86,50,134,59,92,98,50,153,54,75,59,65,12,58,44,12,75,67,82,4,36,74,24,0,14,7,13,0,23,28,29,53,34,75,54,0,13,139,17,0,29,76,41,83,2,19,7,3,0,0,0,0,0,47,26,34,37,102,84,106,14,0,41,1,0,79,108,10,18,83,53,75,148,42,62,48,28,24,50,17,1,43,3,0,3,2,0,35,41,9,1,0,45,87,12,0,51,56,9,108,124,66,126,77,13,21,57,36,0,21,81,61,30,65,12,0,0,4,1,0,1,41,1,19,81,109,47,110,108,25,73,106,122,27,32,102,42,0,59,67,0,0,19,26,0,0,10,7,0,38,118,54,46,66,49,29,5,3,7,3,0,5,0,3,5,65,12,78,3,37,71,63,71,26,46,111,125,23,101,9,82,5,35,18,0,6,29,14,10,11,20,44,0,3,0,6,0,3,0,0,19,19,24,29,46,126,81,125,92,50,108,31,12,57,12,1,10,8,2,9,1,1,1,0,5,7,1,13,16,44,48,45,63,80,31,0,56,123,3,6,100,60,0,38,53,33,6,178,87,49,75,90,86,66,46,90,9,52,16,8,68,53,19,11,63,54,2,40,72,36,8,130,144,108,40,22,2,8,9,27,24,11,16,35,38,49,0,0,6,1,14,13,91,153,127,22,76,0,37,5,3,61,16,71,125,32,42,86,61,34,120,35,2,46,62,7,31,15,8,6,40,26,102,109,40,52,79,62,75,3,38,147,17,0,52,83,12,16,51,60,34,39,151,95,44,105,111,54,94,20,14,13,4,66,0,0,42,33,24,0,46,89,156,21,47,34,52,70,1,3,49,47,9,56,65,13,79,113,31,92,135,72,16,94,100,130,59,108,93,54,147,52,151,52,72,12,62,37,9,60,88,71,2,32,67,25,1,13,3,14,0,23,26,27,52,25,73,54,0,14,137,17,0,57,78,18,92,2,18,6,3,0,0,0,0,0,40,10,35,36,103,83,107,15,0,57,0,0,68,39,12,12,98,52,76,109,48,30,6,38,15,1,22,4,0,3,1,0,45,46,10,4,0,43,84,9,4,52,51,9,117,124,67,127,78,14,6,54,38,0,19,81,60,27,65,16,0,0,3,2,0,2,37,7,19,92,107,55,106,108,35,76,96,131,38,34,110,47,0,54,50,0,1,19,24,0,0,10,1,0,42,68,82,51,62,53,31,6,2,5,3,0,4,0,3,8,72,9,72,3,40,73,70,67,37,37,107,115,33,112,18,63,5,38,19,0,8,25,14,9,5,27,40,0,4,0,5,0,4,0,0,12,28,14,33,39,82,54,134,102,52,97,41,20,58,6,1,8,3,3,9,0,1,2,0,3,5,2,7,15,32,45,46,62,82,34,0,55,123,4,5,99,67,0,36,54,34,4,177,83,54,76,90,77,60,58,77,10,46,11,4,66,38,16,11,62,49,1,41,68,30,11,129,124,6,57,2,55,104,5,10,142,86,46,4,38,1,0,16,9,9,59,121,0,103,42,0,0,0,0,0,34,41,96,19,0,34,0,10,60,1,58,58,78,92,74,123,92,61,46,53,9,97,42,12,118,2,32,0,72,36,6,32,27,6,49,28,124,49,30,31,2,0,0,0,0,0,134,32,4,61,0,5,5,7,43,35,107,146,48,198,18,64,82,59,28,78,11,59,61,18,106,37,13,1,26,3,8,56,21,10,28,41,69,23,20,36,12,0,0,0,0,0,45,38,5,80,0,0,6,10,66,13,75,115,146,44,124,54,76,58,52,78,15,116,5,10,88,116,2,0,12,1,4,8,14,3,38,4,30,30,31,120,33,58,151,137,95,34,66,40,72,6,59,20,0,0,0,0,0,4,32,45,43,0,28,0,14,48,75,61,82,117,53,134,39,9,57,85,73,27,55,17,124,32,15,83,52,90,0,56,5,5,11,20,1,58,12,14,15,70,54,23,18,1,0,0,0,0,52,15,94,16,2,2,3,6,21,7,85,84,69,158,21,122,32,137,114,69,79,7,76,166,138,108,11,88,43,20,5,72,40,7,25,16,0,44,2,6,1,10,0,3,2,2,3,3,48,41,76,0,26,1,20,55,12,44,46,80,22,143,26,73,102,26,33,81,7,114,109

Organism: Saccharomyces cerevisiae (strain ATCC 204508 / S288c) (NCBI:txid559292)

B-factor: mean 114.62, std 81.68, range [8.25, 403.73]